Protein AF-0000000083147728 (afdb_homodimer)

Solvent-accessible surface area (backbone atoms only — not comparable to full-atom values): 50894 Å² total; per-residue (Å²): 138,85,82,80,78,88,76,78,76,77,68,64,60,66,55,53,57,50,48,49,50,47,49,48,46,47,54,54,59,62,59,51,77,74,75,67,72,64,71,73,71,74,74,47,63,62,51,44,24,55,37,42,63,60,45,52,56,52,52,60,73,38,40,57,87,58,79,55,62,42,73,75,49,66,42,69,88,44,65,52,48,67,79,48,79,67,63,60,69,71,38,64,46,69,58,70,69,47,48,51,41,30,21,50,19,46,50,50,44,54,48,45,45,67,74,62,50,79,68,77,54,54,42,83,92,32,63,28,34,36,32,59,42,42,48,75,35,40,66,28,26,52,34,21,51,54,47,31,43,73,43,68,45,77,63,39,32,44,35,33,18,67,36,44,73,38,46,37,39,42,50,49,68,48,53,33,47,76,66,46,24,41,67,43,51,46,41,72,32,60,56,65,48,74,83,87,64,73,87,79,55,77,58,40,45,57,53,49,47,59,58,65,33,49,40,26,32,33,36,37,38,38,28,48,31,30,40,72,48,41,66,65,58,51,64,75,25,60,55,33,69,80,27,34,26,37,42,34,36,32,72,29,39,54,38,46,26,68,63,43,26,60,28,66,72,42,82,79,71,67,53,35,73,55,54,22,46,33,61,52,43,34,39,39,24,46,84,81,36,45,55,28,49,53,45,21,35,47,41,34,74,44,11,90,58,42,40,23,50,29,52,22,28,58,19,83,76,61,49,51,31,52,34,55,62,54,23,20,57,74,68,70,46,61,62,46,62,42,59,61,72,48,42,71,32,10,18,70,46,97,89,44,76,48,66,29,28,38,38,36,57,28,50,47,53,38,44,57,34,46,76,74,68,42,51,43,63,78,35,63,81,70,51,83,79,53,53,68,28,35,42,33,36,74,39,70,53,77,32,68,84,58,34,81,36,87,66,31,63,35,20,39,90,88,67,45,77,50,65,46,69,62,28,51,57,70,63,55,60,62,70,43,88,58,56,70,60,50,49,52,51,40,41,38,50,48,25,51,71,36,60,77,31,37,60,72,44,64,94,55,77,61,39,30,57,52,44,48,51,50,44,50,71,72,74,94,137,85,83,81,81,85,79,78,78,80,72,65,62,66,56,57,60,50,49,52,51,48,49,49,47,50,54,54,62,62,58,54,67,70,71,69,73,65,72,73,72,74,74,47,64,62,50,43,24,54,37,41,61,60,45,53,55,54,51,61,73,37,41,56,85,58,78,54,61,41,72,76,48,65,42,70,88,44,64,53,47,67,78,48,79,66,64,60,71,71,40,64,46,71,59,69,70,47,47,52,40,30,21,49,19,46,50,51,43,54,48,45,45,70,74,60,51,80,67,76,54,54,42,84,93,32,64,28,34,37,30,59,41,43,50,76,35,40,65,29,26,52,34,20,51,53,47,30,43,73,43,67,43,75,63,38,32,44,33,32,18,67,35,42,73,37,45,37,40,43,50,50,68,47,54,32,48,77,66,46,25,42,68,43,51,47,41,72,31,59,56,65,48,74,88,84,64,71,88,78,55,76,60,39,45,57,50,50,46,58,58,63,31,50,43,28,33,34,36,37,38,36,30,49,30,31,42,71,48,40,65,64,59,52,65,75,24,58,54,34,70,79,26,33,27,37,41,34,36,31,73,28,38,55,36,44,27,67,64,42,26,62,27,65,72,42,82,78,70,66,53,35,76,54,54,22,44,33,62,52,43,35,40,38,25,46,83,80,36,45,57,28,50,52,45,21,34,45,40,33,73,46,11,91,58,43,39,22,50,29,51,22,28,60,19,85,76,60,48,51,30,53,33,55,62,55,21,21,58,73,68,71,46,61,63,44,64,40,60,60,73,48,43,71,32,10,21,70,47,97,88,44,76,48,64,29,30,39,39,36,58,28,50,46,53,37,45,57,34,47,76,71,67,41,49,41,62,78,36,62,82,68,50,84,79,52,53,68,28,35,42,33,36,74,40,72,53,77,32,64,86,59,33,79,36,88,66,31,63,34,20,38,89,87,66,46,76,48,64,47,70,62,29,52,57,71,61,54,60,61,71,44,87,57,54,70,59,51,51,50,51,40,43,38,51,50,26,52,70,36,60,77,31,37,60,72,44,64,94,54,76,61,38,32,59,52,44,48,49,50,43,48,70,73,76,94

pLDDT: mean 90.78, std 16.79, range [22.58, 98.94]

Secondary structure (DSSP, 8-state):
--------GGGGHHHHHHHHHHHHHHHHHSS-------------HHHHHHHHHHHHHHHHHT---SPPPEESSPPP--B--TT--SPPP--EE--HHHHHHHHHHHHHHHHHHHHSPPPP--EEEEEEEEEE--TTHHHHHHHHHHHHHTTT----EEEEESSGGG--HHIIIIIHHHTTEEEEETHHHHTTS-S------GGGHHHHHHHH-SEEEEEEE-TTEEESS-THHHHTSTTHHHHSEEEEE-SB-----HHHHHHTT-PPPPTTS-PPEEEEEEEEETTT-HHHHHHHHHHHHTIIIIIHHHHHTT-TT-SSTTHHHHHHHHHT---EE--SPPEEEEEEETTEEEEEEEEEE-HHHHHHHHHTT--TTT-GGGSPPPPEEEEE--SS---TTTTT-TT-TTB-TTS-B--S--BSHHHHHHH-TTHHHHHHHHHHHHHHHHTTT-GGGTT---HHHHHHHHHHHHT-/--------SGGGHHHHHHHHHHHHHHHHHHH-------------HHHHHHHHHHHHHHHHHT---SPPPEESSPPP--B--TT--SPPP--EE--HHHHHHHHHHHHHHHHHHHHSPPPP--EEEEEEEEEE--TTHHHHHHHHHHHHHTTT----EEEEESSGGG--HHIIIIIHHHTTEEEEETHHHHTTS-S------GGGHHHHHHHH-SEEEEEEE-TTEEESS-THHHHTSTTHHHHSEEEEE-SB-----HHHHHHTT-PPPPTTS-PPEEEEEEEEETTT-HHHHHHHHHHHHTIIIIIHHHHHTT-TT-SSTTHHHHHHHHTT---EE--SPPEEEEEEETTEEEEEEEEEE-HHHHHHHHHTT--TTT-GGGSPPPPEEEEE--SS---TTTTT-TT-TTB-TTS-B--S--BSHHHHHHH-TTHHHHHHHHHHHHHHHHTTT-GGGTT---HHHHHHHHHHHHT-

Organism: NCBI:txid138285

InterPro domains:
  IPR022751 Alpha-mannosyltransferase [PF11051] (127-265)
  IPR022751 Alpha-mannosyltransferase [PF11051] (274-361)
  IPR029044 Nucleotide-diphospho-sugar transferases [SSF53448] (125-350)

Nearest PDB structures (foldseek):
  1ll0-assembly5_I  TM=6.565E-01  e=4.593E-06  Oryctolagus cuniculus
  4ueg-assembly1_B-2  TM=6.658E-01  e=3.692E-05  Homo sapiens
  2z86-assembly2_C  TM=4.150E-01  e=1.109E-04  Escherichia coli
  2z87-assembly2_A  TM=4.191E-01  e=2.967E-04  Escherichia coli
  2vg8-assembly1_A  TM=5.635E-01  e=6.181E-01  Arabidopsis thaliana

Foldseek 3Di:
DDPPPPDDDPPPPVVVVVVVVVVVVCVVCVVPDPPPPVVPPPPDLVQLLVLCVVQVCLLVVLDLPDFFWDFQDFDEFAFADLPDQDAFDARTDDPPVSLVSLLVSLVVSLVCCVVDNRDFAADPPAEAEEEEAFFLLLLLLLLQLVLQVVQVDLGAYEYEYAAPVRDFCCSQPPRNVVSNYHYDYLCSNNCSDPDDQDDQDDLLVQLVRVRNYRGQKYKYAYSNKHWLHNCVVVCVAPPCVPQQKEFEADRGFWNAHVSVCSSLVHDDDGRSPAHFTDVNIMIHGCVQCVQLSSQLSSCQSCVVRYNQCRGHVNHPPRHSGRSNVVSCVSVVGGYDYQQQDKDFFWDAAPVGGDTFKIWTFDPRVSVVCVVVVRRCNNPVPSDDGGATTMIGRDPPGPRLQDQQDAVHQQAYNVGDGHQGGDPDPVNVVSSPPCSSVSSLVSNLVSQVVCVPRTPSCPPPDCSNVVSVVNCVVYPD/DDDDDPPDDPPPPVVVVVVVVVVVVCVVVVPPPPPPPVVPPPPDLVQLLVLCVVQVCLLVVLDLPDFFWDFQDFDEFAFADLPDQDAADARTDDDPVSLVSLLVSLVVSLVCCVVDNRDFAADPPAEAEEEEAFFLLLLLLLLQLVLQVVQVALGAYEYEYAAPVRDFCCCQPPRNVVSRYHYDYLCSRNCSDPDDQPDQDDLLVQLVRVRNYRGQKYKYAYSNKHWLHNCVVVCVAPPCVPQQKEFEADRGWWNAHPSVCSSLVHDDDGRSPAHFTDVNIMIHGCVQCVQLSSQLSSCQSCVVRYNQCRGRVNHPPRHSGRSNVVSCVSVVGGYDYQQQDKDFFWDAAPVGGDTFKIWTFDPRVSVVCVVVVRRCNNPVPSDDGGATTMIGRDPPGPRLQDQQDAVHQQAYNVGDGHQGGDPDPVNVVSSPPCSSVSSLVSNLVSQVVCVPRTPSCPPHDCSNVVSVVNCVVYPD

Radius of gyration: 36.25 Å; Cα contacts (8 Å, |Δi|>4): 1724; chains: 2; bounding box: 117×100×127 Å

Sequence (952 aa):
MVPSRPYGQRRTVPIALGLLAIVTWLLFHYQSQPEQDHTRIPISSTAHGEFWRQFEPLLTEWAPDCDPPERLAKAEAVGFDPQTTKPPPNLTQMPDKDVVKMKHAHSKFVEAITKTPPALAYQPGTRGIVSTAGGSYLPVLVISLRMLRQTGSTLPLEVFLADWSEYDGYICQVVLPSLNANCLVLSEILDTVPGRARKIEKYQYKPLAMLFSSFEEILFLDADAFPLQPPERAFNSEPFKSRGLITWPDFWAPTASPLYYVISSQPRPAPNIRQSTESGEVFLSKRSHLRTLLLCAYYNYWGPTHYYPLLSQGAPGEGDKETFLAAATVLNEPFYQVSEPIRALGRHTNDGFAGSTMVQYSPMEDYALTQKGEWRIKDASAAPAPSPFFVHINFPKFNPATVFSENGPVVKEDGSYTLAWTAPEEVIESFGPGVQRQLWSEIRWTACALEGKSLSWKGQTGICEKVAHYWNATFQMVPSRPYGQRRTVPIALGLLAIVTWLLFHYQSQPEQDHTRIPISSTAHGEFWRQFEPLLTEWAPDCDPPERLAKAEAVGFDPQTTKPPPNLTQMPDKDVVKMKHAHSKFVEAITKTPPALAYQPGTRGIVSTAGGSYLPVLVISLRMLRQTGSTLPLEVFLADWSEYDGYICQVVLPSLNANCLVLSEILDTVPGRARKIEKYQYKPLAMLFSSFEEILFLDADAFPLQPPERAFNSEPFKSRGLITWPDFWAPTASPLYYVISSQPRPAPNIRQSTESGEVFLSKRSHLRTLLLCAYYNYWGPTHYYPLLSQGAPGEGDKETFLAAATVLNEPFYQVSEPIRALGRHTNDGFAGSTMVQYSPMEDYALTQKGEWRIKDASAAPAPSPFFVHINFPKFNPATVFSENGPVVKEDGSYTLAWTAPEEVIESFGPGVQRQLWSEIRWTACALEGKSLSWKGQTGICEKVAHYWNATFQ

Structure (mmCIF, N/CA/C/O backbone):
data_AF-0000000083147728-model_v1
#
loop_
_entity.id
_entity.type
_entity.pdbx_description
1 polymer 'Mannosyltransferase putative-domain-containing protein'
#
loop_
_atom_site.group_PDB
_atom_site.id
_atom_site.type_symbol
_atom_site.label_atom_id
_atom_site.label_alt_id
_atom_site.label_comp_id
_atom_site.label_asym_id
_atom_site.label_entity_id
_atom_site.label_seq_id
_atom_site.pdbx_PDB_ins_code
_atom_site.Cartn_x
_atom_site.Cartn_y
_atom_site.Cartn_z
_atom_site.occupancy
_atom_site.B_iso_or_equiv
_atom_site.auth_seq_id
_atom_site.auth_comp_id
_atom_site.auth_asym_id
_atom_site.auth_atom_id
_atom_site.pdbx_PDB_model_num
ATOM 1 N N . MET A 1 1 ? 39.281 12.766 -89.562 1 23.11 1 MET A N 1
ATOM 2 C CA . MET A 1 1 ? 38.406 13.586 -88.688 1 23.11 1 MET A CA 1
ATOM 3 C C . MET A 1 1 ? 37.5 12.711 -87.875 1 23.11 1 MET A C 1
ATOM 5 O O . MET A 1 1 ? 36.719 11.922 -88.375 1 23.11 1 MET A O 1
ATOM 9 N N . VAL A 1 2 ? 38.062 12.398 -86.562 1 32.16 2 VAL A N 1
ATOM 10 C CA . VAL A 1 2 ? 37.844 11.383 -85.5 1 32.16 2 VAL A CA 1
ATOM 11 C C . VAL A 1 2 ? 36.5 11.602 -84.812 1 32.16 2 VAL A C 1
ATOM 13 O O . VAL A 1 2 ? 36.25 12.672 -84.312 1 32.16 2 VAL A O 1
ATOM 16 N N . PRO A 1 3 ? 35.375 10.906 -85.312 1 29.33 3 PRO A N 1
ATOM 17 C CA . PRO A 1 3 ? 33.969 11.078 -84.938 1 29.33 3 PRO A CA 1
ATOM 18 C C . PRO A 1 3 ? 33.75 10.852 -83.438 1 29.33 3 PRO A C 1
ATOM 20 O O . PRO A 1 3 ? 34.281 9.922 -82.875 1 29.33 3 PRO A O 1
ATOM 23 N N . SER A 1 4 ? 33.562 11.953 -82.625 1 28.62 4 SER A N 1
ATOM 24 C CA . SER A 1 4 ? 33.469 12.117 -81.125 1 28.62 4 SER A CA 1
ATOM 25 C C . SER A 1 4 ? 32.125 11.586 -80.625 1 28.62 4 SER A C 1
ATOM 27 O O . SER A 1 4 ? 31.062 12.102 -81 1 28.62 4 SER A O 1
ATOM 29 N N . ARG A 1 5 ? 31.984 10.234 -80.5 1 34.31 5 ARG A N 1
ATOM 30 C CA . ARG A 1 5 ? 30.75 9.562 -80.125 1 34.31 5 ARG A CA 1
ATOM 31 C C . ARG A 1 5 ? 30.266 10.047 -78.75 1 34.31 5 ARG A C 1
ATOM 33 O O . ARG A 1 5 ? 31.031 10.062 -77.812 1 34.31 5 ARG A O 1
ATOM 40 N N . PRO A 1 6 ? 29.109 10.82 -78.688 1 31 6 PRO A N 1
ATOM 41 C CA . PRO A 1 6 ? 28.516 11.492 -77.5 1 31 6 PRO A CA 1
ATOM 42 C C . PRO A 1 6 ? 28.016 10.508 -76.438 1 31 6 PRO A C 1
ATOM 44 O O . PRO A 1 6 ? 27.172 9.656 -76.75 1 31 6 PRO A O 1
ATOM 47 N N . TYR A 1 7 ? 28.812 9.961 -75.5 1 27.28 7 TYR A N 1
ATOM 48 C CA . TYR A 1 7 ? 28.609 8.867 -74.562 1 27.28 7 TYR A CA 1
ATOM 49 C C . TYR A 1 7 ? 27.484 9.203 -73.625 1 27.28 7 TYR A C 1
ATOM 51 O O . TYR A 1 7 ? 26.641 8.352 -73.312 1 27.28 7 TYR A O 1
ATOM 59 N N . GLY A 1 8 ? 27.375 10.297 -72.75 1 26.38 8 GLY A N 1
ATOM 60 C CA . GLY A 1 8 ? 27.391 10.062 -71.312 1 26.38 8 GLY A CA 1
ATOM 61 C C . GLY A 1 8 ? 26.016 10.055 -70.688 1 26.38 8 GLY A C 1
ATOM 62 O O . GLY A 1 8 ? 25.875 9.766 -69.5 1 26.38 8 GLY A O 1
ATOM 63 N N . GLN A 1 9 ? 24.859 10.57 -71.188 1 29.06 9 GLN A N 1
ATOM 64 C CA . GLN A 1 9 ? 23.953 11.195 -70.188 1 29.06 9 GLN A CA 1
ATOM 65 C C . GLN A 1 9 ? 22.969 10.18 -69.625 1 29.06 9 GLN A C 1
ATOM 67 O O . GLN A 1 9 ? 22.031 10.547 -68.938 1 29.06 9 GLN A O 1
ATOM 72 N N . ARG A 1 10 ? 22.922 8.938 -69.938 1 33.22 10 ARG A N 1
ATOM 73 C CA . ARG A 1 10 ? 21.672 8.227 -69.75 1 33.22 10 ARG A CA 1
ATOM 74 C C . ARG A 1 10 ? 21.531 7.84 -68.25 1 33.22 10 ARG A C 1
ATOM 76 O O . ARG A 1 10 ? 20.672 7.039 -67.875 1 33.22 10 ARG A O 1
ATOM 83 N N . ARG A 1 11 ? 22.469 8.211 -67.375 1 34.75 11 ARG A N 1
ATOM 84 C CA . ARG A 1 11 ? 22.438 7.449 -66.125 1 34.75 11 ARG A CA 1
ATOM 85 C C . ARG A 1 11 ? 21.344 7.957 -65.188 1 34.75 11 ARG A C 1
ATOM 87 O O . ARG A 1 11 ? 21.141 7.418 -64.125 1 34.75 11 ARG A O 1
ATOM 94 N N . THR A 1 12 ? 20.844 9.195 -65.438 1 35.12 12 THR A N 1
ATOM 95 C CA . THR A 1 12 ? 20.25 9.766 -64.25 1 35.12 12 THR A CA 1
ATOM 96 C C . THR A 1 12 ? 18.828 9.258 -64.062 1 35.12 12 THR A C 1
ATOM 98 O O . THR A 1 12 ? 18.203 9.539 -63.031 1 35.12 12 THR A O 1
ATOM 101 N N . VAL A 1 13 ? 18.25 8.602 -65.062 1 42.81 13 VAL A N 1
ATOM 102 C CA . VAL A 1 13 ? 16.812 8.469 -64.938 1 42.81 13 VAL A CA 1
ATOM 103 C C . VAL A 1 13 ? 16.469 7.32 -64 1 42.81 13 VAL A C 1
ATOM 105 O O . VAL A 1 13 ? 15.508 7.395 -63.25 1 42.81 13 VAL A O 1
ATOM 108 N N . PRO A 1 14 ? 17.422 6.273 -64 1 44.84 14 PRO A N 1
ATOM 109 C CA . PRO A 1 14 ? 16.906 5.16 -63.219 1 44.84 14 PRO A CA 1
ATOM 110 C C . PRO A 1 14 ? 16.938 5.453 -61.719 1 44.84 14 PRO A C 1
ATOM 112 O O . PRO A 1 14 ? 16.312 4.734 -60.938 1 44.84 14 PRO A O 1
ATOM 115 N N . ILE A 1 15 ? 17.688 6.504 -61.312 1 45.38 15 ILE A N 1
ATOM 116 C CA . ILE A 1 15 ? 17.797 6.758 -59.875 1 45.38 15 ILE A CA 1
ATOM 117 C C . ILE A 1 15 ? 16.5 7.383 -59.375 1 45.38 15 ILE A C 1
ATOM 119 O O . ILE A 1 15 ? 16.109 7.133 -58.219 1 45.38 15 ILE A O 1
ATOM 123 N N . ALA A 1 16 ? 15.789 8.172 -60.25 1 50 16 ALA A N 1
ATOM 124 C CA . ALA A 1 16 ? 14.602 8.836 -59.719 1 50 16 ALA A CA 1
ATOM 125 C C . ALA A 1 16 ? 13.469 7.836 -59.5 1 50 16 ALA A C 1
ATOM 127 O O . ALA A 1 16 ? 12.719 7.945 -58.531 1 50 16 ALA A O 1
ATOM 128 N N . LEU A 1 17 ? 13.453 6.867 -60.438 1 50.16 17 LEU A N 1
ATOM 129 C CA . LEU A 1 17 ? 12.359 5.922 -60.281 1 50.16 17 LEU A CA 1
ATOM 130 C C . LEU A 1 17 ? 12.617 5 -59.094 1 50.16 17 LEU A C 1
ATOM 132 O O . LEU A 1 17 ? 11.672 4.523 -58.438 1 50.16 17 LEU A O 1
ATOM 136 N N . GLY A 1 18 ? 13.938 4.801 -58.812 1 46.47 18 GLY A N 1
ATOM 137 C CA . GLY A 1 18 ? 14.227 4.016 -57.625 1 46.47 18 GLY A CA 1
ATOM 138 C C . GLY A 1 18 ? 13.914 4.75 -56.344 1 46.47 18 GLY A C 1
ATOM 139 O O . GLY A 1 18 ? 13.43 4.148 -55.375 1 46.47 18 GLY A O 1
ATOM 140 N N . LEU A 1 19 ? 14.172 6.102 -56.438 1 52.22 19 LEU A N 1
ATOM 141 C CA . LEU A 1 19 ? 13.883 6.863 -55.219 1 52.22 19 LEU A CA 1
ATOM 142 C C . LEU A 1 19 ? 12.375 6.961 -54.969 1 52.22 19 LEU A C 1
ATOM 144 O O . LEU A 1 19 ? 11.922 6.902 -53.844 1 52.22 19 LEU A O 1
ATOM 148 N N . LEU A 1 20 ? 11.594 7.031 -56.062 1 52.41 20 LEU A N 1
ATOM 149 C CA . LEU A 1 20 ? 10.148 7.086 -55.875 1 52.41 20 LEU A CA 1
ATOM 150 C C . LEU A 1 20 ? 9.625 5.754 -55.344 1 52.41 20 LEU A C 1
ATOM 152 O O . LEU A 1 20 ? 8.742 5.727 -54.5 1 52.41 20 LEU A O 1
ATOM 156 N N . ALA A 1 21 ? 10.172 4.621 -55.75 1 53.44 21 ALA A N 1
ATOM 157 C CA . ALA A 1 21 ? 9.742 3.334 -55.219 1 53.44 21 ALA A CA 1
ATOM 158 C C . ALA A 1 21 ? 10.195 3.184 -53.75 1 53.44 21 ALA A C 1
ATOM 160 O O . ALA A 1 21 ? 9.461 2.639 -52.938 1 53.44 21 ALA A O 1
ATOM 161 N N . ILE A 1 22 ? 11.422 3.703 -53.469 1 51.62 22 ILE A N 1
ATOM 162 C CA . ILE A 1 22 ? 11.852 3.656 -52.062 1 51.62 22 ILE A CA 1
ATOM 163 C C . ILE A 1 22 ? 10.984 4.602 -51.25 1 51.62 22 ILE A C 1
ATOM 165 O O . ILE A 1 22 ? 10.562 4.25 -50.125 1 51.62 22 ILE A O 1
ATOM 169 N N . VAL A 1 23 ? 10.633 5.797 -51.812 1 52.72 23 VAL A N 1
ATOM 170 C CA . VAL A 1 23 ? 9.773 6.688 -51.062 1 52.72 23 VAL A CA 1
ATOM 171 C C . VAL A 1 23 ? 8.375 6.078 -50.938 1 52.72 23 VAL A C 1
ATOM 173 O O . VAL A 1 23 ? 7.781 6.098 -49.844 1 52.72 23 VAL A O 1
ATOM 176 N N . THR A 1 24 ? 7.84 5.465 -52.031 1 50.94 24 THR A N 1
ATOM 177 C CA . THR A 1 24 ? 6.543 4.812 -51.875 1 50.94 24 THR A CA 1
ATOM 178 C C . THR A 1 24 ? 6.648 3.596 -50.969 1 50.94 24 THR A C 1
ATOM 180 O O . THR A 1 24 ? 5.754 3.342 -50.156 1 50.94 24 THR A O 1
ATOM 183 N N . TRP A 1 25 ? 7.727 2.752 -51.094 1 50.62 25 TRP A N 1
ATOM 184 C CA . TRP A 1 25 ? 7.938 1.652 -50.156 1 50.62 25 TRP A CA 1
ATOM 185 C C . TRP A 1 25 ? 8.164 2.178 -48.719 1 50.62 25 TRP A C 1
ATOM 187 O O . TRP A 1 25 ? 7.605 1.645 -47.781 1 50.62 25 TRP A O 1
ATOM 197 N N . LEU A 1 26 ? 8.969 3.254 -48.562 1 47 26 LEU A N 1
ATOM 198 C CA . LEU A 1 26 ? 9.094 3.848 -47.25 1 47 26 LEU A CA 1
ATOM 199 C C . LEU A 1 26 ? 7.762 4.426 -46.781 1 47 26 LEU A C 1
ATOM 201 O O . LEU A 1 26 ? 7.395 4.297 -45.594 1 47 26 LEU A O 1
ATOM 205 N N . LEU A 1 27 ? 7.051 5.113 -47.656 1 44.78 27 LEU A N 1
ATOM 206 C CA . LEU A 1 27 ? 5.742 5.617 -47.25 1 44.78 27 LEU A CA 1
ATOM 207 C C . LEU A 1 27 ? 4.777 4.465 -46.969 1 44.78 27 LEU A C 1
ATOM 209 O O . LEU A 1 27 ? 3.963 4.539 -46.062 1 44.78 27 LEU A O 1
ATOM 213 N N . PHE A 1 28 ? 4.738 3.438 -47.844 1 45.34 28 PHE A N 1
ATOM 214 C CA . PHE A 1 28 ? 3.84 2.326 -47.562 1 45.34 28 PHE A CA 1
ATOM 215 C C . PHE A 1 28 ? 4.348 1.513 -46.375 1 45.34 28 PHE A C 1
ATOM 217 O O . PHE A 1 28 ? 3.557 0.96 -45.594 1 45.34 28 PHE A O 1
ATOM 224 N N . HIS A 1 29 ? 5.668 1.184 -46.312 1 40.19 29 HIS A N 1
ATOM 225 C CA . HIS A 1 29 ? 6.094 0.407 -45.156 1 40.19 29 HIS A CA 1
ATOM 226 C C . HIS A 1 29 ? 6.07 1.252 -43.906 1 40.19 29 HIS A C 1
ATOM 228 O O . HIS A 1 29 ? 6.219 0.725 -42.781 1 40.19 29 HIS A O 1
ATOM 234 N N . TYR A 1 30 ? 6.395 2.529 -44.031 1 38.38 30 TYR A N 1
ATOM 235 C CA . TYR A 1 30 ? 6.203 3.324 -42.812 1 38.38 30 TYR A CA 1
ATOM 236 C C . TYR A 1 30 ? 4.734 3.354 -42.406 1 38.38 30 TYR A C 1
ATOM 238 O O . TYR A 1 30 ? 4.383 3.934 -41.375 1 38.38 30 TYR A O 1
ATOM 246 N N . GLN A 1 31 ? 3.844 3.172 -43.406 1 35.31 31 GLN A N 1
ATOM 247 C CA . GLN A 1 31 ? 2.5 3.021 -42.875 1 35.31 31 GLN A CA 1
ATOM 248 C C . GLN A 1 31 ? 2.418 1.824 -41.906 1 35.31 31 GLN A C 1
ATOM 250 O O . GLN A 1 31 ? 1.857 0.785 -42.281 1 35.31 31 GLN A O 1
ATOM 255 N N . SER A 1 32 ? 3.562 1.303 -41.469 1 31.69 32 SER A N 1
ATOM 256 C CA . SER A 1 32 ? 3.439 0.253 -40.469 1 31.69 32 SER A CA 1
ATOM 257 C C . SER A 1 32 ? 2.299 0.545 -39.5 1 31.69 32 SER A C 1
ATOM 259 O O . SER A 1 32 ? 1.84 1.685 -39.375 1 31.69 32 SER A O 1
ATOM 261 N N . GLN A 1 33 ? 2.068 -0.595 -38.562 1 32.53 33 GLN A N 1
ATOM 262 C CA . GLN A 1 33 ? 0.958 -0.905 -37.656 1 32.53 33 GLN A CA 1
ATOM 263 C C . GLN A 1 33 ? 0.695 0.245 -36.719 1 32.53 33 GLN A C 1
ATOM 265 O O . GLN A 1 33 ? 1.62 0.752 -36.062 1 32.53 33 GLN A O 1
ATOM 270 N N . PRO A 1 34 ? -0.34 1.01 -36.938 1 32.12 34 PRO A N 1
ATOM 271 C CA . PRO A 1 34 ? -0.735 1.796 -35.781 1 32.12 34 PRO A CA 1
ATOM 272 C C . PRO A 1 34 ? -0.474 1.065 -34.469 1 32.12 34 PRO A C 1
ATOM 274 O O . PRO A 1 34 ? -0.908 -0.076 -34.281 1 32.12 34 PRO A O 1
ATOM 277 N N . GLU A 1 35 ? 0.73 1.085 -33.969 1 31.78 35 GLU A N 1
ATOM 278 C CA . GLU A 1 35 ? 0.685 0.762 -32.531 1 31.78 35 GLU A CA 1
ATOM 279 C C . GLU A 1 35 ? -0.611 1.254 -31.906 1 31.78 35 GLU A C 1
ATOM 281 O O . GLU A 1 35 ? -0.776 2.451 -31.656 1 31.78 35 GLU A O 1
ATOM 286 N N . GLN A 1 36 ? -1.77 0.747 -32.344 1 31.89 36 GLN A N 1
ATOM 287 C CA . GLN A 1 36 ? -2.965 0.956 -31.531 1 31.89 36 GLN A CA 1
ATOM 288 C C . GLN A 1 36 ? -2.635 0.916 -30.031 1 31.89 36 GLN A C 1
ATOM 290 O O . GLN A 1 36 ? -2.244 -0.129 -29.516 1 31.89 36 GLN A O 1
ATOM 295 N N . ASP A 1 37 ? -1.952 1.866 -29.625 1 33.03 37 ASP A N 1
ATOM 296 C CA . ASP A 1 37 ? -2.115 2.117 -28.203 1 33.03 37 ASP A CA 1
ATOM 297 C C . ASP A 1 37 ? -3.52 1.74 -27.734 1 33.03 37 ASP A C 1
ATOM 299 O O . ASP A 1 37 ? -4.445 2.547 -27.812 1 33.03 37 ASP A O 1
ATOM 303 N N . HIS A 1 38 ? -4.039 0.586 -28.188 1 36.84 38 HIS A N 1
ATOM 304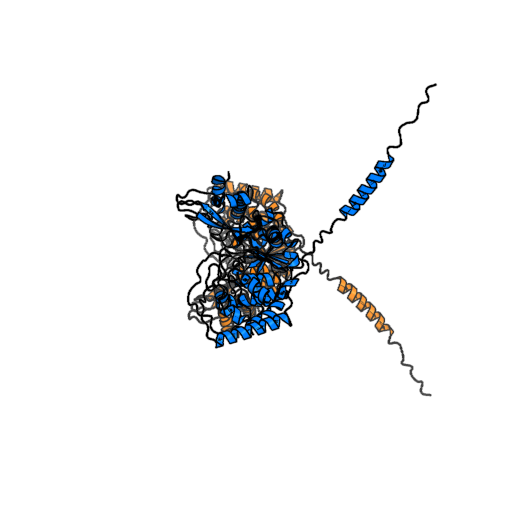 C CA . HIS A 1 38 ? -5.273 0.188 -27.516 1 36.84 38 HIS A CA 1
ATOM 305 C C . HIS A 1 38 ? -5.238 0.543 -26.031 1 36.84 38 HIS A C 1
ATOM 307 O O . HIS A 1 38 ? -4.426 0.001 -25.281 1 36.84 38 HIS A O 1
ATOM 313 N N . THR A 1 39 ? -5.34 1.716 -25.781 1 38.91 39 THR A N 1
ATOM 314 C CA . THR A 1 39 ? -5.715 2.102 -24.438 1 38.91 39 THR A CA 1
ATOM 315 C C . THR A 1 39 ? -6.543 1.006 -23.766 1 38.91 39 THR A C 1
ATOM 317 O O . THR A 1 39 ? -7.676 0.74 -24.188 1 38.91 39 THR A O 1
ATOM 320 N N . ARG A 1 40 ? -5.941 -0.047 -23.469 1 49.06 40 ARG A N 1
ATOM 321 C CA . ARG A 1 40 ? -6.578 -1.09 -22.656 1 49.06 40 ARG A CA 1
ATOM 322 C C . ARG A 1 40 ? -7.527 -0.489 -21.641 1 49.06 40 ARG A C 1
ATOM 324 O O . ARG A 1 40 ? -7.102 0.268 -20.75 1 49.06 40 ARG A O 1
ATOM 331 N N . ILE A 1 41 ? -8.742 -0.434 -21.969 1 45.59 41 ILE A N 1
ATOM 332 C CA . ILE A 1 41 ? -9.711 -0.094 -20.938 1 45.59 41 ILE A CA 1
ATOM 333 C C . ILE A 1 41 ? -9.68 -1.156 -19.844 1 45.59 41 ILE A C 1
ATOM 335 O O . ILE A 1 41 ? -9.992 -2.324 -20.094 1 45.59 41 ILE A O 1
ATOM 339 N N . PRO A 1 42 ? -9.016 -0.969 -18.797 1 59.78 42 PRO A N 1
ATOM 340 C CA . PRO A 1 42 ? -9.023 -1.967 -17.719 1 59.78 42 PRO A CA 1
ATOM 341 C C . PRO A 1 42 ? -10.43 -2.49 -17.422 1 59.78 42 PRO A C 1
ATOM 343 O O . PRO A 1 42 ? -11.383 -1.714 -17.375 1 59.78 42 PRO A O 1
ATOM 346 N N . ILE A 1 43 ? -10.711 -3.812 -17.688 1 67.81 43 ILE A N 1
ATOM 347 C CA . ILE A 1 43 ? -11.953 -4.391 -17.203 1 67.81 43 ILE A CA 1
ATOM 348 C C . ILE A 1 43 ? -12.148 -4.047 -15.727 1 67.81 43 ILE A C 1
ATOM 350 O O . ILE A 1 43 ? -11.266 -4.293 -14.906 1 67.81 43 ILE A O 1
ATOM 354 N N . SER A 1 44 ? -13.164 -3.512 -15.508 1 70.94 44 SER A N 1
ATOM 355 C CA . SER A 1 44 ? -13.422 -2.936 -14.188 1 70.94 44 SER A CA 1
ATOM 356 C C . SER A 1 44 ? -13.711 -4.02 -13.156 1 70.94 44 SER A C 1
ATOM 358 O O . SER A 1 44 ? -14.172 -5.109 -13.508 1 70.94 44 SER A O 1
ATOM 360 N N . SER A 1 45 ? -13.266 -3.846 -12.023 1 76.81 45 SER A N 1
ATOM 361 C CA . SER A 1 45 ? -13.656 -4.664 -10.883 1 76.81 45 SER A CA 1
ATOM 362 C C . SER A 1 45 ? -15.164 -4.863 -10.836 1 76.81 45 SER A C 1
ATOM 364 O O . SER A 1 45 ? -15.648 -5.879 -10.336 1 76.81 45 SER A O 1
ATOM 366 N N . THR A 1 46 ? -15.852 -4.004 -11.5 1 82.5 46 THR A N 1
ATOM 367 C CA . THR A 1 46 ? -17.297 -4.094 -11.531 1 82.5 46 THR A CA 1
ATOM 368 C C . THR A 1 46 ? -17.75 -5.254 -12.414 1 82.5 46 THR A C 1
ATOM 370 O O . THR A 1 46 ? -18.641 -6.023 -12.031 1 82.5 46 THR A O 1
ATOM 373 N N . ALA A 1 47 ? -17.109 -5.383 -13.516 1 88.31 47 ALA A N 1
ATOM 374 C CA . ALA A 1 47 ? -17.469 -6.469 -14.43 1 88.31 47 ALA A CA 1
ATOM 375 C C . ALA A 1 47 ? 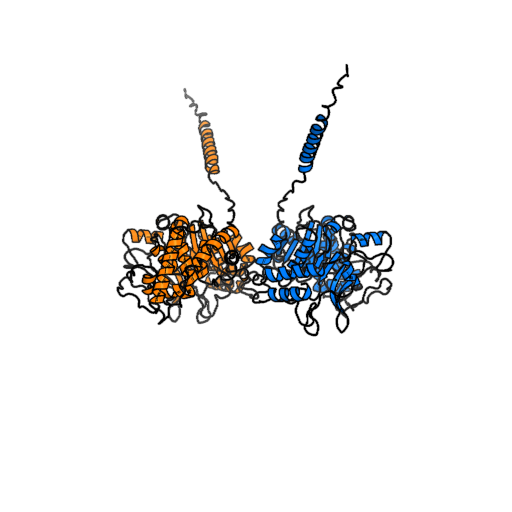-17.156 -7.828 -13.812 1 88.31 47 ALA A C 1
ATOM 377 O O . ALA A 1 47 ? -17.938 -8.766 -13.914 1 88.31 47 ALA A O 1
ATOM 378 N N . HIS A 1 48 ? -16.094 -7.926 -13.164 1 93.81 48 HIS A N 1
ATOM 379 C CA . HIS A 1 48 ? -15.727 -9.164 -12.492 1 93.81 48 HIS A CA 1
ATOM 380 C C . HIS A 1 48 ? -16.672 -9.461 -11.336 1 93.81 48 HIS A C 1
ATOM 382 O O . HIS A 1 48 ? -16.984 -10.625 -11.062 1 93.81 48 HIS A O 1
ATOM 388 N N . GLY A 1 49 ? -17.109 -8.414 -10.656 1 92.38 49 GLY A N 1
ATOM 389 C CA . GLY A 1 49 ? -18.078 -8.578 -9.586 1 92.38 49 GLY A CA 1
ATOM 390 C C . GLY A 1 49 ? -19.391 -9.148 -10.062 1 92.38 49 GLY A C 1
ATOM 391 O O . GLY A 1 49 ? -20 -9.984 -9.383 1 92.38 49 GLY A O 1
ATOM 392 N N . GLU A 1 50 ? -19.812 -8.719 -11.195 1 93.5 50 GLU A N 1
ATOM 393 C CA . GLU A 1 50 ? -21.047 -9.242 -11.781 1 93.5 50 GLU A CA 1
ATOM 394 C C . GLU A 1 50 ? -20.922 -10.727 -12.102 1 93.5 50 GLU A C 1
ATOM 396 O O . GLU A 1 50 ? -21.828 -11.508 -11.805 1 93.5 50 GLU A O 1
ATOM 401 N N . PHE A 1 51 ? -19.875 -11.062 -12.727 1 95.81 51 PHE A N 1
ATOM 402 C CA . PHE A 1 51 ? -19.609 -12.477 -12.984 1 95.81 51 PHE A CA 1
ATOM 403 C C . PHE A 1 51 ? -19.625 -13.273 -11.688 1 95.81 51 PHE A C 1
ATOM 405 O O . PHE A 1 51 ? -20.234 -14.336 -11.617 1 95.81 51 PHE A O 1
ATOM 412 N N . TRP A 1 52 ? -18.938 -12.766 -10.68 1 94.94 52 TRP A N 1
ATOM 413 C CA . TRP A 1 52 ? -18.812 -13.492 -9.422 1 94.94 52 TRP A CA 1
ATOM 414 C C . TRP A 1 52 ? -20.172 -13.68 -8.758 1 94.94 52 TRP A C 1
ATOM 416 O O . TRP A 1 52 ? -20.438 -14.742 -8.195 1 94.94 52 TRP A O 1
ATOM 426 N N . ARG A 1 53 ? -21.047 -12.766 -8.828 1 93.62 53 ARG A N 1
ATOM 427 C CA . ARG A 1 53 ? -22.375 -12.836 -8.25 1 93.62 53 ARG A CA 1
ATOM 428 C C . ARG A 1 53 ? -23.219 -13.93 -8.922 1 93.62 53 ARG A C 1
ATOM 430 O O . ARG A 1 53 ? -24.125 -14.484 -8.312 1 93.62 53 ARG A O 1
ATOM 437 N N . GLN A 1 54 ? -22.812 -14.234 -10.133 1 94.31 54 GLN A N 1
ATOM 438 C CA . GLN A 1 54 ? -23.5 -15.297 -10.859 1 94.31 54 GLN A CA 1
ATOM 439 C C . GLN A 1 54 ? -22.859 -16.656 -10.602 1 94.31 54 GLN A C 1
ATOM 441 O O . GLN A 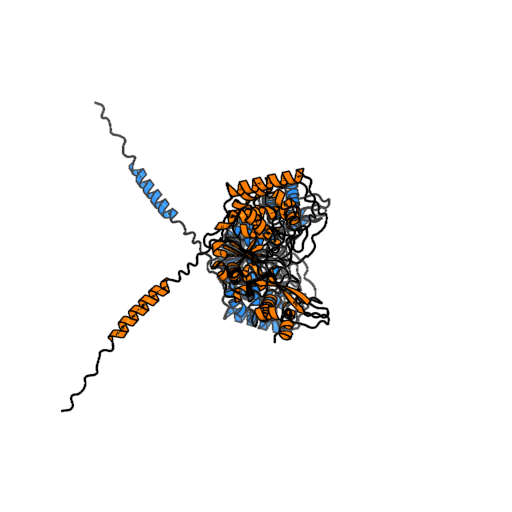1 54 ? -23.562 -17.672 -10.477 1 94.31 54 GLN A O 1
ATOM 446 N N . PHE A 1 55 ? -21.609 -16.672 -10.492 1 96.25 55 PHE A N 1
ATOM 447 C CA . PHE A 1 55 ? -20.859 -17.922 -10.453 1 96.25 55 PHE A CA 1
ATOM 448 C C . PHE A 1 55 ? -20.812 -18.484 -9.039 1 96.25 55 PHE A C 1
ATOM 450 O O . PHE A 1 55 ? -20.953 -19.688 -8.844 1 96.25 55 PHE A O 1
ATOM 457 N N . GLU A 1 56 ? -20.562 -17.594 -8.016 1 95.06 56 GLU A N 1
ATOM 458 C CA . GLU A 1 56 ? -20.391 -18.062 -6.645 1 95.06 56 GLU A CA 1
ATOM 459 C C . GLU A 1 56 ? -21.609 -18.844 -6.176 1 95.06 56 GLU A C 1
ATOM 461 O O . GLU A 1 56 ? -21.484 -19.891 -5.535 1 95.06 56 GLU A O 1
ATOM 466 N N . PRO A 1 57 ? -22.859 -18.453 -6.488 1 94.06 57 PRO A N 1
ATOM 467 C CA . PRO A 1 57 ? -24.016 -19.25 -6.082 1 94.06 57 PRO A CA 1
ATOM 468 C C . PRO A 1 57 ? -24.031 -20.641 -6.699 1 94.06 57 PRO A C 1
ATOM 470 O O . PRO A 1 57 ? -24.516 -21.594 -6.082 1 94.06 57 PRO A O 1
ATOM 473 N N . LEU A 1 58 ? -23.5 -20.812 -7.934 1 95.19 58 LEU A N 1
ATOM 474 C CA . LEU A 1 58 ? -23.391 -22.141 -8.555 1 95.19 58 LEU A CA 1
ATOM 475 C C . LEU A 1 58 ? -22.438 -23.031 -7.781 1 95.19 58 LEU A C 1
ATOM 477 O O . LEU A 1 58 ? -22.688 -24.234 -7.621 1 95.19 58 LEU A O 1
ATOM 481 N N . LEU A 1 59 ? -21.328 -22.438 -7.277 1 96.19 59 LEU A N 1
ATOM 482 C CA . LEU A 1 59 ? -20.344 -23.172 -6.504 1 96.19 59 LEU A CA 1
ATOM 483 C C . LEU A 1 59 ? -20.953 -23.688 -5.199 1 96.19 59 LEU A C 1
ATOM 485 O O . LEU A 1 59 ? -20.641 -24.797 -4.758 1 96.19 59 LEU A O 1
ATOM 489 N N . THR A 1 60 ? -21.844 -22.875 -4.625 1 94.94 60 THR A N 1
ATOM 490 C CA . THR A 1 60 ? -22.375 -23.188 -3.303 1 94.94 60 THR A CA 1
ATOM 491 C C . THR A 1 60 ? -23.625 -24.047 -3.414 1 94.94 60 THR A C 1
ATOM 493 O O . THR A 1 60 ? -23.891 -24.891 -2.553 1 94.94 60 THR A O 1
ATOM 496 N N . GLU A 1 61 ? -24.375 -23.844 -4.465 1 95.62 61 GLU A N 1
ATOM 497 C CA . GLU A 1 61 ? -25.562 -24.656 -4.699 1 95.62 61 GLU A CA 1
ATOM 498 C C . GLU A 1 61 ? -25.203 -26.141 -4.832 1 95.62 61 GLU A C 1
ATOM 500 O O . GLU A 1 61 ? -25.938 -27 -4.344 1 95.62 61 GLU A O 1
ATOM 505 N N . TRP A 1 62 ? -24.094 -26.375 -5.508 1 97.62 62 TRP A N 1
ATOM 506 C CA . TRP A 1 62 ? -23.688 -27.75 -5.762 1 97.62 62 TRP A CA 1
ATOM 507 C C . TRP A 1 62 ? -22.469 -28.125 -4.926 1 97.62 62 TRP A C 1
ATOM 509 O O . TRP A 1 62 ? -21.516 -28.703 -5.445 1 97.62 62 TRP A O 1
ATOM 519 N N . ALA A 1 63 ? -22.547 -27.734 -3.682 1 96.94 63 ALA A N 1
ATOM 520 C CA . ALA A 1 63 ? -21.531 -28.156 -2.711 1 96.94 63 ALA A CA 1
ATOM 521 C C . ALA A 1 63 ? -21.562 -29.656 -2.492 1 96.94 63 ALA A C 1
ATOM 523 O O . ALA A 1 63 ? -22.594 -30.312 -2.705 1 96.94 63 ALA A O 1
ATOM 524 N N . PRO A 1 64 ? -20.422 -30.219 -2.125 1 96.88 64 PRO A N 1
ATOM 525 C CA . PRO A 1 64 ? -20.422 -31.656 -1.809 1 96.88 64 PRO A CA 1
ATOM 526 C C . PRO A 1 64 ? -21.453 -32.031 -0.755 1 96.88 64 PRO A C 1
ATOM 528 O O . PRO A 1 64 ? -22.062 -33.094 -0.832 1 96.88 64 PRO A O 1
ATOM 531 N N . ASP A 1 65 ? -21.703 -31.203 0.203 1 95.69 65 ASP A N 1
ATOM 532 C CA . ASP A 1 65 ? -22.703 -31.328 1.254 1 95.69 65 ASP A CA 1
ATOM 533 C C . ASP A 1 65 ? -22.516 -32.625 2.025 1 95.69 65 ASP A C 1
ATOM 535 O O . ASP A 1 65 ? -23.484 -33.375 2.248 1 95.69 65 ASP A O 1
ATOM 539 N N . CYS A 1 66 ? -21.422 -33.062 2.219 1 97.81 66 CYS A N 1
ATOM 540 C CA . CYS A 1 66 ? -21.031 -34.188 3.043 1 97.81 66 CYS A CA 1
ATOM 541 C C . CYS A 1 66 ? -19.688 -33.938 3.713 1 97.81 66 CYS A C 1
ATOM 543 O O . CYS A 1 66 ? -19.031 -32.938 3.449 1 97.81 66 CYS A O 1
ATOM 545 N N . ASP A 1 67 ? -19.297 -34.812 4.641 1 97.19 67 ASP A N 1
ATOM 546 C CA . ASP A 1 67 ? -18 -34.688 5.309 1 97.19 67 ASP A CA 1
ATOM 547 C C . ASP A 1 67 ? -16.859 -34.938 4.336 1 97.19 67 ASP A C 1
ATOM 549 O O . ASP A 1 67 ? -17.016 -35.656 3.346 1 97.19 67 ASP A O 1
ATOM 553 N N . PRO A 1 68 ? -15.758 -34.281 4.602 1 97.69 68 PRO A N 1
ATOM 554 C CA . PRO A 1 68 ? -14.578 -34.562 3.771 1 97.69 68 PRO A CA 1
ATOM 555 C C . PRO A 1 68 ? -14.172 -36.062 3.811 1 97.69 68 PRO A C 1
ATOM 557 O O . PRO A 1 68 ? -14.438 -36.75 4.801 1 97.69 68 PRO A O 1
ATOM 560 N N . PRO A 1 69 ? -13.562 -36.531 2.668 1 98.25 69 PRO A N 1
ATOM 561 C CA . PRO A 1 69 ? -13.047 -37.875 2.707 1 98.25 69 PRO A CA 1
ATOM 562 C C . PRO A 1 69 ? -12.086 -38.125 3.869 1 98.25 69 PRO A C 1
ATOM 564 O O . PRO A 1 69 ? -11.258 -37.25 4.176 1 98.25 69 PRO A O 1
ATOM 567 N N . GLU A 1 70 ? -12.242 -39.219 4.473 1 97.88 70 GLU A N 1
ATOM 568 C CA . GLU A 1 70 ? -11.297 -39.594 5.516 1 97.88 70 GLU A CA 1
ATOM 569 C C . GLU A 1 70 ? -9.953 -40.031 4.922 1 97.88 70 GLU A C 1
ATOM 571 O O . GLU A 1 70 ? -9.906 -40.812 3.984 1 97.88 70 GLU A O 1
ATOM 576 N N . ARG A 1 71 ? -8.914 -39.469 5.402 1 96.94 71 ARG A N 1
ATOM 577 C CA . ARG A 1 71 ? -7.574 -39.844 4.965 1 96.94 71 ARG A CA 1
ATOM 578 C C . ARG A 1 71 ? -7.055 -41.062 5.754 1 96.94 71 ARG A C 1
ATOM 580 O O . ARG A 1 71 ? -6.883 -40.969 6.973 1 96.94 71 ARG A O 1
ATOM 587 N N . LEU A 1 72 ? -6.816 -42.094 5.105 1 97.56 72 LEU A N 1
ATOM 588 C CA . LEU A 1 72 ? -6.301 -43.312 5.738 1 97.56 72 LEU A CA 1
ATOM 589 C C . LEU A 1 72 ? -4.781 -43.25 5.852 1 97.56 72 LEU A C 1
ATOM 591 O O . LEU A 1 72 ? -4.207 -43.812 6.785 1 97.56 72 LEU A O 1
ATOM 595 N N . ALA A 1 73 ? -4.184 -42.688 4.859 1 97.19 73 ALA A N 1
ATOM 596 C CA . ALA A 1 73 ? -2.742 -42.469 4.781 1 97.19 73 ALA A CA 1
ATOM 597 C C . ALA A 1 73 ? -2.408 -41.406 3.752 1 97.19 73 ALA A C 1
ATOM 599 O O . ALA A 1 73 ? -3.277 -40.969 2.99 1 97.19 73 ALA A O 1
ATOM 600 N N . LYS A 1 74 ? -1.226 -40.906 3.801 1 97 74 LYS A N 1
ATOM 601 C CA . LYS A 1 74 ? -0.733 -40 2.779 1 97 74 LYS A CA 1
ATOM 602 C C . LYS A 1 74 ? 0.007 -40.75 1.676 1 97 74 LYS A C 1
ATOM 604 O O . LYS A 1 74 ? 0.774 -41.688 1.954 1 97 74 LYS A O 1
ATOM 609 N N . ALA A 1 75 ? -0.305 -40.312 0.489 1 96.81 75 ALA A N 1
ATOM 610 C CA . ALA A 1 75 ? 0.412 -40.906 -0.632 1 96.81 75 ALA A CA 1
ATOM 611 C C . ALA A 1 75 ? 1.902 -40.594 -0.566 1 96.81 75 ALA A C 1
ATOM 613 O O . ALA A 1 75 ? 2.287 -39.469 -0.23 1 96.81 75 ALA A O 1
ATOM 614 N N . GLU A 1 76 ? 2.715 -41.531 -0.923 1 93.5 76 GLU A N 1
ATOM 615 C CA . GLU A 1 76 ? 4.164 -41.375 -0.893 1 93.5 76 GLU A CA 1
ATOM 616 C C . GLU A 1 76 ? 4.664 -40.594 -2.113 1 93.5 76 GLU A C 1
ATOM 618 O O . GLU A 1 76 ? 3.984 -40.562 -3.141 1 93.5 76 GLU A O 1
ATOM 623 N N . ALA A 1 77 ? 5.797 -40.062 -1.946 1 93.81 77 ALA A N 1
ATOM 624 C CA . ALA A 1 77 ? 6.492 -39.406 -3.055 1 93.81 77 ALA A CA 1
ATOM 625 C C . ALA A 1 77 ? 7.125 -40.438 -3.984 1 93.81 77 ALA A C 1
ATOM 627 O O . ALA A 1 77 ? 8.305 -40.75 -3.842 1 93.81 77 ALA A O 1
ATOM 628 N N . VAL A 1 78 ? 6.316 -40.906 -4.898 1 94.44 78 VAL A N 1
ATOM 629 C CA . VAL A 1 78 ? 6.801 -41.906 -5.836 1 94.44 78 VAL A CA 1
ATOM 630 C C . VAL A 1 78 ? 6.945 -41.281 -7.227 1 94.44 78 VAL A C 1
ATOM 632 O O . VAL A 1 78 ? 6.004 -40.688 -7.75 1 94.44 78 VAL A O 1
ATOM 635 N N . GLY A 1 79 ? 8.156 -41.438 -7.738 1 95 79 GLY A N 1
ATOM 636 C CA . GLY A 1 79 ? 8.383 -40.938 -9.086 1 95 79 GLY A CA 1
ATOM 637 C C . GLY A 1 79 ? 7.535 -41.656 -10.133 1 95 79 GLY A C 1
ATOM 638 O O . GLY A 1 79 ? 7.156 -42.812 -9.961 1 95 79 GLY A O 1
ATOM 639 N N . PHE A 1 80 ? 7.27 -41 -11.188 1 95.25 80 PHE A N 1
ATOM 640 C CA . PHE A 1 80 ? 6.484 -41.562 -12.281 1 95.25 80 PHE A CA 1
ATOM 641 C C . PHE A 1 80 ? 7.254 -42.688 -12.977 1 95.25 80 PHE A C 1
ATOM 643 O O . PHE A 1 80 ? 8.438 -42.531 -13.273 1 95.25 80 PHE A O 1
ATOM 650 N N . ASP A 1 81 ? 6.609 -43.812 -13.188 1 94.31 81 ASP A N 1
ATOM 651 C CA . ASP A 1 81 ? 7.125 -44.938 -13.938 1 94.31 81 ASP A CA 1
ATOM 652 C C . ASP A 1 81 ? 6.25 -45.25 -15.156 1 94.31 81 ASP A C 1
ATOM 654 O O . ASP A 1 81 ? 5.133 -45.75 -15.016 1 94.31 81 ASP A O 1
ATOM 658 N N . PRO A 1 82 ? 6.82 -45 -16.328 1 93.31 82 PRO A N 1
ATOM 659 C CA . PRO A 1 82 ? 6.016 -45.188 -17.531 1 93.31 82 PRO A CA 1
ATOM 660 C C . PRO A 1 82 ? 5.66 -46.656 -17.781 1 93.31 82 PRO A C 1
ATOM 662 O O . PRO A 1 82 ? 4.82 -46.969 -18.625 1 93.31 82 PRO A O 1
ATOM 665 N N . GLN A 1 83 ? 6.191 -47.562 -17 1 93 83 GLN A N 1
ATOM 666 C CA . GLN A 1 83 ? 5.949 -49 -17.219 1 93 83 GLN A CA 1
ATOM 667 C C . GLN A 1 83 ? 5.008 -49.562 -16.172 1 93 83 GLN A C 1
ATOM 669 O O . GLN A 1 83 ? 4.566 -50.719 -16.281 1 93 83 GLN A O 1
ATOM 674 N N . THR A 1 84 ? 4.734 -48.719 -15.273 1 94.06 84 THR A N 1
ATOM 675 C CA . THR A 1 84 ? 3.939 -49.25 -14.172 1 94.06 84 THR A CA 1
ATOM 676 C C . THR A 1 84 ? 2.549 -49.656 -14.648 1 94.06 84 THR A C 1
ATOM 678 O O . THR A 1 84 ? 1.975 -49 -15.523 1 94.06 84 THR A O 1
ATOM 681 N N . THR A 1 85 ? 1.979 -50.75 -14.133 1 92.81 85 THR A N 1
ATOM 682 C CA . THR A 1 85 ? 0.623 -51.188 -14.438 1 92.81 85 THR A CA 1
ATOM 683 C C . THR A 1 85 ? -0.234 -51.219 -13.18 1 92.81 85 THR A C 1
ATOM 685 O O . THR A 1 85 ? -1.44 -51.469 -13.242 1 92.81 85 THR A O 1
ATOM 688 N N . LYS A 1 86 ? 0.349 -50.938 -12.148 1 93.19 86 LYS A N 1
ATOM 689 C CA . LYS A 1 86 ? -0.36 -50.969 -10.875 1 93.19 86 LYS A CA 1
ATOM 690 C C . LYS A 1 86 ? -0.979 -49.625 -10.547 1 93.19 86 LYS A C 1
ATOM 692 O O . LYS A 1 86 ? -0.27 -48.625 -10.43 1 93.19 86 LYS A O 1
ATOM 697 N N . PRO A 1 87 ? -2.207 -49.656 -10.312 1 93.5 87 PRO A N 1
ATOM 698 C CA . PRO A 1 87 ? -2.84 -48.406 -9.93 1 93.5 87 PRO A CA 1
ATOM 699 C C . PRO A 1 87 ? -2.416 -47.938 -8.547 1 93.5 87 PRO A C 1
ATOM 701 O O . PRO A 1 87 ? -2.094 -48.75 -7.676 1 93.5 87 PRO A O 1
ATOM 704 N N . PRO A 1 88 ? -2.459 -46.625 -8.359 1 93.5 88 PRO A N 1
ATOM 705 C CA . PRO A 1 88 ? -2.188 -46.156 -7.004 1 93.5 88 PRO A CA 1
ATOM 706 C C . PRO A 1 88 ? -3.213 -46.656 -5.984 1 93.5 88 PRO A C 1
ATOM 708 O O . PRO A 1 88 ? -4.395 -46.781 -6.309 1 93.5 88 PRO A O 1
ATOM 711 N N . PRO A 1 89 ? -2.77 -46.875 -4.809 1 95 89 PRO A N 1
ATOM 712 C CA . PRO A 1 89 ? -3.701 -47.375 -3.787 1 95 89 PRO A CA 1
ATOM 713 C C . PRO A 1 89 ? -4.746 -46.312 -3.396 1 95 89 PRO A C 1
ATOM 715 O O . PRO A 1 89 ? -4.504 -45.125 -3.521 1 95 89 PRO A O 1
ATOM 718 N N . ASN A 1 90 ? -5.836 -46.844 -2.98 1 97.38 90 ASN A N 1
ATOM 719 C CA . ASN A 1 90 ? -6.855 -45.969 -2.4 1 97.38 90 ASN A CA 1
ATOM 720 C C . ASN A 1 90 ? -6.574 -45.688 -0.929 1 97.38 90 ASN A C 1
ATOM 722 O O . ASN A 1 90 ? -6.656 -46.594 -0.089 1 97.38 90 ASN A O 1
ATOM 726 N N . LEU A 1 91 ? -6.324 -44.469 -0.66 1 98.25 91 LEU A N 1
ATOM 727 C CA . LEU A 1 91 ? -5.961 -44.062 0.7 1 98.25 91 LEU A CA 1
ATOM 728 C C . LEU A 1 91 ? -7.039 -43.188 1.319 1 98.25 91 LEU A C 1
ATOM 730 O O . LEU A 1 91 ? -6.773 -42.469 2.281 1 98.25 91 LEU A O 1
ATOM 734 N N . THR A 1 92 ? -8.211 -43.188 0.686 1 98 92 THR A N 1
ATOM 735 C CA . THR A 1 92 ? -9.344 -42.406 1.167 1 98 92 THR A CA 1
ATOM 736 C C . THR A 1 92 ? -10.555 -43.312 1.424 1 98 92 THR A C 1
ATOM 738 O O . THR A 1 92 ? -10.641 -44.406 0.865 1 98 92 THR A O 1
ATOM 741 N N . GLN A 1 93 ? -11.367 -42.812 2.355 1 98.12 93 GLN A N 1
ATOM 742 C CA . GLN A 1 93 ? -12.602 -43.531 2.654 1 98.12 93 GLN A CA 1
ATOM 743 C C . GLN A 1 93 ? -13.781 -42.562 2.768 1 98.12 93 GLN A C 1
ATOM 745 O O . GLN A 1 93 ? -13.672 -41.531 3.389 1 98.12 93 GLN A O 1
ATOM 750 N N . MET A 1 94 ? -14.805 -42.969 2.037 1 98 94 MET A N 1
ATOM 751 C CA . MET A 1 94 ? -16.062 -42.219 2.094 1 98 94 MET A CA 1
ATOM 752 C C . MET A 1 94 ? -17.25 -43.188 2.139 1 98 94 MET A C 1
ATOM 754 O O . MET A 1 94 ? -17.25 -44.219 1.461 1 98 94 MET A O 1
ATOM 758 N N . PRO A 1 95 ? -18.281 -42.875 3 1 98 95 PRO A N 1
ATOM 759 C CA . PRO A 1 95 ? -19.516 -43.656 2.896 1 98 95 PRO A CA 1
ATOM 760 C C . PRO A 1 95 ? -20.125 -43.625 1.494 1 98 95 PRO A C 1
ATOM 762 O O . PRO A 1 95 ? -20.062 -42.594 0.82 1 98 95 PRO A O 1
ATOM 765 N N . ASP A 1 96 ? -20.797 -44.719 1.104 1 97.88 96 ASP A N 1
ATOM 766 C CA . ASP A 1 96 ? -21.391 -44.812 -0.221 1 97.88 96 ASP A CA 1
ATOM 767 C C . ASP A 1 96 ? -22.391 -43.656 -0.458 1 97.88 96 ASP A C 1
ATOM 769 O O . ASP A 1 96 ? -22.453 -43.125 -1.556 1 97.88 96 ASP A O 1
ATOM 773 N N . LYS A 1 97 ? -23.078 -43.312 0.557 1 98.06 97 LYS A N 1
ATOM 774 C CA . LYS A 1 97 ? -24.094 -42.281 0.427 1 98.06 97 LYS A CA 1
ATOM 775 C C . LYS A 1 97 ? -23.438 -40.938 0.098 1 98.06 97 LYS A C 1
ATOM 777 O O . LYS A 1 97 ? -24 -40.125 -0.653 1 98.06 97 LYS A O 1
ATOM 782 N N . ASP A 1 98 ? -22.266 -40.719 0.656 1 98.44 98 ASP A N 1
ATOM 783 C CA . ASP A 1 98 ? -21.547 -39.469 0.421 1 98.44 98 ASP A CA 1
ATOM 784 C C . ASP A 1 98 ? -20.969 -39.438 -0.993 1 98.44 98 ASP A C 1
ATOM 786 O O . ASP A 1 98 ? -20.953 -38.375 -1.624 1 98.44 98 ASP A O 1
ATOM 790 N N . VAL A 1 99 ? -20.484 -40.562 -1.463 1 98.56 99 VAL A N 1
ATOM 791 C CA . VAL A 1 99 ? -19.984 -40.656 -2.832 1 98.56 99 VAL A CA 1
ATOM 792 C C . VAL A 1 99 ? -21.109 -40.312 -3.812 1 98.56 99 VAL A C 1
ATOM 794 O O . VAL A 1 99 ? -20.906 -39.594 -4.781 1 98.56 99 VAL A O 1
ATOM 797 N N . VAL A 1 100 ? -22.312 -40.812 -3.525 1 98.31 100 VAL A N 1
ATOM 798 C CA . VAL A 1 100 ? -23.469 -40.594 -4.383 1 98.31 100 VAL A CA 1
ATOM 799 C C . VAL A 1 100 ? -23.828 -39.094 -4.352 1 98.31 100 VAL A C 1
ATOM 801 O O . VAL A 1 100 ? -24.156 -38.5 -5.387 1 98.31 100 VAL A O 1
ATOM 804 N N . LYS A 1 101 ? -23.781 -38.531 -3.209 1 98.38 101 LYS A N 1
ATOM 805 C CA . LYS A 1 101 ? -24.078 -37.125 -3.059 1 98.38 101 LYS A CA 1
ATOM 806 C C . LYS A 1 101 ? -23.109 -36.25 -3.867 1 98.38 101 LYS A C 1
ATOM 808 O O . LYS A 1 101 ? -23.516 -35.344 -4.57 1 98.38 101 LYS A O 1
ATOM 813 N N . MET A 1 102 ? -21.812 -36.594 -3.758 1 98.75 102 MET A N 1
ATOM 814 C CA . MET A 1 102 ? -20.812 -35.812 -4.473 1 98.75 102 MET A CA 1
ATOM 815 C C . MET A 1 102 ? -20.922 -36.031 -5.98 1 98.75 102 MET A C 1
ATOM 817 O O . MET A 1 102 ? -20.688 -35.094 -6.766 1 98.75 102 MET A O 1
ATOM 821 N N . LYS A 1 103 ? -21.219 -37.25 -6.355 1 98.81 103 LYS A N 1
ATOM 822 C CA . LYS A 1 103 ? -21.438 -37.531 -7.773 1 98.81 103 LYS A CA 1
ATOM 823 C C . LYS A 1 103 ? -22.578 -36.688 -8.328 1 98.81 103 LYS A C 1
ATOM 825 O O . LYS A 1 103 ? -22.469 -36.125 -9.422 1 98.81 103 LYS A O 1
ATOM 830 N N . HIS A 1 104 ? -23.625 -36.594 -7.566 1 98.62 104 HIS A N 1
ATOM 831 C CA . HIS A 1 104 ? -24.781 -35.812 -7.969 1 98.62 104 HIS A CA 1
ATOM 832 C C . HIS A 1 104 ? -24.438 -34.344 -8.07 1 98.62 104 HIS A C 1
ATOM 834 O O . HIS A 1 104 ? -24.75 -33.688 -9.07 1 98.62 104 HIS A O 1
ATOM 840 N N . ALA A 1 105 ? -23.812 -33.812 -7.062 1 98.75 105 ALA A N 1
ATOM 841 C CA . ALA A 1 105 ? -23.422 -32.406 -7.039 1 98.75 105 ALA A CA 1
ATOM 842 C C . ALA A 1 105 ? -22.484 -32.094 -8.195 1 98.75 105 ALA A C 1
ATOM 844 O O . ALA A 1 105 ? -22.656 -31.062 -8.875 1 98.75 105 ALA A O 1
ATOM 845 N N . HIS A 1 106 ? -21.547 -32.938 -8.391 1 98.81 106 HIS A N 1
ATOM 846 C CA . HIS A 1 106 ? -20.578 -32.75 -9.477 1 98.81 106 HIS A CA 1
ATOM 847 C C . HIS A 1 106 ? -21.281 -32.75 -10.836 1 98.81 106 HIS A C 1
ATOM 849 O O . HIS A 1 106 ? -21.031 -31.844 -11.648 1 98.81 106 HIS A O 1
ATOM 855 N N . SER A 1 107 ? -22.125 -33.719 -11.062 1 98.75 107 SER A N 1
ATOM 856 C CA . SER A 1 107 ? -22.828 -33.812 -12.336 1 98.75 107 SER A CA 1
ATOM 857 C C . SER A 1 107 ? -23.719 -32.594 -12.586 1 98.75 107 SER A C 1
ATOM 859 O O . SER A 1 107 ? -23.797 -32.094 -13.711 1 98.75 107 SER A O 1
ATOM 861 N N . LYS A 1 108 ? -24.344 -32.125 -11.578 1 98.5 108 LYS A N 1
ATOM 862 C CA . LYS A 1 108 ? -25.25 -30.984 -11.719 1 98.5 108 LYS A CA 1
ATOM 863 C C . LYS A 1 108 ? -24.469 -29.703 -11.977 1 98.5 108 LYS A C 1
ATOM 865 O O . LYS A 1 108 ? -24.906 -28.844 -12.742 1 98.5 108 LYS A O 1
ATOM 870 N N . PHE A 1 109 ? -23.391 -29.578 -11.352 1 98.56 109 PHE A N 1
ATOM 871 C CA . PHE A 1 109 ? -22.531 -28.422 -11.625 1 98.56 109 PHE A CA 1
ATOM 872 C C . PHE A 1 109 ? -22.078 -28.422 -13.078 1 98.56 109 PHE A C 1
ATOM 874 O O . PHE A 1 109 ? -22.156 -27.406 -13.766 1 98.56 109 PHE A O 1
ATOM 881 N N . VAL A 1 110 ? -21.531 -29.562 -13.516 1 98.69 110 VAL A N 1
ATOM 882 C CA . VAL A 1 110 ? -21.062 -29.703 -14.891 1 98.69 110 VAL A CA 1
ATOM 883 C C . VAL A 1 110 ? -22.188 -29.375 -15.867 1 98.69 110 VAL A C 1
ATOM 885 O O . VAL A 1 110 ? -21.984 -28.688 -16.859 1 98.69 110 VAL A O 1
ATOM 888 N N . GLU A 1 111 ? -23.375 -29.875 -15.57 1 98.25 111 GLU A N 1
ATOM 889 C CA . GLU A 1 111 ? -24.547 -29.578 -16.406 1 98.25 111 GLU A CA 1
ATOM 890 C C . GLU A 1 111 ? -24.828 -28.078 -16.453 1 98.25 111 GLU A C 1
ATOM 892 O O . GLU A 1 111 ? -25.094 -27.531 -17.516 1 98.25 111 GLU A O 1
ATOM 897 N N . ALA A 1 112 ? -24.75 -27.469 -15.359 1 97.44 112 ALA A N 1
ATOM 898 C CA . ALA A 1 112 ? -25.062 -26.047 -15.258 1 97.44 112 ALA A CA 1
ATOM 899 C C . ALA A 1 112 ? -24.094 -25.203 -16.094 1 97.44 112 ALA A C 1
ATOM 901 O O . ALA A 1 112 ? -24.516 -24.297 -16.797 1 97.44 112 ALA A O 1
ATOM 902 N N . ILE A 1 113 ? -22.812 -25.516 -16.047 1 97.5 113 ILE A N 1
ATOM 903 C CA . ILE A 1 113 ? -21.828 -24.672 -16.719 1 97.5 113 ILE A CA 1
ATOM 904 C C . ILE A 1 113 ? -21.734 -25.047 -18.188 1 97.5 113 ILE A C 1
ATOM 906 O O . ILE A 1 113 ? -21.062 -24.359 -18.969 1 97.5 113 ILE A O 1
ATOM 910 N N . THR A 1 114 ? -22.297 -26.172 -18.562 1 96.88 114 THR A N 1
ATOM 911 C CA . THR A 1 114 ? -22.328 -26.562 -19.969 1 96.88 114 THR A CA 1
ATOM 912 C C . THR A 1 114 ? -23.562 -25.984 -20.656 1 96.88 114 THR A C 1
ATOM 914 O O . THR A 1 114 ? -23.484 -25.562 -21.812 1 96.88 114 THR A O 1
ATOM 917 N N . LYS A 1 115 ? -24.625 -25.906 -19.938 1 95.19 115 LYS A N 1
ATOM 918 C CA . LYS A 1 115 ? -25.875 -25.422 -20.516 1 95.19 115 LYS A CA 1
ATOM 919 C C . LYS A 1 115 ? -25.922 -23.906 -20.562 1 95.19 115 LYS A C 1
ATOM 921 O O . LYS A 1 115 ? -26.234 -23.312 -21.594 1 95.19 115 LYS A O 1
ATOM 926 N N . THR A 1 116 ? -25.625 -23.312 -19.422 1 93.44 116 THR A N 1
ATOM 927 C CA . THR A 1 116 ? -25.656 -21.859 -19.312 1 93.44 116 THR A CA 1
ATOM 928 C C . THR A 1 116 ? -24.453 -21.328 -18.547 1 93.44 116 THR A C 1
ATOM 930 O O . THR A 1 116 ? -24.594 -20.859 -17.406 1 93.44 116 THR A O 1
ATOM 933 N N . PRO A 1 117 ? -23.359 -21.359 -19.203 1 92.06 117 PRO A N 1
ATOM 934 C CA . PRO A 1 117 ? -22.188 -20.859 -18.469 1 92.06 117 PRO A CA 1
ATOM 935 C C . PRO A 1 117 ? -22.25 -19.359 -18.219 1 92.06 117 PRO A C 1
ATOM 937 O O . PRO A 1 117 ? -22.688 -18.609 -19.094 1 92.06 117 PRO A O 1
ATOM 940 N N . PRO A 1 118 ? -21.875 -19.016 -16.953 1 92.44 118 PRO A N 1
ATOM 941 C CA . PRO A 1 118 ? -21.75 -17.562 -16.766 1 92.44 118 PRO A CA 1
ATOM 942 C C . PRO A 1 118 ? -20.734 -16.922 -17.703 1 92.44 118 PRO A C 1
ATOM 944 O O . PRO A 1 118 ? -19.719 -17.531 -18.031 1 92.44 118 PRO A O 1
ATOM 947 N N . ALA A 1 119 ? -20.984 -15.734 -18.094 1 88.69 119 ALA A N 1
ATOM 948 C CA . ALA A 1 119 ? -20.094 -15.055 -19.031 1 88.69 119 ALA A CA 1
ATOM 949 C C . ALA A 1 119 ? -18.891 -14.453 -18.312 1 88.69 119 ALA A C 1
ATOM 951 O O . ALA A 1 119 ? -19.047 -13.711 -17.328 1 88.69 119 ALA A O 1
ATOM 952 N N . LEU A 1 120 ? -17.734 -14.797 -18.797 1 90.94 120 LEU A N 1
ATOM 953 C CA . LEU A 1 120 ? -16.516 -14.227 -18.234 1 90.94 120 LEU A CA 1
ATOM 954 C C . LEU A 1 120 ? -16.281 -12.812 -18.75 1 90.94 120 LEU A C 1
ATOM 956 O O . LEU A 1 120 ? -16.625 -12.508 -19.906 1 90.94 120 LEU A O 1
ATOM 960 N N . ALA A 1 121 ? -15.727 -11.984 -17.906 1 90.62 121 ALA A N 1
ATOM 961 C CA . ALA A 1 121 ? -15.352 -10.633 -18.281 1 90.62 121 ALA A CA 1
ATOM 962 C C . ALA A 1 121 ? -13.875 -10.562 -18.672 1 90.62 121 ALA A C 1
ATOM 964 O O . ALA A 1 121 ? -12.992 -10.578 -17.812 1 90.62 121 ALA A O 1
ATOM 965 N N . TYR A 1 122 ? -13.555 -10.539 -19.953 1 92.94 122 TYR A N 1
ATOM 966 C CA . TYR A 1 122 ? -12.195 -10.344 -20.438 1 92.94 122 TYR A CA 1
ATOM 967 C C . TYR A 1 122 ? -12.195 -9.633 -21.797 1 92.94 122 TYR A C 1
ATOM 969 O O . TYR A 1 122 ? -13.25 -9.477 -22.422 1 92.94 122 TYR A O 1
ATOM 977 N N . GLN A 1 123 ? -11.086 -9.188 -22.266 1 94.75 123 GLN A N 1
ATOM 978 C CA . GLN A 1 123 ? -10.938 -8.508 -23.547 1 94.75 123 GLN A CA 1
ATOM 979 C C . GLN A 1 123 ? -10.539 -9.492 -24.641 1 94.75 123 GLN A C 1
ATOM 981 O O . GLN A 1 123 ? -9.422 -10.023 -24.625 1 94.75 123 GLN A O 1
ATOM 986 N N . PRO A 1 124 ? -11.406 -9.68 -25.672 1 95.31 124 PRO A N 1
ATOM 987 C CA . PRO A 1 124 ? -11.086 -10.617 -26.75 1 95.31 124 PRO A CA 1
ATOM 988 C C . PRO A 1 124 ? -9.82 -10.227 -27.516 1 95.31 124 PRO A C 1
ATOM 990 O O . PRO A 1 124 ? -9.57 -9.039 -27.734 1 95.31 124 PRO A O 1
ATOM 993 N N . GLY A 1 125 ? -9.062 -11.188 -27.875 1 96.31 125 GLY A N 1
ATOM 994 C CA . GLY A 1 125 ? -7.879 -10.977 -28.688 1 96.31 125 GLY A CA 1
ATOM 995 C C . GLY A 1 125 ? -6.668 -10.539 -27.891 1 96.31 125 GLY A C 1
ATOM 996 O O . GLY A 1 125 ? -5.68 -10.07 -28.469 1 96.31 125 GLY A O 1
ATOM 997 N N . THR A 1 126 ? -6.746 -10.695 -26.562 1 97.62 126 THR A N 1
ATOM 998 C CA . THR A 1 126 ? -5.641 -10.234 -25.734 1 97.62 126 THR A CA 1
ATOM 999 C C . THR A 1 126 ? -4.887 -11.422 -25.125 1 97.62 126 THR A C 1
ATOM 1001 O O . THR A 1 126 ? -5.449 -12.508 -24.984 1 97.62 126 THR A O 1
ATOM 1004 N N . ARG A 1 127 ? -3.6 -11.156 -24.969 1 98.44 127 ARG A N 1
ATOM 1005 C CA . ARG A 1 127 ? -2.709 -12.086 -24.281 1 98.44 127 ARG A CA 1
ATOM 1006 C C . ARG A 1 127 ? -2.059 -11.43 -23.078 1 98.44 127 ARG A C 1
ATOM 1008 O O . ARG A 1 127 ? -1.769 -10.234 -23.094 1 98.44 127 ARG A O 1
ATOM 1015 N N . GLY A 1 128 ? -1.894 -12.234 -22.078 1 98.69 128 GLY A N 1
ATOM 1016 C CA . GLY A 1 128 ? -1.183 -11.695 -20.922 1 98.69 128 GLY A CA 1
ATOM 1017 C C . GLY A 1 128 ? -0.773 -12.766 -19.922 1 98.69 128 GLY A C 1
ATOM 1018 O O . GLY A 1 128 ? -1.056 -13.953 -20.125 1 98.69 128 GLY A O 1
ATOM 1019 N N . ILE A 1 129 ? -0.042 -12.359 -18.938 1 98.88 129 ILE A N 1
ATOM 1020 C CA . ILE A 1 129 ? 0.438 -13.211 -17.859 1 98.88 129 ILE A CA 1
ATOM 1021 C C . ILE A 1 129 ? -0.344 -12.922 -16.578 1 98.88 129 ILE A C 1
ATOM 1023 O O . ILE A 1 129 ? -0.686 -11.766 -16.297 1 98.88 129 ILE A O 1
ATOM 1027 N N . VAL A 1 130 ? -0.698 -13.93 -15.867 1 98.75 130 VAL A N 1
ATOM 1028 C CA . VAL A 1 130 ? -1.402 -13.828 -14.594 1 98.75 130 VAL A CA 1
ATOM 1029 C C . VAL A 1 130 ? -0.57 -14.477 -13.484 1 98.75 130 VAL A C 1
ATOM 1031 O O . VAL A 1 130 ? 0.026 -15.539 -13.695 1 98.75 130 VAL A O 1
ATOM 1034 N N . SER A 1 131 ? -0.437 -13.805 -12.375 1 98.69 131 SER A N 1
ATOM 1035 C CA . SER A 1 131 ? 0.256 -14.359 -11.219 1 98.69 131 SER A CA 1
ATOM 1036 C C . SER A 1 131 ? -0.469 -14.008 -9.922 1 98.69 131 SER A C 1
ATOM 1038 O O . SER A 1 131 ? -1.295 -13.094 -9.898 1 98.69 131 SER A O 1
ATOM 1040 N N . THR A 1 132 ? -0.276 -14.805 -8.93 1 98.12 132 THR A N 1
ATOM 1041 C CA . THR A 1 132 ? -0.682 -14.5 -7.566 1 98.12 132 THR A CA 1
ATOM 1042 C C . THR A 1 132 ? 0.538 -14.312 -6.668 1 98.12 132 THR A C 1
ATOM 1044 O O . THR A 1 132 ? 1.46 -15.125 -6.68 1 98.12 132 THR A O 1
ATOM 1047 N N . ALA A 1 133 ? 0.629 -13.203 -6.082 1 96.12 133 ALA A N 1
ATOM 1048 C CA . ALA A 1 133 ? 1.764 -12.938 -5.203 1 96.12 133 ALA A CA 1
ATOM 1049 C C . ALA A 1 133 ? 1.398 -11.898 -4.141 1 96.12 133 ALA A C 1
ATOM 1051 O O . ALA A 1 133 ? 0.933 -10.805 -4.465 1 96.12 133 ALA A O 1
ATOM 1052 N N . GLY A 1 134 ? 1.538 -12.203 -2.881 1 91.62 134 GLY A N 1
ATOM 1053 C CA . GLY A 1 134 ? 1.346 -11.266 -1.782 1 91.62 134 GLY A CA 1
ATOM 1054 C C . GLY A 1 134 ? 2.48 -11.289 -0.774 1 91.62 134 GLY A C 1
ATOM 1055 O O . GLY A 1 134 ? 3.248 -12.258 -0.718 1 91.62 134 GLY A O 1
ATOM 1056 N N . GLY A 1 135 ? 2.664 -10.219 -0.068 1 90.75 135 GLY A N 1
ATOM 1057 C CA . GLY A 1 135 ? 3.631 -10.172 1.016 1 90.75 135 GLY A CA 1
ATOM 1058 C C . GLY A 1 135 ? 5.047 -10.469 0.563 1 90.75 135 GLY A C 1
ATOM 1059 O O . GLY A 1 135 ? 5.555 -9.836 -0.367 1 90.75 135 GLY A O 1
ATOM 1060 N N . SER A 1 136 ? 5.578 -11.57 1.106 1 93.62 136 SER A N 1
ATOM 1061 C CA . SER A 1 136 ? 6.988 -11.891 0.888 1 93.62 136 SER A CA 1
ATOM 1062 C C . SER A 1 136 ? 7.215 -12.461 -0.507 1 93.62 136 SER A C 1
ATOM 1064 O O . SER A 1 136 ? 8.359 -12.586 -0.954 1 93.62 136 SER A O 1
ATOM 1066 N N . TYR A 1 137 ? 6.168 -12.711 -1.248 1 96.75 137 TYR A N 1
ATOM 1067 C CA . TYR A 1 137 ? 6.309 -13.25 -2.596 1 96.75 137 TYR A CA 1
ATOM 1068 C C . TYR A 1 137 ? 6.492 -12.133 -3.615 1 96.75 137 TYR A C 1
ATOM 1070 O O . TYR A 1 137 ? 6.926 -12.383 -4.742 1 96.75 137 TYR A O 1
ATOM 1078 N N . LEU A 1 138 ? 6.18 -10.914 -3.209 1 98.38 138 LEU A N 1
ATOM 1079 C CA . LEU A 1 138 ? 6.203 -9.812 -4.168 1 98.38 138 LEU A CA 1
ATOM 1080 C C . LEU A 1 138 ? 7.629 -9.531 -4.629 1 98.38 138 LEU A C 1
ATOM 1082 O O . LEU A 1 138 ? 7.883 -9.406 -5.832 1 98.38 138 LEU A O 1
ATOM 1086 N N . PRO A 1 139 ? 8.641 -9.484 -3.709 1 98.56 139 PRO A N 1
ATOM 1087 C CA . PRO A 1 139 ? 10.008 -9.297 -4.203 1 98.56 139 PRO A CA 1
ATOM 1088 C C . PRO A 1 139 ? 10.453 -10.422 -5.133 1 98.56 139 PRO A C 1
ATOM 1090 O O . PRO A 1 139 ? 11.172 -10.18 -6.109 1 98.56 139 PRO A O 1
ATOM 1093 N N . VAL A 1 140 ? 10.047 -11.625 -4.855 1 98.69 140 VAL A N 1
ATOM 1094 C CA . VAL A 1 140 ? 10.383 -12.781 -5.68 1 98.69 140 VAL A CA 1
ATOM 1095 C C . VAL A 1 140 ? 9.758 -12.617 -7.066 1 98.69 140 VAL A C 1
ATOM 1097 O O . VAL A 1 140 ? 10.414 -12.875 -8.078 1 98.69 140 VAL A O 1
ATOM 1100 N N . LEU A 1 141 ? 8.539 -12.156 -7.086 1 98.81 141 LEU A N 1
ATOM 1101 C CA . LEU A 1 141 ? 7.848 -11.914 -8.352 1 98.81 141 LEU A CA 1
ATOM 1102 C C . LEU A 1 141 ? 8.57 -10.852 -9.172 1 98.81 141 LEU A C 1
ATOM 1104 O O . LEU A 1 141 ? 8.664 -10.969 -10.398 1 98.81 141 LEU A O 1
ATOM 1108 N N . VAL A 1 142 ? 9.047 -9.789 -8.5 1 98.88 142 VAL A N 1
ATOM 1109 C CA . VAL A 1 142 ? 9.766 -8.734 -9.203 1 98.88 142 VAL A CA 1
ATOM 1110 C C . VAL A 1 142 ? 10.977 -9.32 -9.922 1 98.88 142 VAL A C 1
ATOM 1112 O O . VAL A 1 142 ? 11.227 -9 -11.086 1 98.88 142 VAL A O 1
ATOM 1115 N N . ILE A 1 143 ? 11.703 -10.227 -9.297 1 98.88 143 ILE A N 1
ATOM 1116 C CA . ILE A 1 143 ? 12.867 -10.875 -9.883 1 98.88 143 ILE A CA 1
ATOM 1117 C C . ILE A 1 143 ? 12.438 -11.688 -11.109 1 98.88 143 ILE A C 1
ATOM 1119 O O . ILE A 1 143 ? 13.039 -11.562 -12.18 1 98.88 143 ILE A O 1
ATOM 1123 N N . SER A 1 144 ? 11.406 -12.477 -10.938 1 98.81 144 SER A N 1
ATOM 1124 C CA . SER A 1 144 ? 10.922 -13.32 -12.023 1 98.81 144 SER A CA 1
ATOM 1125 C C . SER A 1 144 ? 10.461 -12.484 -13.211 1 98.81 144 SER A C 1
ATOM 1127 O O . SER A 1 144 ? 10.711 -12.844 -14.359 1 98.81 144 SER A O 1
ATOM 1129 N N . LEU A 1 145 ? 9.758 -11.398 -12.922 1 98.88 145 LEU A N 1
ATOM 1130 C CA . LEU A 1 145 ? 9.281 -10.516 -13.977 1 98.88 145 LEU A CA 1
ATOM 1131 C C . LEU A 1 145 ? 10.445 -9.867 -14.719 1 98.88 145 LEU A C 1
ATOM 1133 O O . LEU A 1 145 ? 10.406 -9.734 -15.945 1 98.88 145 LEU A O 1
ATOM 1137 N N . ARG A 1 146 ? 11.438 -9.43 -13.984 1 98.81 146 ARG A N 1
ATOM 1138 C CA . ARG A 1 146 ? 12.602 -8.844 -14.625 1 98.81 146 ARG A CA 1
ATOM 1139 C C . ARG A 1 146 ? 13.328 -9.867 -15.492 1 98.81 146 ARG A C 1
ATOM 1141 O O . ARG A 1 146 ? 13.805 -9.539 -16.578 1 98.81 146 ARG A O 1
ATOM 1148 N N . MET A 1 147 ? 13.453 -11.141 -15.023 1 98.75 147 MET A N 1
ATOM 1149 C CA . MET A 1 147 ? 14 -12.211 -15.852 1 98.75 147 MET A CA 1
ATOM 1150 C C . MET A 1 147 ? 13.156 -12.414 -17.109 1 98.75 147 MET A C 1
ATOM 1152 O O . MET A 1 147 ? 13.695 -12.617 -18.203 1 98.75 147 MET A O 1
ATOM 1156 N N . LEU A 1 148 ? 11.844 -12.367 -16.953 1 98.81 148 LEU A N 1
ATOM 1157 C CA . LEU A 1 148 ? 10.938 -12.484 -18.078 1 98.81 148 LEU A CA 1
ATOM 1158 C C . LEU A 1 148 ? 11.219 -11.398 -19.109 1 98.81 148 LEU A C 1
ATOM 1160 O O . LEU A 1 148 ? 11.258 -11.672 -20.312 1 98.81 148 LEU A O 1
ATOM 1164 N N . ARG A 1 149 ? 11.422 -10.18 -18.688 1 98.75 149 ARG A N 1
ATOM 1165 C CA . ARG A 1 149 ? 11.656 -9.062 -19.594 1 98.75 149 ARG A CA 1
ATOM 1166 C C . ARG A 1 149 ? 12.984 -9.219 -20.328 1 98.75 149 ARG A C 1
ATOM 1168 O O . ARG A 1 149 ? 13.148 -8.734 -21.453 1 98.75 149 ARG A O 1
ATOM 1175 N N . GLN A 1 150 ? 13.945 -9.953 -19.766 1 97.56 150 GLN A N 1
ATOM 1176 C CA . GLN A 1 150 ? 15.227 -10.211 -20.422 1 97.56 150 GLN A CA 1
ATOM 1177 C C . GLN A 1 150 ? 15.039 -11.07 -21.656 1 97.56 150 GLN A C 1
ATOM 1179 O O . GLN A 1 150 ? 15.914 -11.125 -22.531 1 97.56 150 GLN A O 1
ATOM 1184 N N . THR A 1 151 ? 13.898 -11.742 -21.75 1 97.56 151 THR A N 1
ATOM 1185 C CA . THR A 1 151 ? 13.625 -12.555 -22.922 1 97.56 151 THR A CA 1
ATOM 1186 C C . THR A 1 151 ? 13.18 -11.68 -24.094 1 97.56 151 THR A C 1
ATOM 1188 O O . THR A 1 151 ? 13.07 -12.164 -25.219 1 97.56 151 THR A O 1
ATOM 1191 N N . GLY A 1 152 ? 12.828 -10.43 -23.797 1 98 152 GLY A N 1
ATOM 1192 C CA . GLY A 1 152 ? 12.297 -9.531 -24.812 1 98 152 GLY A CA 1
ATOM 1193 C C . GLY A 1 152 ? 10.781 -9.43 -24.781 1 98 152 GLY A C 1
ATOM 1194 O O . GLY A 1 152 ? 10.188 -8.609 -25.484 1 98 152 GLY A O 1
ATOM 1195 N N . SER A 1 153 ? 10.164 -10.211 -23.891 1 98.56 153 SER A N 1
ATOM 1196 C CA . SER A 1 153 ? 8.703 -10.203 -23.812 1 98.56 153 SER A CA 1
ATOM 1197 C C . SER A 1 153 ? 8.188 -8.906 -23.203 1 98.56 153 SER A C 1
ATOM 1199 O O . SER A 1 153 ? 8.75 -8.398 -22.234 1 98.56 153 SER A O 1
ATOM 1201 N N . THR A 1 154 ? 7.062 -8.414 -23.781 1 97 154 THR A N 1
ATOM 1202 C CA . THR A 1 154 ? 6.418 -7.223 -23.25 1 97 154 THR A CA 1
ATOM 1203 C C . THR A 1 154 ? 4.977 -7.523 -22.844 1 97 154 THR A C 1
ATOM 1205 O O . THR A 1 154 ? 4.16 -6.609 -22.703 1 97 154 THR A O 1
ATOM 1208 N N . LEU A 1 155 ? 4.68 -8.828 -22.734 1 98.69 155 LEU A N 1
ATOM 1209 C CA . LEU A 1 155 ? 3.328 -9.211 -22.344 1 98.69 155 LEU A CA 1
ATOM 1210 C C . LEU A 1 155 ? 2.943 -8.562 -21.016 1 98.69 155 LEU A C 1
ATOM 1212 O O . LEU A 1 155 ? 3.754 -8.516 -20.094 1 98.69 155 LEU A O 1
ATOM 1216 N N . PRO A 1 156 ? 1.699 -8 -20.984 1 98.75 156 PRO A N 1
ATOM 1217 C CA . PRO A 1 156 ? 1.268 -7.445 -19.703 1 98.75 156 PRO A CA 1
ATOM 1218 C C . PRO A 1 156 ? 1.069 -8.516 -18.625 1 98.75 156 PRO A C 1
ATOM 1220 O O . PRO A 1 156 ? 0.729 -9.656 -18.953 1 98.75 156 PRO A O 1
ATOM 1223 N N . LEU A 1 157 ? 1.344 -8.125 -17.438 1 98.81 157 LEU A N 1
ATOM 1224 C CA . LEU A 1 157 ? 1.188 -9.023 -16.297 1 98.81 157 LEU A CA 1
ATOM 1225 C C . LEU A 1 157 ? 0.199 -8.453 -15.281 1 98.81 157 LEU A C 1
ATOM 1227 O O . LEU A 1 157 ? 0.297 -7.285 -14.898 1 98.81 157 LEU A O 1
ATOM 1231 N N . GLU A 1 158 ? -0.783 -9.258 -14.922 1 98.56 158 GLU A N 1
ATOM 1232 C CA . GLU A 1 158 ? -1.69 -8.938 -13.82 1 98.56 158 GLU A CA 1
ATOM 1233 C C . GLU A 1 158 ? -1.36 -9.766 -12.578 1 98.56 158 GLU A C 1
ATOM 1235 O O . GLU A 1 158 ? -1.422 -10.992 -12.609 1 98.56 158 GLU A O 1
ATOM 1240 N N . VAL A 1 159 ? -0.982 -9.078 -11.523 1 98.69 159 VAL A N 1
ATOM 1241 C CA . VAL A 1 159 ? -0.616 -9.719 -10.266 1 98.69 159 VAL A CA 1
ATOM 1242 C C . VAL A 1 159 ? -1.773 -9.609 -9.273 1 98.69 159 VAL A C 1
ATOM 1244 O O . VAL A 1 159 ? -2.113 -8.516 -8.82 1 98.69 159 VAL A O 1
ATOM 1247 N N . PHE A 1 160 ? -2.328 -10.75 -8.891 1 98.12 160 PHE A N 1
ATOM 1248 C CA . PHE A 1 160 ? -3.469 -10.766 -7.984 1 98.12 160 PHE A CA 1
ATOM 1249 C C . PHE A 1 160 ? -3.008 -10.922 -6.539 1 98.12 160 PHE A C 1
ATOM 1251 O O . PHE A 1 160 ? -2.336 -11.898 -6.203 1 98.12 160 PHE A O 1
ATOM 1258 N N . LEU A 1 161 ? -3.312 -9.953 -5.762 1 97.19 161 LEU A N 1
ATOM 1259 C CA . LEU A 1 161 ? -3.137 -9.992 -4.312 1 97.19 161 LEU A CA 1
ATOM 1260 C C . LEU A 1 161 ? -4.402 -10.5 -3.627 1 97.19 161 LEU A C 1
ATOM 1262 O O . LEU A 1 161 ? -5.512 -10.289 -4.129 1 97.19 161 LEU A O 1
ATOM 1266 N N . ALA A 1 162 ? -4.242 -11.195 -2.498 1 95.44 162 ALA A N 1
ATOM 1267 C CA . ALA A 1 162 ? -5.406 -11.727 -1.798 1 95.44 162 ALA A CA 1
ATOM 1268 C C . ALA A 1 162 ? -6.332 -10.609 -1.334 1 95.44 162 ALA A C 1
ATOM 1270 O O . ALA A 1 162 ? -7.547 -10.664 -1.551 1 95.44 162 ALA A O 1
ATOM 1271 N N . ASP A 1 163 ? -5.773 -9.641 -0.643 1 94.44 163 ASP A N 1
ATOM 1272 C CA . ASP A 1 163 ? -6.539 -8.523 -0.104 1 94.44 163 ASP A CA 1
ATOM 1273 C C . ASP A 1 163 ? -5.66 -7.293 0.077 1 94.44 163 ASP A C 1
ATOM 1275 O O . ASP A 1 163 ? -4.488 -7.297 -0.304 1 94.44 163 ASP A O 1
ATOM 1279 N N . TRP A 1 164 ? -6.184 -6.258 0.631 1 94.94 164 TRP A N 1
ATOM 1280 C CA . TRP A 1 164 ? -5.508 -4.965 0.691 1 94.94 164 TRP A CA 1
ATOM 1281 C C . TRP A 1 164 ? -4.34 -5.004 1.675 1 94.94 164 TRP A C 1
ATOM 1283 O O . TRP A 1 164 ? -3.432 -4.176 1.604 1 94.94 164 TRP A O 1
ATOM 1293 N N . SER A 1 165 ? -4.301 -5.91 2.605 1 92.5 165 SER A N 1
ATOM 1294 C CA . SER A 1 165 ? -3.199 -6.016 3.557 1 92.5 165 SER A CA 1
ATOM 1295 C C . SER A 1 165 ? -1.913 -6.453 2.865 1 92.5 165 SER A C 1
ATOM 1297 O O . SER A 1 165 ? -0.819 -6.27 3.404 1 92.5 165 SER A O 1
ATOM 1299 N N . GLU A 1 166 ? -2.051 -7.004 1.667 1 94.75 166 GLU A N 1
ATOM 1300 C CA . GLU A 1 166 ? -0.889 -7.484 0.926 1 94.75 166 GLU A CA 1
ATOM 1301 C C . GLU A 1 166 ? -0.389 -6.438 -0.063 1 94.75 166 GLU A C 1
ATOM 1303 O O . GLU A 1 166 ? 0.672 -6.602 -0.668 1 94.75 166 GLU A O 1
ATOM 1308 N N . TYR A 1 167 ? -1.093 -5.344 -0.212 1 96 167 TYR A N 1
ATOM 1309 C CA . TYR A 1 167 ? -0.762 -4.328 -1.205 1 96 167 TYR A CA 1
ATOM 1310 C C . TYR A 1 167 ? 0.49 -3.559 -0.802 1 96 167 TYR A C 1
ATOM 1312 O O . TYR A 1 167 ? 0.502 -2.873 0.223 1 96 167 TYR A O 1
ATOM 1320 N N . ASP A 1 168 ? 1.535 -3.695 -1.547 1 97.25 168 ASP A N 1
ATOM 1321 C CA . ASP A 1 168 ? 2.791 -2.969 -1.387 1 97.25 168 ASP A CA 1
ATOM 1322 C C . ASP A 1 168 ? 2.828 -1.732 -2.281 1 97.25 168 ASP A C 1
ATOM 1324 O O . ASP A 1 168 ? 2.975 -1.846 -3.5 1 97.25 168 ASP A O 1
ATOM 1328 N N . GLY A 1 169 ? 2.807 -0.57 -1.671 1 96.56 169 GLY A N 1
ATOM 1329 C CA . GLY A 1 169 ? 2.668 0.663 -2.43 1 96.56 169 GLY A CA 1
ATOM 1330 C C . GLY A 1 169 ? 3.766 0.858 -3.459 1 96.56 169 GLY A C 1
ATOM 1331 O O . GLY A 1 169 ? 3.488 1.181 -4.617 1 96.56 169 GLY A O 1
ATOM 1332 N N . TYR A 1 170 ? 5.051 0.694 -3.119 1 97.69 170 TYR A N 1
ATOM 1333 C CA . TYR A 1 170 ? 6.16 0.961 -4.027 1 97.69 170 TYR A CA 1
ATOM 1334 C C . TYR A 1 170 ? 6.18 -0.04 -5.176 1 97.69 170 TYR A C 1
ATOM 1336 O O . TYR A 1 170 ? 6.32 0.344 -6.34 1 97.69 170 TYR A O 1
ATOM 1344 N N . ILE A 1 171 ? 5.98 -1.285 -4.832 1 98.5 171 ILE A N 1
ATOM 1345 C CA . ILE A 1 171 ? 6.016 -2.322 -5.859 1 98.5 171 ILE A CA 1
ATOM 1346 C C . ILE A 1 171 ? 4.832 -2.152 -6.805 1 98.5 171 ILE A C 1
ATOM 1348 O O . ILE A 1 171 ? 4.992 -2.199 -8.031 1 98.5 171 ILE A O 1
ATOM 1352 N N . CYS A 1 172 ? 3.637 -1.863 -6.34 1 98 172 CYS A N 1
ATOM 1353 C CA . CYS A 1 172 ? 2.412 -1.862 -7.129 1 98 172 CYS A CA 1
ATOM 1354 C C . CYS A 1 172 ? 2.252 -0.549 -7.887 1 98 172 CYS A C 1
ATOM 1356 O O . CYS A 1 172 ? 1.609 -0.508 -8.938 1 98 172 CYS A O 1
ATOM 1358 N N . GLN A 1 173 ? 2.924 0.529 -7.371 1 96.75 173 GLN A N 1
ATOM 1359 C CA . GLN A 1 173 ? 2.682 1.83 -7.988 1 96.75 173 GLN A CA 1
ATOM 1360 C C . GLN A 1 173 ? 3.871 2.264 -8.836 1 96.75 173 GLN A C 1
ATOM 1362 O O . GLN A 1 173 ? 3.732 3.115 -9.719 1 96.75 173 GLN A O 1
ATOM 1367 N N . VAL A 1 174 ? 5.016 1.701 -8.562 1 96.69 174 VAL A N 1
ATOM 1368 C CA . VAL A 1 174 ? 6.211 2.209 -9.227 1 96.69 174 VAL A CA 1
ATOM 1369 C C . VAL A 1 174 ? 6.895 1.082 -10 1 96.69 174 VAL A C 1
ATOM 1371 O O . VAL A 1 174 ? 6.984 1.13 -11.227 1 96.69 174 VAL A O 1
ATOM 1374 N N . VAL A 1 175 ? 7.195 -0.017 -9.328 1 98.44 175 VAL A N 1
ATOM 1375 C CA . VAL A 1 175 ? 8.055 -1.043 -9.914 1 98.44 175 VAL A CA 1
ATOM 1376 C C . VAL A 1 175 ? 7.285 -1.801 -10.992 1 98.44 175 VAL A C 1
ATOM 1378 O O . VAL A 1 175 ? 7.727 -1.871 -12.141 1 98.44 175 VAL A O 1
ATOM 1381 N N . LEU A 1 176 ? 6.141 -2.363 -10.656 1 98.5 176 LEU A N 1
ATOM 1382 C CA . LEU A 1 176 ? 5.41 -3.23 -11.578 1 98.5 176 LEU A CA 1
ATOM 1383 C C . LEU A 1 176 ? 4.934 -2.449 -12.797 1 98.5 176 LEU A C 1
ATOM 1385 O O . LEU A 1 176 ? 5.109 -2.896 -13.938 1 98.5 176 LEU A O 1
ATOM 1389 N N . PRO A 1 177 ? 4.395 -1.208 -12.617 1 97.62 177 PRO A N 1
ATOM 1390 C CA . PRO A 1 177 ? 3.992 -0.459 -13.805 1 97.62 177 PRO A CA 1
ATOM 1391 C C . PRO A 1 177 ? 5.16 -0.181 -14.75 1 97.62 177 PRO A C 1
ATOM 1393 O O . PRO A 1 177 ? 4.992 -0.208 -15.977 1 97.62 177 PRO A O 1
ATOM 1396 N N . SER A 1 178 ? 6.344 0.035 -14.227 1 97.81 178 SER A N 1
ATOM 1397 C CA . SER A 1 178 ? 7.512 0.292 -15.062 1 97.81 178 SER A CA 1
ATOM 1398 C C . SER A 1 178 ? 7.891 -0.941 -15.875 1 97.81 178 SER A C 1
ATOM 1400 O O . SER A 1 178 ? 8.648 -0.844 -16.844 1 97.81 178 SER A O 1
ATOM 1402 N N . LEU A 1 179 ? 7.34 -2.096 -15.523 1 98.62 179 LEU A N 1
ATOM 1403 C CA . LEU A 1 179 ? 7.617 -3.359 -16.203 1 98.62 179 LEU A CA 1
ATOM 1404 C C . LEU A 1 179 ? 6.371 -3.887 -16.906 1 98.62 179 LEU A C 1
ATOM 1406 O O . LEU A 1 179 ? 6.262 -5.086 -17.156 1 98.62 179 LEU A O 1
ATOM 1410 N N . ASN A 1 180 ? 5.367 -3.039 -17.141 1 98.44 180 ASN A N 1
ATOM 1411 C CA . ASN A 1 180 ? 4.113 -3.361 -17.812 1 98.44 180 ASN A CA 1
ATOM 1412 C C . ASN A 1 180 ? 3.318 -4.41 -17.031 1 98.44 180 ASN A C 1
ATOM 1414 O O . ASN A 1 180 ? 2.854 -5.395 -17.609 1 98.44 180 ASN A O 1
ATOM 1418 N N . ALA A 1 181 ? 3.256 -4.223 -15.727 1 98.69 181 ALA A N 1
ATOM 1419 C CA . ALA A 1 181 ? 2.5 -5.09 -14.828 1 98.69 181 ALA A CA 1
ATOM 1420 C C . ALA A 1 181 ? 1.666 -4.273 -13.852 1 98.69 181 ALA A C 1
ATOM 1422 O O . ALA A 1 181 ? 1.985 -3.115 -13.57 1 98.69 181 ALA A O 1
ATOM 1423 N N . ASN A 1 182 ? 0.591 -4.871 -13.375 1 97.69 182 ASN A N 1
ATOM 1424 C CA . ASN A 1 182 ? -0.273 -4.168 -12.438 1 97.69 182 ASN A CA 1
ATOM 1425 C C . ASN A 1 182 ? -0.782 -5.102 -11.344 1 97.69 182 ASN A C 1
ATOM 1427 O O . ASN A 1 182 ? -0.974 -6.297 -11.578 1 97.69 182 ASN A O 1
ATOM 1431 N N . CYS A 1 183 ? -1.011 -4.508 -10.195 1 97.56 183 CYS A N 1
ATOM 1432 C CA . CYS A 1 183 ? -1.597 -5.242 -9.078 1 97.56 183 CYS A CA 1
ATOM 1433 C C . CYS A 1 183 ? -3.119 -5.191 -9.133 1 97.56 183 CYS A C 1
ATOM 1435 O O . CYS A 1 183 ? -3.699 -4.16 -9.477 1 97.56 183 CYS A O 1
ATOM 1437 N N . LEU A 1 184 ? -3.738 -6.281 -8.867 1 97.06 184 LEU A N 1
ATOM 1438 C CA . LEU A 1 184 ? -5.176 -6.395 -8.648 1 97.06 184 LEU A CA 1
ATOM 1439 C C . LEU A 1 184 ? -5.473 -7.055 -7.305 1 97.06 184 LEU A C 1
ATOM 1441 O O . LEU A 1 184 ? -4.688 -7.875 -6.824 1 97.06 184 LEU A O 1
ATOM 1445 N N . VAL A 1 185 ? -6.531 -6.703 -6.668 1 95.81 185 VAL A N 1
ATOM 1446 C CA . VAL A 1 185 ? -6.859 -7.199 -5.336 1 95.81 185 VAL A CA 1
ATOM 1447 C C . VAL A 1 185 ? -8.078 -8.117 -5.41 1 95.81 185 VAL A C 1
ATOM 1449 O O . VAL A 1 185 ? -9.188 -7.656 -5.676 1 95.81 185 VAL A O 1
ATOM 1452 N N . LEU A 1 186 ? -7.98 -9.391 -5.074 1 95.56 186 LEU A N 1
ATOM 1453 C CA . LEU A 1 186 ? -9.016 -10.406 -5.23 1 95.56 186 LEU A CA 1
ATOM 1454 C C . LEU A 1 186 ? -10.219 -10.094 -4.348 1 95.56 186 LEU A C 1
ATOM 1456 O O . LEU A 1 186 ? -11.359 -10.289 -4.766 1 95.56 186 LEU A O 1
ATOM 1460 N N . SER A 1 187 ? -9.984 -9.602 -3.152 1 93.19 187 SER A N 1
ATOM 1461 C CA . SER A 1 187 ? -11.07 -9.367 -2.207 1 93.19 187 SER A CA 1
ATOM 1462 C C . SER A 1 187 ? -12.047 -8.328 -2.736 1 93.19 187 SER A C 1
ATOM 1464 O O . SER A 1 187 ? -13.227 -8.32 -2.367 1 93.19 187 SER A O 1
ATOM 1466 N N . GLU A 1 188 ? -11.578 -7.422 -3.605 1 93.19 188 GLU A N 1
ATOM 1467 C CA . GLU A 1 188 ? -12.461 -6.426 -4.207 1 93.19 188 GLU A CA 1
ATOM 1468 C C . GLU A 1 188 ? -13.539 -7.086 -5.062 1 93.19 188 GLU A C 1
ATOM 1470 O O . GLU A 1 188 ? -14.625 -6.531 -5.234 1 93.19 188 GLU A O 1
ATOM 1475 N N . ILE A 1 189 ? -13.25 -8.25 -5.586 1 94.06 189 ILE A N 1
ATOM 1476 C CA . ILE A 1 189 ? -14.195 -8.992 -6.41 1 94.06 189 ILE A CA 1
ATOM 1477 C C . ILE A 1 189 ? -14.977 -9.977 -5.539 1 94.06 189 ILE A C 1
ATOM 1479 O O . ILE A 1 189 ? -16.203 -10 -5.566 1 94.06 189 ILE A O 1
ATOM 1483 N N . LEU A 1 190 ? -14.297 -10.688 -4.711 1 93.75 190 LEU A N 1
ATOM 1484 C CA . LEU A 1 190 ? -14.883 -11.766 -3.928 1 93.75 190 LEU A CA 1
ATOM 1485 C C . LEU A 1 190 ? -15.891 -11.219 -2.916 1 93.75 190 LEU A C 1
ATOM 1487 O O . LEU A 1 190 ? -16.906 -11.859 -2.629 1 93.75 190 LEU A O 1
ATOM 1491 N N . ASP A 1 191 ? -15.648 -10.031 -2.434 1 90.12 191 ASP A N 1
ATOM 1492 C CA . ASP A 1 191 ? -16.484 -9.469 -1.373 1 90.12 191 ASP A CA 1
ATOM 1493 C C . ASP A 1 191 ? -17.781 -8.914 -1.934 1 90.12 191 ASP A C 1
ATOM 1495 O O . ASP A 1 191 ? -18.656 -8.492 -1.177 1 90.12 191 ASP A O 1
ATOM 1499 N N . THR A 1 192 ? -17.906 -8.852 -3.205 1 90.88 192 THR A N 1
ATOM 1500 C CA . THR A 1 192 ? -19.172 -8.398 -3.795 1 90.88 192 THR A CA 1
ATOM 1501 C C . THR A 1 192 ? -20.297 -9.375 -3.469 1 90.88 192 THR A C 1
ATOM 1503 O O . THR A 1 192 ? -21.469 -9.031 -3.598 1 90.88 192 THR A O 1
ATOM 1506 N N . VAL A 1 193 ? -20 -10.516 -3.201 1 90.12 193 VAL A N 1
ATOM 1507 C CA . VAL A 1 193 ? -20.969 -11.461 -2.666 1 90.12 193 VAL A CA 1
ATOM 1508 C C . VAL A 1 193 ? -20.812 -11.57 -1.152 1 90.12 193 VAL A C 1
ATOM 1510 O O . VAL A 1 193 ? -19.844 -12.156 -0.665 1 90.12 193 VAL A O 1
ATOM 1513 N N . PRO A 1 194 ? -21.859 -10.719 -0.449 1 75.75 194 PRO A N 1
ATOM 1514 C CA . PRO A 1 194 ? -21.734 -10.656 1.008 1 75.75 194 PRO A CA 1
ATOM 1515 C C . PRO A 1 194 ? -21.875 -12.016 1.68 1 75.75 194 PRO A C 1
ATOM 1517 O O . PRO A 1 194 ? -22.578 -12.891 1.16 1 75.75 194 PRO A O 1
ATOM 1520 N N . GLY A 1 195 ? -21.406 -12.016 3.049 1 62.03 195 GLY A N 1
ATOM 1521 C CA . GLY A 1 195 ? -21.719 -13.117 3.951 1 62.03 195 GLY A CA 1
ATOM 1522 C C . GLY A 1 195 ? -20.703 -14.242 3.883 1 62.03 195 GLY A C 1
ATOM 1523 O O . GLY A 1 195 ? -19.516 -14.008 3.623 1 62.03 195 GLY A O 1
ATOM 1524 N N . ARG A 1 196 ? -21.344 -15.617 3.703 1 53.62 196 ARG A N 1
ATOM 1525 C CA . ARG A 1 196 ? -20.984 -17 4.008 1 53.62 196 ARG A CA 1
ATOM 1526 C C . ARG A 1 196 ? -19.812 -17.469 3.15 1 53.62 196 ARG A C 1
ATOM 1528 O O . ARG A 1 196 ? -19.562 -18.672 3.033 1 53.62 196 ARG A O 1
ATOM 1535 N N . ALA A 1 197 ? -19.25 -16.516 2.365 1 56.47 197 ALA A N 1
ATOM 1536 C CA . ALA A 1 197 ? -18.359 -17.172 1.404 1 56.47 197 ALA A CA 1
ATOM 1537 C C . ALA A 1 197 ? -17.125 -17.719 2.094 1 56.47 197 ALA A C 1
ATOM 1539 O O . ALA A 1 197 ? -16.672 -17.188 3.109 1 56.47 197 ALA A O 1
ATOM 1540 N N . ARG A 1 198 ? -16.812 -18.938 1.911 1 68.12 198 ARG A N 1
ATOM 1541 C CA . ARG A 1 198 ? -15.641 -19.672 2.342 1 68.12 198 ARG A CA 1
ATOM 1542 C C . ARG A 1 198 ? -14.375 -18.844 2.189 1 68.12 198 ARG A C 1
ATOM 1544 O O . ARG A 1 198 ? -14.266 -18.031 1.274 1 68.12 198 ARG A O 1
ATOM 1551 N N . LYS A 1 199 ? -13.656 -18.906 3.215 1 80.19 199 LYS A N 1
ATOM 1552 C CA . LYS A 1 199 ? -12.352 -18.266 3.176 1 80.19 199 LYS A CA 1
ATOM 1553 C C . LYS A 1 199 ? -11.5 -18.812 2.039 1 80.19 199 LYS A C 1
ATOM 1555 O O . LYS A 1 199 ? -11.266 -20.016 1.961 1 80.19 199 LYS A O 1
ATOM 1560 N N . ILE A 1 200 ? -11.305 -18.125 1.024 1 88.88 200 ILE A N 1
ATOM 1561 C CA . ILE A 1 200 ? -10.445 -18.453 -0.108 1 88.88 200 ILE A CA 1
ATOM 1562 C C . ILE A 1 200 ? -8.984 -18.188 0.252 1 88.88 200 ILE A C 1
ATOM 1564 O O . ILE A 1 200 ? -8.641 -17.078 0.704 1 88.88 200 ILE A O 1
ATOM 1568 N N . GLU A 1 201 ? -8.133 -19.203 0.151 1 89.25 201 GLU A N 1
ATOM 1569 C CA . GLU A 1 201 ? -6.742 -19.031 0.552 1 89.25 201 GLU A CA 1
ATOM 1570 C C . GLU A 1 201 ? -5.812 -19.875 -0.323 1 89.25 201 GLU A C 1
ATOM 1572 O O . GLU A 1 201 ? -6.242 -20.859 -0.922 1 89.25 201 GLU A O 1
ATOM 1577 N N . LYS A 1 202 ? -4.637 -19.406 -0.457 1 87.69 202 LYS A N 1
ATOM 1578 C CA . LYS A 1 202 ? -3.5 -20.156 -0.981 1 87.69 202 LYS A CA 1
ATOM 1579 C C . LYS A 1 202 ? -3.777 -20.656 -2.396 1 87.69 202 LYS A C 1
ATOM 1581 O O . LYS A 1 202 ? -4.066 -19.859 -3.295 1 87.69 202 LYS A O 1
ATOM 1586 N N . TYR A 1 203 ? -3.922 -21.969 -2.537 1 89.06 203 TYR A N 1
ATOM 1587 C CA . TYR A 1 203 ? -3.986 -22.594 -3.854 1 89.06 203 TYR A CA 1
ATOM 1588 C C . TYR A 1 203 ? -5.281 -22.219 -4.57 1 89.06 203 TYR A C 1
ATOM 1590 O O . TYR A 1 203 ? -5.367 -22.312 -5.797 1 89.06 203 TYR A O 1
ATOM 1598 N N . GLN A 1 204 ? -6.23 -21.781 -3.812 1 94.44 204 GLN A N 1
ATOM 1599 C CA . GLN A 1 204 ? -7.527 -21.438 -4.383 1 94.44 204 GLN A CA 1
ATOM 1600 C C . GLN A 1 204 ? -7.445 -20.172 -5.223 1 94.44 204 GLN A C 1
ATOM 1602 O O . GLN A 1 204 ? -8.305 -19.922 -6.074 1 94.44 204 GLN A O 1
ATOM 1607 N N . TYR A 1 205 ? -6.406 -19.438 -5.043 1 96.25 205 TYR A N 1
ATOM 1608 C CA . TYR A 1 205 ? -6.285 -18.141 -5.707 1 96.25 205 TYR A CA 1
ATOM 1609 C C . TYR A 1 205 ? -6.008 -18.328 -7.195 1 96.25 205 TYR A C 1
ATOM 1611 O O . TYR A 1 205 ? -6.484 -17.531 -8.023 1 96.25 205 TYR A O 1
ATOM 1619 N N . LYS A 1 206 ? -5.289 -19.297 -7.594 1 97.5 206 LYS A N 1
ATOM 1620 C CA . LYS A 1 206 ? -4.758 -19.438 -8.945 1 97.5 206 LYS A CA 1
ATOM 1621 C C . LYS A 1 206 ? -5.883 -19.484 -9.977 1 97.5 206 LYS A C 1
ATOM 1623 O O . LYS A 1 206 ? -5.953 -18.641 -10.867 1 97.5 206 LYS A O 1
ATOM 1628 N N . PRO A 1 207 ? -6.828 -20.422 -9.859 1 97.69 207 PRO A N 1
ATOM 1629 C CA . PRO A 1 207 ? -7.891 -20.438 -10.867 1 97.69 207 PRO A CA 1
ATOM 1630 C C . PRO A 1 207 ? -8.766 -19.188 -10.82 1 97.69 207 PRO A C 1
ATOM 1632 O O . PRO A 1 207 ? -9.266 -18.734 -11.852 1 97.69 207 PRO A O 1
ATOM 1635 N N . LEU A 1 208 ? -8.961 -18.672 -9.625 1 97.06 208 LEU A N 1
ATOM 1636 C CA . LEU A 1 208 ? -9.766 -17.469 -9.508 1 97.06 208 LEU A CA 1
ATOM 1637 C C . LEU A 1 208 ? -9.078 -16.281 -10.172 1 97.06 208 LEU A C 1
ATOM 1639 O O . LEU A 1 208 ? -9.727 -15.477 -10.844 1 97.06 208 LEU A O 1
ATOM 1643 N N . ALA A 1 209 ? -7.762 -16.219 -9.969 1 97.94 209 ALA A N 1
ATOM 1644 C CA . ALA A 1 209 ? -6.992 -15.172 -10.641 1 97.94 209 ALA A CA 1
ATOM 1645 C C . ALA A 1 209 ? -7.117 -15.289 -12.156 1 97.94 209 ALA A C 1
ATOM 1647 O O . ALA A 1 209 ? -7.27 -14.281 -12.852 1 97.94 209 ALA A O 1
ATOM 1648 N N . MET A 1 210 ? -7.062 -16.469 -12.641 1 98.25 210 MET A N 1
ATOM 1649 C CA . MET A 1 210 ? -7.207 -16.703 -14.078 1 98.25 210 MET A CA 1
ATOM 1650 C C . MET A 1 210 ? -8.594 -16.312 -14.562 1 98.25 210 MET A C 1
ATOM 1652 O O . MET A 1 210 ? -8.742 -15.672 -15.602 1 98.25 210 MET A O 1
ATOM 1656 N N . LEU A 1 211 ? -9.594 -16.609 -13.758 1 97.62 211 LEU A N 1
ATOM 1657 C CA . LEU A 1 211 ? -10.969 -16.25 -14.094 1 97.62 211 LEU A CA 1
ATOM 1658 C C . LEU A 1 211 ? -11.141 -14.742 -14.164 1 97.62 211 LEU A C 1
ATOM 1660 O O . LEU A 1 211 ? -11.797 -14.234 -15.078 1 97.62 211 LEU A O 1
ATOM 1664 N N . PHE A 1 212 ? -10.469 -14.023 -13.25 1 97.38 212 PHE A N 1
ATOM 1665 C CA . PHE A 1 212 ? -10.719 -12.594 -13.094 1 97.38 212 PHE A CA 1
ATOM 1666 C C . PHE A 1 212 ? -9.719 -11.781 -13.898 1 97.38 212 PHE A C 1
ATOM 1668 O O . PHE A 1 212 ? -9.711 -10.547 -13.82 1 97.38 212 PHE A O 1
ATOM 1675 N N . SER A 1 213 ? -8.812 -12.43 -14.594 1 97.62 213 SER A N 1
ATOM 1676 C CA . SER A 1 213 ? -7.879 -11.688 -15.438 1 97.62 213 SER A CA 1
ATOM 1677 C C . SER A 1 213 ? -8.586 -11.102 -16.656 1 97.62 213 SER A C 1
ATOM 1679 O O . SER A 1 213 ? -9.617 -11.617 -17.094 1 97.62 213 SER A O 1
ATOM 1681 N N . SER A 1 214 ? -8.055 -10.102 -17.266 1 97.44 214 SER A N 1
ATOM 1682 C CA . SER A 1 214 ? -8.672 -9.406 -18.391 1 97.44 214 SER A CA 1
ATOM 1683 C C . SER A 1 214 ? -8.25 -10.023 -19.719 1 97.44 214 SER A C 1
ATOM 1685 O O . SER A 1 214 ? -8.695 -9.578 -20.781 1 97.44 214 SER A O 1
ATOM 1687 N N . PHE A 1 215 ? -7.488 -11.031 -19.719 1 98 215 PHE A N 1
ATOM 1688 C CA . PHE A 1 215 ? -6.898 -11.57 -20.938 1 98 215 PHE A CA 1
ATOM 1689 C C . PHE A 1 215 ? -7.703 -12.758 -21.453 1 98 215 PHE A C 1
ATOM 1691 O O . PHE A 1 215 ? -8.266 -13.523 -20.672 1 98 215 PHE A O 1
ATOM 1698 N N . GLU A 1 216 ? -7.707 -12.891 -22.719 1 97.94 216 GLU A N 1
ATOM 1699 C CA . GLU A 1 216 ? -8.328 -14.062 -23.344 1 97.94 216 GLU A CA 1
ATOM 1700 C C . GLU A 1 216 ? -7.414 -15.281 -23.266 1 97.94 216 GLU A C 1
ATOM 1702 O O . GLU A 1 216 ? -7.855 -16.359 -22.859 1 97.94 216 GLU A O 1
ATOM 1707 N N . GLU A 1 217 ? -6.168 -15.086 -23.703 1 98.75 217 GLU A N 1
ATOM 1708 C CA . GLU A 1 217 ? -5.156 -16.141 -23.609 1 98.75 217 GLU A CA 1
ATOM 1709 C C . GLU A 1 217 ? -4.148 -15.836 -22.5 1 98.75 217 GLU A C 1
ATOM 1711 O O . GLU A 1 217 ? -3.555 -14.758 -22.469 1 98.75 217 GLU A O 1
ATOM 1716 N N . ILE A 1 218 ? -3.955 -16.891 -21.656 1 98.69 218 ILE A N 1
ATOM 1717 C CA . ILE A 1 218 ? -3.252 -16.625 -20.406 1 98.69 218 ILE A CA 1
ATOM 1718 C C . ILE A 1 218 ? -2.062 -17.562 -20.281 1 98.69 218 ILE A C 1
ATOM 1720 O O . ILE A 1 218 ? -2.16 -18.75 -20.609 1 98.69 218 ILE A O 1
ATOM 1724 N N . LEU A 1 219 ? -0.984 -17.016 -19.828 1 98.94 219 LEU A N 1
ATOM 1725 C CA . LEU A 1 219 ? 0.035 -17.766 -19.109 1 98.94 219 LEU A CA 1
ATOM 1726 C C . LEU A 1 219 ? -0.035 -17.484 -17.609 1 98.94 219 LEU A C 1
ATOM 1728 O O . LEU A 1 219 ? 0.269 -16.375 -17.172 1 98.94 219 LEU A O 1
ATOM 1732 N N . PHE A 1 220 ? -0.507 -18.453 -16.906 1 98.81 220 PHE A N 1
ATOM 1733 C CA . PHE A 1 220 ? -0.313 -18.328 -15.461 1 98.81 220 PHE A CA 1
ATOM 1734 C C . PHE A 1 220 ? 1.123 -18.656 -15.078 1 98.81 220 PHE A C 1
ATOM 1736 O O . PHE A 1 220 ? 1.667 -19.672 -15.523 1 98.81 220 PHE A O 1
ATOM 1743 N N . LEU A 1 221 ? 1.651 -17.859 -14.25 1 98.69 221 LEU A N 1
ATOM 1744 C CA . LEU A 1 221 ? 3.051 -18.016 -13.867 1 98.69 221 LEU A CA 1
ATOM 1745 C C . LEU A 1 221 ? 3.234 -17.766 -12.375 1 98.69 221 LEU A C 1
ATOM 1747 O O . LEU A 1 221 ? 2.943 -16.672 -11.891 1 98.69 221 LEU A O 1
ATOM 1751 N N . ASP A 1 222 ? 3.711 -18.766 -11.641 1 98 222 ASP A N 1
ATOM 1752 C CA . ASP A 1 222 ? 4 -18.594 -10.219 1 98 222 ASP A CA 1
ATOM 1753 C C . ASP A 1 222 ? 5.012 -17.469 -10 1 98 222 ASP A C 1
ATOM 1755 O O . ASP A 1 222 ? 5.836 -17.188 -10.875 1 98 222 ASP A O 1
ATOM 1759 N N . ALA A 1 223 ? 4.98 -16.906 -8.852 1 98.06 223 ALA A N 1
ATOM 1760 C CA . ALA A 1 223 ? 5.816 -15.758 -8.523 1 98.06 223 ALA A CA 1
ATOM 1761 C C . ALA A 1 223 ? 7.297 -16.109 -8.617 1 98.06 223 ALA A C 1
ATOM 1763 O O . ALA A 1 223 ? 8.133 -15.25 -8.906 1 98.06 223 ALA A O 1
ATOM 1764 N N . ASP A 1 224 ? 7.617 -17.344 -8.375 1 98.25 224 ASP A N 1
ATOM 1765 C CA . ASP A 1 224 ? 9.016 -17.766 -8.289 1 98.25 224 ASP A CA 1
ATOM 1766 C C . ASP A 1 224 ? 9.438 -18.516 -9.547 1 98.25 224 ASP A C 1
ATOM 1768 O O . ASP A 1 224 ? 10.336 -19.375 -9.492 1 98.25 224 ASP A O 1
ATOM 1772 N N . ALA A 1 225 ? 8.734 -18.312 -10.672 1 98.56 225 ALA A N 1
ATOM 1773 C CA . ALA A 1 225 ? 9.078 -18.938 -11.945 1 98.56 225 ALA A CA 1
ATOM 1774 C C . ALA A 1 225 ? 9.297 -17.891 -13.031 1 98.56 225 ALA A C 1
ATOM 1776 O O . ALA A 1 225 ? 8.695 -16.812 -12.984 1 98.56 225 ALA A O 1
ATOM 1777 N N . PHE A 1 226 ? 10.164 -18.156 -13.992 1 98.69 226 PHE A N 1
ATOM 1778 C CA . PHE A 1 226 ? 10.375 -17.266 -15.125 1 98.69 226 PHE A CA 1
ATOM 1779 C C . PHE A 1 226 ? 10.781 -18.062 -16.359 1 98.69 226 PHE A C 1
ATOM 1781 O O . PHE A 1 226 ? 11.367 -19.141 -16.25 1 98.69 226 PHE A O 1
ATOM 1788 N N . PRO A 1 227 ? 10.453 -17.562 -17.516 1 98.5 227 PRO A N 1
ATOM 1789 C CA . PRO A 1 227 ? 10.82 -18.234 -18.766 1 98.5 227 PRO A CA 1
ATOM 1790 C C . PRO A 1 227 ? 12.242 -17.891 -19.219 1 98.5 227 PRO A C 1
ATOM 1792 O O . PRO A 1 227 ? 12.766 -16.828 -18.891 1 98.5 227 PRO A O 1
ATOM 1795 N N . LEU A 1 228 ? 12.797 -18.828 -19.969 1 97.75 228 LEU A N 1
ATOM 1796 C CA . LEU A 1 228 ? 14.117 -18.625 -20.578 1 97.75 228 LEU A CA 1
ATOM 1797 C C . LEU A 1 228 ? 13.984 -18.156 -22.016 1 97.75 228 LEU A C 1
ATOM 1799 O O . LEU A 1 228 ? 14.969 -17.734 -22.625 1 97.75 228 LEU A O 1
ATOM 1803 N N . GLN A 1 229 ? 12.75 -18.266 -22.547 1 95.88 229 GLN A N 1
ATOM 1804 C CA . GLN A 1 229 ? 12.359 -17.797 -23.875 1 95.88 229 GLN A CA 1
ATOM 1805 C C . GLN A 1 229 ? 11.062 -17 -23.812 1 95.88 229 GLN A C 1
ATOM 1807 O O . GLN A 1 229 ? 10.289 -17.125 -22.875 1 95.88 229 GLN A O 1
ATOM 1812 N N . PRO A 1 230 ? 10.891 -16.094 -24.844 1 98.06 230 PRO A N 1
ATOM 1813 C CA . PRO A 1 230 ? 9.625 -15.352 -24.828 1 98.06 230 PRO A CA 1
ATOM 1814 C C . PRO A 1 230 ? 8.406 -16.281 -24.859 1 98.06 230 PRO A C 1
ATOM 1816 O O . PRO A 1 230 ? 8.273 -17.109 -25.75 1 98.06 230 PRO A O 1
ATOM 1819 N N . PRO A 1 231 ? 7.52 -16.094 -23.922 1 98.38 231 PRO A N 1
ATOM 1820 C CA . PRO A 1 231 ? 6.332 -16.953 -23.875 1 98.38 231 PRO A CA 1
ATOM 1821 C C . PRO A 1 231 ? 5.461 -16.812 -25.125 1 98.38 231 PRO A C 1
ATOM 1823 O O . PRO A 1 231 ? 4.648 -17.703 -25.406 1 98.38 231 PRO A O 1
ATOM 1826 N N . GLU A 1 232 ? 5.57 -15.734 -25.891 1 98.38 232 GLU A N 1
ATOM 1827 C CA . GLU A 1 232 ? 4.836 -15.516 -27.125 1 98.38 232 GLU A CA 1
ATOM 1828 C C . GLU A 1 232 ? 5.039 -16.672 -28.094 1 98.38 232 GLU A C 1
ATOM 1830 O O . GLU A 1 232 ? 4.129 -17.031 -28.844 1 98.38 232 GLU A O 1
ATOM 1835 N N . ARG A 1 233 ? 6.195 -17.281 -27.984 1 98.06 233 ARG A N 1
ATOM 1836 C CA . ARG A 1 233 ? 6.488 -18.406 -28.859 1 98.06 233 ARG A CA 1
ATOM 1837 C C . ARG A 1 233 ? 5.504 -19.547 -28.625 1 98.06 233 ARG A C 1
ATOM 1839 O O . ARG A 1 233 ? 5.047 -20.188 -29.578 1 98.06 233 ARG A O 1
ATOM 1846 N N . ALA A 1 234 ? 5.191 -19.75 -27.406 1 98.56 234 ALA A N 1
ATOM 1847 C CA . ALA A 1 234 ? 4.266 -20.828 -27.062 1 98.56 234 ALA A CA 1
ATOM 1848 C C . ALA A 1 234 ? 2.842 -20.484 -27.5 1 98.56 234 ALA A C 1
ATOM 1850 O O . ALA A 1 234 ? 2.113 -21.344 -28 1 98.56 234 ALA A O 1
ATOM 1851 N N . PHE A 1 235 ? 2.443 -19.203 -27.375 1 98.5 235 PHE A N 1
ATOM 1852 C CA . PHE A 1 235 ? 1.119 -18.75 -27.781 1 98.5 235 PHE A CA 1
ATOM 1853 C C . PHE A 1 235 ? 0.926 -18.922 -29.281 1 98.5 235 PHE A C 1
ATOM 1855 O O . PHE A 1 235 ? -0.175 -19.234 -29.75 1 98.5 235 PHE A O 1
ATOM 1862 N N . ASN A 1 236 ? 2.008 -18.75 -30.031 1 97.62 236 ASN A N 1
ATOM 1863 C CA . ASN A 1 236 ? 1.936 -18.672 -31.484 1 97.62 236 ASN A CA 1
ATOM 1864 C C . ASN A 1 236 ? 2.166 -20.016 -32.156 1 97.62 236 ASN A C 1
ATOM 1866 O O . ASN A 1 236 ? 2.189 -20.125 -33.375 1 97.62 236 ASN A O 1
ATOM 1870 N N . SER A 1 237 ? 2.291 -21.047 -31.312 1 98.19 237 SER A N 1
ATOM 1871 C CA . SER A 1 237 ? 2.691 -22.328 -31.875 1 98.19 237 SER A CA 1
ATOM 1872 C C . SER A 1 237 ? 1.843 -23.469 -31.328 1 98.19 237 SER A C 1
ATOM 1874 O O . SER A 1 237 ? 1.074 -23.266 -30.375 1 98.19 237 SER A O 1
ATOM 1876 N N . GLU A 1 238 ? 1.99 -24.547 -32.062 1 98.25 238 GLU A N 1
ATOM 1877 C CA . GLU A 1 238 ? 1.479 -25.781 -31.469 1 98.25 238 GLU A CA 1
ATOM 1878 C C . GLU A 1 238 ? 2.291 -26.172 -30.234 1 98.25 238 GLU A C 1
ATOM 1880 O O . GLU A 1 238 ? 3.504 -25.953 -30.188 1 98.25 238 GLU A O 1
ATOM 1885 N N . PRO A 1 239 ? 1.736 -26.672 -29.203 1 98.62 239 PRO A N 1
ATOM 1886 C CA . PRO A 1 239 ? 0.39 -27.25 -29.219 1 98.62 239 PRO A CA 1
ATOM 1887 C C . PRO A 1 239 ? -0.676 -26.281 -28.734 1 98.62 239 PRO A C 1
ATOM 1889 O O . PRO A 1 239 ? -1.867 -26.594 -28.75 1 98.62 239 PRO A O 1
ATOM 1892 N N . PHE A 1 240 ? -0.369 -25.031 -28.438 1 98.75 240 PHE A N 1
ATOM 1893 C CA . PHE A 1 240 ? -1.338 -24.125 -27.828 1 98.75 240 PHE A CA 1
ATOM 1894 C C . PHE A 1 240 ? -2.443 -23.766 -28.812 1 98.75 240 PHE A C 1
ATOM 1896 O O . PHE A 1 240 ? -3.615 -23.703 -28.438 1 98.75 240 PHE A O 1
ATOM 1903 N N . LYS A 1 241 ? -2.105 -23.578 -29.984 1 98.12 241 LYS A N 1
ATOM 1904 C CA . LYS A 1 241 ? -3.059 -23.141 -31 1 98.12 241 LYS A CA 1
ATOM 1905 C C . LYS A 1 241 ? -4.195 -24.141 -31.156 1 98.12 241 LYS A C 1
ATOM 1907 O O . LYS A 1 241 ? -5.355 -23.766 -31.312 1 98.12 241 LYS A O 1
ATOM 1912 N N . SER A 1 242 ? -3.824 -25.391 -31.031 1 97.88 242 SER A N 1
ATOM 1913 C CA . SER A 1 242 ? -4.844 -26.406 -31.281 1 97.88 242 SER A CA 1
ATOM 1914 C C . SER A 1 242 ? -5.465 -26.906 -30 1 97.88 242 SER A C 1
ATOM 1916 O O . SER A 1 242 ? -6.637 -27.297 -29.969 1 97.88 242 SER A O 1
ATOM 1918 N N . ARG A 1 243 ? -4.684 -26.891 -28.938 1 98.31 243 ARG A N 1
ATOM 1919 C CA . ARG A 1 243 ? -5.152 -27.547 -27.719 1 98.31 243 ARG A CA 1
ATOM 1920 C C . ARG A 1 243 ? -5.707 -26.531 -26.719 1 98.31 243 ARG A C 1
ATOM 1922 O O . ARG A 1 243 ? -6.527 -26.875 -25.875 1 98.31 243 ARG A O 1
ATOM 1929 N N . GLY A 1 244 ? -5.191 -25.359 -26.734 1 98.62 244 GLY A N 1
ATOM 1930 C CA . GLY A 1 244 ? -5.699 -24.25 -25.938 1 98.62 244 GLY A CA 1
ATOM 1931 C C . GLY A 1 244 ? -5.359 -24.391 -24.453 1 98.62 244 GLY A C 1
ATOM 1932 O O . GLY A 1 244 ? -5.66 -23.5 -23.656 1 98.62 244 GLY A O 1
ATOM 1933 N N . LEU A 1 245 ? -4.797 -25.516 -24.016 1 98.88 245 LEU A N 1
ATOM 1934 C CA . LEU A 1 245 ? -4.367 -25.766 -22.641 1 98.88 245 LEU A CA 1
ATOM 1935 C C . LEU A 1 245 ? -3.068 -26.562 -22.625 1 98.88 245 LEU A C 1
ATOM 1937 O O . LEU A 1 245 ? -3.018 -27.688 -23.141 1 98.88 245 LEU A O 1
ATOM 1941 N N . ILE A 1 246 ? -2.027 -25.922 -22.078 1 98.88 246 ILE A N 1
ATOM 1942 C CA . ILE A 1 246 ? -0.742 -26.578 -21.891 1 98.88 246 ILE A CA 1
ATOM 1943 C C . ILE A 1 246 ? -0.376 -26.609 -20.422 1 98.88 246 ILE A C 1
ATOM 1945 O O . ILE A 1 246 ? -0.493 -25.609 -19.719 1 98.88 246 ILE A O 1
ATOM 1949 N N . THR A 1 247 ? 0.047 -27.797 -19.938 1 98.75 247 THR A N 1
ATOM 1950 C CA . THR A 1 247 ? 0.545 -27.953 -18.578 1 98.75 247 THR A CA 1
ATOM 1951 C C . THR A 1 247 ? 1.899 -28.656 -18.562 1 98.75 247 THR A C 1
ATOM 1953 O O . THR A 1 247 ? 2.373 -29.109 -19.609 1 98.75 247 THR A O 1
ATOM 1956 N N . TRP A 1 248 ? 2.531 -28.703 -17.422 1 98.69 248 TRP A N 1
ATOM 1957 C CA . TRP A 1 248 ? 3.846 -29.328 -17.266 1 98.69 248 TRP A CA 1
ATOM 1958 C C . TRP A 1 248 ? 3.818 -30.391 -16.188 1 98.69 248 TRP A C 1
ATOM 1960 O O . TRP A 1 248 ? 2.959 -30.375 -15.305 1 98.69 248 TRP A O 1
ATOM 1970 N N . PRO A 1 249 ? 4.734 -31.312 -16.281 1 97.81 249 PRO A N 1
ATOM 1971 C CA . PRO A 1 249 ? 4.758 -32.406 -15.32 1 97.81 249 PRO A CA 1
ATOM 1972 C C . PRO A 1 249 ? 5.438 -32.031 -14.008 1 97.81 249 PRO A C 1
ATOM 1974 O O . PRO A 1 249 ? 6.238 -31.094 -13.977 1 97.81 249 PRO A O 1
ATOM 1977 N N . ASP A 1 250 ? 5.043 -32.719 -13 1 96.69 250 ASP A N 1
ATOM 1978 C CA . ASP A 1 250 ? 5.766 -32.812 -11.734 1 96.69 250 ASP A CA 1
ATOM 1979 C C . ASP A 1 250 ? 6.676 -34.031 -11.695 1 96.69 250 ASP A C 1
ATOM 1981 O O . ASP A 1 250 ? 6.742 -34.812 -12.664 1 96.69 250 ASP A O 1
ATOM 1985 N N . PHE A 1 251 ? 7.391 -34.219 -10.609 1 94.94 251 PHE A N 1
ATOM 1986 C CA . PHE A 1 251 ? 8.289 -35.344 -10.414 1 94.94 251 PHE A CA 1
ATOM 1987 C C . PHE A 1 251 ? 7.504 -36.625 -10.211 1 94.94 251 PHE A C 1
ATOM 1989 O O . PHE A 1 251 ? 8 -37.719 -10.508 1 94.94 251 PHE A O 1
ATOM 1996 N N . TRP A 1 252 ? 6.281 -36.562 -9.898 1 95.56 252 TRP A N 1
ATOM 1997 C CA . TRP A 1 252 ? 5.625 -37.656 -9.172 1 95.56 252 TRP A CA 1
ATOM 1998 C C . TRP A 1 252 ? 4.59 -38.344 -10.055 1 95.56 252 TRP A C 1
ATOM 2000 O O . TRP A 1 252 ? 4.082 -37.75 -11.008 1 95.56 252 TRP A O 1
ATOM 2010 N N . ALA A 1 253 ? 4.309 -39.531 -9.664 1 95.81 253 ALA A N 1
ATOM 2011 C CA . ALA A 1 253 ? 3.213 -40.281 -10.266 1 95.81 253 ALA A CA 1
ATOM 2012 C C . ALA A 1 253 ? 1.861 -39.75 -9.82 1 95.81 253 ALA A C 1
ATOM 2014 O O . ALA A 1 253 ? 1.751 -39.125 -8.75 1 95.81 253 ALA A O 1
ATOM 2015 N N . PRO A 1 254 ? 0.874 -39.906 -10.656 1 95.38 254 PRO A N 1
ATOM 2016 C CA . PRO A 1 254 ? -0.468 -39.5 -10.203 1 95.38 254 PRO A CA 1
ATOM 2017 C C . PRO A 1 254 ? -0.968 -40.375 -9.047 1 95.38 254 PRO A C 1
ATOM 2019 O O . PRO A 1 254 ? -0.667 -41.562 -8.984 1 95.38 254 PRO A O 1
ATOM 2022 N N . THR A 1 255 ? -1.784 -39.812 -8.133 1 96.75 255 THR A N 1
ATOM 2023 C CA . THR A 1 255 ? -2.189 -40.5 -6.922 1 96.75 255 THR A CA 1
ATOM 2024 C C . THR A 1 255 ? -3.688 -40.344 -6.676 1 96.75 255 THR A C 1
ATOM 2026 O O . THR A 1 255 ? -4.168 -40.562 -5.562 1 96.75 255 THR A O 1
ATOM 2029 N N . ALA A 1 256 ? -4.434 -39.906 -7.672 1 97.31 256 ALA A N 1
ATOM 2030 C CA . ALA A 1 256 ? -5.852 -39.625 -7.484 1 97.31 256 ALA A CA 1
ATOM 2031 C C . ALA A 1 256 ? -6.582 -40.844 -6.918 1 97.31 256 ALA A C 1
ATOM 2033 O O . ALA A 1 256 ? -6.305 -41.969 -7.305 1 97.31 256 ALA A O 1
ATOM 2034 N N . SER A 1 257 ? -7.492 -40.594 -6.07 1 98.19 257 SER A N 1
ATOM 2035 C CA . SER A 1 257 ? -8.336 -41.625 -5.484 1 98.19 257 SER A CA 1
ATOM 2036 C C . SER A 1 257 ? -9.289 -42.219 -6.52 1 98.19 257 SER A C 1
ATOM 2038 O O . SER A 1 257 ? -9.836 -41.5 -7.348 1 98.19 257 SER A O 1
ATOM 2040 N N . PRO A 1 258 ? -9.547 -43.562 -6.469 1 97.88 258 PRO A N 1
ATOM 2041 C CA . PRO A 1 258 ? -10.578 -44.125 -7.348 1 97.88 258 PRO A CA 1
ATOM 2042 C C . PRO A 1 258 ? -11.953 -43.5 -7.105 1 97.88 258 PRO A C 1
ATOM 2044 O O . PRO A 1 258 ? -12.789 -43.469 -8.016 1 97.88 258 PRO A O 1
ATOM 2047 N N . LEU A 1 259 ? -12.156 -42.969 -5.941 1 98.5 259 LEU A N 1
ATOM 2048 C CA . LEU A 1 259 ? -13.43 -42.344 -5.613 1 98.5 259 LEU A CA 1
ATOM 2049 C C . LEU A 1 259 ? -13.672 -41.125 -6.469 1 98.5 259 LEU A C 1
ATOM 2051 O O . LEU A 1 259 ? -14.812 -40.812 -6.82 1 98.5 259 LEU A O 1
ATOM 2055 N N . TYR A 1 260 ? -12.617 -40.406 -6.777 1 98.62 260 TYR A N 1
ATOM 2056 C CA . TYR A 1 260 ? -12.773 -39.25 -7.648 1 98.62 260 TYR A CA 1
ATOM 2057 C C . TYR A 1 260 ? -13.414 -39.656 -8.977 1 98.62 260 TYR A C 1
ATOM 2059 O O . TYR A 1 260 ? -14.297 -38.969 -9.477 1 98.62 260 TYR A O 1
ATOM 2067 N N . TYR A 1 261 ? -12.953 -40.719 -9.516 1 98.44 261 TYR A N 1
ATOM 2068 C CA . TYR A 1 261 ? -13.422 -41.156 -10.828 1 98.44 261 TYR A CA 1
ATOM 2069 C C . TYR A 1 261 ? -14.875 -41.625 -10.773 1 98.44 261 TYR A C 1
ATOM 2071 O O . TYR A 1 261 ? -15.625 -41.438 -11.734 1 98.44 261 TYR A O 1
ATOM 2079 N N . VAL A 1 262 ? -15.273 -42.156 -9.641 1 98.5 262 VAL A N 1
ATOM 2080 C CA . VAL A 1 262 ? -16.688 -42.5 -9.445 1 98.5 262 VAL A CA 1
ATOM 2081 C C . VAL A 1 262 ? -17.5 -41.188 -9.375 1 98.5 262 VAL A C 1
ATOM 2083 O O . VAL A 1 262 ? -18.531 -41.062 -10.055 1 98.5 262 VAL A O 1
ATOM 2086 N N . ILE A 1 263 ? -17.016 -40.281 -8.656 1 98.81 263 ILE A N 1
ATOM 2087 C CA . ILE A 1 263 ? -17.719 -39.031 -8.414 1 98.81 263 ILE A CA 1
ATOM 2088 C C . ILE A 1 263 ? -17.844 -38.25 -9.719 1 98.81 263 ILE A C 1
ATOM 2090 O O . ILE A 1 263 ? -18.891 -37.656 -10.008 1 98.81 263 ILE A O 1
ATOM 2094 N N . SER A 1 264 ? -16.781 -38.219 -10.531 1 98.75 264 SER A N 1
ATOM 2095 C CA . SER A 1 264 ? -16.766 -37.438 -11.758 1 98.75 264 SER A CA 1
ATOM 2096 C C . SER A 1 264 ? -17.312 -38.219 -12.938 1 98.75 264 SER A C 1
ATOM 2098 O O . SER A 1 264 ? -17.359 -37.75 -14.062 1 98.75 264 SER A O 1
ATOM 2100 N N . SER A 1 265 ? -17.688 -39.469 -12.742 1 98.25 265 SER A N 1
ATOM 2101 C CA . SER A 1 265 ? -18.219 -40.375 -13.766 1 98.25 265 SER A CA 1
ATOM 2102 C C . SER A 1 265 ? -17.219 -40.531 -14.914 1 98.25 265 SER A C 1
ATOM 2104 O O . SER A 1 265 ? -17.609 -40.438 -16.078 1 98.25 265 SER A O 1
ATOM 2106 N N . GLN A 1 266 ? -15.992 -40.656 -14.555 1 97.81 266 GLN A N 1
ATOM 2107 C CA . GLN A 1 266 ? -14.914 -40.875 -15.508 1 97.81 266 GLN A CA 1
ATOM 2108 C C . GLN A 1 266 ? -14.305 -42.281 -15.344 1 97.81 266 GLN A C 1
ATOM 2110 O O . GLN A 1 266 ? -14.25 -42.812 -14.234 1 97.81 266 GLN A O 1
ATOM 2115 N N . PRO A 1 267 ? -13.922 -42.844 -16.438 1 96.5 267 PRO A N 1
ATOM 2116 C CA . PRO A 1 267 ? -13.117 -44.031 -16.266 1 96.5 267 PRO A CA 1
ATOM 2117 C C . PRO A 1 267 ? -11.766 -43.75 -15.602 1 96.5 267 PRO A C 1
ATOM 2119 O O . PRO A 1 267 ? -11.148 -42.719 -15.859 1 96.5 267 PRO A O 1
ATOM 2122 N N . ARG A 1 268 ? -11.383 -44.656 -14.758 1 96 268 ARG A N 1
ATOM 2123 C CA . ARG A 1 268 ? -10.055 -44.531 -14.156 1 96 268 ARG A CA 1
ATOM 2124 C C . ARG A 1 268 ? -8.969 -44.75 -15.203 1 96 268 ARG A C 1
ATOM 2126 O O . ARG A 1 268 ? -8.93 -45.812 -15.852 1 96 268 ARG A O 1
ATOM 2133 N N . PRO A 1 269 ? -8.094 -43.812 -15.375 1 95.12 269 PRO A N 1
ATOM 2134 C CA . PRO A 1 269 ? -7.047 -44 -16.391 1 95.12 269 PRO A CA 1
ATOM 2135 C C . PRO A 1 269 ? -5.969 -44.969 -15.953 1 95.12 269 PRO A C 1
ATOM 2137 O O . PRO A 1 269 ? -5.871 -45.312 -14.766 1 95.12 269 PRO A O 1
ATOM 2140 N N . ALA A 1 270 ? -5.215 -45.375 -17.016 1 94.06 270 ALA A N 1
ATOM 2141 C CA . ALA A 1 270 ? -4.035 -46.156 -16.703 1 94.06 270 ALA A CA 1
ATOM 2142 C C . ALA A 1 270 ? -3.055 -45.375 -15.836 1 94.06 270 ALA A C 1
ATOM 2144 O O . ALA A 1 270 ? -2.912 -44.156 -15.992 1 94.06 270 ALA A O 1
ATOM 2145 N N . PRO A 1 271 ? -2.393 -46.062 -14.914 1 91.44 271 PRO A N 1
ATOM 2146 C CA . PRO A 1 271 ? -1.509 -45.375 -13.969 1 91.44 271 PRO A CA 1
ATOM 2147 C C . PRO A 1 271 ? -0.284 -44.781 -14.656 1 91.44 271 PRO A C 1
ATOM 2149 O O . PRO A 1 271 ? 0.389 -43.906 -14.07 1 91.44 271 PRO A O 1
ATOM 2152 N N . ASN A 1 272 ? 0.055 -45.188 -15.828 1 91.94 272 ASN A N 1
ATOM 2153 C CA . ASN A 1 272 ? 1.251 -44.719 -16.516 1 91.94 272 ASN A CA 1
ATOM 2154 C C . ASN A 1 272 ? 0.899 -43.781 -17.672 1 91.94 272 ASN A C 1
ATOM 2156 O O . ASN A 1 272 ? 1.682 -43.625 -18.609 1 91.94 272 ASN A O 1
ATOM 2160 N N . ILE A 1 273 ? -0.236 -43.188 -17.594 1 87.94 273 ILE A N 1
ATOM 2161 C CA . ILE A 1 273 ? -0.708 -42.375 -18.703 1 87.94 273 ILE A CA 1
ATOM 2162 C C . ILE A 1 273 ? 0.121 -41.094 -18.781 1 87.94 273 ILE A C 1
ATOM 2164 O O . ILE A 1 273 ? 0.419 -40.594 -19.891 1 87.94 273 ILE A O 1
ATOM 2168 N N . ARG A 1 274 ? 0.456 -40.562 -17.672 1 93.56 274 ARG A N 1
ATOM 2169 C CA . ARG A 1 274 ? 1.263 -39.344 -17.609 1 93.56 274 ARG A CA 1
ATOM 2170 C C . ARG A 1 274 ? 1.728 -39.062 -16.188 1 93.56 274 ARG A C 1
ATOM 2172 O O . ARG A 1 274 ? 1.175 -39.594 -15.234 1 93.56 274 ARG A O 1
ATOM 2179 N N . GLN A 1 275 ? 2.699 -38.156 -16.031 1 95.69 275 GLN A N 1
ATOM 2180 C CA . GLN A 1 275 ? 3.146 -37.625 -14.75 1 95.69 275 GLN A CA 1
ATOM 2181 C C . GLN A 1 275 ? 2.082 -36.75 -14.109 1 95.69 275 GLN A C 1
ATOM 2183 O O . GLN A 1 275 ? 1.214 -36.219 -14.797 1 95.69 275 GLN A O 1
ATOM 2188 N N . SER A 1 276 ? 2.141 -36.656 -12.75 1 96.69 276 SER A N 1
ATOM 2189 C CA . SER A 1 276 ? 1.311 -35.625 -12.117 1 96.69 276 SER A CA 1
ATOM 2190 C C . SER A 1 276 ? 1.675 -34.25 -12.609 1 96.69 276 SER A C 1
ATOM 2192 O O . SER A 1 276 ? 2.689 -34.062 -13.289 1 96.69 276 SER A O 1
ATOM 2194 N N . THR A 1 277 ? 0.854 -33.312 -12.273 1 97.38 277 THR A N 1
ATOM 2195 C CA . THR A 1 277 ? 0.972 -31.969 -12.875 1 97.38 277 THR A CA 1
ATOM 2196 C C . THR A 1 277 ? 1.701 -31.016 -11.938 1 97.38 277 THR A C 1
ATOM 2198 O O . THR A 1 277 ? 1.557 -31.109 -10.719 1 97.38 277 THR A O 1
ATOM 2201 N N . GLU A 1 278 ? 2.527 -30.203 -12.422 1 96.31 278 GLU A N 1
ATOM 2202 C CA . GLU A 1 278 ? 3.029 -28.984 -11.797 1 96.31 278 GLU A CA 1
ATOM 2203 C C . GLU A 1 278 ? 2.35 -27.75 -12.367 1 96.31 278 GLU A C 1
ATOM 2205 O O . GLU A 1 278 ? 2.555 -27.406 -13.531 1 96.31 278 GLU A O 1
ATOM 2210 N N . SER A 1 279 ? 1.567 -27.016 -11.547 1 96.62 279 SER A N 1
ATOM 2211 C CA . SER A 1 279 ? 0.692 -25.984 -12.078 1 96.62 279 SER A CA 1
ATOM 2212 C C . SER A 1 279 ? 1.306 -24.594 -11.898 1 96.62 279 SER A C 1
ATOM 2214 O O . SER A 1 279 ? 0.601 -23.594 -11.961 1 96.62 279 SER A O 1
ATOM 2216 N N . GLY A 1 280 ? 2.59 -24.531 -11.664 1 97.38 280 GLY A N 1
ATOM 2217 C CA . GLY A 1 280 ? 3.252 -23.234 -11.586 1 97.38 280 GLY A CA 1
ATOM 2218 C C . GLY A 1 280 ? 3.279 -22.484 -12.906 1 97.38 280 GLY A C 1
ATOM 2219 O O . GLY A 1 280 ? 3.463 -21.266 -12.938 1 97.38 280 GLY A O 1
ATOM 2220 N N . GLU A 1 281 ? 3.146 -23.188 -13.969 1 98.25 281 GLU A N 1
ATOM 2221 C CA . GLU A 1 281 ? 3.041 -22.672 -15.328 1 98.25 281 GLU A CA 1
ATOM 2222 C C . GLU A 1 281 ? 1.898 -23.328 -16.094 1 98.25 281 GLU A C 1
ATOM 2224 O O . GLU A 1 281 ? 1.887 -24.547 -16.266 1 98.25 281 GLU A O 1
ATOM 2229 N N . VAL A 1 282 ? 0.984 -22.531 -16.547 1 98.81 282 VAL A N 1
ATOM 2230 C CA . VAL A 1 282 ? -0.165 -23.031 -17.281 1 98.81 282 VAL A CA 1
ATOM 2231 C C . VAL A 1 282 ? -0.539 -22.062 -18.391 1 98.81 282 VAL A C 1
ATOM 2233 O O . VAL A 1 282 ? -0.73 -20.875 -18.141 1 98.81 282 VAL A O 1
ATOM 2236 N N . PHE A 1 283 ? -0.599 -22.562 -19.641 1 98.88 283 PHE A N 1
ATOM 2237 C CA . PHE A 1 283 ? -1.21 -21.812 -20.719 1 98.88 283 PHE A CA 1
ATOM 2238 C C . PHE A 1 283 ? -2.676 -22.188 -20.891 1 98.88 283 PHE A C 1
ATOM 2240 O O . PHE A 1 283 ? -3.02 -23.375 -20.891 1 98.88 283 PHE A O 1
ATOM 2247 N N . LEU A 1 284 ? -3.525 -21.203 -21.031 1 98.88 284 LEU A N 1
ATOM 2248 C CA . LEU A 1 284 ? -4.945 -21.5 -21.172 1 98.88 284 LEU A CA 1
ATOM 2249 C C . LEU A 1 284 ? -5.652 -20.422 -21.984 1 98.88 284 LEU A C 1
ATOM 2251 O O . LEU A 1 284 ? -5.422 -19.219 -21.766 1 98.88 284 LEU A O 1
ATOM 2255 N N . SER A 1 285 ? -6.477 -20.797 -22.891 1 98.75 285 SER A N 1
ATOM 2256 C CA . SER A 1 285 ? -7.363 -19.891 -23.609 1 98.75 285 SER A CA 1
ATOM 2257 C C . SER A 1 285 ? -8.773 -19.906 -23.031 1 98.75 285 SER A C 1
ATOM 2259 O O . SER A 1 285 ? -9.445 -20.938 -23.047 1 98.75 285 SER A O 1
ATOM 2261 N N . LYS A 1 286 ? -9.227 -18.781 -22.609 1 97.81 286 LYS A N 1
ATOM 2262 C CA . LYS A 1 286 ? -10.578 -18.703 -22.078 1 97.81 286 LYS A CA 1
ATOM 2263 C C . LYS A 1 286 ? -11.617 -18.922 -23.188 1 97.81 286 LYS A C 1
ATOM 2265 O O . LYS A 1 286 ? -12.742 -19.328 -22.906 1 97.81 286 LYS A O 1
ATOM 2270 N N . ARG A 1 287 ? -11.266 -18.625 -24.344 1 96.44 287 ARG A N 1
ATOM 2271 C CA . ARG A 1 287 ? -12.164 -18.797 -25.484 1 96.44 287 ARG A CA 1
ATOM 2272 C C . ARG A 1 287 ? -12.531 -20.266 -25.672 1 96.44 287 ARG A C 1
ATOM 2274 O O . ARG A 1 287 ? -13.703 -20.609 -25.844 1 96.44 287 ARG A O 1
ATOM 2281 N N . SER A 1 288 ? -11.586 -21.109 -25.609 1 97.12 288 SER A N 1
ATOM 2282 C CA . SER A 1 288 ? -11.805 -22.531 -25.859 1 97.12 288 SER A CA 1
ATOM 2283 C C . SER A 1 288 ? -12.039 -23.297 -24.562 1 97.12 288 SER A C 1
ATOM 2285 O O . SER A 1 288 ? -12.625 -24.391 -24.578 1 97.12 288 SER A O 1
ATOM 2287 N N . HIS A 1 289 ? -11.602 -22.797 -23.453 1 98 289 HIS A N 1
ATOM 2288 C CA . HIS A 1 289 ? -11.586 -23.562 -22.219 1 98 289 HIS A CA 1
ATOM 2289 C C . HIS A 1 289 ? -12.312 -22.844 -21.094 1 98 289 HIS A C 1
ATOM 2291 O O . HIS A 1 289 ? -11.883 -22.875 -19.938 1 98 289 HIS A O 1
ATOM 2297 N N . LEU A 1 290 ? -13.336 -22.141 -21.391 1 95.88 290 LEU A N 1
ATOM 2298 C CA . LEU A 1 290 ? -14.148 -21.469 -20.375 1 95.88 290 LEU A CA 1
ATOM 2299 C C . LEU A 1 290 ? -14.688 -22.469 -19.359 1 95.88 290 LEU A C 1
ATOM 2301 O O . LEU A 1 290 ? -14.539 -22.297 -18.156 1 95.88 290 LEU A O 1
ATOM 2305 N N . ARG A 1 291 ? -15.312 -23.516 -19.875 1 97.75 291 ARG A N 1
ATOM 2306 C CA . ARG A 1 291 ? -15.945 -24.5 -19 1 97.75 291 ARG A CA 1
ATOM 2307 C C . ARG A 1 291 ? -14.906 -25.234 -18.156 1 97.75 291 ARG A C 1
ATOM 2309 O O . ARG A 1 291 ? -15.148 -25.531 -16.984 1 97.75 291 ARG A O 1
ATOM 2316 N N . THR A 1 292 ? -13.766 -25.531 -18.766 1 98.44 292 THR A N 1
ATOM 2317 C CA . THR A 1 292 ? -12.664 -26.125 -18.016 1 98.44 292 THR A CA 1
ATOM 2318 C C . THR A 1 292 ? -12.258 -25.25 -16.844 1 98.44 292 THR A C 1
ATOM 2320 O O . THR A 1 292 ? -12.086 -25.734 -15.727 1 98.44 292 THR A O 1
ATOM 2323 N N . LEU A 1 293 ? -12.148 -23.984 -17.094 1 98.5 293 LEU A N 1
ATOM 2324 C CA . LEU A 1 293 ? -11.734 -23.047 -16.047 1 98.5 293 LEU A CA 1
ATOM 2325 C C . LEU A 1 293 ? -12.789 -22.953 -14.953 1 98.5 293 LEU A C 1
ATOM 2327 O O . LEU A 1 293 ? -12.453 -22.859 -13.773 1 98.5 293 LEU A O 1
ATOM 2331 N N . LEU A 1 294 ? -14.055 -22.984 -15.297 1 98.56 294 LEU A N 1
ATOM 2332 C CA . LEU A 1 294 ? -15.133 -22.938 -14.328 1 98.56 294 LEU A CA 1
ATOM 2333 C C . LEU A 1 294 ? -15.125 -24.188 -13.445 1 98.56 294 LEU A C 1
ATOM 2335 O O . LEU A 1 294 ? -15.242 -24.094 -12.227 1 98.56 294 LEU A O 1
ATOM 2339 N N . LEU A 1 295 ? -14.984 -25.328 -14.094 1 98.81 295 LEU A N 1
ATOM 2340 C CA . LEU A 1 295 ? -14.953 -26.562 -13.328 1 98.81 295 LEU A CA 1
ATOM 2341 C C . LEU A 1 295 ? -13.695 -26.641 -12.469 1 98.81 295 LEU A C 1
ATOM 2343 O O . LEU A 1 295 ? -13.742 -27.141 -11.344 1 98.81 295 LEU A O 1
ATOM 2347 N N . CYS A 1 296 ? -12.602 -26.188 -13.031 1 98.75 296 CYS A N 1
ATOM 2348 C CA . CYS A 1 296 ? -11.375 -26.078 -12.25 1 98.75 296 CYS A CA 1
ATOM 2349 C C . CYS A 1 296 ? -11.594 -25.234 -11 1 98.75 296 CYS A C 1
ATOM 2351 O O . CYS A 1 296 ? -11.141 -25.594 -9.914 1 98.75 296 CYS A O 1
ATOM 2353 N N . ALA A 1 297 ? -12.273 -24.125 -11.141 1 98.25 297 ALA A N 1
ATOM 2354 C CA . ALA A 1 297 ? -12.586 -23.25 -10.008 1 98.25 297 ALA A CA 1
ATOM 2355 C C . ALA A 1 297 ? -13.445 -23.984 -8.977 1 98.25 297 ALA A C 1
ATOM 2357 O O . ALA A 1 297 ? -13.266 -23.812 -7.77 1 98.25 297 ALA A O 1
ATOM 2358 N N . TYR A 1 298 ? -14.391 -24.797 -9.422 1 98.38 298 TYR A N 1
ATOM 2359 C CA . TYR A 1 298 ? -15.234 -25.609 -8.539 1 98.38 298 TYR A CA 1
ATOM 2360 C C . TYR A 1 298 ? -14.391 -26.562 -7.715 1 98.38 298 TYR A C 1
ATOM 2362 O O . TYR A 1 298 ? -14.555 -26.656 -6.496 1 98.38 298 TYR A O 1
ATOM 2370 N N . TYR A 1 299 ? -13.484 -27.281 -8.422 1 98.75 299 TYR A N 1
ATOM 2371 C CA . TYR A 1 299 ? -12.586 -28.203 -7.734 1 98.75 299 TYR A CA 1
ATOM 2372 C C . TYR A 1 299 ? -11.766 -27.484 -6.676 1 98.75 299 TYR A C 1
ATOM 2374 O O . TYR A 1 299 ? -11.484 -28.047 -5.609 1 98.75 299 TYR A O 1
ATOM 2382 N N . ASN A 1 300 ? -11.398 -26.297 -6.941 1 98.12 300 ASN A N 1
ATOM 2383 C CA . ASN A 1 300 ? -10.555 -25.547 -6.016 1 98.12 300 ASN A CA 1
ATOM 2384 C C . ASN A 1 300 ? -11.383 -24.875 -4.918 1 98.12 300 ASN A C 1
ATOM 2386 O O . ASN A 1 300 ? -10.93 -24.766 -3.775 1 98.12 300 ASN A O 1
ATOM 2390 N N . TYR A 1 301 ? -12.555 -24.406 -5.27 1 97.06 301 TYR A N 1
ATOM 2391 C CA . TYR A 1 301 ? -13.43 -23.812 -4.262 1 97.06 301 TYR A CA 1
ATOM 2392 C C . TYR A 1 301 ? -13.688 -24.812 -3.131 1 97.06 301 TYR A C 1
ATOM 2394 O O . TYR A 1 301 ? -13.648 -24.438 -1.955 1 97.06 301 TYR A O 1
ATOM 2402 N N . TRP A 1 302 ? -13.812 -26.031 -3.445 1 97.44 302 TRP A N 1
ATOM 2403 C CA . TRP A 1 302 ? -14.016 -27.094 -2.465 1 97.44 302 TRP A CA 1
ATOM 2404 C C . TRP A 1 302 ? -12.766 -27.953 -2.322 1 97.44 302 TRP A C 1
ATOM 2406 O O . TRP A 1 302 ? -12.836 -29.109 -1.886 1 97.44 302 TRP A O 1
ATOM 2416 N N . GLY A 1 303 ? -11.68 -27.422 -2.738 1 97.31 303 GLY A N 1
ATOM 2417 C CA . GLY A 1 303 ? -10.398 -28.125 -2.818 1 97.31 303 GLY A CA 1
ATOM 2418 C C . GLY A 1 303 ? -9.883 -28.578 -1.468 1 97.31 303 GLY A C 1
ATOM 2419 O O . GLY A 1 303 ? -9.703 -29.781 -1.243 1 97.31 303 GLY A O 1
ATOM 2420 N N . PRO A 1 304 ? -9.719 -27.625 -0.512 1 96.25 304 PRO A N 1
ATOM 2421 C CA . PRO A 1 304 ? -9.094 -27.969 0.766 1 96.25 304 PRO A CA 1
ATOM 2422 C C . PRO A 1 304 ? -9.812 -29.094 1.494 1 96.25 304 PRO A C 1
ATOM 2424 O O . PRO A 1 304 ? -9.172 -29.953 2.102 1 96.25 304 PRO A O 1
ATOM 2427 N N . THR A 1 305 ? -11.117 -29.203 1.312 1 96.12 305 THR A N 1
ATOM 2428 C CA . THR A 1 305 ? -11.867 -30.188 2.09 1 96.12 305 THR A CA 1
ATOM 2429 C C . THR A 1 305 ? -12.125 -31.438 1.264 1 96.12 305 THR A C 1
ATOM 2431 O O . THR A 1 305 ? -12.141 -32.562 1.801 1 96.12 305 THR A O 1
ATOM 2434 N N . HIS A 1 306 ? -12.344 -31.328 -0.06 1 98.12 306 HIS A N 1
ATOM 2435 C CA . HIS A 1 306 ? -12.875 -32.5 -0.759 1 98.12 306 HIS A CA 1
ATOM 2436 C C . HIS A 1 306 ? -12.008 -32.875 -1.956 1 98.12 306 HIS A C 1
ATOM 2438 O O . HIS A 1 306 ? -11.477 -33.969 -2.021 1 98.12 306 HIS A O 1
ATOM 2444 N N . TYR A 1 307 ? -11.727 -31.938 -2.775 1 98.62 307 TYR A N 1
ATOM 2445 C CA . TYR A 1 307 ? -11.211 -32.344 -4.074 1 98.62 307 TYR A CA 1
ATOM 2446 C C . TYR A 1 307 ? -9.695 -32.469 -4.055 1 98.62 307 TYR A C 1
ATOM 2448 O O . TYR A 1 307 ? -9.117 -33.312 -4.77 1 98.62 307 TYR A O 1
ATOM 2456 N N . TYR A 1 308 ? -8.984 -31.672 -3.264 1 98.12 308 TYR A N 1
ATOM 2457 C CA . TYR A 1 308 ? -7.543 -31.859 -3.168 1 98.12 308 TYR A CA 1
ATOM 2458 C C . TYR A 1 308 ? -7.207 -33.25 -2.607 1 98.12 308 TYR A C 1
ATOM 2460 O O . TYR A 1 308 ? -6.434 -34 -3.207 1 98.12 308 TYR A O 1
ATOM 2468 N N . PRO A 1 309 ? -7.844 -33.656 -1.498 1 97.94 309 PRO A N 1
ATOM 2469 C CA . PRO A 1 309 ? -7.566 -35 -0.984 1 97.94 309 PRO A CA 1
ATOM 2470 C C . PRO A 1 309 ? -7.926 -36.094 -1.981 1 97.94 309 PRO A C 1
ATOM 2472 O O . PRO A 1 309 ? -7.266 -37.156 -2.02 1 97.94 309 PRO A O 1
ATOM 2475 N N . LEU A 1 310 ? -8.891 -35.906 -2.791 1 98.62 310 LEU A N 1
ATOM 2476 C CA . LEU A 1 310 ? -9.32 -36.906 -3.742 1 98.62 310 LEU A CA 1
ATOM 2477 C C . LEU A 1 310 ? -8.375 -36.969 -4.938 1 98.62 310 LEU A C 1
ATOM 2479 O O . LEU A 1 310 ? -8.102 -38.062 -5.457 1 98.62 310 LEU A O 1
ATOM 2483 N N . LEU A 1 311 ? -7.836 -35.844 -5.273 1 98.25 311 LEU A N 1
ATOM 2484 C CA . LEU A 1 311 ? -7.066 -35.781 -6.512 1 98.25 311 LEU A CA 1
ATOM 2485 C C . LEU A 1 311 ? -5.59 -36.062 -6.246 1 98.25 311 LEU A C 1
ATOM 2487 O O . LEU A 1 311 ? -4.832 -36.344 -7.172 1 98.25 311 LEU A O 1
ATOM 2491 N N . SER A 1 312 ? -5.129 -35.938 -4.941 1 97.06 312 SER A N 1
ATOM 2492 C CA . SER A 1 312 ? -3.703 -36.094 -4.672 1 97.06 312 SER A CA 1
ATOM 2493 C C . SER A 1 312 ? -3.453 -37.062 -3.529 1 97.06 312 SER A C 1
ATOM 2495 O O . SER A 1 312 ? -2.346 -37.594 -3.381 1 97.06 312 SER A O 1
ATOM 2497 N N . GLN A 1 313 ? -4.457 -37.281 -2.658 1 98 313 GLN A N 1
ATOM 2498 C CA . GLN A 1 313 ? -4.391 -38.156 -1.497 1 98 313 GLN A CA 1
ATOM 2499 C C . GLN A 1 313 ? -3.186 -37.844 -0.623 1 98 313 GLN A C 1
ATOM 2501 O O . GLN A 1 313 ? -2.516 -38.75 -0.109 1 98 313 GLN A O 1
ATOM 2506 N N . GLY A 1 314 ? -2.797 -36.531 -0.597 1 96.88 314 GLY A N 1
ATOM 2507 C CA . GLY A 1 314 ? -1.753 -36.062 0.311 1 96.88 314 GLY A CA 1
ATOM 2508 C C . GLY A 1 314 ? -0.365 -36.125 -0.296 1 96.88 314 GLY A C 1
ATOM 2509 O O . GLY A 1 314 ? 0.629 -35.875 0.385 1 96.88 314 GLY A O 1
ATOM 2510 N N . ALA A 1 315 ? -0.267 -36.469 -1.558 1 96.06 315 ALA A N 1
ATOM 2511 C CA . ALA A 1 315 ? 1.028 -36.5 -2.23 1 96.06 315 ALA A CA 1
ATOM 2512 C C . ALA A 1 315 ? 1.695 -35.125 -2.207 1 96.06 315 ALA A C 1
ATOM 2514 O O . ALA A 1 315 ? 1.031 -34.125 -1.992 1 96.06 315 ALA A O 1
ATOM 2515 N N . PRO A 1 316 ? 3.008 -35.062 -2.42 1 93.31 316 PRO A N 1
ATOM 2516 C CA . PRO A 1 316 ? 3.699 -33.781 -2.439 1 93.31 316 PRO A CA 1
ATOM 2517 C C . PRO A 1 316 ? 3.088 -32.812 -3.436 1 93.31 316 PRO A C 1
ATOM 2519 O O . PRO A 1 316 ? 2.787 -33.188 -4.57 1 93.31 316 PRO A O 1
ATOM 2522 N N . GLY A 1 317 ? 2.934 -31.625 -2.893 1 92.81 317 GLY A N 1
ATOM 2523 C CA . GLY A 1 317 ? 2.398 -30.594 -3.752 1 92.81 317 GLY A CA 1
ATOM 2524 C C . GLY A 1 317 ? 0.882 -30.578 -3.811 1 92.81 317 GLY A C 1
ATOM 2525 O O . GLY A 1 317 ? 0.291 -29.922 -4.664 1 92.81 317 GLY A O 1
ATOM 2526 N N . GLU A 1 318 ? 0.243 -31.297 -2.932 1 95.69 318 GLU A N 1
ATOM 2527 C CA . GLU A 1 318 ? -1.217 -31.328 -2.912 1 95.69 318 GLU A CA 1
ATOM 2528 C C . GLU A 1 318 ? -1.789 -29.906 -2.91 1 95.69 318 GLU A C 1
ATOM 2530 O O . GLU A 1 318 ? -1.362 -29.062 -2.123 1 95.69 318 GLU A O 1
ATOM 2535 N N . GLY A 1 319 ? -2.693 -29.609 -3.816 1 96.31 319 GLY A N 1
ATOM 2536 C CA . GLY A 1 319 ? -3.355 -28.344 -4.055 1 96.31 319 GLY A CA 1
ATOM 2537 C C . GLY A 1 319 ? -4.094 -28.297 -5.375 1 96.31 319 GLY A C 1
ATOM 2538 O O . GLY A 1 319 ? -4.844 -29.219 -5.711 1 96.31 319 GLY A O 1
ATOM 2539 N N . ASP A 1 320 ? -3.799 -27.266 -6.082 1 96.56 320 ASP A N 1
ATOM 2540 C CA . ASP A 1 320 ? -4.535 -27.047 -7.324 1 96.56 320 ASP A CA 1
ATOM 2541 C C . ASP A 1 320 ? -3.898 -27.812 -8.484 1 96.56 320 ASP A C 1
ATOM 2543 O O . ASP A 1 320 ? -4.445 -27.844 -9.586 1 96.56 320 ASP A O 1
ATOM 2547 N N . LYS A 1 321 ? -2.855 -28.453 -8.312 1 95.5 321 LYS A N 1
ATOM 2548 C CA . LYS A 1 321 ? -1.982 -28.891 -9.398 1 95.5 321 LYS A CA 1
ATOM 2549 C C . LYS A 1 321 ? -2.707 -29.859 -10.328 1 95.5 321 LYS A C 1
ATOM 2551 O O . LYS A 1 321 ? -2.473 -29.859 -11.539 1 95.5 321 LYS A O 1
ATOM 2556 N N . GLU A 1 322 ? -3.654 -30.656 -9.875 1 97.56 322 GLU A N 1
ATOM 2557 C CA . GLU A 1 322 ? -4.289 -31.656 -10.719 1 97.56 322 GLU A CA 1
ATOM 2558 C C . GLU A 1 322 ? -5.633 -31.172 -11.25 1 97.56 322 GLU A C 1
ATOM 2560 O O . GLU A 1 322 ? -6.246 -31.812 -12.102 1 97.56 322 GLU A O 1
ATOM 2565 N N . THR A 1 323 ? -6.078 -30.031 -10.797 1 98.62 323 THR A N 1
ATOM 2566 C CA . THR A 1 323 ? -7.465 -29.625 -11.016 1 98.62 323 THR A CA 1
ATOM 2567 C C . THR A 1 323 ? -7.688 -29.203 -12.461 1 98.62 323 THR A C 1
ATOM 2569 O O . THR A 1 323 ? -8.781 -29.359 -13 1 98.62 323 THR A O 1
ATOM 2572 N N . PHE A 1 324 ? -6.703 -28.766 -13.172 1 98.5 324 PHE A N 1
ATOM 2573 C CA . PHE A 1 324 ? -6.84 -28.297 -14.547 1 98.5 324 PHE A CA 1
ATOM 2574 C C . PHE A 1 324 ? -7.113 -29.453 -15.484 1 98.5 324 PHE A C 1
ATOM 2576 O O . PHE A 1 324 ? -8.078 -29.438 -16.25 1 98.5 324 PHE A O 1
ATOM 2583 N N . LEU A 1 325 ? -6.297 -30.453 -15.398 1 98.25 325 LEU A N 1
ATOM 2584 C CA . LEU A 1 325 ? -6.449 -31.578 -16.312 1 98.25 325 LEU A CA 1
ATOM 2585 C C . LEU A 1 325 ? -7.672 -32.406 -15.938 1 98.25 325 LEU A C 1
ATOM 2587 O O . LEU A 1 325 ? -8.336 -32.969 -16.812 1 98.25 325 LEU A O 1
ATOM 2591 N N . ALA A 1 326 ? -7.93 -32.5 -14.633 1 98.56 326 ALA A N 1
ATOM 2592 C CA . ALA A 1 326 ? -9.156 -33.188 -14.219 1 98.56 326 ALA A CA 1
ATOM 2593 C C . ALA A 1 326 ? -10.383 -32.531 -14.852 1 98.56 326 ALA A C 1
ATOM 2595 O O . ALA A 1 326 ? -11.25 -33.219 -15.391 1 98.56 326 ALA A O 1
ATOM 2596 N N . ALA A 1 327 ? -10.43 -31.219 -14.852 1 98.88 327 ALA A N 1
ATOM 2597 C CA . ALA A 1 327 ? -11.555 -30.469 -15.406 1 98.88 327 ALA A CA 1
ATOM 2598 C C . ALA A 1 327 ? -11.641 -30.641 -16.922 1 98.88 327 ALA A C 1
ATOM 2600 O O . ALA A 1 327 ? -12.711 -30.891 -17.453 1 98.88 327 ALA A O 1
ATOM 2601 N N . ALA A 1 328 ? -10.531 -30.5 -17.594 1 98.75 328 ALA A N 1
ATOM 2602 C CA . ALA A 1 328 ? -10.508 -30.625 -19.047 1 98.75 328 ALA A CA 1
ATOM 2603 C C . ALA A 1 328 ? -10.984 -32 -19.484 1 98.75 328 ALA A C 1
ATOM 2605 O O . ALA A 1 328 ? -11.688 -32.156 -20.484 1 98.75 328 ALA A O 1
ATOM 2606 N N . THR A 1 329 ? -10.602 -33.031 -18.719 1 98.44 329 THR A N 1
ATOM 2607 C CA . THR A 1 329 ? -10.961 -34.406 -19.047 1 98.44 329 THR A CA 1
ATOM 2608 C C . THR A 1 329 ? -12.461 -34.594 -18.922 1 98.44 329 THR A C 1
ATOM 2610 O O . THR A 1 329 ? -13.086 -35.188 -19.812 1 98.44 329 THR A O 1
ATOM 2613 N N . VAL A 1 330 ? -13 -34.125 -17.859 1 98.69 330 VAL A N 1
ATOM 2614 C CA . VAL A 1 330 ? -14.43 -34.281 -17.625 1 98.69 330 VAL A CA 1
ATOM 2615 C C . VAL A 1 330 ? -15.203 -33.625 -18.781 1 98.69 330 VAL A C 1
ATOM 2617 O O . VAL A 1 330 ? -16.203 -34.156 -19.234 1 98.69 330 VAL A O 1
ATOM 2620 N N . LEU A 1 331 ? -14.719 -32.5 -19.266 1 98.5 331 LEU A N 1
ATOM 2621 C CA . LEU A 1 331 ? -15.438 -31.688 -20.266 1 98.5 331 LEU A CA 1
ATOM 2622 C C . LEU A 1 331 ? -15.008 -32.062 -21.672 1 98.5 331 LEU A C 1
ATOM 2624 O O . LEU A 1 331 ? -15.5 -31.5 -22.656 1 98.5 331 LEU A O 1
ATOM 2628 N N . ASN A 1 332 ? -14.133 -32.969 -21.781 1 97.62 332 ASN A N 1
ATOM 2629 C CA . ASN A 1 332 ? -13.602 -33.438 -23.047 1 97.62 332 ASN A CA 1
ATOM 2630 C C . ASN A 1 332 ? -13.039 -32.281 -23.875 1 97.62 332 ASN A C 1
ATOM 2632 O O . ASN A 1 332 ? -13.32 -32.188 -25.078 1 97.62 332 ASN A O 1
ATOM 2636 N N . GLU A 1 333 ? -12.398 -31.391 -23.234 1 98.12 333 GLU A N 1
ATOM 2637 C CA . GLU A 1 333 ? -11.68 -30.312 -23.906 1 98.12 333 GLU A CA 1
ATOM 2638 C C . GLU A 1 333 ? -10.195 -30.656 -24.047 1 98.12 333 GLU A C 1
ATOM 2640 O O . GLU A 1 333 ? -9.594 -31.234 -23.141 1 98.12 333 GLU A O 1
ATOM 2645 N N . PRO A 1 334 ? -9.641 -30.312 -25.172 1 98.38 334 PRO A N 1
ATOM 2646 C CA . PRO A 1 334 ? -8.281 -30.797 -25.453 1 98.38 334 PRO A CA 1
ATOM 2647 C C . PRO A 1 334 ? -7.219 -30.094 -24.609 1 98.38 334 PRO A C 1
ATOM 2649 O O . PRO A 1 334 ? -7.371 -28.922 -24.266 1 98.38 334 PRO A O 1
ATOM 2652 N N . PHE A 1 335 ? -6.184 -30.828 -24.344 1 98.62 335 PHE A N 1
ATOM 2653 C CA . PHE A 1 335 ? -5.02 -30.281 -23.656 1 98.62 335 PHE A CA 1
ATOM 2654 C C . PHE A 1 335 ? -3.752 -31.031 -24.047 1 98.62 335 PHE A C 1
ATOM 2656 O O . PHE A 1 335 ? -3.82 -32.062 -24.688 1 98.62 335 PHE A O 1
ATOM 2663 N N . TYR A 1 336 ? -2.637 -30.391 -23.75 1 98.62 336 TYR A N 1
ATOM 2664 C CA . TYR A 1 336 ? -1.333 -31.031 -23.922 1 98.62 336 TYR A CA 1
ATOM 2665 C C . TYR A 1 336 ? -0.485 -30.875 -22.656 1 98.62 336 TYR A C 1
ATOM 2667 O O . TYR A 1 336 ? -0.193 -29.75 -22.234 1 98.62 336 TYR A O 1
ATOM 2675 N N . GLN A 1 337 ? -0.152 -31.938 -22.047 1 98.31 337 GLN A N 1
ATOM 2676 C CA . GLN A 1 337 ? 0.87 -31.906 -21 1 98.31 337 GLN A CA 1
ATOM 2677 C C . GLN A 1 337 ? 2.242 -32.281 -21.562 1 98.31 337 GLN A C 1
ATOM 2679 O O . GLN A 1 337 ? 2.408 -33.344 -22.172 1 98.31 337 GLN A O 1
ATOM 2684 N N . VAL A 1 338 ? 3.146 -31.438 -21.312 1 98.62 338 VAL A N 1
ATOM 2685 C CA . VAL A 1 338 ? 4.512 -31.719 -21.75 1 98.62 338 VAL A CA 1
ATOM 2686 C C . VAL A 1 338 ? 4.973 -33.062 -21.172 1 98.62 338 VAL A C 1
ATOM 2688 O O . VAL A 1 338 ? 4.781 -33.344 -19.984 1 98.62 338 VAL A O 1
ATOM 2691 N N . SER A 1 339 ? 5.559 -33.844 -22.047 1 96.94 339 SER A N 1
ATOM 2692 C CA . SER A 1 339 ? 5.906 -35.219 -21.656 1 96.94 339 SER A CA 1
ATOM 2693 C C . SER A 1 339 ? 7.328 -35.281 -21.109 1 96.94 339 SER A C 1
ATOM 2695 O O . SER A 1 339 ? 7.645 -36.156 -20.312 1 96.94 339 SER A O 1
ATOM 2697 N N . GLU A 1 340 ? 8.219 -34.438 -21.641 1 97.44 340 GLU A N 1
ATOM 2698 C CA . GLU A 1 340 ? 9.594 -34.406 -21.141 1 97.44 340 GLU A CA 1
ATOM 2699 C C . GLU A 1 340 ? 9.625 -34.25 -19.609 1 97.44 340 GLU A C 1
ATOM 2701 O O . GLU A 1 340 ? 8.992 -33.375 -19.047 1 97.44 340 GLU A O 1
ATOM 2706 N N . PRO A 1 341 ? 10.344 -35.156 -18.953 1 96.44 341 PRO A N 1
ATOM 2707 C CA . PRO A 1 341 ? 10.359 -35.094 -17.484 1 96.44 341 PRO A CA 1
ATOM 2708 C C . PRO A 1 341 ? 10.969 -33.781 -16.953 1 96.44 341 PRO A C 1
ATOM 2710 O O . PRO A 1 341 ? 11.922 -33.281 -17.547 1 96.44 341 PRO A O 1
ATOM 2713 N N . ILE A 1 342 ? 10.43 -33.375 -15.875 1 96.25 342 ILE A N 1
ATOM 2714 C CA . ILE A 1 342 ? 10.969 -32.25 -15.109 1 96.25 342 ILE A CA 1
ATOM 2715 C C . ILE A 1 342 ? 12.344 -32.625 -14.555 1 96.25 342 ILE A C 1
ATOM 2717 O O . ILE A 1 342 ? 12.625 -33.781 -14.297 1 96.25 342 ILE A O 1
ATOM 2721 N N . ARG A 1 343 ? 13.234 -31.625 -14.438 1 96.56 343 ARG A N 1
ATOM 2722 C CA . ARG A 1 343 ? 14.547 -31.859 -13.852 1 96.56 343 ARG A CA 1
ATOM 2723 C C . ARG A 1 343 ? 14.781 -30.953 -12.648 1 96.56 343 ARG A C 1
ATOM 2725 O O . ARG A 1 343 ? 14.359 -29.797 -12.648 1 96.56 343 ARG A O 1
ATOM 2732 N N . ALA A 1 344 ? 15.469 -31.516 -11.648 1 96.5 344 ALA A N 1
ATOM 2733 C CA . ALA A 1 344 ? 15.875 -30.734 -10.477 1 96.5 344 ALA A CA 1
ATOM 2734 C C . ALA A 1 344 ? 17.188 -30.016 -10.727 1 96.5 344 ALA A C 1
ATOM 2736 O O . ALA A 1 344 ? 18.078 -30.547 -11.398 1 96.5 344 ALA A O 1
ATOM 2737 N N . LEU A 1 345 ? 17.312 -28.859 -10.219 1 97 345 LEU A N 1
ATOM 2738 C CA . LEU A 1 345 ? 18.516 -28.031 -10.297 1 97 345 LEU A CA 1
ATOM 2739 C C . LEU A 1 345 ? 18.891 -27.5 -8.922 1 97 345 LEU A C 1
ATOM 2741 O O . LEU A 1 345 ? 18.016 -27.109 -8.141 1 97 345 LEU A O 1
ATOM 2745 N N . GLY A 1 346 ? 20.156 -27.547 -8.578 1 96.75 346 GLY A N 1
ATOM 2746 C CA . GLY A 1 346 ? 20.672 -27.109 -7.297 1 96.75 346 GLY A CA 1
ATOM 2747 C C . GLY A 1 346 ? 22.188 -27.125 -7.223 1 96.75 346 GLY A C 1
ATOM 2748 O O . GLY A 1 346 ? 22.859 -26.797 -8.195 1 96.75 346 GLY A O 1
ATOM 2749 N N . ARG A 1 347 ? 22.609 -27.359 -6.012 1 95.44 347 ARG A N 1
ATOM 2750 C CA . ARG A 1 347 ? 24.062 -27.344 -5.848 1 95.44 347 ARG A CA 1
ATOM 2751 C C . ARG A 1 347 ? 24.562 -28.641 -5.25 1 95.44 347 ARG A C 1
ATOM 2753 O O . ARG A 1 347 ? 23.828 -29.344 -4.551 1 95.44 347 ARG A O 1
ATOM 2760 N N . HIS A 1 348 ? 25.828 -28.922 -5.531 1 93.5 348 HIS A N 1
ATOM 2761 C CA . HIS A 1 348 ? 26.516 -30.016 -4.848 1 93.5 348 HIS A CA 1
ATOM 2762 C C . HIS A 1 348 ? 26.688 -29.703 -3.365 1 93.5 348 HIS A C 1
ATOM 2764 O O . HIS A 1 348 ? 26.984 -28.562 -2.992 1 93.5 348 HIS A O 1
ATOM 2770 N N . THR A 1 349 ? 26.453 -30.719 -2.561 1 91 349 THR A N 1
ATOM 2771 C CA . THR A 1 349 ? 26.75 -30.625 -1.136 1 91 349 THR A CA 1
ATOM 2772 C C . THR A 1 349 ? 27.703 -31.734 -0.706 1 91 349 THR A C 1
ATOM 2774 O O . THR A 1 349 ? 28.031 -32.594 -1.501 1 91 349 THR A O 1
ATOM 2777 N N . ASN A 1 350 ? 28.125 -31.609 0.521 1 87.25 350 ASN A N 1
ATOM 2778 C CA . ASN A 1 350 ? 29 -32.656 1.036 1 87.25 350 ASN A CA 1
ATOM 2779 C C . ASN A 1 350 ? 28.312 -34 1.031 1 87.25 350 ASN A C 1
ATOM 2781 O O . ASN A 1 350 ? 28.969 -35.031 0.859 1 87.25 350 ASN A O 1
ATOM 2785 N N . ASP A 1 351 ? 27.062 -33.938 1.145 1 87.06 351 ASP A N 1
ATOM 2786 C CA . ASP A 1 351 ? 26.312 -35.156 1.279 1 87.06 351 ASP A CA 1
ATOM 2787 C C . ASP A 1 351 ? 25.562 -35.5 -0.007 1 87.06 351 ASP A C 1
ATOM 2789 O O . ASP A 1 351 ? 24.688 -36.375 -0.018 1 87.06 351 ASP A O 1
ATOM 2793 N N . GLY A 1 352 ? 25.953 -34.688 -1.082 1 91.19 352 GLY A N 1
ATOM 2794 C CA . GLY A 1 352 ? 25.234 -35.031 -2.299 1 91.19 352 GLY A CA 1
ATOM 2795 C C . GLY A 1 352 ? 24.734 -33.812 -3.055 1 91.19 352 GLY A C 1
ATOM 2796 O O . GLY A 1 352 ? 25.516 -33.031 -3.572 1 91.19 352 GLY A O 1
ATOM 2797 N N . PHE A 1 353 ? 23.406 -33.75 -3.123 1 93.12 353 PHE A N 1
ATOM 2798 C CA . PHE A 1 353 ? 22.734 -32.781 -3.961 1 93.12 353 PHE A CA 1
ATOM 2799 C C . PHE A 1 353 ? 21.641 -32.031 -3.178 1 93.12 353 PHE A C 1
ATOM 2801 O O . PHE A 1 353 ? 20.844 -32.688 -2.479 1 93.12 353 PHE A O 1
ATOM 2808 N N . ALA A 1 354 ? 21.719 -30.719 -3.131 1 93.62 354 ALA A N 1
ATOM 2809 C CA . ALA A 1 354 ? 20.641 -29.906 -2.561 1 93.62 354 ALA A CA 1
ATOM 2810 C C . ALA A 1 354 ? 19.875 -29.172 -3.654 1 93.62 354 ALA A C 1
ATOM 2812 O O . ALA A 1 354 ? 20.359 -28.172 -4.207 1 93.62 354 ALA A O 1
ATOM 2813 N N . GLY A 1 355 ? 18.672 -29.625 -3.924 1 94.56 355 GLY A N 1
ATOM 2814 C CA . GLY A 1 355 ? 17.812 -29.047 -4.953 1 94.56 355 GLY A CA 1
ATOM 2815 C C . GLY A 1 355 ? 17.094 -27.797 -4.5 1 94.56 355 GLY A C 1
ATOM 2816 O O . GLY A 1 355 ? 16.703 -27.688 -3.338 1 94.56 355 GLY A O 1
ATOM 2817 N N . SER A 1 356 ? 16.938 -26.828 -5.414 1 96.19 356 SER A N 1
ATOM 2818 C CA . SER A 1 356 ? 16.234 -25.594 -5.094 1 96.19 356 SER A CA 1
ATOM 2819 C C . SER A 1 356 ? 15.305 -25.172 -6.234 1 96.19 356 SER A C 1
ATOM 2821 O O . SER A 1 356 ? 14.461 -24.297 -6.062 1 96.19 356 SER A O 1
ATOM 2823 N N . THR A 1 357 ? 15.477 -25.828 -7.348 1 97.88 357 THR A N 1
ATOM 2824 C CA . THR A 1 357 ? 14.891 -25.281 -8.57 1 97.88 357 THR A CA 1
ATOM 2825 C C . THR A 1 357 ? 14.398 -26.406 -9.477 1 97.88 357 THR A C 1
ATOM 2827 O O . THR A 1 357 ? 15.016 -27.484 -9.539 1 97.88 357 THR A O 1
ATOM 2830 N N . MET A 1 358 ? 13.32 -26.156 -10.133 1 97.88 358 MET A N 1
ATOM 2831 C CA . MET A 1 358 ? 12.773 -27.078 -11.133 1 97.88 358 MET A CA 1
ATOM 2832 C C . MET A 1 358 ? 12.914 -26.484 -12.539 1 97.88 358 MET A C 1
ATOM 2834 O O . MET A 1 358 ? 12.742 -25.281 -12.734 1 97.88 358 MET A O 1
ATOM 2838 N N . VAL A 1 359 ? 13.211 -27.344 -13.461 1 98.25 359 VAL A N 1
ATOM 2839 C CA . VAL A 1 359 ? 13.336 -26.938 -14.852 1 98.25 359 VAL A CA 1
ATOM 2840 C C . VAL A 1 359 ? 12.258 -27.625 -15.688 1 98.25 359 VAL A C 1
ATOM 2842 O O . VAL A 1 359 ? 12.117 -28.859 -15.648 1 98.25 359 VAL A O 1
ATOM 2845 N N . GLN A 1 360 ? 11.523 -26.797 -16.422 1 97.94 360 GLN A N 1
ATOM 2846 C CA . GLN A 1 360 ? 10.484 -27.281 -17.328 1 97.94 360 GLN A CA 1
ATOM 2847 C C . GLN A 1 360 ? 10.875 -27.047 -18.797 1 97.94 360 GLN A C 1
ATOM 2849 O O . GLN A 1 360 ? 11.562 -26.078 -19.109 1 97.94 360 GLN A O 1
ATOM 2854 N N . TYR A 1 361 ? 10.367 -27.891 -19.672 1 98.38 361 TYR A N 1
ATOM 2855 C CA . TYR A 1 361 ? 10.953 -27.922 -21.016 1 98.38 361 TYR A CA 1
ATOM 2856 C C . TYR A 1 361 ? 9.961 -27.406 -22.047 1 98.38 361 TYR A C 1
ATOM 2858 O O . TYR A 1 361 ? 8.773 -27.25 -21.766 1 98.38 361 TYR A O 1
ATOM 2866 N N . SER A 1 362 ? 10.438 -27.156 -23.25 1 98.56 362 SER A N 1
ATOM 2867 C CA . SER A 1 362 ? 9.703 -26.516 -24.328 1 98.56 362 SER A CA 1
ATOM 2868 C C . SER A 1 362 ? 8.508 -27.344 -24.766 1 98.56 362 SER A C 1
ATOM 2870 O O . SER A 1 362 ? 8.672 -28.484 -25.203 1 98.56 362 SER A O 1
ATOM 2872 N N . PRO A 1 363 ? 7.348 -26.734 -24.719 1 98.69 363 PRO A N 1
ATOM 2873 C CA . PRO A 1 363 ? 6.176 -27.484 -25.188 1 98.69 363 PRO A CA 1
ATOM 2874 C C . PRO A 1 363 ? 6.16 -27.672 -26.703 1 98.69 363 PRO A C 1
ATOM 2876 O O . PRO A 1 363 ? 5.652 -28.688 -27.203 1 98.69 363 PRO A O 1
ATOM 2879 N N . MET A 1 364 ? 6.727 -26.734 -27.406 1 98.69 364 MET A N 1
ATOM 2880 C CA . MET A 1 364 ? 6.773 -26.828 -28.859 1 98.69 364 MET A CA 1
ATOM 2881 C C . MET A 1 364 ? 7.664 -27.984 -29.297 1 98.69 364 MET A C 1
ATOM 2883 O O . MET A 1 364 ? 7.266 -28.797 -30.141 1 98.69 364 MET A O 1
ATOM 2887 N N . GLU A 1 365 ? 8.844 -28.016 -28.719 1 98.56 365 GLU A N 1
ATOM 2888 C CA . GLU A 1 365 ? 9.789 -29.078 -29.078 1 98.56 365 GLU A CA 1
ATOM 2889 C C . GLU A 1 365 ? 9.297 -30.438 -28.609 1 98.56 365 GLU A C 1
ATOM 2891 O O . GLU A 1 365 ? 9.422 -31.422 -29.344 1 98.56 365 GLU A O 1
ATOM 2896 N N . ASP A 1 366 ? 8.805 -30.469 -27.453 1 98.56 366 ASP A N 1
ATOM 2897 C CA . ASP A 1 366 ? 8.258 -31.719 -26.938 1 98.56 366 ASP A CA 1
ATOM 2898 C C . ASP A 1 366 ? 7.113 -32.219 -27.812 1 98.56 366 ASP A C 1
ATOM 2900 O O . ASP A 1 366 ? 7.031 -33.406 -28.125 1 98.56 366 ASP A O 1
ATOM 2904 N N . TYR A 1 367 ? 6.258 -31.344 -28.203 1 98.5 367 TYR A N 1
ATOM 2905 C CA . TYR A 1 367 ? 5.125 -31.688 -29.047 1 98.5 367 TYR A CA 1
ATOM 2906 C C . TYR A 1 367 ? 5.59 -32.219 -30.391 1 98.5 367 TYR A C 1
ATOM 2908 O O . TYR A 1 367 ? 5.023 -33.188 -30.922 1 98.5 367 TYR A O 1
ATOM 2916 N N . ALA A 1 368 ? 6.539 -31.609 -30.953 1 98.19 368 ALA A N 1
ATOM 2917 C CA . ALA A 1 368 ? 7.094 -32.062 -32.219 1 98.19 368 ALA A CA 1
ATOM 2918 C C . ALA A 1 368 ? 7.602 -33.5 -32.125 1 98.19 368 ALA A C 1
ATOM 2920 O O . ALA A 1 368 ? 7.43 -34.281 -33.031 1 98.19 368 ALA A O 1
ATOM 2921 N N . LEU A 1 369 ? 8.211 -33.812 -31 1 98.12 369 LEU A N 1
ATOM 2922 C CA . LEU A 1 369 ? 8.727 -35.188 -30.781 1 98.12 369 LEU A CA 1
ATOM 2923 C C . LEU A 1 369 ? 7.578 -36.156 -30.625 1 98.12 369 LEU A C 1
ATOM 2925 O O . LEU A 1 369 ? 7.566 -37.219 -31.266 1 98.12 369 LEU A O 1
ATOM 2929 N N . THR A 1 370 ? 6.645 -35.844 -29.812 1 96.69 370 THR A N 1
ATOM 2930 C CA . THR A 1 370 ? 5.566 -36.781 -29.516 1 96.69 370 THR A CA 1
ATOM 2931 C C . THR A 1 370 ? 4.688 -37 -30.734 1 96.69 370 THR A C 1
ATOM 2933 O O . THR A 1 370 ? 4.137 -38.094 -30.922 1 96.69 370 THR A O 1
ATOM 2936 N N . GLN A 1 371 ? 4.562 -36.031 -31.625 1 96.88 371 GLN A N 1
ATOM 2937 C CA . GLN A 1 371 ? 3.807 -36.188 -32.875 1 96.88 371 GLN A CA 1
ATOM 2938 C C . GLN A 1 371 ? 4.461 -37.219 -33.781 1 96.88 371 GLN A C 1
ATOM 2940 O O . GLN A 1 371 ? 3.787 -37.844 -34.625 1 96.88 371 GLN A O 1
ATOM 2945 N N . LYS A 1 372 ? 5.734 -37.406 -33.594 1 96.94 372 LYS A N 1
ATOM 2946 C CA . LYS A 1 372 ? 6.48 -38.406 -34.375 1 96.94 372 LYS A CA 1
ATOM 2947 C C . LYS A 1 372 ? 6.574 -39.75 -33.656 1 96.94 372 LYS A C 1
ATOM 2949 O O . LYS A 1 372 ? 7.27 -40.656 -34.094 1 96.94 372 LYS A O 1
ATOM 2954 N N . GLY A 1 373 ? 6.008 -39.75 -32.5 1 95.19 373 GLY A N 1
ATOM 2955 C CA . GLY A 1 373 ? 6.012 -40.969 -31.719 1 95.19 373 GLY A CA 1
ATOM 2956 C C . GLY A 1 373 ? 7.23 -41.125 -30.828 1 95.19 373 GLY A C 1
ATOM 2957 O O . GLY A 1 373 ? 7.492 -42.188 -30.297 1 95.19 373 GLY A O 1
ATOM 2958 N N . GLU A 1 374 ? 7.953 -40.062 -30.703 1 95.75 374 GLU A N 1
ATOM 2959 C CA . GLU A 1 374 ? 9.141 -40.062 -29.859 1 95.75 374 GLU A CA 1
ATOM 2960 C C . GLU A 1 374 ? 8.82 -39.562 -28.453 1 95.75 374 GLU A C 1
ATOM 2962 O O . GLU A 1 374 ? 8.859 -38.375 -28.203 1 95.75 374 GLU A O 1
ATOM 2967 N N . TRP A 1 375 ? 8.641 -40.531 -27.594 1 94.75 375 TRP A N 1
ATOM 2968 C CA . TRP A 1 375 ? 8.32 -40.219 -26.203 1 94.75 375 TRP A CA 1
ATOM 2969 C C . TRP A 1 375 ? 9.531 -40.406 -25.312 1 94.75 375 TRP A C 1
ATOM 2971 O O . TRP A 1 375 ? 9.805 -41.531 -24.859 1 94.75 375 TRP A O 1
ATOM 2981 N N . ARG A 1 376 ? 10.102 -39.344 -24.906 1 94.06 376 ARG A N 1
ATOM 2982 C CA . ARG A 1 376 ? 11.352 -39.438 -24.172 1 94.06 376 ARG A CA 1
ATOM 2983 C C . ARG A 1 376 ? 11.109 -39.906 -22.734 1 94.06 376 ARG A C 1
ATOM 2985 O O . ARG A 1 376 ? 12.008 -40.469 -22.094 1 94.06 376 ARG A O 1
ATOM 2992 N N . ILE A 1 377 ? 9.898 -39.781 -22.234 1 92.5 377 ILE A N 1
ATOM 2993 C CA . ILE A 1 377 ? 9.547 -40.25 -20.906 1 92.5 377 ILE A CA 1
ATOM 2994 C C . ILE A 1 377 ? 9.602 -41.781 -20.875 1 92.5 377 ILE A C 1
ATOM 2996 O O . ILE A 1 377 ? 9.844 -42.375 -19.828 1 92.5 377 ILE A O 1
ATOM 3000 N N . LYS A 1 378 ? 9.484 -42.406 -21.953 1 91.88 378 LYS A N 1
ATOM 3001 C CA . LYS A 1 378 ? 9.555 -43.844 -22.078 1 91.88 378 LYS A CA 1
ATOM 3002 C C . LYS A 1 378 ? 10.969 -44.281 -22.438 1 91.88 378 LYS A C 1
ATOM 3004 O O . LYS A 1 378 ? 11.438 -45.344 -21.969 1 91.88 378 LYS A O 1
ATOM 3009 N N . ASP A 1 379 ? 11.562 -43.5 -23.344 1 93.44 379 ASP A N 1
ATOM 3010 C CA . ASP A 1 379 ? 12.93 -43.781 -23.797 1 93.44 379 ASP A CA 1
ATOM 3011 C C . ASP A 1 379 ? 13.695 -42.469 -24 1 93.44 379 ASP A C 1
ATOM 3013 O O . ASP A 1 379 ? 13.641 -41.844 -25.062 1 93.44 379 ASP A O 1
ATOM 3017 N N . ALA A 1 380 ? 14.492 -42.125 -23.031 1 91.56 380 ALA A N 1
ATOM 3018 C CA . ALA A 1 380 ? 15.227 -40.875 -23.031 1 91.56 380 ALA A CA 1
ATOM 3019 C C . ALA A 1 380 ? 16.172 -40.781 -24.219 1 91.56 380 ALA A C 1
ATOM 3021 O O . ALA A 1 380 ? 16.547 -39.688 -24.641 1 91.56 380 ALA A O 1
ATOM 3022 N N . SER A 1 381 ? 16.547 -41.875 -24.75 1 92.94 381 SER A N 1
ATOM 3023 C CA . SER A 1 381 ? 17.516 -41.906 -25.844 1 92.94 381 SER A CA 1
ATOM 3024 C C . SER A 1 381 ? 16.828 -41.719 -27.188 1 92.94 381 SER A C 1
ATOM 3026 O O . SER A 1 381 ? 17.5 -41.594 -28.219 1 92.94 381 SER A O 1
ATOM 3028 N N . ALA A 1 382 ? 15.539 -41.656 -27.156 1 92.5 382 ALA A N 1
ATOM 3029 C CA . ALA A 1 382 ? 14.773 -41.625 -28.391 1 92.5 382 ALA A CA 1
ATOM 3030 C C . ALA A 1 382 ? 15.102 -40.344 -29.188 1 92.5 382 ALA A C 1
ATOM 3032 O O . ALA A 1 382 ? 15.031 -40.344 -30.422 1 92.5 382 ALA A O 1
ATOM 3033 N N . ALA A 1 383 ? 15.367 -39.281 -28.562 1 95.5 383 ALA A N 1
ATOM 3034 C CA . ALA A 1 383 ? 15.672 -38 -29.172 1 95.5 383 ALA A CA 1
ATOM 3035 C C . ALA A 1 383 ? 16.422 -37.094 -28.203 1 95.5 383 ALA A C 1
ATOM 3037 O O . ALA A 1 383 ? 16.438 -37.375 -27 1 95.5 383 ALA A O 1
ATOM 3038 N N . PRO A 1 384 ? 17.047 -36.062 -28.797 1 94.94 384 PRO A N 1
ATOM 3039 C CA . PRO A 1 384 ? 17.594 -35.062 -27.875 1 94.94 384 PRO A CA 1
ATOM 3040 C C . PRO A 1 384 ? 16.516 -34.375 -27.047 1 94.94 384 PRO A C 1
ATOM 3042 O O . PRO A 1 384 ? 15.398 -34.188 -27.531 1 94.94 384 PRO A O 1
ATOM 3045 N N . ALA A 1 385 ? 16.891 -34.031 -25.891 1 95.69 385 ALA A N 1
ATOM 3046 C CA . ALA A 1 385 ? 15.945 -33.375 -24.984 1 95.69 385 ALA A CA 1
ATOM 3047 C C . ALA A 1 385 ? 15.508 -32.031 -25.531 1 95.69 385 ALA A C 1
ATOM 3049 O O . ALA A 1 385 ? 16.297 -31.328 -26.156 1 95.69 385 ALA A O 1
ATOM 3050 N N . PRO A 1 386 ? 14.25 -31.656 -25.328 1 97.62 386 PRO A N 1
ATOM 3051 C CA . PRO A 1 386 ? 13.836 -30.281 -25.609 1 97.62 386 PRO A CA 1
ATOM 3052 C C . PRO A 1 386 ? 14.633 -29.25 -24.812 1 97.62 386 PRO A C 1
ATOM 3054 O O . PRO A 1 386 ? 15.227 -29.578 -23.781 1 97.62 386 PRO A O 1
ATOM 3057 N N . SER A 1 387 ? 14.625 -28.047 -25.297 1 97.06 387 SER A N 1
ATOM 3058 C CA . SER A 1 387 ? 15.297 -26.969 -24.578 1 97.06 387 SER A CA 1
ATOM 3059 C C . SER A 1 387 ? 14.523 -26.578 -23.328 1 97.06 387 SER A C 1
ATOM 3061 O O . SER A 1 387 ? 13.289 -26.625 -23.312 1 97.06 387 SER A O 1
ATOM 3063 N N . PRO A 1 388 ? 15.289 -26.188 -22.281 1 97.81 388 PRO A N 1
ATOM 3064 C CA . PRO A 1 388 ? 14.602 -25.625 -21.109 1 97.81 388 PRO A CA 1
ATOM 3065 C C . PRO A 1 388 ? 13.734 -24.406 -21.469 1 97.81 388 PRO A C 1
ATOM 3067 O O . PRO A 1 388 ? 14.133 -23.594 -22.312 1 97.81 388 PRO A O 1
ATOM 3070 N N . PHE A 1 389 ? 12.562 -24.344 -20.828 1 98.38 389 PHE A N 1
ATOM 3071 C CA . PHE A 1 389 ? 11.641 -23.266 -21.156 1 98.38 389 PHE A CA 1
ATOM 3072 C C . PHE A 1 389 ? 11.336 -22.422 -19.922 1 98.38 389 PHE A C 1
ATOM 3074 O O . PHE A 1 389 ? 11.328 -21.188 -19.984 1 98.38 389 PHE A O 1
ATOM 3081 N N . PHE A 1 390 ? 11.078 -23.031 -18.781 1 98.5 390 PHE A N 1
ATOM 3082 C CA . PHE A 1 390 ? 10.828 -22.328 -17.531 1 98.5 390 PHE A CA 1
ATOM 3083 C C . PHE A 1 390 ? 11.82 -22.766 -16.453 1 98.5 390 PHE A C 1
ATOM 3085 O O . PHE A 1 390 ? 12.234 -23.922 -16.422 1 98.5 390 PHE A O 1
ATOM 3092 N N . VAL A 1 391 ? 12.172 -21.844 -15.625 1 98.5 391 VAL A N 1
ATOM 3093 C CA . VAL A 1 391 ? 12.883 -22.078 -14.375 1 98.5 391 VAL A CA 1
ATOM 3094 C C . VAL A 1 391 ? 11.977 -21.75 -13.195 1 98.5 391 VAL A C 1
ATOM 3096 O O . VAL A 1 391 ? 11.461 -20.625 -13.094 1 98.5 391 VAL A O 1
ATOM 3099 N N . HIS A 1 392 ? 11.703 -22.703 -12.367 1 98.5 392 HIS A N 1
ATOM 3100 C CA . HIS A 1 392 ? 10.836 -22.547 -11.203 1 98.5 392 HIS A CA 1
ATOM 3101 C C . HIS A 1 392 ? 11.609 -22.75 -9.906 1 98.5 392 HIS A C 1
ATOM 3103 O O . HIS A 1 392 ? 11.836 -23.891 -9.477 1 98.5 392 HIS A O 1
ATOM 3109 N N . ILE A 1 393 ? 11.977 -21.672 -9.234 1 97.81 393 ILE A N 1
ATOM 3110 C CA . ILE A 1 393 ? 12.742 -21.719 -8 1 97.81 393 ILE A CA 1
ATOM 3111 C C . ILE A 1 393 ? 11.805 -21.984 -6.82 1 97.81 393 ILE A C 1
ATOM 3113 O O . ILE A 1 393 ? 11.469 -21.047 -6.078 1 97.81 393 ILE A O 1
ATOM 3117 N N . ASN A 1 394 ? 11.539 -23.172 -6.562 1 91.25 394 ASN A N 1
ATOM 3118 C CA . ASN A 1 394 ? 10.391 -23.547 -5.742 1 91.25 394 ASN A CA 1
ATOM 3119 C C . ASN A 1 394 ? 10.734 -23.531 -4.254 1 91.25 394 ASN A C 1
ATOM 3121 O O . ASN A 1 394 ? 9.914 -23.125 -3.424 1 91.25 394 ASN A O 1
ATOM 3125 N N . PHE A 1 395 ? 12.102 -24.047 -3.846 1 90.12 395 PHE A N 1
ATOM 3126 C CA . PHE A 1 395 ? 12.414 -24 -2.422 1 90.12 395 PHE A CA 1
ATOM 3127 C C . PHE A 1 395 ? 13.898 -24.234 -2.189 1 90.12 395 PHE A C 1
ATOM 3129 O O . PHE A 1 395 ? 14.477 -25.203 -2.699 1 90.12 395 PHE A O 1
ATOM 3136 N N . PRO A 1 396 ? 14.398 -23.422 -1.383 1 93.94 396 PRO A N 1
ATOM 3137 C CA . PRO A 1 396 ? 13.875 -22.172 -0.84 1 93.94 396 PRO A CA 1
ATOM 3138 C C . PRO A 1 396 ? 13.75 -21.078 -1.899 1 93.94 396 PRO A C 1
ATOM 3140 O O . PRO A 1 396 ? 14.422 -21.125 -2.932 1 93.94 396 PRO A O 1
ATOM 3143 N N . LYS A 1 397 ? 12.867 -20.172 -1.66 1 95 397 LYS A N 1
ATOM 3144 C CA . LYS A 1 397 ? 12.703 -19.047 -2.572 1 95 397 LYS A CA 1
ATOM 3145 C C . LYS A 1 397 ? 13.922 -18.125 -2.523 1 95 397 LYS A C 1
ATOM 3147 O O . LYS A 1 397 ? 14.516 -17.938 -1.462 1 95 397 LYS A O 1
ATOM 3152 N N . PHE A 1 398 ? 14.242 -17.609 -3.654 1 97.5 398 PHE A N 1
ATOM 3153 C CA . PHE A 1 398 ? 15.391 -16.719 -3.719 1 97.5 398 PHE A CA 1
ATOM 3154 C C . PHE A 1 398 ? 14.977 -15.289 -3.389 1 97.5 398 PHE A C 1
ATOM 3156 O O . PHE A 1 398 ? 15.203 -14.375 -4.18 1 97.5 398 PHE A O 1
ATOM 3163 N N . ASN A 1 399 ? 14.453 -15.117 -2.26 1 98.06 399 ASN A N 1
ATOM 3164 C CA . ASN A 1 399 ? 14.188 -13.797 -1.697 1 98.06 399 ASN A CA 1
ATOM 3165 C C . ASN A 1 399 ? 15.461 -13.156 -1.147 1 98.06 399 ASN A C 1
ATOM 3167 O O . ASN A 1 399 ? 16.109 -13.719 -0.261 1 98.06 399 ASN A O 1
ATOM 3171 N N . PRO A 1 400 ? 15.789 -11.984 -1.631 1 98.06 400 PRO A N 1
ATOM 3172 C CA . PRO A 1 400 ? 17.031 -11.344 -1.195 1 98.06 400 PRO A CA 1
ATOM 3173 C C . PRO A 1 400 ? 17.125 -11.219 0.323 1 98.06 400 PRO A C 1
ATOM 3175 O O . PRO A 1 400 ? 18.234 -11.227 0.877 1 98.06 400 PRO A O 1
ATOM 3178 N N . ALA A 1 401 ? 16.078 -11.125 1.005 1 97.56 401 ALA A N 1
ATOM 3179 C CA . ALA A 1 401 ? 16.078 -10.914 2.449 1 97.56 401 ALA A CA 1
ATOM 3180 C C . ALA A 1 401 ? 16.359 -12.211 3.199 1 97.56 401 ALA A C 1
ATOM 3182 O O . ALA A 1 401 ? 16.734 -12.188 4.375 1 97.56 401 ALA A O 1
ATOM 3183 N N . THR A 1 402 ? 16.203 -13.422 2.521 1 96.69 402 THR A N 1
ATOM 3184 C CA . THR A 1 402 ? 16.266 -14.656 3.297 1 96.69 402 THR A CA 1
ATOM 3185 C C . THR A 1 402 ? 17.203 -15.664 2.627 1 96.69 402 THR A C 1
ATOM 3187 O O . THR A 1 402 ? 17.531 -16.688 3.217 1 96.69 402 THR A O 1
ATOM 3190 N N . VAL A 1 403 ? 17.672 -15.445 1.442 1 97 403 VAL A N 1
ATOM 3191 C CA . VAL A 1 403 ? 18.344 -16.438 0.615 1 97 403 VAL A CA 1
ATOM 3192 C C . VAL A 1 403 ? 19.703 -16.781 1.219 1 97 403 VAL A C 1
ATOM 3194 O O . VAL A 1 403 ? 20.25 -17.844 0.943 1 97 403 VAL A O 1
ATOM 3197 N N . PHE A 1 404 ? 20.266 -16.016 2.125 1 96.19 404 PHE A N 1
ATOM 3198 C CA . PHE A 1 404 ? 21.609 -16.219 2.658 1 96.19 404 PHE A CA 1
ATOM 3199 C C . PHE A 1 404 ? 21.547 -16.922 4.008 1 96.19 404 PHE A C 1
ATOM 3201 O O . PHE A 1 404 ? 22.438 -16.75 4.844 1 96.19 404 PHE A O 1
ATOM 3208 N N . SER A 1 405 ? 20.578 -17.719 4.199 1 91.19 405 SER A N 1
ATOM 3209 C CA . SER A 1 405 ? 20.469 -18.5 5.426 1 91.19 405 SER A CA 1
ATOM 3210 C C . SER A 1 405 ? 21.531 -19.594 5.477 1 91.19 405 SER A C 1
ATOM 3212 O O . SER A 1 405 ? 22.062 -19.984 4.438 1 91.19 405 SER A O 1
ATOM 3214 N N . GLU A 1 406 ? 21.734 -20.062 6.652 1 85.88 406 GLU A N 1
ATOM 3215 C CA . GLU A 1 406 ? 22.703 -21.141 6.832 1 85.88 406 GLU A CA 1
ATOM 3216 C C . GLU A 1 406 ? 22.266 -22.406 6.105 1 85.88 406 GLU A C 1
ATOM 3218 O O . GLU A 1 406 ? 21.094 -22.797 6.195 1 85.88 406 GLU A O 1
ATOM 3223 N N . ASN A 1 407 ? 23.188 -22.984 5.398 1 81.25 407 ASN A N 1
ATOM 3224 C CA . ASN A 1 407 ? 22.922 -24.172 4.598 1 81.25 407 ASN A CA 1
ATOM 3225 C C . ASN A 1 407 ? 21.859 -23.906 3.531 1 81.25 407 ASN A C 1
ATOM 3227 O O . ASN A 1 407 ? 21.078 -24.797 3.189 1 81.25 407 ASN A O 1
ATOM 3231 N N . GLY A 1 408 ? 21.875 -22.672 3.162 1 90.94 408 GLY A N 1
ATOM 3232 C CA . GLY A 1 408 ? 20.969 -22.281 2.102 1 90.94 408 GLY A CA 1
ATOM 3233 C C . GLY A 1 408 ? 21.5 -22.547 0.712 1 90.94 408 GLY A C 1
ATOM 3234 O O . GLY A 1 408 ? 22.531 -23.219 0.56 1 90.94 408 GLY A O 1
ATOM 3235 N N . PRO A 1 409 ? 20.828 -22 -0.277 1 95.31 409 PRO A N 1
ATOM 3236 C CA . PRO A 1 409 ? 21.188 -22.328 -1.659 1 95.31 409 PRO A CA 1
ATOM 3237 C C . PRO A 1 409 ? 22.5 -21.703 -2.098 1 95.31 409 PRO A C 1
ATOM 3239 O O . PRO A 1 409 ? 23.125 -22.156 -3.059 1 95.31 409 PRO A O 1
ATOM 3242 N N . VAL A 1 410 ? 22.984 -20.656 -1.325 1 96.88 410 VAL A N 1
ATOM 3243 C CA . VAL A 1 410 ? 24.172 -19.969 -1.834 1 96.88 410 VAL A CA 1
ATOM 3244 C C . VAL A 1 410 ? 25.25 -19.906 -0.746 1 96.88 410 VAL A C 1
ATOM 3246 O O . VAL A 1 410 ? 26.234 -19.172 -0.874 1 96.88 410 VAL A O 1
ATOM 3249 N N . VAL A 1 411 ? 25 -20.625 0.314 1 94.44 411 VAL A N 1
ATOM 3250 C CA . VAL A 1 411 ? 25.953 -20.672 1.417 1 94.44 411 VAL A CA 1
ATOM 3251 C C . VAL A 1 411 ? 26.297 -22.125 1.744 1 94.44 411 VAL A C 1
ATOM 3253 O O . VAL A 1 411 ? 25.406 -22.906 2.084 1 94.44 411 VAL A O 1
ATOM 3256 N N . LYS A 1 412 ? 27.516 -22.422 1.772 1 91.5 412 LYS A N 1
ATOM 3257 C CA . LYS A 1 412 ? 27.984 -23.781 2.061 1 91.5 412 LYS A CA 1
ATOM 3258 C C . LYS A 1 412 ? 27.906 -24.078 3.555 1 91.5 412 LYS A C 1
ATOM 3260 O O . LYS A 1 412 ? 27.547 -23.219 4.352 1 91.5 412 LYS A O 1
ATOM 3265 N N . GLU A 1 413 ? 28.188 -25.281 3.83 1 88.94 413 GLU A N 1
ATOM 3266 C CA . GLU A 1 413 ? 28.156 -25.75 5.211 1 88.94 413 GLU A CA 1
ATOM 3267 C C . GLU A 1 413 ? 29.188 -25.016 6.066 1 88.94 413 GLU A C 1
ATOM 3269 O O . GLU A 1 413 ? 28.969 -24.812 7.262 1 88.94 413 GLU A O 1
ATOM 3274 N N . ASP A 1 414 ? 30.281 -24.547 5.488 1 90 414 ASP A N 1
ATOM 3275 C CA . ASP A 1 414 ? 31.344 -23.875 6.23 1 90 414 ASP A CA 1
ATOM 3276 C C . ASP A 1 414 ? 31.109 -22.359 6.277 1 90 414 ASP A C 1
ATOM 3278 O O . ASP A 1 414 ? 31.953 -21.609 6.773 1 90 414 ASP A O 1
ATOM 3282 N N . GLY A 1 415 ? 30.047 -21.938 5.645 1 91.5 415 GLY A N 1
ATOM 3283 C CA . GLY A 1 415 ? 29.688 -20.531 5.707 1 91.5 415 GLY A CA 1
ATOM 3284 C C . GLY A 1 415 ? 30.141 -19.75 4.496 1 91.5 415 GLY A C 1
ATOM 3285 O O . GLY A 1 415 ? 29.719 -18.594 4.309 1 91.5 415 GLY A O 1
ATOM 3286 N N . SER A 1 416 ? 30.922 -20.375 3.676 1 93.75 416 SER A N 1
ATOM 3287 C CA . SER A 1 416 ? 31.375 -19.672 2.484 1 93.75 416 SER A CA 1
ATOM 3288 C C . SER A 1 416 ? 30.312 -19.656 1.396 1 93.75 416 SER A C 1
ATOM 3290 O O . SER A 1 416 ? 29.391 -20.484 1.409 1 93.75 416 SER A O 1
ATOM 3292 N N . TYR A 1 417 ? 30.469 -18.797 0.429 1 95.62 417 TYR A N 1
ATOM 3293 C CA . TYR A 1 417 ? 29.484 -18.656 -0.649 1 95.62 417 TYR A CA 1
ATOM 3294 C C . TYR A 1 417 ? 29.719 -19.688 -1.734 1 95.62 417 TYR A C 1
ATOM 3296 O O . TYR A 1 417 ? 30.844 -20.172 -1.909 1 95.62 417 TYR A O 1
ATOM 3304 N N . THR A 1 418 ? 28.703 -20.062 -2.379 1 95 418 THR A N 1
ATOM 3305 C CA . THR A 1 418 ? 28.719 -20.938 -3.547 1 95 418 THR A CA 1
ATOM 3306 C C . THR A 1 418 ? 27.672 -20.516 -4.562 1 95 418 THR A C 1
ATOM 3308 O O . THR A 1 418 ? 26.797 -19.688 -4.262 1 95 418 THR A O 1
ATOM 3311 N N . LEU A 1 419 ? 27.844 -20.969 -5.82 1 95.5 419 LEU A N 1
ATOM 3312 C CA . LEU A 1 419 ? 26.781 -20.781 -6.805 1 95.5 419 LEU A CA 1
ATOM 3313 C C . LEU A 1 419 ? 25.547 -21.594 -6.426 1 95.5 419 LEU A C 1
ATOM 3315 O O . LEU A 1 419 ? 25.656 -22.719 -5.914 1 95.5 419 LEU A O 1
ATOM 3319 N N . ALA A 1 420 ? 24.406 -21 -6.703 1 96.31 420 ALA A N 1
ATOM 3320 C CA . ALA A 1 420 ? 23.156 -21.688 -6.383 1 96.31 420 ALA A CA 1
ATOM 3321 C C . ALA A 1 420 ? 22.969 -22.922 -7.238 1 96.31 420 ALA A C 1
ATOM 3323 O O . ALA A 1 420 ? 22.359 -23.906 -6.797 1 96.31 420 ALA A O 1
ATOM 3324 N N . TRP A 1 421 ? 23.438 -22.859 -8.469 1 97.19 421 TRP A N 1
ATOM 3325 C CA . TRP A 1 421 ? 23.281 -23.969 -9.406 1 97.19 421 TRP A CA 1
ATOM 3326 C C . TRP A 1 421 ? 24.656 -24.5 -9.836 1 97.19 421 TRP A C 1
ATOM 3328 O O . TRP A 1 421 ? 25.328 -23.875 -10.664 1 97.19 421 TRP A O 1
ATOM 3338 N N . THR A 1 422 ? 25 -25.688 -9.344 1 95.88 422 THR A N 1
ATOM 3339 C CA . THR A 1 422 ? 26.234 -26.344 -9.734 1 95.88 422 THR A CA 1
ATOM 3340 C C . THR A 1 422 ? 25.984 -27.781 -10.188 1 95.88 422 THR A C 1
ATOM 3342 O O . THR A 1 422 ? 26.891 -28.438 -10.711 1 95.88 422 THR A O 1
ATOM 3345 N N . ALA A 1 423 ? 24.734 -28.234 -10.023 1 95.56 423 ALA A N 1
ATOM 3346 C CA . ALA A 1 423 ? 24.375 -29.609 -10.359 1 95.56 423 ALA A CA 1
ATOM 3347 C C . ALA A 1 423 ? 22.891 -29.719 -10.734 1 95.56 423 ALA A C 1
ATOM 3349 O O . ALA A 1 423 ? 22.062 -29 -10.18 1 95.56 423 ALA A O 1
ATOM 3350 N N . PRO A 1 424 ? 22.531 -30.594 -11.68 1 95.88 424 PRO A N 1
ATOM 3351 C CA . PRO A 1 424 ? 23.422 -31.375 -12.547 1 95.88 424 PRO A CA 1
ATOM 3352 C C . PRO A 1 424 ? 24.094 -30.516 -13.625 1 95.88 424 PRO A C 1
ATOM 3354 O O . PRO A 1 424 ? 23.453 -29.625 -14.188 1 95.88 424 PRO A O 1
ATOM 3357 N N . GLU A 1 425 ? 25.219 -30.812 -13.984 1 95.12 425 GLU A N 1
ATOM 3358 C CA . GLU A 1 425 ? 26.016 -30 -14.906 1 95.12 425 GLU A CA 1
ATOM 3359 C C . GLU A 1 425 ? 25.359 -29.938 -16.281 1 95.12 425 GLU A C 1
ATOM 3361 O O . GLU A 1 425 ? 25.359 -28.891 -16.938 1 95.12 425 GLU A O 1
ATOM 3366 N N . GLU A 1 426 ? 24.828 -31.016 -16.672 1 94.19 426 GLU A N 1
ATOM 3367 C CA . GLU A 1 426 ? 24.234 -31.094 -18 1 94.19 426 GLU A CA 1
ATOM 3368 C C . GLU A 1 426 ? 23.016 -30.172 -18.109 1 94.19 426 GLU A C 1
ATOM 3370 O O . GLU A 1 426 ? 22.75 -29.609 -19.172 1 94.19 426 GLU A O 1
ATOM 3375 N N . VAL A 1 427 ? 22.25 -30.016 -17.016 1 95.31 427 VAL A N 1
ATOM 3376 C CA . VAL A 1 427 ? 21.094 -29.125 -17 1 95.31 427 VAL A CA 1
ATOM 3377 C C . VAL A 1 427 ? 21.547 -27.672 -17.078 1 95.31 427 VAL A C 1
ATOM 3379 O O . VAL A 1 427 ? 21.016 -26.875 -17.844 1 95.31 427 VAL A O 1
ATOM 3382 N N . ILE A 1 428 ? 22.547 -27.359 -16.359 1 95.62 428 ILE A N 1
ATOM 3383 C CA . ILE A 1 428 ? 23.094 -26 -16.344 1 95.62 428 ILE A CA 1
ATOM 3384 C C . ILE A 1 428 ? 23.594 -25.641 -17.75 1 95.62 428 ILE A C 1
ATOM 3386 O O . ILE A 1 428 ? 23.344 -24.531 -18.234 1 95.62 428 ILE A O 1
ATOM 3390 N N . GLU A 1 429 ? 24.266 -26.578 -18.359 1 94.62 429 GLU A N 1
ATOM 3391 C CA . GLU A 1 429 ? 24.812 -26.344 -19.703 1 94.62 429 GLU A CA 1
ATOM 3392 C C . GLU A 1 429 ? 23.703 -26.109 -20.719 1 94.62 429 GLU A C 1
ATOM 3394 O O . GLU A 1 429 ? 23.875 -25.359 -21.672 1 94.62 429 GLU A O 1
ATOM 3399 N N . SER A 1 430 ? 22.609 -26.672 -20.453 1 94.19 430 SER A N 1
ATOM 3400 C CA . SER A 1 430 ? 21.5 -26.578 -21.406 1 94.19 430 SER A CA 1
ATOM 3401 C C . SER A 1 430 ? 20.891 -25.172 -21.391 1 94.19 430 SER A C 1
ATOM 3403 O O . SER A 1 430 ? 20.172 -24.797 -22.328 1 94.19 430 SER A O 1
ATOM 3405 N N . PHE A 1 431 ? 21.062 -24.344 -20.312 1 92.75 431 PHE A N 1
ATOM 3406 C CA . PHE A 1 431 ? 20.578 -22.969 -20.234 1 92.75 431 PHE A CA 1
ATOM 3407 C C . PHE A 1 431 ? 21.359 -22.062 -21.188 1 92.75 431 PHE A C 1
ATOM 3409 O O . PHE A 1 431 ? 20.859 -21.016 -21.609 1 92.75 431 PHE A O 1
ATOM 3416 N N . GLY A 1 432 ? 22.484 -22.453 -21.547 1 84.38 432 GLY A N 1
ATOM 3417 C CA . GLY A 1 432 ? 23.406 -21.531 -22.156 1 84.38 432 GLY A CA 1
ATOM 3418 C C . GLY A 1 432 ? 24.156 -20.672 -21.156 1 84.38 432 GLY A C 1
ATOM 3419 O O . GLY A 1 432 ? 23.891 -20.734 -19.953 1 84.38 432 GLY A O 1
ATOM 3420 N N . PRO A 1 433 ? 25.047 -19.922 -21.641 1 83.69 433 PRO A N 1
ATOM 3421 C CA . PRO A 1 433 ? 25.891 -19.141 -20.703 1 83.69 433 PRO A CA 1
ATOM 3422 C C . PRO A 1 433 ? 25.156 -17.938 -20.141 1 83.69 433 PRO A C 1
ATOM 3424 O O . PRO A 1 433 ? 24.359 -17.297 -20.828 1 83.69 433 PRO A O 1
ATOM 3427 N N . GLY A 1 434 ? 25.266 -17.734 -18.859 1 93.31 434 GLY A N 1
ATOM 3428 C CA . GLY A 1 434 ? 24.984 -16.406 -18.328 1 93.31 434 GLY A CA 1
ATOM 3429 C C . GLY A 1 434 ? 23.656 -16.344 -17.578 1 93.31 434 GLY A C 1
ATOM 3430 O O . GLY A 1 434 ? 23.312 -15.32 -17 1 93.31 434 GLY A O 1
ATOM 3431 N N . VAL A 1 435 ? 22.859 -17.469 -17.594 1 96 435 VAL A N 1
ATOM 3432 C CA . VAL A 1 435 ? 21.516 -17.406 -17 1 96 435 VAL A CA 1
ATOM 3433 C C . VAL A 1 435 ? 21.625 -17.141 -15.5 1 96 435 VAL A C 1
ATOM 3435 O O . VAL A 1 435 ? 20.922 -16.297 -14.953 1 96 435 VAL A O 1
ATOM 3438 N N . GLN A 1 436 ? 22.453 -17.906 -14.852 1 96.56 436 GLN A N 1
ATOM 3439 C CA . GLN A 1 436 ? 22.609 -17.766 -13.414 1 96.56 436 GLN A CA 1
ATOM 3440 C C . GLN A 1 436 ? 23.156 -16.391 -13.055 1 96.56 436 GLN A C 1
ATOM 3442 O O . GLN A 1 436 ? 22.719 -15.766 -12.086 1 96.56 436 GLN A O 1
ATOM 3447 N N . ARG A 1 437 ? 24.156 -15.914 -13.82 1 97.12 437 ARG A N 1
ATOM 3448 C CA . ARG A 1 437 ? 24.672 -14.57 -13.609 1 97.12 437 ARG A CA 1
ATOM 3449 C C . ARG A 1 437 ? 23.594 -13.516 -13.797 1 97.12 437 ARG A C 1
ATOM 3451 O O . ARG A 1 437 ? 23.484 -12.578 -13 1 97.12 437 ARG A O 1
ATOM 3458 N N . GLN A 1 438 ? 22.812 -13.672 -14.859 1 97.81 438 GLN A N 1
ATOM 3459 C CA . GLN A 1 438 ? 21.719 -12.742 -15.125 1 97.81 438 GLN A CA 1
ATOM 3460 C C . GLN A 1 438 ? 20.719 -12.75 -13.984 1 97.81 438 GLN A C 1
ATOM 3462 O O . GLN A 1 438 ? 20.219 -11.695 -13.586 1 97.81 438 GLN A O 1
ATOM 3467 N N . LEU A 1 439 ? 20.359 -13.906 -13.523 1 98.31 439 LEU A N 1
ATOM 3468 C CA . LEU A 1 439 ? 19.422 -14.031 -12.414 1 98.31 439 LEU A CA 1
ATOM 3469 C C . LEU A 1 439 ? 19.906 -13.242 -11.203 1 98.31 439 LEU A C 1
ATOM 3471 O O . LEU A 1 439 ? 19.156 -12.477 -10.609 1 98.31 439 LEU A O 1
ATOM 3475 N N . TRP A 1 440 ? 21.141 -13.375 -10.836 1 98.31 440 TRP A N 1
ATOM 3476 C CA . TRP A 1 440 ? 21.656 -12.727 -9.633 1 98.31 440 TRP A CA 1
ATOM 3477 C C . TRP A 1 440 ? 21.859 -11.234 -9.859 1 98.31 440 TRP A C 1
ATOM 3479 O O . TRP A 1 440 ? 21.812 -10.445 -8.906 1 98.31 440 TRP A O 1
ATOM 3489 N N . SER A 1 441 ? 22.078 -10.852 -11.133 1 98.38 441 SER A N 1
ATOM 3490 C CA . SER A 1 441 ? 22.016 -9.43 -11.438 1 98.38 441 SER A CA 1
ATOM 3491 C C . SER A 1 441 ? 20.641 -8.852 -11.117 1 98.38 441 SER A C 1
ATOM 3493 O O . SER A 1 441 ? 20.531 -7.777 -10.523 1 98.38 441 SER A O 1
ATOM 3495 N N . GLU A 1 442 ? 19.562 -9.562 -11.516 1 98.75 442 GLU A N 1
ATOM 3496 C CA . GLU A 1 442 ? 18.203 -9.117 -11.25 1 98.75 442 GLU A CA 1
ATOM 3497 C C . GLU A 1 442 ? 17.875 -9.172 -9.758 1 98.75 442 GLU A C 1
ATOM 3499 O O . GLU A 1 442 ? 17.141 -8.328 -9.242 1 98.75 442 GLU A O 1
ATOM 3504 N N . ILE A 1 443 ? 18.422 -10.203 -9.062 1 98.81 443 ILE A N 1
ATOM 3505 C CA . ILE A 1 443 ? 18.25 -10.289 -7.617 1 98.81 443 ILE A CA 1
ATOM 3506 C C . ILE A 1 443 ? 18.922 -9.102 -6.938 1 98.81 443 ILE A C 1
ATOM 3508 O O . ILE A 1 443 ? 18.359 -8.484 -6.035 1 98.81 443 ILE A O 1
ATOM 3512 N N . ARG A 1 444 ? 20.141 -8.75 -7.363 1 98.62 444 ARG A N 1
ATOM 3513 C CA . ARG A 1 444 ? 20.859 -7.605 -6.809 1 98.62 444 ARG A CA 1
ATOM 3514 C C . ARG A 1 444 ? 20.094 -6.309 -7.047 1 98.62 444 ARG A C 1
ATOM 3516 O O . ARG A 1 444 ? 19.938 -5.492 -6.137 1 98.62 444 ARG A O 1
ATOM 3523 N N . TRP A 1 445 ? 19.641 -6.117 -8.266 1 98.69 445 TRP A N 1
ATOM 3524 C CA . TRP A 1 445 ? 18.844 -4.934 -8.555 1 98.69 445 TRP A CA 1
ATOM 3525 C C . TRP A 1 445 ? 17.641 -4.844 -7.617 1 98.69 445 TRP A C 1
ATOM 3527 O O . TRP A 1 445 ? 17.375 -3.787 -7.035 1 98.69 445 TRP A O 1
ATOM 3537 N N . THR A 1 446 ? 16.906 -5.938 -7.484 1 98.81 446 THR A N 1
ATOM 3538 C CA . THR A 1 446 ? 15.688 -5.984 -6.68 1 98.81 446 THR A CA 1
ATOM 3539 C C . THR A 1 446 ? 15.992 -5.664 -5.219 1 98.81 446 THR A C 1
ATOM 3541 O O . THR A 1 446 ? 15.281 -4.879 -4.586 1 98.81 446 THR A O 1
ATOM 3544 N N . ALA A 1 447 ? 17.094 -6.316 -4.699 1 98.75 447 ALA A N 1
ATOM 3545 C CA . ALA A 1 447 ? 17.5 -6.086 -3.314 1 98.75 447 ALA A CA 1
ATOM 3546 C C . ALA A 1 447 ? 17.734 -4.602 -3.053 1 98.75 447 ALA A C 1
ATOM 3548 O O . ALA A 1 447 ? 17.219 -4.051 -2.07 1 98.75 447 ALA A O 1
ATOM 3549 N N . CYS A 1 448 ? 18.406 -3.965 -3.941 1 98.12 448 CYS A N 1
ATOM 3550 C CA . CYS A 1 448 ? 18.797 -2.578 -3.738 1 98.12 448 CYS A CA 1
ATOM 3551 C C . CYS A 1 448 ? 17.641 -1.628 -4.016 1 98.12 448 CYS A C 1
ATOM 3553 O O . CYS A 1 448 ? 17.469 -0.625 -3.32 1 98.12 448 CYS A O 1
ATOM 3555 N N . ALA A 1 449 ? 16.844 -1.931 -4.992 1 97.44 449 ALA A N 1
ATOM 3556 C CA . ALA A 1 449 ? 15.734 -1.068 -5.375 1 97.44 449 ALA A CA 1
ATOM 3557 C C . ALA A 1 449 ? 14.641 -1.08 -4.309 1 97.44 449 ALA A C 1
ATOM 3559 O O . ALA A 1 449 ? 13.992 -0.062 -4.066 1 97.44 449 ALA A O 1
ATOM 3560 N N . LEU A 1 450 ? 14.414 -2.248 -3.66 1 98.06 450 LEU A N 1
ATOM 3561 C CA . LEU A 1 450 ? 13.242 -2.408 -2.811 1 98.06 450 LEU A CA 1
ATOM 3562 C C . LEU A 1 450 ? 13.586 -2.154 -1.348 1 98.06 450 LEU A C 1
ATOM 3564 O O . LEU A 1 450 ? 12.695 -1.954 -0.519 1 98.06 450 LEU A O 1
ATOM 3568 N N . GLU A 1 451 ? 14.875 -2.273 -0.933 1 96.94 451 GLU A N 1
ATOM 3569 C CA . GLU A 1 451 ? 15.234 -2.084 0.469 1 96.94 451 GLU A CA 1
ATOM 3570 C C . GLU A 1 451 ? 14.766 -0.723 0.978 1 96.94 451 GLU A C 1
ATOM 3572 O O . GLU A 1 451 ? 14.977 0.298 0.32 1 96.94 451 GLU A O 1
ATOM 3577 N N . GLY A 1 452 ? 14.109 -0.727 2.105 1 94 452 GLY A N 1
ATOM 3578 C CA . GLY A 1 452 ? 13.609 0.491 2.721 1 94 452 GLY A CA 1
ATOM 3579 C C . GLY A 1 452 ? 12.266 0.928 2.17 1 94 452 GLY A C 1
ATOM 3580 O O . GLY A 1 452 ? 11.641 1.857 2.691 1 94 452 GLY A O 1
ATOM 3581 N N . LYS A 1 453 ? 11.727 0.25 1.096 1 96 453 LYS A N 1
ATOM 3582 C CA . LYS A 1 453 ? 10.508 0.689 0.434 1 96 453 LYS A CA 1
ATOM 3583 C C . LYS A 1 453 ? 9.453 -0.42 0.427 1 96 453 LYS A C 1
ATOM 3585 O O . LYS A 1 453 ? 8.258 -0.149 0.307 1 96 453 LYS A O 1
ATOM 3590 N N . SER A 1 454 ? 9.891 -1.651 0.483 1 95.88 454 SER A N 1
ATOM 3591 C CA . SER A 1 454 ? 8.969 -2.781 0.454 1 95.88 454 SER A CA 1
ATOM 3592 C C . SER A 1 454 ? 8.383 -3.053 1.835 1 95.88 454 SER A C 1
ATOM 3594 O O . SER A 1 454 ? 9.109 -3.084 2.83 1 95.88 454 SER A O 1
ATOM 3596 N N . LEU A 1 455 ? 7.129 -3.312 1.872 1 94.62 455 LEU A N 1
ATOM 3597 C CA . LEU A 1 455 ? 6.438 -3.555 3.135 1 94.62 455 LEU A CA 1
ATOM 3598 C C . LEU A 1 455 ? 6.926 -4.848 3.779 1 94.62 455 LEU A C 1
ATOM 3600 O O . LEU A 1 455 ? 7.043 -4.93 5.004 1 94.62 455 LEU A O 1
ATOM 3604 N N . SER A 1 456 ? 7.203 -5.852 2.984 1 96 456 SER A N 1
ATOM 3605 C CA . SER A 1 456 ? 7.598 -7.145 3.527 1 96 456 SER A CA 1
ATOM 3606 C C . SER A 1 456 ? 8.992 -7.082 4.145 1 96 456 SER A C 1
ATOM 3608 O O . SER A 1 456 ? 9.398 -7.996 4.867 1 96 456 SER A O 1
ATOM 3610 N N . TRP A 1 457 ? 9.766 -6.078 3.854 1 97 457 TRP A N 1
ATOM 3611 C CA . TRP A 1 457 ? 11.117 -5.922 4.395 1 97 457 TRP A CA 1
ATOM 3612 C C . TRP A 1 457 ? 11.164 -4.785 5.41 1 97 457 TRP A C 1
ATOM 3614 O O . TRP A 1 457 ? 12.234 -4.242 5.688 1 97 457 TRP A O 1
ATOM 3624 N N . LYS A 1 458 ? 10.008 -4.293 5.84 1 92.25 458 LYS A N 1
ATOM 3625 C CA . LYS A 1 458 ? 9.953 -3.178 6.777 1 92.25 458 LYS A CA 1
ATOM 3626 C C . LYS A 1 458 ? 10.836 -3.439 7.996 1 92.25 458 LYS A C 1
ATOM 3628 O O . LYS A 1 458 ? 10.734 -4.496 8.625 1 92.25 458 LYS A O 1
ATOM 3633 N N . GLY A 1 459 ? 11.703 -2.521 8.328 1 92.06 459 GLY A N 1
ATOM 3634 C CA . GLY A 1 459 ? 12.562 -2.605 9.5 1 92.06 459 GLY A CA 1
ATOM 3635 C C . GLY A 1 459 ? 13.844 -3.381 9.242 1 92.06 459 GLY A C 1
ATOM 3636 O O . GLY A 1 459 ? 14.727 -3.426 10.102 1 92.06 459 GLY A O 1
ATOM 3637 N N . GLN A 1 460 ? 13.93 -4.027 8.109 1 95.31 460 GLN A N 1
ATOM 3638 C CA . GLN A 1 460 ? 15.125 -4.793 7.773 1 95.31 460 GLN A CA 1
ATOM 3639 C C . GLN A 1 460 ? 16.125 -3.941 7.008 1 95.31 460 GLN A C 1
ATOM 3641 O O . GLN A 1 460 ? 15.75 -3.133 6.156 1 95.31 460 GLN A O 1
ATOM 3646 N N . THR A 1 461 ? 17.406 -4.109 7.301 1 95.38 461 THR A N 1
ATOM 3647 C CA . THR A 1 461 ? 18.484 -3.369 6.641 1 95.38 461 THR A CA 1
ATOM 3648 C C . THR A 1 461 ? 19.594 -4.312 6.184 1 95.38 461 THR A C 1
ATOM 3650 O O . THR A 1 461 ? 19.625 -5.48 6.578 1 95.38 461 THR A O 1
ATOM 3653 N N . GLY A 1 462 ? 20.359 -3.914 5.309 1 97.56 462 GLY A N 1
ATOM 3654 C CA . GLY A 1 462 ? 21.531 -4.66 4.891 1 97.56 462 GLY A CA 1
ATOM 3655 C C . GLY A 1 462 ? 21.25 -5.664 3.789 1 97.56 462 GLY A C 1
ATOM 3656 O O . GLY A 1 462 ? 22.125 -6.457 3.422 1 97.56 462 GLY A O 1
ATOM 3657 N N . ILE A 1 463 ? 20.078 -5.695 3.268 1 98.25 463 ILE A N 1
ATOM 3658 C CA . ILE A 1 463 ? 19.688 -6.66 2.244 1 98.25 463 ILE A CA 1
ATOM 3659 C C . ILE A 1 463 ? 20.484 -6.406 0.967 1 98.25 463 ILE A C 1
ATOM 3661 O O . ILE A 1 463 ? 21.094 -7.328 0.412 1 98.25 463 ILE A O 1
ATOM 3665 N N . CYS A 1 464 ? 20.5 -5.164 0.508 1 98.38 464 CYS A N 1
ATOM 3666 C CA . CYS A 1 464 ? 21.25 -4.785 -0.69 1 98.38 464 CYS A CA 1
ATOM 3667 C C . CYS A 1 464 ? 22.734 -5.07 -0.525 1 98.38 464 CYS A C 1
ATOM 3669 O O . CYS A 1 464 ? 23.359 -5.656 -1.411 1 98.38 464 CYS A O 1
ATOM 3671 N N . GLU A 1 465 ? 23.234 -4.711 0.588 1 98.25 465 GLU A N 1
ATOM 3672 C CA . GLU A 1 465 ? 24.656 -4.887 0.857 1 98.25 465 GLU A CA 1
ATOM 3673 C C . GLU A 1 465 ? 25.047 -6.359 0.824 1 98.25 465 GLU A C 1
ATOM 3675 O O . GLU A 1 465 ? 26.078 -6.723 0.259 1 98.25 465 GLU A O 1
ATOM 3680 N N . LYS A 1 466 ? 24.266 -7.172 1.437 1 97.69 466 LYS A N 1
ATOM 3681 C CA . LYS A 1 466 ? 24.547 -8.602 1.489 1 97.69 466 LYS A CA 1
ATOM 3682 C C . LYS A 1 466 ? 24.562 -9.211 0.091 1 97.69 466 LYS A C 1
ATOM 3684 O O . LYS A 1 466 ? 25.438 -10.016 -0.236 1 97.69 466 LYS A O 1
ATOM 3689 N N . VAL A 1 467 ? 23.562 -8.883 -0.723 1 98.44 467 VAL A N 1
ATOM 3690 C CA . VAL A 1 467 ? 23.5 -9.414 -2.08 1 98.44 467 VAL A CA 1
ATOM 3691 C C . VAL A 1 467 ? 24.672 -8.898 -2.896 1 98.44 467 VAL A C 1
ATOM 3693 O O . VAL A 1 467 ? 25.25 -9.633 -3.695 1 98.44 467 VAL A O 1
ATOM 3696 N N . ALA A 1 468 ? 25.016 -7.609 -2.686 1 98.06 468 ALA A N 1
ATOM 3697 C CA . ALA A 1 468 ? 26.156 -7.031 -3.395 1 98.06 468 ALA A CA 1
ATOM 3698 C C . ALA A 1 468 ? 27.453 -7.746 -3.025 1 98.06 468 ALA A C 1
ATOM 3700 O O . ALA A 1 468 ? 28.297 -7.992 -3.887 1 98.06 468 ALA A O 1
ATOM 3701 N N . HIS A 1 469 ? 27.594 -8.047 -1.769 1 97.81 469 HIS A N 1
ATOM 3702 C CA . HIS A 1 469 ? 28.766 -8.781 -1.318 1 97.81 469 HIS A CA 1
ATOM 3703 C C . HIS A 1 469 ? 28.844 -10.156 -1.977 1 97.81 469 HIS A C 1
ATOM 3705 O O . HIS A 1 469 ? 29.906 -10.57 -2.434 1 97.81 469 HIS A O 1
ATOM 3711 N N . TYR A 1 470 ? 27.781 -10.844 -2.002 1 98.06 470 TYR A N 1
ATOM 3712 C CA . TYR A 1 470 ? 27.719 -12.141 -2.656 1 98.06 470 TYR A CA 1
ATOM 3713 C C . TYR A 1 470 ? 28.047 -12.023 -4.137 1 98.06 470 TYR A C 1
ATOM 3715 O O . TYR A 1 470 ? 28.812 -12.828 -4.676 1 98.06 470 TYR A O 1
ATOM 3723 N N . TRP A 1 471 ? 27.469 -11.023 -4.816 1 97.81 471 TRP A N 1
ATOM 3724 C CA . TRP A 1 471 ? 27.719 -10.781 -6.234 1 97.81 471 TRP A CA 1
ATOM 3725 C C . TRP A 1 471 ? 29.203 -10.578 -6.504 1 97.81 471 TRP A C 1
ATOM 3727 O O . TRP A 1 471 ? 29.766 -11.164 -7.434 1 97.81 471 TRP A O 1
ATOM 3737 N N . ASN A 1 472 ? 29.812 -9.766 -5.668 1 97.31 472 ASN A N 1
ATOM 3738 C CA . ASN A 1 472 ? 31.234 -9.453 -5.84 1 97.31 472 ASN A CA 1
ATOM 3739 C C . ASN A 1 472 ? 32.094 -10.672 -5.582 1 97.31 472 ASN A C 1
ATOM 3741 O O . ASN A 1 472 ? 33.125 -10.867 -6.25 1 97.31 472 ASN A O 1
ATOM 3745 N N . ALA A 1 473 ? 31.703 -11.484 -4.691 1 96.69 473 ALA A N 1
ATOM 3746 C CA . ALA A 1 473 ? 32.5 -12.656 -4.309 1 96.69 473 ALA A CA 1
ATOM 3747 C C . ALA A 1 473 ? 32.344 -13.766 -5.348 1 96.69 473 ALA A C 1
ATOM 3749 O O . ALA A 1 473 ? 33.25 -14.578 -5.52 1 96.69 473 ALA A O 1
ATOM 3750 N N . THR A 1 474 ? 31.203 -13.812 -6.062 1 96.06 474 THR A N 1
ATOM 3751 C CA . THR A 1 474 ? 30.891 -15.008 -6.848 1 96.06 474 THR A CA 1
ATOM 3752 C C . THR A 1 474 ? 30.938 -14.695 -8.344 1 96.06 474 THR A C 1
ATOM 3754 O O . THR A 1 474 ? 31.266 -15.57 -9.148 1 96.06 474 THR A O 1
ATOM 3757 N N . PHE A 1 475 ? 30.641 -13.461 -8.734 1 94.69 475 PHE A N 1
ATOM 3758 C CA . PHE A 1 475 ? 30.5 -13.18 -10.156 1 94.69 475 PHE A CA 1
ATOM 3759 C C . PHE A 1 475 ? 31.484 -12.117 -10.609 1 94.69 475 PHE A C 1
ATOM 3761 O O . PHE A 1 475 ? 31.594 -11.828 -11.805 1 94.69 475 PHE A O 1
ATOM 3768 N N . GLN A 1 476 ? 32.125 -11.43 -9.703 1 85.19 476 GLN A N 1
ATOM 3769 C CA . GLN A 1 476 ? 33.156 -10.469 -10.086 1 85.19 476 GLN A CA 1
ATOM 3770 C C . GLN A 1 476 ? 34.531 -11.023 -9.812 1 85.19 476 GLN A C 1
ATOM 3772 O O . GLN A 1 476 ? 34.719 -11.867 -8.938 1 85.19 476 GLN A O 1
ATOM 3777 N N . MET B 1 1 ? -79.938 44.688 -34.125 1 22.58 1 MET B N 1
ATOM 3778 C CA . MET B 1 1 ? -78.938 44.375 -35.156 1 22.58 1 MET B CA 1
ATOM 3779 C C . MET B 1 1 ? -77.562 44.094 -34.531 1 22.58 1 MET B C 1
ATOM 3781 O O . MET B 1 1 ? -76.875 45.031 -34.125 1 22.58 1 MET B O 1
ATOM 3785 N N . VAL B 1 2 ? -77.438 42.906 -33.781 1 30.53 2 VAL B N 1
ATOM 3786 C CA . VAL B 1 2 ? -76.625 42.5 -32.625 1 30.53 2 VAL B CA 1
ATOM 3787 C C . VAL B 1 2 ? -75.188 42.156 -33.125 1 30.53 2 VAL B C 1
ATOM 3789 O O . VAL B 1 2 ? -75 41.219 -33.906 1 30.53 2 VAL B O 1
ATOM 3792 N N . PRO B 1 3 ? -74.25 43.25 -33.344 1 29.17 3 PRO B N 1
ATOM 3793 C CA . PRO B 1 3 ? -72.938 43.125 -34.031 1 29.17 3 PRO B CA 1
ATOM 3794 C C . PRO B 1 3 ? -72 42.188 -33.312 1 29.17 3 PRO B C 1
ATOM 3796 O O . PRO B 1 3 ? -71.938 42.188 -32.094 1 29.17 3 PRO B O 1
ATOM 3799 N N . SER B 1 4 ? -71.75 40.969 -33.875 1 27.66 4 SER B N 1
ATOM 3800 C CA . SER B 1 4 ? -71 39.812 -33.375 1 27.66 4 SER B CA 1
ATOM 3801 C C . SER B 1 4 ? -69.5 40.062 -33.406 1 27.66 4 SER B C 1
ATOM 3803 O O . SER B 1 4 ? -68.938 40.594 -34.406 1 27.66 4 SER B O 1
ATOM 3805 N N . ARG B 1 5 ? -68.812 40.281 -32.156 1 33.44 5 ARG B N 1
ATOM 3806 C CA . ARG B 1 5 ? -67.5 40.656 -31.703 1 33.44 5 ARG B CA 1
ATOM 3807 C C . ARG B 1 5 ? -66.438 39.625 -32.125 1 33.44 5 ARG B C 1
ATOM 3809 O O . ARG B 1 5 ? -66.562 38.438 -31.766 1 33.44 5 ARG B O 1
ATOM 3816 N N . PRO B 1 6 ? -65.688 39.812 -33.312 1 29.03 6 PRO B N 1
ATOM 3817 C CA . PRO B 1 6 ? -64.75 38.781 -33.844 1 29.03 6 PRO B CA 1
ATOM 3818 C C . PRO B 1 6 ? -63.531 38.594 -32.969 1 29.03 6 PRO B C 1
ATOM 3820 O O . PRO B 1 6 ? -62.75 39.531 -32.75 1 29.03 6 PRO B O 1
ATOM 3823 N N . TYR B 1 7 ? -63.406 37.844 -31.812 1 30 7 TYR B N 1
ATOM 3824 C CA . TYR B 1 7 ? -62.406 37.719 -30.766 1 30 7 TYR B CA 1
ATOM 3825 C C . TYR B 1 7 ? -61.188 36.938 -31.266 1 30 7 TYR B C 1
ATOM 3827 O O . TYR B 1 7 ? -60.312 36.531 -30.484 1 30 7 TYR B O 1
ATOM 3835 N N . GLY B 1 8 ? -60.938 36.656 -32.656 1 24.94 8 GLY B N 1
ATOM 3836 C CA . GLY B 1 8 ? -60.188 35.438 -32.844 1 24.94 8 GLY B CA 1
ATOM 3837 C C . GLY B 1 8 ? -58.75 35.531 -32.438 1 24.94 8 GLY B C 1
ATOM 3838 O O . GLY B 1 8 ? -58.25 34.75 -31.625 1 24.94 8 GLY B O 1
ATOM 3839 N N . GLN B 1 9 ? -57.562 35.656 -33.312 1 27.81 9 GLN B N 1
ATOM 3840 C CA . GLN B 1 9 ? -56.438 34.781 -33.625 1 27.81 9 GLN B CA 1
ATOM 3841 C C . GLN B 1 9 ? -55.156 35.312 -33.031 1 27.81 9 GLN B C 1
ATOM 3843 O O . GLN B 1 9 ? -54.062 34.906 -33.438 1 27.81 9 GLN B O 1
ATOM 3848 N N . ARG B 1 10 ? -55.031 36.312 -32.188 1 31.56 10 ARG B N 1
ATOM 3849 C CA . ARG B 1 10 ? -53.75 36.969 -32.062 1 31.56 10 ARG B CA 1
ATOM 3850 C C . ARG B 1 10 ? -52.812 36.125 -31.172 1 31.56 10 ARG B C 1
ATOM 3852 O O . ARG B 1 10 ? -51.75 36.625 -30.734 1 31.56 10 ARG B O 1
ATOM 3859 N N . ARG B 1 11 ? -53.156 34.906 -30.734 1 34.28 11 ARG B N 1
ATOM 3860 C CA . ARG B 1 11 ? -52.375 34.438 -29.594 1 34.28 11 ARG B CA 1
ATOM 3861 C C . ARG B 1 11 ? -51.062 33.812 -30.062 1 34.28 11 ARG B C 1
ATOM 3863 O O . ARG B 1 11 ? -50.281 33.312 -29.25 1 34.28 11 ARG B O 1
ATOM 3870 N N . THR B 1 12 ? -50.875 33.625 -31.406 1 33.91 12 THR B N 1
ATOM 3871 C CA . THR B 1 12 ? -49.812 32.625 -31.656 1 33.91 12 THR B CA 1
ATOM 3872 C C . THR B 1 12 ? -48.438 33.312 -31.625 1 33.91 12 THR B C 1
ATOM 3874 O O . THR B 1 12 ? -47.438 32.625 -31.703 1 33.91 12 THR B O 1
ATOM 3877 N N . VAL B 1 13 ? -48.375 34.656 -31.688 1 42.12 13 VAL B N 1
ATOM 3878 C CA . VAL B 1 13 ? -47.062 35.219 -32.031 1 42.12 13 VAL B CA 1
ATOM 3879 C C . VAL B 1 13 ? -46.156 35.219 -30.781 1 42.12 13 VAL B C 1
ATOM 3881 O O . VAL B 1 13 ? -44.938 35 -30.875 1 42.12 13 VAL B O 1
ATOM 3884 N N . PRO B 1 14 ? -46.812 35.344 -29.562 1 43.31 14 PRO B N 1
ATOM 3885 C CA . PRO B 1 14 ? -45.875 35.531 -28.469 1 43.31 14 PRO B CA 1
ATOM 3886 C C . PRO B 1 14 ? -45.125 34.25 -28.094 1 43.31 14 PRO B C 1
ATOM 3888 O O . PRO B 1 14 ? -44.125 34.281 -27.375 1 43.31 14 PRO B O 1
ATOM 3891 N N . ILE B 1 15 ? -45.625 33.062 -28.609 1 45.41 15 ILE B N 1
ATOM 3892 C CA . ILE B 1 15 ? -45 31.812 -28.172 1 45.41 15 ILE B CA 1
ATOM 3893 C C . ILE B 1 15 ? -43.688 31.609 -28.922 1 45.41 15 ILE B C 1
ATOM 3895 O O . ILE B 1 15 ? -42.719 31.062 -28.359 1 45.41 15 ILE B O 1
ATOM 3899 N N . ALA B 1 16 ? -43.562 32.156 -30.188 1 48.81 16 ALA B N 1
ATOM 3900 C CA . ALA B 1 16 ? -42.344 31.844 -30.938 1 48.81 16 ALA B CA 1
ATOM 3901 C C . ALA B 1 16 ? -41.156 32.656 -30.406 1 48.81 16 ALA B C 1
ATOM 3903 O O . ALA B 1 16 ? -40.031 32.156 -30.344 1 48.81 16 ALA B O 1
ATOM 3904 N N . LEU B 1 17 ? -41.469 33.875 -29.969 1 49.41 17 LEU B N 1
ATOM 3905 C CA . LEU B 1 17 ? -40.375 34.688 -29.5 1 49.41 17 LEU B CA 1
ATOM 3906 C C . LEU B 1 17 ? -39.875 34.188 -28.141 1 49.41 17 LEU B C 1
ATOM 3908 O O . LEU B 1 17 ? -38.719 34.375 -27.797 1 49.41 17 LEU B O 1
ATOM 3912 N N . GLY B 1 18 ? -40.812 33.531 -27.406 1 45.47 18 GLY B N 1
ATOM 3913 C CA . GLY B 1 18 ? -40.375 32.969 -26.141 1 45.47 18 GLY B CA 1
ATOM 3914 C C . GLY B 1 18 ? -39.5 31.75 -26.328 1 45.47 18 GLY B C 1
ATOM 3915 O O . GLY B 1 18 ? -38.531 31.547 -25.562 1 45.47 18 GLY B O 1
ATOM 3916 N N . LEU B 1 19 ? -39.812 30.984 -27.406 1 51.53 19 LEU B N 1
ATOM 3917 C CA . LEU B 1 19 ? -39 29.797 -27.625 1 51.53 19 LEU B CA 1
ATOM 3918 C C . LEU B 1 19 ? -37.594 30.172 -28.109 1 51.53 19 LEU B C 1
ATOM 3920 O O . LEU B 1 19 ? -36.625 29.531 -27.719 1 51.53 19 LEU B O 1
ATOM 3924 N N . LEU B 1 20 ? -37.469 31.281 -28.859 1 52.19 20 LEU B N 1
ATOM 3925 C CA . LEU B 1 20 ? -36.156 31.688 -29.312 1 52.19 20 LEU B CA 1
ATOM 3926 C C . LEU B 1 20 ? -35.344 32.219 -28.141 1 52.19 20 LEU B C 1
ATOM 3928 O O . LEU B 1 20 ? -34.125 31.953 -28.047 1 52.19 20 LEU B O 1
ATOM 3932 N N . ALA B 1 21 ? -35.906 32.938 -27.141 1 52.03 21 ALA B N 1
ATOM 3933 C CA . ALA B 1 21 ? -35.156 33.375 -25.984 1 52.03 21 ALA B CA 1
ATOM 3934 C C . ALA B 1 21 ? -34.781 32.219 -25.078 1 52.03 21 ALA B C 1
ATOM 3936 O O . ALA B 1 21 ? -33.688 32.188 -24.531 1 52.03 21 ALA B O 1
ATOM 3937 N N . ILE B 1 22 ? -35.688 31.203 -25 1 50.53 22 ILE B N 1
ATOM 3938 C CA . ILE B 1 22 ? -35.312 30.047 -24.203 1 50.53 22 ILE B CA 1
ATOM 3939 C C . ILE B 1 22 ? -34.219 29.25 -24.906 1 50.53 22 ILE B C 1
ATOM 3941 O O . ILE B 1 22 ? -33.25 28.797 -24.281 1 50.53 22 ILE B O 1
ATOM 3945 N N . VAL B 1 23 ? -34.25 29.203 -26.281 1 52.03 23 VAL B N 1
ATOM 3946 C CA . VAL B 1 23 ? -33.188 28.484 -26.969 1 52.03 23 VAL B CA 1
ATOM 3947 C C . VAL B 1 23 ? -31.875 29.281 -26.875 1 52.03 23 VAL B C 1
ATOM 3949 O O . VAL B 1 23 ? -30.812 28.703 -26.609 1 52.03 23 VAL B O 1
ATOM 3952 N N . THR B 1 24 ? -31.922 30.641 -26.969 1 49.78 24 THR B N 1
ATOM 3953 C CA . THR B 1 24 ? -30.703 31.406 -26.797 1 49.78 24 THR B CA 1
ATOM 3954 C C . THR B 1 24 ? -30.219 31.344 -25.359 1 49.78 24 THR B C 1
ATOM 3956 O O . THR B 1 24 ? -29.031 31.234 -25.094 1 49.78 24 THR B O 1
ATOM 3959 N N . TRP B 1 25 ? -31.109 31.438 -24.328 1 50.09 25 TRP B N 1
ATOM 3960 C CA . TRP B 1 25 ? -30.719 31.266 -22.922 1 50.09 25 TRP B CA 1
ATOM 3961 C C . TRP B 1 25 ? -30.203 29.859 -22.672 1 50.09 25 TRP B C 1
ATOM 3963 O O . TRP B 1 25 ? -29.188 29.672 -22.016 1 50.09 25 TRP B O 1
ATOM 3973 N N . LEU B 1 26 ? -30.859 28.812 -23.25 1 46.28 26 LEU B N 1
ATOM 3974 C CA . LEU B 1 26 ? -30.312 27.469 -23.109 1 46.28 26 LEU B CA 1
ATOM 3975 C C . LEU B 1 26 ? -28.969 27.359 -23.828 1 46.28 26 LEU B C 1
ATOM 3977 O O . LEU B 1 26 ? -28.047 26.719 -23.328 1 46.28 26 LEU B O 1
ATOM 3981 N N . LEU B 1 27 ? -28.859 27.938 -25 1 44.56 27 LEU B N 1
ATOM 3982 C CA . LEU B 1 27 ? -27.562 27.859 -25.688 1 44.56 27 LEU B CA 1
ATOM 3983 C C . LEU B 1 27 ? -26.516 28.672 -24.938 1 44.56 27 LEU B C 1
ATOM 3985 O O . LEU B 1 27 ? -25.344 28.266 -24.859 1 44.56 27 LEU B O 1
ATOM 3989 N N . PHE B 1 28 ? -26.859 29.859 -24.422 1 45 28 PHE B N 1
ATOM 3990 C CA . PHE B 1 28 ? -25.844 30.609 -23.703 1 45 28 PHE B CA 1
ATOM 3991 C C . PHE B 1 28 ? -25.578 30 -22.328 1 45 28 PHE B C 1
ATOM 3993 O O . PHE B 1 28 ? -24.453 30.047 -21.844 1 45 28 PHE B O 1
ATOM 4000 N N . HIS B 1 29 ? -26.641 29.594 -21.562 1 41.28 29 HIS B N 1
ATOM 4001 C CA . HIS B 1 29 ? -26.328 29 -20.281 1 41.28 29 HIS B CA 1
ATOM 4002 C C . HIS B 1 29 ? -25.656 27.656 -20.438 1 41.28 29 HIS B C 1
ATOM 4004 O O . HIS B 1 29 ? -25.078 27.109 -19.484 1 41.28 29 HIS B O 1
ATOM 4010 N N . TYR B 1 30 ? -26.031 26.906 -21.484 1 41.16 30 TYR B N 1
ATOM 4011 C CA . TYR B 1 30 ? -25.266 25.672 -21.672 1 41.16 30 TYR B CA 1
ATOM 4012 C C . TYR B 1 30 ? -23.812 25.969 -21.984 1 41.16 30 TYR B C 1
ATOM 4014 O O . TYR B 1 30 ? -22.953 25.094 -21.891 1 41.16 30 TYR B O 1
ATOM 4022 N N . GLN B 1 31 ? -23.531 27.125 -22.641 1 34.41 31 GLN B N 1
ATOM 4023 C CA . GLN B 1 31 ? -22.125 27.297 -22.969 1 34.41 31 GLN B CA 1
ATOM 4024 C C . GLN B 1 31 ? -21.281 27.531 -21.719 1 34.41 31 GLN B C 1
ATOM 4026 O O . GLN B 1 31 ? -20.062 27.562 -21.781 1 34.41 31 GLN B O 1
ATOM 4031 N N . SER B 1 32 ? -21.891 28.047 -20.688 1 33.56 32 SER B N 1
ATOM 4032 C CA . SER B 1 32 ? -20.891 28.547 -19.734 1 33.56 32 SER B CA 1
ATOM 4033 C C . SER B 1 32 ? -20.188 27.391 -19.031 1 33.56 32 SER B C 1
ATOM 4035 O O . SER B 1 32 ? -19.234 27.609 -18.297 1 33.56 32 SER B O 1
ATOM 4037 N N . GLN B 1 33 ? -20.953 26.422 -18.625 1 32.84 33 GLN B N 1
ATOM 4038 C CA . GLN B 1 33 ? -20.047 25.859 -17.625 1 32.84 33 GLN B CA 1
ATOM 4039 C C . GLN B 1 33 ? -18.812 25.25 -18.281 1 32.84 33 GLN B C 1
ATOM 4041 O O . GLN B 1 33 ? -18.922 24.281 -19.047 1 32.84 33 GLN B O 1
ATOM 4046 N N . PRO B 1 34 ? -17.859 26.047 -18.734 1 33.44 34 PRO B N 1
ATOM 4047 C CA . PRO B 1 34 ? -16.641 25.312 -19.078 1 33.44 34 PRO B CA 1
ATOM 4048 C C . PRO B 1 34 ? -16.281 24.25 -18.047 1 33.44 34 PRO B C 1
ATOM 4050 O O . PRO B 1 34 ? -15.969 24.578 -16.891 1 33.44 34 PRO B O 1
ATOM 4053 N N . GLU B 1 35 ? -17.125 23.359 -17.781 1 33.84 35 GLU B N 1
ATOM 4054 C CA . GLU B 1 35 ? -16.469 22.297 -17.016 1 33.84 35 GLU B CA 1
ATOM 4055 C C . GLU B 1 35 ? -15.148 21.875 -17.672 1 33.84 35 GLU B C 1
ATOM 4057 O O . GLU B 1 35 ? -15.148 21.078 -18.609 1 33.84 35 GLU B O 1
ATOM 4062 N N . GLN B 1 36 ? -14.227 22.781 -18.062 1 31.44 36 GLN B N 1
ATOM 4063 C CA . GLN B 1 36 ? -12.891 22.281 -18.375 1 31.44 36 GLN B CA 1
ATOM 4064 C C . GLN B 1 36 ? -12.438 21.25 -17.359 1 31.44 36 GLN B C 1
ATOM 4066 O O . GLN B 1 36 ? -12.25 21.562 -16.172 1 31.44 36 GLN B O 1
ATOM 4071 N N . ASP B 1 37 ? -13 20.156 -17.406 1 32.91 37 ASP B N 1
ATOM 4072 C CA . ASP B 1 37 ? -12.211 19.047 -16.891 1 32.91 37 ASP B CA 1
ATOM 4073 C C . ASP B 1 37 ? -10.719 19.266 -17.125 1 32.91 37 ASP B C 1
ATOM 4075 O O . ASP B 1 37 ? -10.195 18.938 -18.188 1 32.91 37 ASP B O 1
ATOM 4079 N N . HIS B 1 38 ? -10.18 20.453 -16.875 1 36.41 38 HIS B N 1
ATOM 4080 C CA . HIS B 1 38 ? -8.727 20.531 -16.922 1 36.41 38 HIS B CA 1
ATOM 4081 C C . HIS B 1 38 ? -8.086 19.281 -16.328 1 36.41 38 HIS B C 1
ATOM 4083 O O . HIS B 1 38 ? -8.25 19 -15.141 1 36.41 38 HIS B O 1
ATOM 4089 N N . THR B 1 39 ? -8.109 18.266 -17.047 1 38.84 39 THR B N 1
ATOM 4090 C CA . THR B 1 39 ? -7.207 17.156 -16.781 1 38.84 39 THR B CA 1
ATOM 4091 C C . THR B 1 39 ? -5.934 17.641 -16.094 1 38.84 39 THR B C 1
ATOM 4093 O O . THR B 1 39 ? -5.129 18.344 -16.703 1 38.84 39 THR B O 1
ATOM 4096 N N . ARG B 1 40 ? -6.035 18.047 -14.891 1 48.69 40 ARG B N 1
ATOM 4097 C CA . ARG B 1 40 ? -4.863 18.344 -14.07 1 48.69 40 ARG B CA 1
ATOM 4098 C C . ARG B 1 40 ? -3.697 17.422 -14.43 1 48.69 40 ARG B C 1
ATOM 4100 O O . ARG B 1 40 ? -3.799 16.203 -14.305 1 48.69 40 ARG B O 1
ATOM 4107 N N . ILE B 1 41 ? -2.889 17.906 -15.266 1 44.97 41 ILE B N 1
ATOM 4108 C CA . ILE B 1 41 ? -1.64 17.172 -15.453 1 44.97 41 ILE B CA 1
ATOM 4109 C C . ILE B 1 41 ? -0.876 17.109 -14.133 1 44.97 41 ILE B C 1
ATOM 4111 O O . ILE B 1 41 ? -0.479 18.141 -13.586 1 44.97 41 ILE B O 1
ATOM 4115 N N . PRO B 1 42 ? -0.98 16.094 -13.398 1 60.06 42 PRO B N 1
ATOM 4116 C CA . PRO B 1 42 ? -0.213 16 -12.156 1 60.06 42 PRO B CA 1
ATOM 4117 C C . PRO B 1 42 ? 1.235 16.453 -12.32 1 60.06 42 PRO B C 1
ATOM 4119 O O . PRO B 1 42 ? 1.879 16.125 -13.32 1 60.06 42 PRO B O 1
ATOM 4122 N N . ILE B 1 43 ? 1.646 17.594 -11.648 1 68.94 43 ILE B N 1
ATOM 4123 C CA . ILE B 1 43 ? 3.066 17.922 -11.609 1 68.94 43 ILE B CA 1
ATOM 4124 C C . ILE B 1 43 ? 3.871 16.688 -11.195 1 68.94 43 ILE B C 1
ATOM 4126 O O . ILE B 1 43 ? 3.592 16.062 -10.172 1 68.94 43 ILE B O 1
ATOM 4130 N N . SER B 1 44 ? 4.715 16.406 -11.969 1 71.31 44 SER B N 1
ATOM 4131 C CA . SER B 1 44 ? 5.449 15.156 -11.836 1 71.31 44 SER B CA 1
ATOM 4132 C C . SER B 1 44 ? 6.449 15.219 -10.688 1 71.31 44 SER B C 1
ATOM 4134 O O . SER B 1 44 ? 6.91 16.297 -10.32 1 71.31 44 SER B O 1
ATOM 4136 N N . SER B 1 45 ? 6.594 14.195 -10.023 1 76.75 45 SER B N 1
ATOM 4137 C CA . SER B 1 45 ? 7.672 14.031 -9.047 1 76.75 45 SER B CA 1
ATOM 4138 C C . SER B 1 45 ? 9.008 14.469 -9.625 1 76.75 45 SER B C 1
ATOM 4140 O O . SER B 1 45 ? 9.898 14.906 -8.891 1 76.75 45 SER B O 1
ATOM 4142 N N . THR B 1 46 ? 9.055 14.531 -10.914 1 82.25 46 THR B N 1
ATOM 4143 C CA . THR B 1 46 ? 10.289 14.945 -11.578 1 82.25 46 THR B CA 1
ATOM 4144 C C . THR B 1 46 ? 10.5 16.453 -11.43 1 82.25 46 THR B C 1
ATOM 4146 O O . THR B 1 46 ? 11.609 16.906 -11.133 1 82.25 46 THR B O 1
ATOM 4149 N N . ALA B 1 47 ? 9.453 17.156 -11.586 1 88.12 47 ALA B N 1
ATOM 4150 C CA . ALA B 1 47 ? 9.547 18.609 -11.461 1 88.12 47 ALA B CA 1
ATOM 4151 C C . ALA B 1 47 ? 9.898 19 -10.031 1 88.12 47 ALA B C 1
ATOM 4153 O O . ALA B 1 47 ? 10.727 19.891 -9.812 1 88.12 47 ALA B O 1
ATOM 4154 N N . HIS B 1 48 ? 9.344 18.391 -9.102 1 93.81 48 HIS B N 1
ATOM 4155 C CA . HIS B 1 48 ? 9.656 18.656 -7.699 1 93.81 48 HIS B CA 1
ATOM 4156 C C . HIS B 1 48 ? 11.086 18.25 -7.367 1 93.81 48 HIS B C 1
ATOM 4158 O O . HIS B 1 48 ? 11.75 18.922 -6.562 1 93.81 48 HIS B O 1
ATOM 4164 N N . GLY B 1 49 ? 11.547 17.172 -7.98 1 92.38 49 GLY B N 1
ATOM 4165 C CA . GLY B 1 49 ? 12.93 16.75 -7.797 1 92.38 49 GLY B CA 1
ATOM 4166 C C . GLY B 1 49 ? 13.938 17.781 -8.289 1 92.38 49 GLY B C 1
ATOM 4167 O O . GLY B 1 49 ? 14.969 17.984 -7.648 1 92.38 49 GLY B O 1
ATOM 4168 N N . GLU B 1 50 ? 13.625 18.391 -9.375 1 93.44 50 GLU B N 1
ATOM 4169 C CA . GLU B 1 50 ? 14.5 19.438 -9.914 1 93.44 50 GLU B CA 1
ATOM 4170 C C . GLU B 1 50 ? 14.578 20.625 -8.969 1 93.44 50 GLU B C 1
ATOM 4172 O O . GLU B 1 50 ? 15.656 21.156 -8.711 1 93.44 50 GLU B O 1
ATOM 4177 N N . PHE B 1 51 ? 13.469 21.047 -8.523 1 95.81 51 PHE B N 1
ATOM 4178 C CA . PHE B 1 51 ? 13.438 22.109 -7.527 1 95.81 51 PHE B CA 1
ATOM 4179 C C . PHE B 1 51 ? 14.266 21.734 -6.305 1 95.81 51 PHE B C 1
ATOM 4181 O O . PHE B 1 51 ? 15.07 22.531 -5.82 1 95.81 51 PHE B O 1
ATOM 4188 N N . TRP B 1 52 ? 14.07 20.516 -5.824 1 94.94 52 TRP B N 1
ATOM 4189 C CA . TRP B 1 52 ? 14.75 20.078 -4.605 1 94.94 52 TRP B CA 1
ATOM 4190 C C . TRP B 1 52 ? 16.266 20.062 -4.801 1 94.94 52 TRP B C 1
ATOM 4192 O O . TRP B 1 52 ? 17.016 20.422 -3.902 1 94.94 52 TRP B O 1
ATOM 4202 N N . ARG B 1 53 ? 16.75 19.703 -5.91 1 93.69 53 ARG B N 1
ATOM 4203 C CA . ARG B 1 53 ? 18.188 19.656 -6.223 1 93.69 53 ARG B CA 1
ATOM 4204 C C . ARG B 1 53 ? 18.797 21.047 -6.203 1 93.69 53 ARG B C 1
ATOM 4206 O O . ARG B 1 53 ? 20 21.188 -5.949 1 93.69 53 ARG B O 1
ATOM 4213 N N . GLN B 1 54 ? 17.938 22 -6.402 1 94.44 54 GLN B N 1
ATOM 4214 C CA . GLN B 1 54 ? 18.406 23.391 -6.359 1 94.44 54 GLN B CA 1
ATOM 4215 C C . GLN B 1 54 ? 18.297 23.969 -4.953 1 94.44 54 GLN B C 1
ATOM 4217 O O . GLN B 1 54 ? 19.172 24.719 -4.512 1 94.44 54 GLN B O 1
ATOM 4222 N N . PHE B 1 55 ? 17.312 23.609 -4.27 1 96.19 55 PHE B N 1
ATOM 4223 C CA . PHE B 1 55 ? 16.984 24.25 -2.996 1 96.19 55 PHE B CA 1
ATOM 4224 C C . PHE B 1 55 ? 17.766 23.625 -1.857 1 96.19 55 PHE B C 1
ATOM 4226 O O . PHE B 1 55 ? 18.25 24.328 -0.967 1 96.19 55 PHE B O 1
ATOM 4233 N N . GLU B 1 56 ? 17.859 22.234 -1.841 1 95.06 56 GLU B N 1
ATOM 4234 C CA . GLU B 1 56 ? 18.5 21.531 -0.733 1 95.06 56 GLU B CA 1
ATOM 4235 C C . GLU B 1 56 ? 19.938 22.016 -0.536 1 95.06 56 GLU B C 1
ATOM 4237 O O . GLU B 1 56 ? 20.375 22.234 0.597 1 95.06 56 GLU B O 1
ATOM 4242 N N . PRO B 1 57 ? 20.734 22.266 -1.582 1 94 57 PRO B N 1
ATOM 4243 C CA . PRO B 1 57 ? 22.094 22.766 -1.385 1 94 57 PRO B CA 1
ATOM 4244 C C . PRO B 1 57 ? 22.109 24.141 -0.711 1 94 57 PRO B C 1
ATOM 4246 O O . PRO B 1 57 ? 23.031 24.453 0.039 1 94 57 PRO B O 1
ATOM 4249 N N . LEU B 1 58 ? 21.094 25 -0.954 1 95.19 58 LEU B N 1
ATOM 4250 C CA . LEU B 1 58 ? 21 26.297 -0.288 1 95.19 58 LEU B CA 1
ATOM 4251 C C . LEU B 1 58 ? 20.781 26.125 1.211 1 95.19 58 LEU B C 1
ATOM 4253 O O . LEU B 1 58 ? 21.344 26.875 2.016 1 95.19 58 LEU B O 1
ATOM 4257 N N . LEU B 1 59 ? 19.969 25.125 1.584 1 96.19 59 LEU B N 1
ATOM 4258 C CA . LEU B 1 59 ? 19.688 24.844 2.988 1 96.19 59 LEU B CA 1
ATOM 4259 C C . LEU B 1 59 ? 20.953 24.391 3.713 1 96.19 59 LEU B C 1
ATOM 4261 O O . LEU B 1 59 ? 21.172 24.75 4.871 1 96.19 59 LEU B O 1
ATOM 4265 N N . THR B 1 60 ? 21.797 23.656 3.002 1 94.88 60 THR B N 1
ATOM 4266 C CA . THR B 1 60 ? 22.969 23.047 3.631 1 94.88 60 THR B CA 1
ATOM 4267 C C . THR B 1 60 ? 24.172 24 3.572 1 94.88 60 THR B C 1
ATOM 4269 O O . THR B 1 60 ? 25 24.016 4.48 1 94.88 60 THR B O 1
ATOM 4272 N N . GLU B 1 61 ? 24.234 24.781 2.527 1 95.62 61 GLU B N 1
ATOM 4273 C CA . GLU B 1 61 ? 25.312 25.766 2.4 1 95.62 61 GLU B CA 1
ATOM 4274 C C . GLU B 1 61 ? 25.281 26.766 3.553 1 95.62 61 GLU B C 1
ATOM 4276 O O . GLU B 1 61 ? 26.328 27.172 4.062 1 95.62 61 GLU B O 1
ATOM 4281 N N . TRP B 1 62 ? 24.062 27.156 3.92 1 97.62 62 TRP B N 1
ATOM 4282 C CA . TRP B 1 62 ? 23.922 28.156 4.965 1 97.62 62 TRP B CA 1
ATOM 4283 C C . TRP B 1 62 ? 23.391 27.531 6.254 1 97.62 62 TRP B C 1
ATOM 4285 O O . TRP B 1 62 ? 22.469 28.062 6.867 1 97.62 62 TRP B O 1
ATOM 4295 N N . ALA B 1 63 ? 23.969 26.422 6.566 1 96.88 63 ALA B N 1
ATOM 4296 C CA . ALA B 1 63 ? 23.688 25.766 7.844 1 96.88 63 ALA B CA 1
ATOM 4297 C C . ALA B 1 63 ? 24.172 26.625 9.008 1 96.88 63 ALA B C 1
ATOM 4299 O O . ALA B 1 63 ? 25.078 27.438 8.852 1 96.88 63 ALA B O 1
ATOM 4300 N N . PRO B 1 64 ? 23.516 26.484 10.164 1 96.81 64 PRO B N 1
ATOM 4301 C CA . PRO B 1 64 ? 24 27.219 11.344 1 96.81 64 PRO B CA 1
ATOM 4302 C C . PRO B 1 64 ? 25.469 26.953 11.633 1 96.81 64 PRO B C 1
ATOM 4304 O O . PRO B 1 64 ? 26.188 27.859 12.062 1 96.81 64 PRO B O 1
ATOM 4307 N N . ASP B 1 65 ? 25.969 25.781 11.414 1 95.56 65 ASP B N 1
ATOM 4308 C CA . ASP B 1 65 ? 27.359 25.359 11.547 1 95.56 65 ASP B CA 1
ATOM 4309 C C . ASP B 1 65 ? 27.891 25.641 12.953 1 95.56 65 ASP B C 1
ATOM 4311 O O . ASP B 1 65 ? 28.969 26.203 13.117 1 95.56 65 ASP B O 1
ATOM 4315 N N . CYS B 1 66 ? 27.156 25.531 13.875 1 97.75 66 CYS B N 1
ATOM 4316 C CA . CYS B 1 66 ? 27.484 25.609 15.289 1 97.75 66 CYS B CA 1
ATOM 4317 C C . CYS B 1 66 ? 26.625 24.656 16.109 1 97.75 66 CYS B C 1
ATOM 4319 O O . CYS B 1 66 ? 25.719 24.016 15.578 1 97.75 66 CYS B O 1
ATOM 4321 N N . ASP B 1 67 ? 26.969 24.5 17.406 1 97.06 67 ASP B N 1
ATOM 4322 C CA . ASP B 1 67 ? 26.188 23.641 18.281 1 97.06 67 ASP B CA 1
ATOM 4323 C C . ASP B 1 67 ? 24.797 24.234 18.531 1 97.06 67 ASP B C 1
ATOM 4325 O O . ASP B 1 67 ? 24.609 25.453 18.453 1 97.06 67 ASP B O 1
ATOM 4329 N N . PRO B 1 68 ? 23.859 23.359 18.75 1 97.69 68 PRO B N 1
ATOM 4330 C CA . PRO B 1 68 ? 22.531 23.859 19.109 1 97.69 68 PRO B CA 1
ATOM 4331 C C . PRO B 1 68 ? 22.547 24.719 20.359 1 97.69 68 PRO B C 1
ATOM 4333 O O . PRO B 1 68 ? 23.406 24.547 21.234 1 97.69 68 PRO B O 1
ATOM 4336 N N . PRO B 1 69 ? 21.578 25.703 20.406 1 98.19 69 PRO B N 1
ATOM 4337 C CA . PRO B 1 69 ? 21.469 26.469 21.656 1 98.19 69 PRO B CA 1
ATOM 4338 C C . PRO B 1 69 ? 21.297 25.578 22.875 1 98.19 69 PRO B C 1
ATOM 4340 O O . PRO B 1 69 ? 20.547 24.594 22.828 1 98.19 69 PRO B O 1
ATOM 4343 N N . GLU B 1 70 ? 21.969 25.938 23.891 1 97.88 70 GLU B N 1
ATOM 4344 C CA . GLU B 1 70 ? 21.781 25.234 25.156 1 97.88 70 GLU B CA 1
ATOM 4345 C C . GLU B 1 70 ? 20.453 25.625 25.797 1 97.88 70 GLU B C 1
ATOM 4347 O O . GLU B 1 70 ? 20.141 26.812 25.922 1 97.88 70 GLU B O 1
ATOM 4352 N N . ARG B 1 71 ? 19.688 24.672 26.172 1 96.94 71 ARG B N 1
ATOM 4353 C CA . ARG B 1 71 ? 18.438 24.922 26.875 1 96.94 71 ARG B CA 1
ATOM 4354 C C . ARG B 1 71 ? 18.672 25.047 28.391 1 96.94 71 ARG B C 1
ATOM 4356 O O . ARG B 1 71 ? 19.094 24.094 29.031 1 96.94 71 ARG B O 1
ATOM 4363 N N . LEU B 1 72 ? 18.391 26.141 28.906 1 97.56 72 LEU B N 1
ATOM 4364 C CA . LEU B 1 72 ? 18.547 26.391 30.328 1 97.56 72 LEU B CA 1
ATOM 4365 C C . LEU B 1 72 ? 17.328 25.922 31.109 1 97.56 72 LEU B C 1
ATOM 4367 O O . LEU B 1 72 ? 17.438 25.5 32.25 1 97.56 72 LEU B O 1
ATOM 4371 N N . ALA B 1 73 ? 16.203 26.125 30.5 1 97.19 73 ALA B N 1
ATOM 4372 C CA . ALA B 1 73 ? 14.906 25.688 31.016 1 97.19 73 ALA B CA 1
ATOM 4373 C C . ALA B 1 73 ? 13.867 25.625 29.906 1 97.19 73 ALA B C 1
ATOM 4375 O O . ALA B 1 73 ? 14.125 26.078 28.781 1 97.19 73 ALA B O 1
ATOM 4376 N N . LYS B 1 74 ? 12.789 24.984 30.172 1 96.94 74 LYS B N 1
ATOM 4377 C CA . LYS B 1 74 ? 11.656 24.984 29.25 1 96.94 74 LYS B CA 1
ATOM 4378 C C . LYS B 1 74 ? 10.664 26.094 29.578 1 96.94 74 LYS B C 1
ATOM 4380 O O . LYS B 1 74 ? 10.367 26.344 30.75 1 96.94 74 LYS B O 1
ATOM 4385 N N . ALA B 1 75 ? 10.25 26.719 28.516 1 96.88 75 ALA B N 1
ATOM 4386 C CA . ALA B 1 75 ? 9.234 27.75 28.719 1 96.88 75 ALA B CA 1
ATOM 4387 C C . ALA B 1 75 ? 7.941 27.141 29.266 1 96.88 75 ALA B C 1
ATOM 4389 O O . ALA B 1 75 ? 7.523 26.062 28.828 1 96.88 75 ALA B O 1
ATOM 4390 N N . GLU B 1 76 ? 7.309 27.844 30.141 1 93.56 76 GLU B N 1
ATOM 4391 C CA . GLU B 1 76 ? 6.07 27.391 30.766 1 93.56 76 GLU B CA 1
ATOM 4392 C C . GLU B 1 76 ? 4.875 27.609 29.844 1 93.56 76 GLU B C 1
ATOM 4394 O O . GLU B 1 76 ? 4.93 28.453 28.938 1 93.56 76 GLU B O 1
ATOM 4399 N N . ALA B 1 77 ? 3.873 26.859 30.094 1 93.81 77 ALA B N 1
ATOM 4400 C CA . ALA B 1 77 ? 2.596 27.047 29.422 1 93.81 77 ALA B CA 1
ATOM 4401 C C . ALA B 1 77 ? 1.84 28.25 29.984 1 93.81 77 ALA B C 1
ATOM 4403 O O . ALA B 1 77 ? 0.989 28.094 30.859 1 93.81 77 ALA B O 1
ATOM 4404 N N . VAL B 1 78 ? 2.176 29.391 29.469 1 94.56 78 VAL B N 1
ATOM 4405 C CA . VAL B 1 78 ? 1.536 30.609 29.938 1 94.56 78 VAL B CA 1
ATOM 4406 C C . VAL B 1 78 ? 0.59 31.141 28.859 1 94.56 78 VAL B C 1
ATOM 4408 O O . VAL B 1 78 ? 0.987 31.328 27.719 1 94.56 78 VAL B O 1
ATOM 4411 N N . GLY B 1 79 ? -0.64 31.328 29.297 1 95.06 79 GLY B N 1
ATOM 4412 C CA . GLY B 1 79 ? -1.608 31.891 28.375 1 95.06 79 GLY B CA 1
ATOM 4413 C C . GLY B 1 79 ? -1.257 33.281 27.922 1 95.06 79 GLY B C 1
ATOM 4414 O O . GLY B 1 79 ? -0.589 34.031 28.641 1 95.06 79 GLY B O 1
ATOM 4415 N N . PHE B 1 80 ? -1.703 33.656 26.781 1 95.38 80 PHE B N 1
ATOM 4416 C CA . PHE B 1 80 ? -1.451 35 26.25 1 95.38 80 PHE B CA 1
ATOM 4417 C C . PHE B 1 80 ? -2.184 36.062 27.062 1 95.38 80 PHE B C 1
ATOM 4419 O O . PHE B 1 80 ? -3.359 35.875 27.391 1 95.38 80 PHE B O 1
ATOM 4426 N N . ASP B 1 81 ? -1.486 37.125 27.438 1 94.44 81 ASP B N 1
ATOM 4427 C CA . ASP B 1 81 ? -2.023 38.281 28.125 1 94.44 81 ASP B CA 1
ATOM 4428 C C . ASP B 1 81 ? -1.823 39.562 27.281 1 94.44 81 ASP B C 1
ATOM 4430 O O . ASP B 1 81 ? -0.7 40.031 27.156 1 94.44 81 ASP B O 1
ATOM 4434 N N . PRO B 1 82 ? -2.938 40.094 26.797 1 93.44 82 PRO B N 1
ATOM 4435 C CA . PRO B 1 82 ? -2.814 41.25 25.922 1 93.44 82 PRO B CA 1
ATOM 4436 C C . PRO B 1 82 ? -2.301 42.5 26.656 1 93.44 82 PRO B C 1
ATOM 4438 O O . PRO B 1 82 ? -1.942 43.5 26.031 1 93.44 82 PRO B O 1
ATOM 4441 N N . GLN B 1 83 ? -2.139 42.438 27.953 1 93.12 83 GLN B N 1
ATOM 4442 C CA . GLN B 1 83 ? -1.718 43.594 28.734 1 93.12 83 GLN B CA 1
ATOM 4443 C C . GLN B 1 83 ? -0.275 43.438 29.203 1 93.12 83 GLN B C 1
ATOM 4445 O O . GLN B 1 83 ? 0.307 44.406 29.734 1 93.12 83 GLN B O 1
ATOM 4450 N N . THR B 1 84 ? 0.197 42.312 28.938 1 94.12 84 THR B N 1
ATOM 4451 C CA . THR B 1 84 ? 1.532 42.062 29.469 1 94.12 84 THR B CA 1
ATOM 4452 C C . THR B 1 84 ? 2.555 43 28.828 1 94.12 84 THR B C 1
ATOM 4454 O O . THR B 1 84 ? 2.447 43.312 27.641 1 94.12 84 THR B O 1
ATOM 4457 N N . THR B 1 85 ? 3.535 43.5 29.578 1 92.94 85 THR B N 1
ATOM 4458 C CA . THR B 1 85 ? 4.625 44.312 29.062 1 92.94 85 THR B CA 1
ATOM 4459 C C . THR B 1 85 ? 5.973 43.656 29.312 1 92.94 85 THR B C 1
ATOM 4461 O O . THR B 1 85 ? 7.008 44.125 28.844 1 92.94 85 THR B O 1
ATOM 4464 N N . LYS B 1 86 ? 5.922 42.594 29.938 1 93.38 86 LYS B N 1
ATOM 4465 C CA . LYS B 1 86 ? 7.156 41.906 30.266 1 93.38 86 LYS B CA 1
ATOM 4466 C C . LYS B 1 86 ? 7.527 40.906 29.172 1 93.38 86 LYS B C 1
ATOM 4468 O O . LYS B 1 86 ? 6.762 40 28.859 1 93.38 86 LYS B O 1
ATOM 4473 N N . PRO B 1 87 ? 8.688 41.062 28.719 1 93.62 87 PRO B N 1
ATOM 4474 C CA . PRO B 1 87 ? 9.117 40.094 27.703 1 93.62 87 PRO B CA 1
ATOM 4475 C C . PRO B 1 87 ? 9.328 38.688 28.281 1 93.62 87 PRO B C 1
ATOM 4477 O O . PRO B 1 87 ? 9.672 38.531 29.453 1 93.62 87 PRO B O 1
ATOM 4480 N N . PRO B 1 88 ? 9.148 37.719 27.438 1 93.56 88 PRO B N 1
ATOM 4481 C CA . PRO B 1 88 ? 9.477 36.375 27.922 1 93.56 88 PRO B CA 1
ATOM 4482 C C . PRO B 1 88 ? 10.953 36.219 28.281 1 93.56 88 PRO B C 1
ATOM 4484 O O . PRO B 1 88 ? 11.82 36.812 27.641 1 93.56 88 PRO B O 1
ATOM 4487 N N . PRO B 1 89 ? 11.211 35.406 29.25 1 95 89 PRO B N 1
ATOM 4488 C CA . PRO B 1 89 ? 12.609 35.219 29.656 1 95 89 PRO B CA 1
ATOM 4489 C C . PRO B 1 89 ? 13.445 34.5 28.609 1 95 89 PRO B C 1
ATOM 4491 O O . PRO B 1 89 ? 12.906 33.75 27.812 1 95 89 PRO B O 1
ATOM 4494 N N . ASN B 1 90 ? 14.68 34.812 28.672 1 97.31 90 ASN B N 1
ATOM 4495 C CA . ASN B 1 90 ? 15.625 34.062 27.844 1 97.31 90 ASN B CA 1
ATOM 4496 C C . ASN B 1 90 ? 16.047 32.75 28.516 1 97.31 90 ASN B C 1
ATOM 4498 O O . ASN B 1 90 ? 16.734 32.781 29.547 1 97.31 90 ASN B O 1
ATOM 4502 N N . LEU B 1 91 ? 15.688 31.703 27.906 1 98.25 91 LEU B N 1
ATOM 4503 C CA . LEU B 1 91 ? 15.961 30.391 28.5 1 98.25 91 LEU B CA 1
ATOM 4504 C C . LEU B 1 91 ? 16.969 29.609 27.656 1 98.25 91 LEU B C 1
ATOM 4506 O O . LEU B 1 91 ? 17.047 28.391 27.766 1 98.25 91 LEU B O 1
ATOM 4510 N N . THR B 1 92 ? 17.625 30.328 26.766 1 98 92 THR B N 1
ATOM 4511 C CA . THR B 1 92 ? 18.641 29.734 25.891 1 98 92 THR B CA 1
ATOM 4512 C C . THR B 1 92 ? 19.984 30.422 26.078 1 98 92 THR B C 1
ATOM 4514 O O . THR B 1 92 ? 20.047 31.578 26.516 1 98 92 THR B O 1
ATOM 4517 N N . GLN B 1 93 ? 21.031 29.625 25.797 1 98.12 93 GLN B N 1
ATOM 4518 C CA . GLN B 1 93 ? 22.375 30.188 25.844 1 98.12 93 GLN B CA 1
ATOM 4519 C C . GLN B 1 93 ? 23.203 29.734 24.641 1 98.12 93 GLN B C 1
ATOM 4521 O O . GLN B 1 93 ? 23.156 28.562 24.266 1 98.12 93 GLN B O 1
ATOM 4526 N N . MET B 1 94 ? 23.781 30.734 24.047 1 97.94 94 MET B N 1
ATOM 4527 C CA . MET B 1 94 ? 24.703 30.5 22.938 1 97.94 94 MET B CA 1
ATOM 4528 C C . MET B 1 94 ? 25.938 31.391 23.062 1 97.94 94 MET B C 1
ATOM 4530 O O . MET B 1 94 ? 25.828 32.562 23.438 1 97.94 94 MET B O 1
ATOM 4534 N N . PRO B 1 95 ? 27.156 30.797 22.75 1 97.94 95 PRO B N 1
ATOM 4535 C CA . PRO B 1 95 ? 28.312 31.688 22.656 1 97.94 95 PRO B CA 1
ATOM 4536 C C . PRO B 1 95 ? 28.125 32.812 21.609 1 97.94 95 PRO B C 1
ATOM 4538 O O . PRO B 1 95 ? 27.516 32.562 20.562 1 97.94 95 PRO B O 1
ATOM 4541 N N . ASP B 1 96 ? 28.75 33.969 21.859 1 97.88 96 ASP B N 1
ATOM 4542 C CA . ASP B 1 96 ? 28.625 35.094 20.969 1 97.88 96 ASP B CA 1
ATOM 4543 C C . ASP B 1 96 ? 29.078 34.75 19.547 1 97.88 96 ASP B C 1
ATOM 4545 O O . ASP B 1 96 ? 28.469 35.156 18.562 1 97.88 96 ASP B O 1
ATOM 4549 N N . LYS B 1 97 ? 30.078 33.969 19.469 1 98.06 97 LYS B N 1
ATOM 4550 C CA . LYS B 1 97 ? 30.625 33.594 18.172 1 98.06 97 LYS B CA 1
ATOM 4551 C C . LYS B 1 97 ? 29.609 32.781 17.375 1 98.06 97 LYS B C 1
ATOM 4553 O O . LYS B 1 97 ? 29.531 32.906 16.141 1 98.06 97 LYS B O 1
ATOM 4558 N N . ASP B 1 98 ? 28.859 31.969 18.094 1 98.44 98 ASP B N 1
ATOM 4559 C CA . ASP B 1 98 ? 27.859 31.125 17.438 1 98.44 98 ASP B CA 1
ATOM 4560 C C . ASP B 1 98 ? 26.672 31.969 16.984 1 98.44 98 ASP B C 1
ATOM 4562 O O . ASP B 1 98 ? 26.094 31.688 15.922 1 98.44 98 ASP B O 1
ATOM 4566 N N . VAL B 1 99 ? 26.281 32.938 17.781 1 98.56 99 VAL B N 1
ATOM 4567 C CA . VAL B 1 99 ? 25.219 33.844 17.406 1 98.56 99 VAL B CA 1
ATOM 4568 C C . VAL B 1 99 ? 25.594 34.594 16.125 1 98.56 99 VAL B C 1
ATOM 4570 O O . VAL B 1 99 ? 24.766 34.719 15.211 1 98.56 99 VAL B O 1
ATOM 4573 N N . VAL B 1 100 ? 26.859 35 16.031 1 98.31 100 VAL B N 1
ATOM 4574 C CA . VAL B 1 100 ? 27.359 35.719 14.852 1 98.31 100 VAL B CA 1
ATOM 4575 C C . VAL B 1 100 ? 27.328 34.781 13.641 1 98.31 100 VAL B C 1
ATOM 4577 O O . VAL B 1 100 ? 26.969 35.188 12.539 1 98.31 100 VAL B O 1
ATOM 4580 N N . LYS B 1 101 ? 27.719 33.594 13.852 1 98.38 101 LYS B N 1
ATOM 4581 C CA . LYS B 1 101 ? 27.719 32.594 12.773 1 98.38 101 LYS B CA 1
ATOM 4582 C C . LYS B 1 101 ? 26.312 32.375 12.234 1 98.38 101 LYS B C 1
ATOM 4584 O O . LYS B 1 101 ? 26.109 32.344 11.023 1 98.38 101 LYS B O 1
ATOM 4589 N N . MET B 1 102 ? 25.359 32.219 13.141 1 98.75 102 MET B N 1
ATOM 4590 C CA . MET B 1 102 ? 23.984 31.969 12.727 1 98.75 102 MET B CA 1
ATOM 4591 C C . MET B 1 102 ? 23.391 33.188 12.062 1 98.75 102 MET B C 1
ATOM 4593 O O . MET B 1 102 ? 22.594 33.094 11.133 1 98.75 102 MET B O 1
ATOM 4597 N N . LYS B 1 103 ? 23.734 34.344 12.602 1 98.75 103 LYS B N 1
ATOM 4598 C CA . LYS B 1 103 ? 23.281 35.594 11.969 1 98.75 103 LYS B CA 1
ATOM 4599 C C . LYS B 1 103 ? 23.766 35.688 10.523 1 98.75 103 LYS B C 1
ATOM 4601 O O . LYS B 1 103 ? 23 36.062 9.633 1 98.75 103 LYS B O 1
ATOM 4606 N N . HIS B 1 104 ? 25.016 35.344 10.336 1 98.62 104 HIS B N 1
ATOM 4607 C CA . HIS B 1 104 ? 25.609 35.375 9 1 98.62 104 HIS B CA 1
ATOM 4608 C C . HIS B 1 104 ? 24.922 34.375 8.078 1 98.62 104 HIS B C 1
ATOM 4610 O O . HIS B 1 104 ? 24.531 34.719 6.953 1 98.62 104 HIS B O 1
ATOM 4616 N N . ALA B 1 105 ? 24.781 33.156 8.539 1 98.75 105 ALA B N 1
ATOM 4617 C CA . ALA B 1 105 ? 24.141 32.125 7.742 1 98.75 105 ALA B CA 1
ATOM 4618 C C . ALA B 1 105 ? 22.703 32.5 7.379 1 98.75 105 ALA B C 1
ATOM 4620 O O . ALA B 1 105 ? 22.281 32.344 6.234 1 98.75 105 ALA B O 1
ATOM 4621 N N . HIS B 1 106 ? 22.016 33 8.352 1 98.81 106 HIS B N 1
ATOM 4622 C CA . HIS B 1 106 ? 20.625 33.406 8.148 1 98.81 106 HIS B CA 1
ATOM 4623 C C . HIS B 1 106 ? 20.547 34.531 7.102 1 98.81 106 HIS B C 1
ATOM 4625 O O . HIS B 1 106 ? 19.734 34.438 6.176 1 98.81 106 HIS B O 1
ATOM 4631 N N . SER B 1 107 ? 21.359 35.531 7.246 1 98.69 107 SER B N 1
ATOM 4632 C CA . SER B 1 107 ? 21.359 36.656 6.332 1 98.69 107 SER B CA 1
ATOM 4633 C C . SER B 1 107 ? 21.703 36.219 4.91 1 98.69 107 SER B C 1
ATOM 4635 O O . SER B 1 107 ? 21.094 36.719 3.949 1 98.69 107 SER B O 1
ATOM 4637 N N . LYS B 1 108 ? 22.625 35.344 4.781 1 98.5 108 LYS B N 1
ATOM 4638 C CA . LYS B 1 108 ? 23.047 34.875 3.461 1 98.5 108 LYS B CA 1
ATOM 4639 C C . LYS B 1 108 ? 21.969 34.031 2.805 1 98.5 108 LYS B C 1
ATOM 4641 O O . LYS B 1 108 ? 21.766 34.094 1.59 1 98.5 108 LYS B O 1
ATOM 4646 N N . PHE B 1 109 ? 21.328 33.25 3.551 1 98.56 109 PHE B N 1
ATOM 4647 C CA . PHE B 1 109 ? 20.219 32.469 3.012 1 98.56 109 PHE B CA 1
ATOM 4648 C C . PHE B 1 109 ? 19.109 33.406 2.506 1 98.56 109 PHE B C 1
ATOM 4650 O O . PHE B 1 109 ? 18.609 33.219 1.396 1 98.56 109 PHE B O 1
ATOM 4657 N N . VAL B 1 110 ? 18.703 34.344 3.359 1 98.69 110 VAL B N 1
ATOM 4658 C CA . VAL B 1 110 ? 17.672 35.312 2.994 1 98.69 110 VAL B CA 1
ATOM 4659 C C . VAL B 1 110 ? 18.062 36.031 1.716 1 98.69 110 VAL B C 1
ATOM 4661 O O . VAL B 1 110 ? 17.234 36.25 0.823 1 98.69 110 VAL B O 1
ATOM 4664 N N . GLU B 1 111 ? 19.312 36.438 1.629 1 98.25 111 GLU B N 1
ATOM 4665 C CA . GLU B 1 111 ? 19.828 37.094 0.43 1 98.25 111 GLU B CA 1
ATOM 4666 C C . GLU B 1 111 ? 19.703 36.188 -0.794 1 98.25 111 GLU B C 1
ATOM 4668 O O . GLU B 1 111 ? 19.266 36.625 -1.858 1 98.25 111 GLU B O 1
ATOM 4673 N N . ALA B 1 112 ? 20.016 35 -0.635 1 97.38 112 ALA B N 1
ATOM 4674 C CA . ALA B 1 112 ? 20.016 34.031 -1.745 1 97.38 112 ALA B CA 1
ATOM 4675 C C . ALA B 1 112 ? 18.594 33.844 -2.285 1 97.38 112 ALA B C 1
ATOM 4677 O O . ALA B 1 112 ? 18.391 33.812 -3.5 1 97.38 112 ALA B O 1
ATOM 4678 N N . ILE B 1 113 ? 17.609 33.719 -1.422 1 97.44 113 ILE B N 1
ATOM 4679 C CA . ILE B 1 113 ? 16.25 33.406 -1.873 1 97.44 113 ILE B CA 1
ATOM 4680 C C . ILE B 1 113 ? 15.539 34.688 -2.309 1 97.44 113 ILE B C 1
ATOM 4682 O O . ILE B 1 113 ? 14.445 34.625 -2.871 1 97.44 113 ILE B O 1
ATOM 4686 N N . THR B 1 114 ? 16.078 35.812 -1.984 1 96.75 114 THR B N 1
ATOM 4687 C CA . THR B 1 114 ? 15.516 37.094 -2.432 1 96.75 114 THR B CA 1
ATOM 4688 C C . THR B 1 114 ? 16.078 37.469 -3.799 1 96.75 114 THR B C 1
ATOM 4690 O O . THR B 1 114 ? 15.344 38 -4.645 1 96.75 114 THR B O 1
ATOM 4693 N N . LYS B 1 115 ? 17.312 37.156 -4.031 1 95 115 LYS B N 1
ATOM 4694 C CA . LYS B 1 115 ? 17.969 37.531 -5.273 1 95 115 LYS B CA 1
ATOM 4695 C C . LYS B 1 115 ? 17.641 36.562 -6.398 1 95 115 LYS B C 1
ATOM 4697 O O . LYS B 1 115 ? 17.25 36.969 -7.492 1 95 115 LYS B O 1
ATOM 4702 N N . THR B 1 116 ? 17.797 35.281 -6.09 1 93.25 116 THR B N 1
ATOM 4703 C CA . THR B 1 116 ? 17.547 34.25 -7.09 1 93.25 116 THR B CA 1
ATOM 4704 C C . THR B 1 116 ? 16.797 33.094 -6.473 1 93.25 116 THR B C 1
ATOM 4706 O O . THR B 1 116 ? 17.359 32 -6.293 1 93.25 116 THR B O 1
ATOM 4709 N N . PRO B 1 117 ? 15.57 33.312 -6.246 1 91.81 117 PRO B N 1
ATOM 4710 C CA . PRO B 1 117 ? 14.828 32.188 -5.648 1 91.81 117 PRO B CA 1
ATOM 4711 C C . PRO B 1 117 ? 14.641 31.031 -6.617 1 91.81 117 PRO B C 1
ATOM 4713 O O . PRO B 1 117 ? 14.414 31.234 -7.812 1 91.81 117 PRO B O 1
ATOM 4716 N N . PRO B 1 118 ? 14.875 29.812 -6.043 1 92.25 118 PRO B N 1
ATOM 4717 C CA . PRO B 1 118 ? 14.531 28.688 -6.902 1 92.25 118 PRO B CA 1
ATOM 4718 C C . PRO B 1 118 ? 13.062 28.688 -7.332 1 92.25 118 PRO B C 1
ATOM 4720 O O . PRO B 1 118 ? 12.188 29.078 -6.555 1 92.25 118 PRO B O 1
ATOM 4723 N N . ALA B 1 119 ? 12.812 28.234 -8.492 1 88.56 119 ALA B N 1
ATOM 4724 C CA . ALA B 1 119 ? 11.453 28.234 -9.016 1 88.56 119 ALA B CA 1
ATOM 4725 C C . ALA B 1 119 ? 10.656 27.047 -8.477 1 88.56 119 ALA B C 1
ATOM 4727 O O . ALA B 1 119 ? 11.109 25.891 -8.57 1 88.56 119 ALA B O 1
ATOM 4728 N N . LEU B 1 120 ? 9.516 27.344 -7.914 1 90.75 120 LEU B N 1
ATOM 4729 C CA . LEU B 1 120 ? 8.641 26.281 -7.434 1 90.75 120 LEU B CA 1
ATOM 4730 C C . LEU B 1 120 ? 7.867 25.641 -8.586 1 90.75 120 LEU B C 1
ATOM 4732 O O . LEU B 1 120 ? 7.523 26.328 -9.555 1 90.75 120 LEU B O 1
ATOM 4736 N N . ALA B 1 121 ? 7.645 24.359 -8.461 1 90.56 121 ALA B N 1
ATOM 4737 C CA . ALA B 1 121 ? 6.824 23.641 -9.43 1 90.56 121 ALA B CA 1
ATOM 4738 C C . ALA B 1 121 ? 5.379 23.531 -8.953 1 90.56 121 ALA B C 1
ATOM 4740 O O . ALA B 1 121 ? 5.062 22.734 -8.07 1 90.56 121 ALA B O 1
ATOM 4741 N N . TYR B 1 122 ? 4.477 24.344 -9.461 1 92.88 122 TYR B N 1
ATOM 4742 C CA . TYR B 1 122 ? 3.049 24.25 -9.18 1 92.88 122 TYR B CA 1
ATOM 4743 C C . TYR B 1 122 ? 2.225 24.734 -10.367 1 92.88 122 TYR B C 1
ATOM 4745 O O . TYR B 1 122 ? 2.766 25.312 -11.312 1 92.88 122 TYR B O 1
ATOM 4753 N N . GLN B 1 123 ? 0.952 24.516 -10.375 1 94.75 123 GLN B N 1
ATOM 4754 C CA . GLN B 1 123 ? 0.043 24.938 -11.438 1 94.75 123 GLN B CA 1
ATOM 4755 C C . GLN B 1 123 ? -0.612 26.281 -11.102 1 94.75 123 GLN B C 1
ATOM 4757 O O . GLN B 1 123 ? -1.421 26.359 -10.172 1 94.75 123 GLN B O 1
ATOM 4762 N N . PRO B 1 124 ? -0.356 27.328 -11.906 1 95.25 124 PRO B N 1
ATOM 4763 C CA . PRO B 1 124 ? -0.945 28.641 -11.633 1 95.25 124 PRO B CA 1
ATOM 4764 C C . PRO B 1 124 ? -2.471 28.625 -11.68 1 95.25 124 PRO B C 1
ATOM 4766 O O . PRO B 1 124 ? -3.061 27.922 -12.516 1 95.25 124 PRO B O 1
ATOM 4769 N N . GLY B 1 125 ? -3.062 29.344 -10.812 1 96.31 125 GLY B N 1
ATOM 4770 C CA . GLY B 1 125 ? -4.508 29.5 -10.805 1 96.31 125 GLY B CA 1
ATOM 4771 C C . GLY B 1 125 ? -5.227 28.359 -10.109 1 96.31 125 GLY B C 1
ATOM 4772 O O . GLY B 1 125 ? -6.445 28.219 -10.234 1 96.31 125 GLY B O 1
ATOM 4773 N N . THR B 1 126 ? -4.469 27.547 -9.359 1 97.62 126 THR B N 1
ATOM 4774 C CA . THR B 1 126 ? -5.09 26.391 -8.719 1 97.62 126 THR B CA 1
ATOM 4775 C C . THR B 1 126 ? -5.152 26.594 -7.203 1 97.62 126 THR B C 1
ATOM 4777 O O . THR B 1 126 ? -4.355 27.344 -6.637 1 97.62 126 THR B O 1
ATOM 4780 N N . ARG B 1 127 ? -6.211 26 -6.68 1 98.38 127 ARG B N 1
ATOM 4781 C CA . ARG B 1 127 ? -6.41 25.938 -5.234 1 98.38 127 ARG B CA 1
ATOM 4782 C C . ARG B 1 127 ? -6.512 24.5 -4.762 1 98.38 127 ARG B C 1
ATOM 4784 O O . ARG B 1 127 ? -7.035 23.641 -5.473 1 98.38 127 ARG B O 1
ATOM 4791 N N . GLY B 1 128 ? -5.969 24.281 -3.604 1 98.69 128 GLY B N 1
ATOM 4792 C CA . GLY B 1 128 ? -6.121 22.953 -3.047 1 98.69 128 GLY B CA 1
ATOM 4793 C C . GLY B 1 128 ? -5.73 22.859 -1.584 1 98.69 128 GLY B C 1
ATOM 4794 O O . GLY B 1 128 ? -5.324 23.859 -0.985 1 98.69 128 GLY B O 1
ATOM 4795 N N . ILE B 1 129 ? -5.957 21.719 -1.012 1 98.88 129 ILE B N 1
ATOM 4796 C CA . ILE B 1 129 ? -5.633 21.422 0.378 1 98.88 129 ILE B CA 1
ATOM 4797 C C . ILE B 1 129 ? -4.418 20.5 0.435 1 98.88 129 ILE B C 1
ATOM 4799 O O . ILE B 1 129 ? -4.262 19.609 -0.409 1 98.88 129 ILE B O 1
ATOM 4803 N N . VAL B 1 130 ? -3.527 20.75 1.34 1 98.75 130 VAL B N 1
ATOM 4804 C CA . VAL B 1 130 ? -2.336 19.953 1.567 1 98.75 130 VAL B CA 1
ATOM 4805 C C . VAL B 1 130 ? -2.342 19.406 2.996 1 98.75 130 VAL B C 1
ATOM 4807 O O . VAL B 1 130 ? -2.697 20.125 3.936 1 98.75 130 VAL B O 1
ATOM 4810 N N . SER B 1 131 ? -2.059 18.141 3.156 1 98.69 131 SER B N 1
ATOM 4811 C CA . SER B 1 131 ? -1.942 17.531 4.477 1 98.69 131 SER B CA 1
ATOM 4812 C C . SER B 1 131 ? -0.778 16.547 4.531 1 98.69 131 SER B C 1
ATOM 4814 O O . SER B 1 131 ? -0.28 16.109 3.492 1 98.69 131 SER B O 1
ATOM 4816 N N . THR B 1 132 ? -0.275 16.344 5.691 1 98.12 132 THR B N 1
ATOM 4817 C CA . THR B 1 132 ? 0.669 15.266 5.969 1 98.12 132 THR B CA 1
ATOM 4818 C C . THR B 1 132 ? 0.04 14.211 6.883 1 98.12 132 THR B C 1
ATOM 4820 O O . THR B 1 132 ? -0.556 14.555 7.906 1 98.12 132 THR B O 1
ATOM 4823 N N . ALA B 1 133 ? 0.008 13.039 6.445 1 96.19 133 ALA B N 1
ATOM 4824 C CA . ALA B 1 133 ? -0.577 11.969 7.254 1 96.19 133 ALA B CA 1
ATOM 4825 C C . ALA B 1 133 ? 0.018 10.617 6.883 1 96.19 133 ALA B C 1
ATOM 4827 O O . ALA B 1 133 ? -0.009 10.219 5.719 1 96.19 133 ALA B O 1
ATOM 4828 N N . GLY B 1 134 ? 0.597 9.898 7.801 1 91.88 134 GLY B N 1
ATOM 4829 C CA . GLY B 1 134 ? 1.084 8.539 7.609 1 91.88 134 GLY B CA 1
ATOM 4830 C C . GLY B 1 134 ? 0.63 7.582 8.695 1 91.88 134 GLY B C 1
ATOM 4831 O O . GLY B 1 134 ? 0.242 8.016 9.789 1 91.88 134 GLY B O 1
ATOM 4832 N N . GLY B 1 135 ? 0.574 6.324 8.383 1 91 135 GLY B N 1
ATOM 4833 C CA . GLY B 1 135 ? 0.283 5.309 9.383 1 91 135 GLY B CA 1
ATOM 4834 C C . GLY B 1 135 ? -1.063 5.5 10.055 1 91 135 GLY B C 1
ATOM 4835 O O . GLY B 1 135 ? -2.088 5.617 9.383 1 91 135 GLY B O 1
ATOM 4836 N N . SER B 1 136 ? -1 5.727 11.367 1 93.75 136 SER B N 1
ATOM 4837 C CA . SER B 1 136 ? -2.217 5.77 12.172 1 93.75 136 SER B CA 1
ATOM 4838 C C . SER B 1 136 ? -2.959 7.086 11.977 1 93.75 136 SER B C 1
ATOM 4840 O O . SER B 1 136 ? -4.109 7.223 12.398 1 93.75 136 SER B O 1
ATOM 4842 N N . TYR B 1 137 ? -2.387 8.016 11.266 1 96.81 137 TYR B N 1
ATOM 4843 C CA . TYR B 1 137 ? -3.041 9.297 11.039 1 96.81 137 TYR B CA 1
ATOM 4844 C C . TYR B 1 137 ? -3.953 9.234 9.82 1 96.81 137 TYR B C 1
ATOM 4846 O O . TYR B 1 137 ? -4.816 10.094 9.633 1 96.81 137 TYR B O 1
ATOM 4854 N N . LEU B 1 138 ? -3.771 8.195 9.008 1 98.38 138 LEU B N 1
ATOM 4855 C CA . LEU B 1 138 ? -4.516 8.141 7.754 1 98.38 138 LEU B CA 1
ATOM 4856 C C . LEU B 1 138 ? -6.008 7.941 8.016 1 98.38 138 LEU B C 1
ATOM 4858 O O . LEU B 1 138 ? -6.84 8.656 7.449 1 98.38 138 LEU B O 1
ATOM 4862 N N . PRO B 1 139 ? -6.41 7.031 8.945 1 98.62 139 PRO B N 1
ATOM 4863 C CA . PRO B 1 139 ? -7.844 6.938 9.234 1 98.62 139 PRO B CA 1
ATOM 4864 C C . PRO B 1 139 ? -8.422 8.242 9.781 1 98.62 139 PRO B C 1
ATOM 4866 O O . PRO B 1 139 ? -9.555 8.602 9.461 1 98.62 139 PRO B O 1
ATOM 4869 N N . VAL B 1 140 ? -7.672 8.938 10.57 1 98.69 140 VAL B N 1
ATOM 4870 C CA . VAL B 1 140 ? -8.086 10.219 11.133 1 98.69 140 VAL B CA 1
ATOM 4871 C C . VAL B 1 140 ? -8.289 11.234 10.008 1 98.69 140 VAL B C 1
ATOM 4873 O O . VAL B 1 140 ? -9.273 11.977 10 1 98.69 140 VAL B O 1
ATOM 4876 N N . LEU B 1 141 ? -7.371 11.219 9.07 1 98.81 141 LEU B N 1
ATOM 4877 C CA . LEU B 1 141 ? -7.469 12.117 7.926 1 98.81 141 LEU B CA 1
ATOM 4878 C C . LEU B 1 141 ? -8.727 11.82 7.109 1 98.81 141 LEU B C 1
ATOM 4880 O O . LEU B 1 141 ? -9.375 12.742 6.613 1 98.81 141 LEU B O 1
ATOM 4884 N N . VAL B 1 142 ? -9.047 10.531 6.93 1 98.88 142 VAL B N 1
ATOM 4885 C CA . VAL B 1 142 ? -10.234 10.156 6.18 1 98.88 142 VAL B CA 1
ATOM 4886 C C . VAL B 1 142 ? -11.469 10.781 6.828 1 98.88 142 VAL B C 1
ATOM 4888 O O . VAL B 1 142 ? -12.336 11.32 6.133 1 98.88 142 VAL B O 1
ATOM 4891 N N . ILE B 1 143 ? -11.57 10.766 8.148 1 98.88 143 ILE B N 1
ATOM 4892 C CA . ILE B 1 143 ? -12.688 11.352 8.883 1 98.88 143 ILE B CA 1
ATOM 4893 C C . ILE B 1 143 ? -12.742 12.852 8.625 1 98.88 143 ILE B C 1
ATOM 4895 O O . ILE B 1 143 ? -13.805 13.391 8.281 1 98.88 143 ILE B O 1
ATOM 4899 N N . SER B 1 144 ? -11.609 13.5 8.758 1 98.81 144 SER B N 1
ATOM 4900 C CA . SER B 1 144 ? -11.539 14.945 8.57 1 98.81 144 SER B CA 1
ATOM 4901 C C . SER B 1 144 ? -11.93 15.336 7.145 1 98.81 144 SER B C 1
ATOM 4903 O O . SER B 1 144 ? -12.625 16.328 6.938 1 98.81 144 SER B O 1
ATOM 4905 N N . LEU B 1 145 ? -11.461 14.562 6.18 1 98.88 145 LEU B N 1
ATOM 4906 C CA . LEU B 1 145 ? -11.773 14.828 4.781 1 98.88 145 LEU B CA 1
ATOM 4907 C C . LEU B 1 145 ? -13.266 14.656 4.52 1 98.88 145 LEU B C 1
ATOM 4909 O O . LEU B 1 145 ? -13.867 15.438 3.781 1 98.88 145 LEU B O 1
ATOM 4913 N N . ARG B 1 146 ? -13.836 13.617 5.078 1 98.81 146 ARG B N 1
ATOM 4914 C CA . ARG B 1 146 ? -15.273 13.406 4.906 1 98.81 146 ARG B CA 1
ATOM 4915 C C . ARG B 1 146 ? -16.078 14.531 5.551 1 98.81 146 ARG B C 1
ATOM 4917 O O . ARG B 1 146 ? -17.078 14.977 5.004 1 98.81 146 ARG B O 1
ATOM 4924 N N . MET B 1 147 ? -15.641 15.031 6.746 1 98.75 147 MET B N 1
ATOM 4925 C CA . MET B 1 147 ? -16.266 16.203 7.352 1 98.75 147 MET B CA 1
ATOM 4926 C C . MET B 1 147 ? -16.125 17.422 6.445 1 98.75 147 MET B C 1
ATOM 4928 O O . MET B 1 147 ? -17.062 18.203 6.297 1 98.75 147 MET B O 1
ATOM 4932 N N . LEU B 1 148 ? -14.953 17.578 5.844 1 98.81 148 LEU B N 1
ATOM 4933 C CA . LEU B 1 148 ? -14.727 18.672 4.898 1 98.81 148 LEU B CA 1
ATOM 4934 C C . LEU B 1 148 ? -15.719 18.609 3.744 1 98.81 148 LEU B C 1
ATOM 4936 O O . LEU B 1 148 ? -16.281 19.625 3.348 1 98.81 148 LEU B O 1
ATOM 4940 N N . ARG B 1 149 ? -15.969 17.438 3.211 1 98.75 149 ARG B N 1
ATOM 4941 C CA . ARG B 1 149 ? -16.875 17.281 2.076 1 98.75 149 ARG B CA 1
ATOM 4942 C C . ARG B 1 149 ? -18.312 17.578 2.471 1 98.75 149 ARG B C 1
ATOM 4944 O O . ARG B 1 149 ? -19.109 18.031 1.639 1 98.75 149 ARG B O 1
ATOM 4951 N N . GLN B 1 150 ? -18.672 17.453 3.742 1 97.56 150 GLN B N 1
ATOM 4952 C CA . GLN B 1 150 ? -20 17.797 4.223 1 97.56 150 GLN B CA 1
ATOM 4953 C C . GLN B 1 150 ? -20.25 19.297 4.102 1 97.56 150 GLN B C 1
ATOM 4955 O O . GLN B 1 150 ? -21.406 19.734 4.137 1 97.56 150 GLN B O 1
ATOM 4960 N N . THR B 1 151 ? -19.188 20.062 3.982 1 97.62 151 THR B N 1
ATOM 4961 C CA . THR B 1 151 ? -19.344 21.516 3.822 1 97.62 151 THR B CA 1
ATOM 4962 C C . THR B 1 151 ? -19.75 21.859 2.391 1 97.62 151 THR B C 1
ATOM 4964 O O . THR B 1 151 ? -20.109 23 2.098 1 97.62 151 THR B O 1
ATOM 4967 N N . GLY B 1 152 ? -19.609 20.891 1.484 1 98 152 GLY B N 1
ATOM 4968 C CA . GLY B 1 152 ? -19.859 21.109 0.071 1 98 152 GLY B CA 1
ATOM 4969 C C . GLY B 1 152 ? -18.594 21.375 -0.725 1 98 152 GLY B C 1
ATOM 4970 O O . GLY B 1 152 ? -18.625 21.469 -1.954 1 98 152 GLY B O 1
ATOM 4971 N N . SER B 1 153 ? -17.469 21.422 -0.032 1 98.62 153 SER B N 1
ATOM 4972 C CA . SER B 1 153 ? -16.203 21.703 -0.71 1 98.62 153 SER B CA 1
ATOM 4973 C C . SER B 1 153 ? -15.766 20.531 -1.573 1 98.62 153 SER B C 1
ATOM 4975 O O . SER B 1 153 ? -15.875 19.375 -1.158 1 98.62 153 SER B O 1
ATOM 4977 N N . THR B 1 154 ? -15.219 20.859 -2.766 1 97 154 THR B N 1
ATOM 4978 C CA . THR B 1 154 ? -14.68 19.828 -3.654 1 97 154 THR B CA 1
ATOM 4979 C C . THR B 1 154 ? -13.203 20.078 -3.943 1 97 154 THR B C 1
ATOM 4981 O O . THR B 1 154 ? -12.664 19.562 -4.918 1 97 154 THR B O 1
ATOM 4984 N N . LEU B 1 155 ? -12.609 20.953 -3.113 1 98.69 155 LEU B N 1
ATOM 4985 C CA . LEU B 1 155 ? -11.188 21.234 -3.307 1 98.69 155 LEU B CA 1
ATOM 4986 C C . LEU B 1 155 ? -10.367 19.953 -3.281 1 98.69 155 LEU B C 1
ATOM 4988 O O . LEU B 1 155 ? -10.602 19.078 -2.449 1 98.69 155 LEU B O 1
ATOM 4992 N N . PRO B 1 156 ? -9.43 19.859 -4.273 1 98.75 156 PRO B N 1
ATOM 4993 C CA . PRO B 1 156 ? -8.57 18.672 -4.23 1 98.75 156 PRO B CA 1
ATOM 4994 C C . PRO B 1 156 ? -7.625 18.688 -3.027 1 98.75 156 PRO B C 1
ATOM 4996 O O . PRO B 1 156 ? -7.23 19.75 -2.551 1 98.75 156 PRO B O 1
ATOM 4999 N N . LEU B 1 157 ? -7.355 17.516 -2.562 1 98.81 157 LEU B N 1
ATOM 5000 C CA . LEU B 1 157 ? -6.457 17.344 -1.425 1 98.81 157 LEU B CA 1
ATOM 5001 C C . LEU B 1 157 ? -5.262 16.469 -1.801 1 98.81 157 LEU B C 1
ATOM 5003 O O . LEU B 1 157 ? -5.426 15.406 -2.393 1 98.81 157 LEU B O 1
ATOM 5007 N N . GLU B 1 158 ? -4.07 16.984 -1.537 1 98.56 158 GLU B N 1
ATOM 5008 C CA . GLU B 1 158 ? -2.838 16.203 -1.649 1 98.56 158 GLU B CA 1
ATOM 5009 C C . GLU B 1 158 ? -2.316 15.797 -0.274 1 98.56 158 GLU B C 1
ATOM 5011 O O . GLU B 1 158 ? -1.994 16.656 0.551 1 98.56 158 GLU B O 1
ATOM 5016 N N . VAL B 1 159 ? -2.271 14.5 -0.034 1 98.69 159 VAL B N 1
ATOM 5017 C CA . VAL B 1 159 ? -1.812 13.961 1.238 1 98.69 159 VAL B CA 1
ATOM 5018 C C . VAL B 1 159 ? -0.377 13.453 1.097 1 98.69 159 VAL B C 1
ATOM 5020 O O . VAL B 1 159 ? -0.123 12.477 0.384 1 98.69 159 VAL B O 1
ATOM 5023 N N . PHE B 1 160 ? 0.536 14.078 1.82 1 98.12 160 PHE B N 1
ATOM 5024 C CA . PHE B 1 160 ? 1.942 13.703 1.728 1 98.12 160 PHE B CA 1
ATOM 5025 C C . PHE B 1 160 ? 2.305 12.68 2.799 1 98.12 160 PHE B C 1
ATOM 5027 O O . PHE B 1 160 ? 2.127 12.938 3.992 1 98.12 160 PHE B O 1
ATOM 5034 N N . LEU B 1 161 ? 2.727 11.547 2.357 1 97.25 161 LEU B N 1
ATOM 5035 C CA . LEU B 1 161 ? 3.303 10.508 3.205 1 97.25 161 LEU B CA 1
ATOM 5036 C C . LEU B 1 161 ? 4.82 10.648 3.283 1 97.25 161 LEU B C 1
ATOM 5038 O O . LEU B 1 161 ? 5.453 11.117 2.336 1 97.25 161 LEU B O 1
ATOM 5042 N N . ALA B 1 162 ? 5.402 10.289 4.43 1 95.5 162 ALA B N 1
ATOM 5043 C CA . ALA B 1 162 ? 6.848 10.422 4.594 1 95.5 162 ALA B CA 1
ATOM 5044 C C . ALA B 1 162 ? 7.598 9.555 3.582 1 95.5 162 ALA B C 1
ATOM 5046 O O . ALA B 1 162 ? 8.523 10.023 2.916 1 95.5 162 ALA B O 1
ATOM 5047 N N . ASP B 1 163 ? 7.242 8.289 3.529 1 94.5 163 ASP B N 1
ATOM 5048 C CA . ASP B 1 163 ? 7.895 7.336 2.639 1 94.5 163 ASP B CA 1
ATOM 5049 C C . ASP B 1 163 ? 6.957 6.184 2.289 1 94.5 163 ASP B C 1
ATOM 5051 O O . ASP B 1 163 ? 5.789 6.188 2.678 1 94.5 163 ASP B O 1
ATOM 5055 N N . TRP B 1 164 ? 7.426 5.215 1.571 1 95 164 TRP B N 1
ATOM 5056 C CA . TRP B 1 164 ? 6.586 4.152 1.021 1 95 164 TRP B CA 1
ATOM 5057 C C . TRP B 1 164 ? 6.098 3.219 2.121 1 95 164 TRP B C 1
ATOM 5059 O O . TRP B 1 164 ? 5.105 2.508 1.945 1 95 164 TRP B O 1
ATOM 5069 N N . SER B 1 165 ? 6.727 3.154 3.258 1 92.56 165 SER B N 1
ATOM 5070 C CA . SER B 1 165 ? 6.289 2.299 4.355 1 92.56 165 SER B CA 1
ATOM 5071 C C . SER B 1 165 ? 4.973 2.789 4.945 1 92.56 165 SER B C 1
ATOM 5073 O O . SER B 1 165 ? 4.273 2.035 5.629 1 92.56 165 SER B O 1
ATOM 5075 N N . GLU B 1 166 ? 4.629 4.035 4.656 1 94.88 166 GLU B N 1
ATOM 5076 C CA . GLU B 1 166 ? 3.404 4.617 5.191 1 94.88 166 GLU B CA 1
ATOM 5077 C C . GLU B 1 166 ? 2.256 4.496 4.195 1 94.88 166 GLU B C 1
ATOM 5079 O O . GLU B 1 166 ? 1.103 4.781 4.531 1 94.88 166 GLU B O 1
ATOM 5084 N N . TYR B 1 167 ? 2.512 4.023 2.998 1 96.06 167 TYR B N 1
ATOM 5085 C CA . TYR B 1 167 ? 1.51 3.975 1.938 1 96.06 167 TYR B CA 1
ATOM 5086 C C . TYR B 1 167 ? 0.48 2.887 2.211 1 96.06 167 TYR B C 1
ATOM 5088 O O . TYR B 1 167 ? 0.812 1.698 2.225 1 96.06 167 TYR B O 1
ATOM 5096 N N . ASP B 1 168 ? -0.727 3.268 2.471 1 97.31 168 ASP B N 1
ATOM 5097 C CA . ASP B 1 168 ? -1.87 2.379 2.654 1 97.31 168 ASP B CA 1
ATOM 5098 C C . ASP B 1 168 ? -2.627 2.178 1.345 1 97.31 168 ASP B C 1
ATOM 5100 O O . ASP B 1 168 ? -3.332 3.078 0.884 1 97.31 168 ASP B O 1
ATOM 5104 N N . GLY B 1 169 ? -2.57 0.974 0.828 1 96.56 169 GLY B N 1
ATOM 5105 C CA . GLY B 1 169 ? -3.107 0.72 -0.499 1 96.56 169 GLY B CA 1
ATOM 5106 C C . GLY B 1 169 ? -4.582 1.062 -0.622 1 96.56 169 GLY B C 1
ATOM 5107 O O . GLY B 1 169 ? -4.992 1.724 -1.577 1 96.56 169 GLY B O 1
ATOM 5108 N N . TYR B 1 170 ? -5.461 0.64 0.291 1 9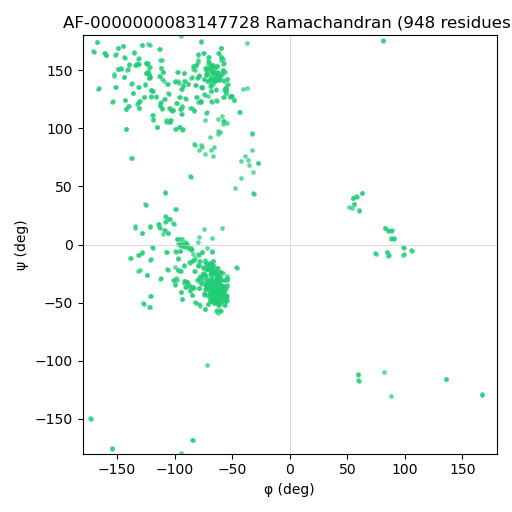7.75 170 TYR B N 1
ATOM 5109 C CA . TYR B 1 170 ? -6.898 0.847 0.185 1 97.75 170 TYR B CA 1
ATOM 5110 C C . TYR B 1 170 ? -7.25 2.324 0.316 1 97.75 170 TYR B C 1
ATOM 5112 O O . TYR B 1 170 ? -8.031 2.857 -0.478 1 97.75 170 TYR B O 1
ATOM 5120 N N . ILE B 1 171 ? -6.621 2.963 1.271 1 98.56 171 ILE B N 1
ATOM 5121 C CA . ILE B 1 171 ? -6.918 4.371 1.5 1 98.56 171 ILE B CA 1
ATOM 5122 C C . ILE B 1 171 ? -6.426 5.203 0.315 1 98.56 171 ILE B C 1
ATOM 5124 O O . ILE B 1 171 ? -7.152 6.059 -0.192 1 98.56 171 ILE B O 1
ATOM 5128 N N . CYS B 1 172 ? -5.258 4.949 -0.231 1 98 172 CYS B N 1
ATOM 5129 C CA . CYS B 1 172 ? -4.617 5.789 -1.237 1 98 172 CYS B CA 1
ATOM 5130 C C . CYS B 1 172 ? -5.156 5.484 -2.629 1 98 172 CYS B C 1
ATOM 5132 O O . CYS B 1 172 ? -5.145 6.348 -3.508 1 98 172 CYS B O 1
ATOM 5134 N N . GLN B 1 173 ? -5.715 4.25 -2.797 1 96.75 173 GLN B N 1
ATOM 5135 C CA . GLN B 1 173 ? -6.117 3.871 -4.148 1 96.75 173 GLN B CA 1
ATOM 5136 C C . GLN B 1 173 ? -7.633 3.914 -4.301 1 96.75 173 GLN B C 1
ATOM 5138 O O . GLN B 1 173 ? -8.148 4.008 -5.418 1 96.75 173 GLN B O 1
ATOM 5143 N N . VAL B 1 174 ? -8.336 3.818 -3.203 1 96.75 174 VAL B N 1
ATOM 5144 C CA . VAL B 1 174 ? -9.781 3.674 -3.314 1 96.75 174 VAL B CA 1
ATOM 5145 C C . VAL B 1 174 ? -10.469 4.816 -2.574 1 96.75 174 VAL B C 1
ATOM 5147 O O . VAL B 1 174 ? -11.164 5.629 -3.186 1 96.75 174 VAL B O 1
ATOM 5150 N N . VAL B 1 175 ? -10.141 5.012 -1.303 1 98.44 175 VAL B N 1
ATOM 5151 C CA . VAL B 1 175 ? -10.914 5.914 -0.452 1 98.44 175 VAL B CA 1
ATOM 5152 C C . VAL B 1 175 ? -10.625 7.363 -0.843 1 98.44 175 VAL B C 1
ATOM 5154 O O . VAL B 1 175 ? -11.547 8.117 -1.153 1 98.44 175 VAL B O 1
ATOM 5157 N N . LEU B 1 176 ? -9.375 7.758 -0.844 1 98.5 176 LEU B N 1
ATOM 5158 C CA . LEU B 1 176 ? -9.008 9.156 -1.057 1 98.5 176 LEU B CA 1
ATOM 5159 C C . LEU B 1 176 ? -9.391 9.609 -2.463 1 98.5 176 LEU B C 1
ATOM 5161 O O . LEU B 1 176 ? -10 10.664 -2.637 1 98.5 176 LEU B O 1
ATOM 5165 N N . PRO B 1 177 ? -9.125 8.773 -3.508 1 97.69 177 PRO B N 1
ATOM 5166 C CA . PRO B 1 177 ? -9.547 9.203 -4.84 1 97.69 177 PRO B CA 1
ATOM 5167 C C . PRO B 1 177 ? -11.062 9.422 -4.941 1 97.69 177 PRO B C 1
ATOM 5169 O O . PRO B 1 177 ? -11.516 10.344 -5.625 1 97.69 177 PRO B O 1
ATOM 5172 N N . SER B 1 178 ? -11.844 8.633 -4.254 1 97.88 178 SER B N 1
ATOM 5173 C CA . SER B 1 178 ? -13.297 8.781 -4.285 1 97.88 178 SER B CA 1
ATOM 5174 C C . SER B 1 178 ? -13.734 10.086 -3.635 1 97.88 178 SER B C 1
ATOM 5176 O O . SER B 1 178 ? -14.867 10.531 -3.824 1 97.88 178 SER B O 1
ATOM 5178 N N . LEU B 1 179 ? -12.836 10.734 -2.902 1 98.62 179 LEU B N 1
ATOM 5179 C CA . LEU B 1 179 ? -13.109 11.992 -2.213 1 98.62 179 LEU B CA 1
ATOM 5180 C C . LEU B 1 179 ? -12.297 13.133 -2.809 1 98.62 179 LEU B C 1
ATOM 5182 O O . LEU B 1 179 ? -12.055 14.141 -2.145 1 98.62 179 LEU B O 1
ATOM 5186 N N . ASN B 1 180 ? -11.758 12.969 -4.023 1 98.44 180 ASN B N 1
ATOM 5187 C CA . ASN B 1 180 ? -10.961 13.953 -4.754 1 98.44 180 ASN B CA 1
ATOM 5188 C C . ASN B 1 180 ? -9.672 14.289 -4.016 1 98.44 180 ASN B C 1
ATOM 5190 O O . ASN B 1 180 ? -9.336 15.461 -3.848 1 98.44 180 ASN B O 1
ATOM 5194 N N . ALA B 1 181 ? -9.016 13.25 -3.516 1 98.69 181 ALA B N 1
ATOM 5195 C CA . ALA B 1 181 ? -7.742 13.375 -2.82 1 98.69 181 ALA B CA 1
ATOM 5196 C C . ALA B 1 181 ? -6.746 12.32 -3.311 1 98.69 181 ALA B C 1
ATOM 5198 O O . ALA B 1 181 ? -7.141 11.273 -3.826 1 98.69 181 ALA B O 1
ATOM 5199 N N . ASN B 1 182 ? -5.473 12.641 -3.18 1 97.69 182 ASN B N 1
ATOM 5200 C CA . ASN B 1 182 ? -4.445 11.703 -3.621 1 97.69 182 ASN B CA 1
ATOM 5201 C C . ASN B 1 182 ? -3.264 11.672 -2.654 1 97.69 182 ASN B C 1
ATOM 5203 O O . ASN B 1 182 ? -2.945 12.68 -2.023 1 97.69 182 ASN B O 1
ATOM 5207 N N . CYS B 1 183 ? -2.641 10.523 -2.611 1 97.62 183 CYS B N 1
ATOM 5208 C CA . CYS B 1 183 ? -1.432 10.359 -1.812 1 97.62 183 CYS B CA 1
ATOM 5209 C C . CYS B 1 183 ? -0.191 10.719 -2.623 1 97.62 183 CYS B C 1
ATOM 5211 O O . CYS B 1 183 ? -0.114 10.414 -3.814 1 97.62 183 CYS B O 1
ATOM 5213 N N . LEU B 1 184 ? 0.712 11.406 -2.021 1 97.12 184 LEU B N 1
ATOM 5214 C CA . LEU B 1 184 ? 2.053 11.656 -2.537 1 97.12 184 LEU B CA 1
ATOM 5215 C C . LEU B 1 184 ? 3.113 11.211 -1.537 1 97.12 184 LEU B C 1
ATOM 5217 O O . LEU B 1 184 ? 2.883 11.25 -0.326 1 97.12 184 LEU B O 1
ATOM 5221 N N . VAL B 1 185 ? 4.23 10.766 -1.981 1 95.81 185 VAL B N 1
ATOM 5222 C CA . VAL B 1 185 ? 5.277 10.227 -1.117 1 95.81 185 VAL B CA 1
ATOM 5223 C C . VAL B 1 185 ? 6.477 11.172 -1.106 1 95.81 185 VAL B C 1
ATOM 5225 O O . VAL B 1 185 ? 7.176 11.312 -2.113 1 95.81 185 VAL B O 1
ATOM 5228 N N . LEU B 1 186 ? 6.852 11.773 0.016 1 95.5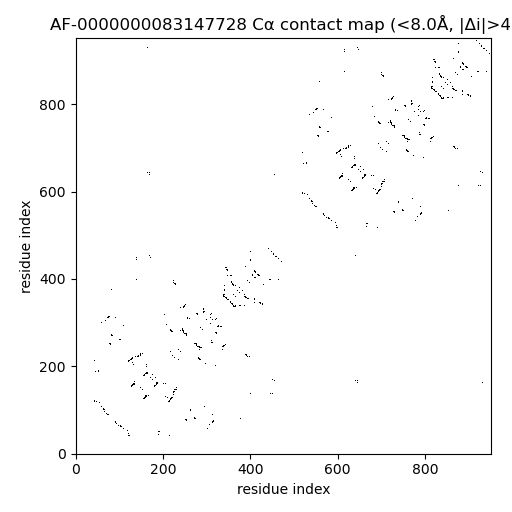6 186 LEU B N 1
ATOM 5229 C CA . LEU B 1 186 ? 7.879 12.805 0.147 1 95.56 186 LEU B CA 1
ATOM 5230 C C . LEU B 1 186 ? 9.25 12.25 -0.217 1 95.56 186 LEU B C 1
ATOM 5232 O O . LEU B 1 186 ? 10.055 12.938 -0.858 1 95.56 186 LEU B O 1
ATOM 5236 N N . SER B 1 187 ? 9.531 11.016 0.159 1 93.19 187 SER B N 1
ATOM 5237 C CA . SER B 1 187 ? 10.852 10.445 -0.061 1 93.19 187 SER B CA 1
ATOM 5238 C C . SER B 1 187 ? 11.172 10.344 -1.549 1 93.19 187 SER B C 1
ATOM 5240 O O . SER B 1 187 ? 12.344 10.359 -1.939 1 93.19 187 SER B O 1
ATOM 5242 N N . GLU B 1 188 ? 10.148 10.242 -2.404 1 93.19 188 GLU B N 1
ATOM 5243 C CA . GLU B 1 188 ? 10.367 10.203 -3.848 1 93.19 188 GLU B CA 1
ATOM 5244 C C . GLU B 1 188 ? 11 11.5 -4.344 1 93.19 188 GLU B C 1
ATOM 5246 O O . GLU B 1 188 ? 11.695 11.508 -5.359 1 93.19 188 GLU B O 1
ATOM 5251 N N . ILE B 1 189 ? 10.766 12.586 -3.641 1 94.06 189 ILE B N 1
ATOM 5252 C CA . ILE B 1 189 ? 11.328 13.883 -3.992 1 94.06 189 ILE B CA 1
ATOM 5253 C C . ILE B 1 189 ? 12.633 14.109 -3.236 1 94.06 189 ILE B C 1
ATOM 5255 O O . ILE B 1 189 ? 13.656 14.422 -3.842 1 94.06 189 ILE B O 1
ATOM 5259 N N . LEU B 1 190 ? 12.633 13.844 -1.984 1 93.75 190 LEU B N 1
ATOM 5260 C CA . LEU B 1 190 ? 13.758 14.148 -1.107 1 93.75 190 LEU B CA 1
ATOM 5261 C C . LEU B 1 190 ? 14.969 13.297 -1.473 1 93.75 190 LEU B C 1
ATOM 5263 O O . LEU B 1 190 ? 16.109 13.758 -1.364 1 93.75 190 LEU B O 1
ATOM 5267 N N . ASP B 1 191 ? 14.742 12.109 -1.948 1 90.12 191 ASP B N 1
ATOM 5268 C CA . ASP B 1 191 ? 15.828 11.172 -2.215 1 90.12 191 ASP B CA 1
ATOM 5269 C C . ASP B 1 191 ? 16.531 11.5 -3.535 1 90.12 191 ASP B C 1
ATOM 5271 O O . ASP B 1 191 ? 17.531 10.883 -3.879 1 90.12 191 ASP B O 1
ATOM 5275 N N . THR B 1 192 ? 15.992 12.383 -4.281 1 90.88 192 THR B N 1
ATOM 5276 C CA . THR B 1 192 ? 16.656 12.789 -5.52 1 90.88 192 THR B CA 1
ATOM 5277 C C . THR B 1 192 ? 17.984 13.461 -5.223 1 90.88 192 THR B C 1
ATOM 5279 O O . THR B 1 192 ? 18.828 13.602 -6.109 1 90.88 192 THR B O 1
ATOM 5282 N N . VAL B 1 193 ? 18.125 13.969 -4.125 1 90.19 193 VAL B N 1
ATOM 5283 C CA . VAL B 1 193 ? 19.422 14.453 -3.66 1 90.19 193 VAL B CA 1
ATOM 5284 C C . VAL B 1 193 ? 20.062 13.414 -2.742 1 90.19 193 VAL B C 1
ATOM 5286 O O . VAL B 1 193 ? 19.625 13.227 -1.605 1 90.19 193 VAL B O 1
ATOM 5289 N N . PRO B 1 194 ? 21.109 12.562 -3.439 1 75.81 194 PRO B N 1
ATOM 5290 C CA . PRO B 1 194 ? 21.703 11.445 -2.695 1 75.81 194 PRO B CA 1
ATOM 5291 C C . PRO B 1 194 ? 22.469 11.906 -1.455 1 75.81 194 PRO B C 1
ATOM 5293 O O . PRO B 1 194 ? 23 13.016 -1.433 1 75.81 194 PRO B O 1
ATOM 5296 N N . GLY B 1 195 ? 22.766 10.773 -0.502 1 61.75 195 GLY B N 1
ATOM 5297 C CA . GLY B 1 195 ? 23.719 10.906 0.594 1 61.75 195 GLY B CA 1
ATOM 5298 C C . GLY B 1 195 ? 23.125 11.578 1.815 1 61.75 195 GLY B C 1
ATOM 5299 O O . GLY B 1 195 ? 22.172 11.086 2.402 1 61.75 195 GLY B O 1
ATOM 5300 N N . ARG B 1 196 ? 23.656 12.945 2.055 1 53.12 196 ARG B N 1
ATOM 5301 C CA . ARG B 1 196 ? 23.906 13.781 3.221 1 53.12 196 ARG B CA 1
ATOM 5302 C C . ARG B 1 196 ? 22.609 14.281 3.83 1 53.12 196 ARG B C 1
ATOM 5304 O O . ARG B 1 196 ? 22.609 15.141 4.707 1 53.12 196 ARG B O 1
ATOM 5311 N N . ALA B 1 197 ? 21.453 13.93 3.174 1 56.34 197 ALA B N 1
ATOM 5312 C CA . ALA B 1 197 ? 20.359 14.797 3.602 1 56.34 197 ALA B CA 1
ATOM 5313 C C . ALA B 1 197 ? 19.844 14.391 4.98 1 56.34 197 ALA B C 1
ATOM 5315 O O . ALA B 1 197 ? 19.859 13.211 5.336 1 56.34 197 ALA B O 1
ATOM 5316 N N . ARG B 1 198 ? 19.844 15.25 5.926 1 68.12 198 ARG B N 1
ATOM 5317 C CA . ARG B 1 198 ? 19.266 15.164 7.262 1 68.12 198 ARG B CA 1
ATOM 5318 C C . ARG B 1 198 ? 17.938 14.422 7.234 1 68.12 198 ARG B C 1
ATOM 5320 O O . ARG B 1 198 ? 17.203 14.5 6.25 1 68.12 198 ARG B O 1
ATOM 5327 N N . LYS B 1 199 ? 17.875 13.586 8.156 1 80 199 LYS B N 1
ATOM 5328 C CA . LYS B 1 199 ? 16.609 12.883 8.336 1 80 199 LYS B CA 1
ATOM 5329 C C . LYS B 1 199 ? 15.461 13.859 8.578 1 80 199 LYS B C 1
ATOM 5331 O O . LYS B 1 199 ? 15.508 14.664 9.508 1 80 199 LYS B O 1
ATOM 5336 N N . ILE B 1 200 ? 14.641 14.055 7.672 1 88.88 200 ILE B N 1
ATOM 5337 C CA . ILE B 1 200 ? 13.438 14.883 7.758 1 88.88 200 ILE B CA 1
ATOM 5338 C C . ILE B 1 200 ? 12.328 14.117 8.469 1 88.88 200 ILE B C 1
ATOM 5340 O O . ILE B 1 200 ? 12.008 12.984 8.094 1 88.88 200 ILE B O 1
ATOM 5344 N N . GLU B 1 201 ? 11.805 14.672 9.547 1 89.31 201 GLU B N 1
ATOM 5345 C CA . GLU B 1 201 ? 10.797 13.953 10.32 1 89.31 201 GLU B CA 1
ATOM 5346 C C . GLU B 1 201 ? 9.781 14.922 10.922 1 89.31 201 GLU B C 1
ATOM 5348 O O . GLU B 1 201 ? 10.07 16.109 11.102 1 89.31 201 GLU B O 1
ATOM 5353 N N . LYS B 1 202 ? 8.609 14.422 11.102 1 87.75 202 LYS B N 1
ATOM 5354 C CA . LYS B 1 202 ? 7.574 15.031 11.93 1 87.75 202 LYS B CA 1
ATOM 5355 C C . LYS B 1 202 ? 7.223 16.438 11.422 1 87.75 202 LYS B C 1
ATOM 5357 O O . LYS B 1 202 ? 6.855 16.609 10.258 1 87.75 202 LYS B O 1
ATOM 5362 N N . TYR B 1 203 ? 7.566 17.453 12.219 1 89.25 203 TYR B N 1
ATOM 5363 C CA . TYR B 1 203 ? 7.113 18.812 11.953 1 89.25 203 TYR B CA 1
ATOM 5364 C C . TYR B 1 203 ? 7.77 19.375 10.695 1 89.25 203 TYR B C 1
ATOM 5366 O O . TYR B 1 203 ? 7.258 20.312 10.086 1 89.25 203 TYR B O 1
ATOM 5374 N N . GLN B 1 204 ? 8.852 18.766 10.305 1 94.38 204 GLN B N 1
ATOM 5375 C CA . GLN B 1 204 ? 9.586 19.234 9.133 1 94.38 204 GLN B CA 1
ATOM 5376 C C . GLN B 1 204 ? 8.812 18.953 7.848 1 94.38 204 GLN B C 1
ATOM 5378 O O . GLN B 1 204 ? 9.055 19.594 6.82 1 94.38 204 GLN B O 1
ATOM 5383 N N . TYR B 1 205 ? 7.859 18.094 7.926 1 96.31 205 TYR B N 1
ATOM 5384 C CA . TYR B 1 205 ? 7.133 17.672 6.734 1 96.31 205 TYR B CA 1
ATOM 5385 C C . TYR B 1 205 ? 6.207 18.781 6.238 1 96.31 205 TYR B C 1
ATOM 5387 O O . TYR B 1 205 ? 6.02 18.938 5.031 1 96.31 205 TYR B O 1
ATOM 5395 N N . LYS B 1 206 ? 5.633 19.547 7.09 1 97.5 206 LYS B N 1
ATOM 5396 C CA . LYS B 1 206 ? 4.551 20.469 6.758 1 97.5 206 LYS B CA 1
ATOM 5397 C C . LYS B 1 206 ? 5 21.5 5.715 1 97.5 206 LYS B C 1
ATOM 5399 O O . LYS B 1 206 ? 4.426 21.578 4.629 1 97.5 206 LYS B O 1
ATOM 5404 N N . PRO B 1 207 ? 6.066 22.266 5.965 1 97.69 207 PRO B N 1
ATOM 5405 C CA . PRO B 1 207 ? 6.465 23.234 4.941 1 97.69 207 PRO B CA 1
ATOM 5406 C C . PRO B 1 207 ? 6.938 22.562 3.652 1 97.69 207 PRO B C 1
ATOM 5408 O O . PRO B 1 207 ? 6.742 23.109 2.562 1 97.69 207 PRO B O 1
ATOM 5411 N N . LEU B 1 208 ? 7.566 21.422 3.799 1 97.06 208 LEU B N 1
ATOM 5412 C CA . LEU B 1 208 ? 8.031 20.719 2.607 1 97.06 208 LEU B CA 1
ATOM 5413 C C . LEU B 1 208 ? 6.848 20.234 1.772 1 97.06 208 LEU B C 1
ATOM 5415 O O . LEU B 1 208 ? 6.875 20.312 0.542 1 97.06 208 LEU B O 1
ATOM 5419 N N . ALA B 1 209 ? 5.832 19.734 2.479 1 97.94 209 ALA B N 1
ATOM 5420 C CA . ALA B 1 209 ? 4.617 19.344 1.775 1 97.94 209 ALA B CA 1
ATOM 5421 C C . ALA B 1 209 ? 4 20.516 1.028 1 97.94 209 ALA B C 1
ATOM 5423 O O . ALA B 1 209 ? 3.549 20.375 -0.11 1 97.94 209 ALA B O 1
ATOM 5424 N N . MET B 1 210 ? 3.98 21.641 1.642 1 98.25 210 MET B N 1
ATOM 5425 C CA . MET B 1 210 ? 3.443 22.844 1.005 1 98.25 210 MET B CA 1
ATOM 5426 C C . MET B 1 210 ? 4.285 23.234 -0.203 1 98.25 210 MET B C 1
ATOM 5428 O O . MET B 1 210 ? 3.744 23.594 -1.253 1 98.25 210 MET B O 1
ATOM 5432 N N . LEU B 1 211 ? 5.59 23.094 -0.077 1 97.62 211 LEU B N 1
ATOM 5433 C CA . LEU B 1 211 ? 6.5 23.422 -1.171 1 97.62 211 LEU B CA 1
ATOM 5434 C C . LEU B 1 211 ? 6.262 22.5 -2.363 1 97.62 211 LEU B C 1
ATOM 5436 O O . LEU B 1 211 ? 6.258 22.953 -3.512 1 97.62 211 LEU B O 1
ATOM 5440 N N . PHE B 1 212 ? 5.988 21.234 -2.074 1 97.44 212 PHE B N 1
ATOM 5441 C CA . PHE B 1 212 ? 5.945 20.219 -3.123 1 97.44 212 PHE B CA 1
ATOM 5442 C C . PHE B 1 212 ? 4.52 20.016 -3.617 1 97.44 212 PHE B C 1
ATOM 5444 O O . PHE B 1 212 ? 4.266 19.125 -4.449 1 97.44 212 PHE B O 1
ATOM 5451 N N . SER B 1 213 ? 3.57 20.734 -3.064 1 97.69 213 SER B N 1
ATOM 5452 C CA . SER B 1 213 ? 2.201 20.625 -3.559 1 97.69 213 SER B CA 1
ATOM 5453 C C . SER B 1 213 ? 2.062 21.25 -4.941 1 97.69 213 SER B C 1
ATOM 5455 O O . SER B 1 213 ? 2.838 22.141 -5.305 1 97.69 213 SER B O 1
ATOM 5457 N N . SER B 1 214 ? 1.102 20.875 -5.699 1 97.44 214 SER B N 1
ATOM 5458 C CA . SER B 1 214 ? 0.905 21.344 -7.066 1 97.44 214 SER B CA 1
ATOM 5459 C C . SER B 1 214 ? 0.04 22.594 -7.098 1 97.44 214 SER B C 1
ATOM 5461 O O . SER B 1 214 ? -0.207 23.172 -8.164 1 97.44 214 SER B O 1
ATOM 5463 N N . PHE B 1 215 ? -0.39 23.094 -6.008 1 98 215 PHE B N 1
ATOM 5464 C CA . PHE B 1 215 ? -1.364 24.188 -5.957 1 98 215 PHE B CA 1
ATOM 5465 C C . PHE B 1 215 ? -0.671 25.531 -5.773 1 98 215 PHE B C 1
ATOM 5467 O O . PHE B 1 215 ? 0.359 25.609 -5.102 1 98 215 PHE B O 1
ATOM 5474 N N . GLU B 1 216 ? -1.262 26.516 -6.32 1 97.94 216 GLU B N 1
ATOM 5475 C CA . GLU B 1 216 ? -0.782 27.891 -6.117 1 97.94 216 GLU B CA 1
ATOM 5476 C C . GLU B 1 216 ? -1.222 28.422 -4.758 1 97.94 216 GLU B C 1
ATOM 5478 O O . GLU B 1 216 ? -0.41 28.984 -4.012 1 97.94 216 GLU B O 1
ATOM 5483 N N . GLU B 1 217 ? -2.533 28.328 -4.516 1 98.75 217 GLU B N 1
ATOM 5484 C CA . GLU B 1 217 ? -3.1 28.734 -3.23 1 98.75 217 GLU B CA 1
ATOM 5485 C C . GLU B 1 217 ? -3.465 27.516 -2.383 1 98.75 217 GLU B C 1
ATOM 5487 O O . GLU B 1 217 ? -4.195 26.641 -2.836 1 98.75 217 GLU B O 1
ATOM 5492 N N . ILE B 1 218 ? -2.965 27.578 -1.116 1 98.69 218 ILE B N 1
ATOM 5493 C CA . ILE B 1 218 ? -2.998 26.344 -0.323 1 98.69 218 ILE B CA 1
ATOM 5494 C C . ILE B 1 218 ? -3.713 26.609 1 1 98.69 218 ILE B C 1
ATOM 5496 O O . ILE B 1 218 ? -3.521 27.656 1.619 1 98.69 218 ILE B O 1
ATOM 5500 N N . LEU B 1 219 ? -4.527 25.688 1.362 1 98.94 219 LEU B N 1
ATOM 5501 C CA . LEU B 1 219 ? -4.855 25.438 2.764 1 98.94 219 LEU B CA 1
ATOM 5502 C C . LEU B 1 219 ? -4.125 24.219 3.293 1 98.94 219 LEU B C 1
ATOM 5504 O O . LEU B 1 219 ? -4.418 23.094 2.887 1 98.94 219 LEU B O 1
ATOM 5508 N N . PHE B 1 220 ? -3.158 24.453 4.094 1 98.81 220 PHE B N 1
ATOM 5509 C CA . PHE B 1 220 ? -2.643 23.312 4.836 1 98.81 220 PHE B CA 1
ATOM 5510 C C . PHE B 1 220 ? -3.584 22.938 5.973 1 98.81 220 PHE B C 1
ATOM 5512 O O . PHE B 1 220 ? -4.027 23.797 6.73 1 98.81 220 PHE B O 1
ATOM 5519 N N . LEU B 1 221 ? -3.803 21.703 6.098 1 98.69 221 LEU B N 1
ATOM 5520 C CA . LEU B 1 221 ? -4.75 21.219 7.094 1 98.69 221 LEU B CA 1
ATOM 5521 C C . LEU B 1 221 ? -4.23 19.953 7.762 1 98.69 221 LEU B C 1
ATOM 5523 O O . LEU B 1 221 ? -4.004 18.938 7.09 1 98.69 221 LEU B O 1
ATOM 5527 N N . ASP B 1 222 ? -4.031 19.984 9.078 1 98 222 ASP B N 1
ATOM 5528 C CA . ASP B 1 222 ? -3.617 18.797 9.812 1 98 222 ASP B CA 1
ATOM 5529 C C . ASP B 1 222 ? -4.617 17.656 9.617 1 98 222 ASP B C 1
ATOM 5531 O O . ASP B 1 222 ? -5.801 17.891 9.383 1 98 222 ASP B O 1
ATOM 5535 N N . ALA B 1 223 ? -4.152 16.469 9.797 1 98.12 223 ALA B N 1
ATOM 5536 C CA . ALA B 1 223 ? -4.965 15.281 9.555 1 98.12 223 ALA B CA 1
ATOM 5537 C C . ALA B 1 223 ? -6.168 15.234 10.492 1 98.12 223 ALA B C 1
ATOM 5539 O O . ALA B 1 223 ? -7.211 14.68 10.141 1 98.12 223 ALA B O 1
ATOM 5540 N N . ASP B 1 224 ? -6.043 15.805 11.641 1 98.25 224 ASP B N 1
ATOM 5541 C CA . ASP B 1 224 ? -7.07 15.703 12.672 1 98.25 224 ASP B CA 1
ATOM 5542 C C . ASP B 1 224 ? -7.867 17 12.781 1 98.25 224 ASP B C 1
ATOM 5544 O O . ASP B 1 224 ? -8.398 17.312 13.852 1 98.25 224 ASP B O 1
ATOM 5548 N N . ALA B 1 225 ? -7.883 17.828 11.719 1 98.56 225 ALA B N 1
ATOM 5549 C CA . ALA B 1 225 ? -8.656 19.062 11.68 1 98.56 225 ALA B CA 1
ATOM 5550 C C . ALA B 1 225 ? -9.609 19.078 10.492 1 98.56 225 ALA B C 1
ATOM 5552 O O . ALA B 1 225 ? -9.336 18.453 9.461 1 98.56 225 ALA B O 1
ATOM 5553 N N . PHE B 1 226 ? -10.758 19.734 10.625 1 98.69 226 PHE B N 1
ATOM 5554 C CA . PHE B 1 226 ? -11.703 19.906 9.523 1 98.69 226 PHE B CA 1
ATOM 5555 C C . PHE B 1 226 ? -12.469 21.203 9.656 1 98.69 226 PHE B C 1
ATOM 5557 O O . PHE B 1 226 ? -12.664 21.719 10.758 1 98.69 226 PHE B O 1
ATOM 5564 N N . PRO B 1 227 ? -12.875 21.766 8.547 1 98.5 227 PRO B N 1
ATOM 5565 C CA . PRO B 1 227 ? -13.641 23.016 8.562 1 98.5 227 PRO B CA 1
ATOM 5566 C C . PRO B 1 227 ? -15.133 22.781 8.797 1 98.5 227 PRO B C 1
ATOM 5568 O O . PRO B 1 227 ? -15.656 21.719 8.477 1 98.5 227 PRO B O 1
ATOM 5571 N N . LEU B 1 228 ? -15.758 23.797 9.352 1 97.75 228 LEU B N 1
ATOM 5572 C CA . LEU B 1 228 ? -17.203 23.781 9.547 1 97.75 228 LEU B CA 1
ATOM 5573 C C . LEU B 1 228 ? -17.906 24.531 8.414 1 97.75 228 LEU B C 1
ATOM 5575 O O . LEU B 1 228 ? -19.141 24.453 8.289 1 97.75 228 LEU B O 1
ATOM 5579 N N . GLN B 1 229 ? -17.109 25.25 7.621 1 95.88 229 GLN B N 1
ATOM 5580 C CA . GLN B 1 229 ? -17.547 25.969 6.422 1 95.88 229 GLN B CA 1
ATOM 5581 C C . GLN B 1 229 ? -16.609 25.688 5.25 1 95.88 229 GLN B C 1
ATOM 5583 O O . GLN B 1 229 ? -15.461 25.297 5.441 1 95.88 229 GLN B O 1
ATOM 5588 N N . PRO B 1 230 ? -17.188 25.844 3.996 1 98.06 230 PRO B N 1
ATOM 5589 C CA . PRO B 1 230 ? -16.281 25.641 2.865 1 98.06 230 PRO B CA 1
ATOM 5590 C C . PRO B 1 230 ? -15.062 26.562 2.912 1 98.06 230 PRO B C 1
ATOM 5592 O O . PRO B 1 230 ? -15.203 27.781 2.98 1 98.06 230 PRO B O 1
ATOM 5595 N N . PRO B 1 231 ? -13.898 25.984 2.814 1 98.38 231 PRO B N 1
ATOM 5596 C CA . PRO B 1 231 ? -12.688 26.812 2.863 1 98.38 231 PRO B CA 1
ATOM 5597 C C . PRO B 1 231 ? -12.594 27.797 1.703 1 98.38 231 PRO B C 1
ATOM 5599 O O . PRO B 1 231 ? -11.852 28.781 1.782 1 98.38 231 PRO B O 1
ATOM 5602 N N . GLU B 1 232 ? -13.312 27.578 0.603 1 98.38 232 GLU B N 1
ATOM 5603 C CA . GLU B 1 232 ? -13.352 28.484 -0.541 1 98.38 232 GLU B CA 1
ATOM 5604 C C . GLU B 1 232 ? -13.734 29.906 -0.111 1 98.38 232 GLU B C 1
ATOM 5606 O O . GLU B 1 232 ? -13.258 30.891 -0.692 1 98.38 232 GLU B O 1
ATOM 5611 N N . ARG B 1 233 ? -14.516 29.953 0.935 1 98.06 233 ARG B N 1
ATOM 5612 C CA . ARG B 1 233 ? -14.93 31.266 1.432 1 98.06 233 ARG B CA 1
ATOM 5613 C C . ARG B 1 233 ? -13.734 32.094 1.881 1 98.06 233 ARG B C 1
ATOM 5615 O O . ARG B 1 233 ? -13.664 33.281 1.626 1 98.06 233 ARG B O 1
ATOM 5622 N N . ALA B 1 234 ? -12.82 31.438 2.5 1 98.56 234 ALA B N 1
ATOM 5623 C CA . ALA B 1 234 ? -11.625 32.125 2.977 1 98.56 234 ALA B CA 1
ATOM 5624 C C . ALA B 1 234 ? -10.727 32.531 1.814 1 98.56 234 ALA B C 1
ATOM 5626 O O . ALA B 1 234 ? -10.164 33.625 1.803 1 98.56 234 ALA B O 1
ATOM 5627 N N . PHE B 1 235 ? -10.617 31.688 0.776 1 98.5 235 PHE B N 1
ATOM 5628 C CA . PHE B 1 235 ? -9.812 31.969 -0.403 1 98.5 235 PHE B CA 1
ATOM 5629 C C . PHE B 1 235 ? -10.352 33.188 -1.146 1 98.5 235 PHE B C 1
ATOM 5631 O O . PHE B 1 235 ? -9.578 33.969 -1.698 1 98.5 235 PHE B O 1
ATOM 5638 N N . ASN B 1 236 ? -11.656 33.375 -1.111 1 97.69 236 ASN B N 1
ATOM 5639 C CA . ASN B 1 236 ? -12.328 34.344 -1.951 1 97.69 236 ASN B CA 1
ATOM 5640 C C . ASN B 1 236 ? -12.531 35.656 -1.213 1 97.69 236 ASN B C 1
ATOM 5642 O O . ASN B 1 236 ? -13.141 36.594 -1.749 1 97.69 236 ASN B O 1
ATOM 5646 N N . SER B 1 237 ? -11.992 35.719 -0.003 1 98.19 237 SER B N 1
ATOM 5647 C CA . SER B 1 237 ? -12.312 36.906 0.81 1 98.19 237 SER B CA 1
ATOM 5648 C C . SER B 1 237 ? -11.07 37.469 1.483 1 98.19 237 SER B C 1
ATOM 5650 O O . SER B 1 237 ? -10 36.844 1.451 1 98.19 237 SER B O 1
ATOM 5652 N N . GLU B 1 238 ? -11.32 38.688 1.943 1 98.25 238 GLU B N 1
ATOM 5653 C CA . GLU B 1 238 ? -10.312 39.188 2.869 1 98.25 238 GLU B CA 1
ATOM 5654 C C . GLU B 1 238 ? -10.297 38.406 4.168 1 98.25 238 GLU B C 1
ATOM 5656 O O . GLU B 1 238 ? -11.344 37.938 4.637 1 98.25 238 GLU B O 1
ATOM 5661 N N . PRO B 1 239 ? -9.203 38.125 4.785 1 98.62 239 PRO B N 1
ATOM 5662 C CA . PRO B 1 239 ? -7.949 38.844 4.523 1 98.62 239 PRO B CA 1
ATOM 5663 C C . PRO B 1 239 ? -7.039 38.094 3.555 1 98.62 239 PRO B C 1
ATOM 5665 O O . PRO B 1 239 ? -5.973 38.594 3.188 1 98.62 239 PRO B O 1
ATOM 5668 N N . PHE B 1 240 ? -7.449 36.969 2.969 1 98.75 240 PHE B N 1
ATOM 5669 C CA . PHE B 1 240 ? -6.539 36.156 2.168 1 98.75 240 PHE B CA 1
ATOM 5670 C C . PHE B 1 240 ? -6.18 36.875 0.869 1 98.75 240 PHE B C 1
ATOM 5672 O O . PHE B 1 240 ? -5.031 36.844 0.427 1 98.75 240 PHE B O 1
ATOM 5679 N N . LYS B 1 241 ? -7.086 37.5 0.303 1 98.12 241 LYS B N 1
ATOM 5680 C CA . LYS B 1 241 ? -6.887 38.156 -0.987 1 98.12 241 LYS B CA 1
ATOM 5681 C C . LYS B 1 241 ? -5.773 39.219 -0.91 1 98.12 241 LYS B C 1
ATOM 5683 O O . LYS B 1 241 ? -4.973 39.344 -1.838 1 98.12 241 LYS B O 1
ATOM 5688 N N . SER B 1 242 ? -5.73 39.875 0.22 1 97.88 242 SER B N 1
ATOM 5689 C CA . SER B 1 242 ? -4.77 40.969 0.304 1 97.88 242 SER B CA 1
ATOM 5690 C C . SER B 1 242 ? -3.492 40.531 1.013 1 97.88 242 SER B C 1
ATOM 5692 O O . SER B 1 242 ? -2.41 41.031 0.727 1 97.88 242 SER B O 1
ATOM 5694 N N . ARG B 1 243 ? -3.639 39.562 1.916 1 98.31 243 ARG B N 1
ATOM 5695 C CA . ARG B 1 243 ? -2.494 39.25 2.768 1 98.31 243 ARG B CA 1
ATOM 5696 C C . ARG B 1 243 ? -1.771 38 2.281 1 98.31 243 ARG B C 1
ATOM 5698 O O . ARG B 1 243 ? -0.583 37.844 2.555 1 98.31 243 ARG B 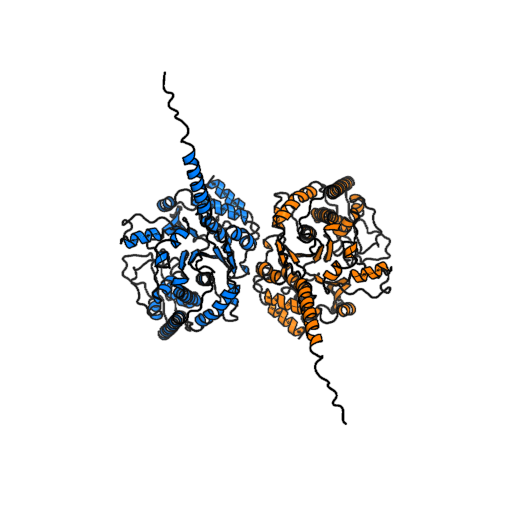O 1
ATOM 5705 N N . GLY B 1 244 ? -2.486 37.094 1.692 1 98.62 244 GLY B N 1
ATOM 5706 C CA . GLY B 1 244 ? -1.915 35.938 1.074 1 98.62 244 GLY B CA 1
ATOM 5707 C C . GLY B 1 244 ? -1.444 34.906 2.082 1 98.62 244 GLY B C 1
ATOM 5708 O O . GLY B 1 244 ? -1.012 33.812 1.707 1 98.62 244 GLY B O 1
ATOM 5709 N N . LEU B 1 245 ? -1.438 35.219 3.377 1 98.88 245 LEU B N 1
ATOM 5710 C CA . LEU B 1 245 ? -1.066 34.312 4.469 1 98.88 245 LEU B CA 1
ATOM 5711 C C . LEU B 1 245 ? -1.96 34.531 5.684 1 98.88 245 LEU B C 1
ATOM 5713 O O . LEU B 1 245 ? -2.004 35.625 6.234 1 98.88 245 LEU B O 1
ATOM 5717 N N . ILE B 1 246 ? -2.707 33.469 6.016 1 98.88 246 ILE B N 1
ATOM 5718 C CA . ILE B 1 246 ? -3.545 33.469 7.211 1 98.88 246 ILE B CA 1
ATOM 5719 C C . ILE B 1 246 ? -3.115 32.375 8.164 1 98.88 246 ILE B C 1
ATOM 5721 O O . ILE B 1 246 ? -2.906 31.234 7.746 1 98.88 246 ILE B O 1
ATOM 5725 N N . THR B 1 247 ? -2.965 32.719 9.445 1 98.75 247 THR B N 1
ATOM 5726 C CA . THR B 1 247 ? -2.678 31.75 10.5 1 98.75 247 THR B CA 1
ATOM 5727 C C . THR B 1 247 ? -3.654 31.906 11.656 1 98.75 247 THR B C 1
ATOM 5729 O O . THR B 1 247 ? -4.465 32.844 11.68 1 98.75 247 THR B O 1
ATOM 5732 N N . TRP B 1 248 ? -3.604 30.984 12.594 1 98.69 248 TRP B N 1
ATOM 5733 C CA . TRP B 1 248 ? -4.488 30.984 13.758 1 98.69 248 TRP B CA 1
ATOM 5734 C C . TRP B 1 248 ? -3.686 30.938 15.055 1 98.69 248 TRP B C 1
ATOM 5736 O O . TRP B 1 248 ? -2.533 30.5 15.062 1 98.69 248 TRP B O 1
ATOM 5746 N N . PRO B 1 249 ? -4.301 31.406 16.094 1 97.88 249 PRO B N 1
ATOM 5747 C CA . PRO B 1 249 ? -3.588 31.438 17.375 1 97.88 249 PRO B CA 1
ATOM 5748 C C . PRO B 1 249 ? -3.602 30.109 18.109 1 97.88 249 PRO B C 1
ATOM 5750 O O . PRO B 1 249 ? -4.48 29.266 17.859 1 97.88 249 PRO B O 1
ATOM 5753 N N . ASP B 1 250 ? -2.619 29.953 18.906 1 96.69 250 ASP B N 1
ATOM 5754 C CA . ASP B 1 250 ? -2.586 28.938 19.969 1 96.69 250 ASP B CA 1
ATOM 5755 C C . ASP B 1 250 ? -3.051 29.531 21.297 1 96.69 250 ASP B C 1
ATOM 5757 O O . ASP B 1 250 ? -3.402 30.703 21.375 1 96.69 250 ASP B O 1
ATOM 5761 N N . PHE B 1 251 ? -3.059 28.703 22.344 1 95.06 251 PHE B N 1
ATOM 5762 C CA . PHE B 1 251 ? -3.463 29.125 23.688 1 95.06 251 PHE B CA 1
ATOM 5763 C C . PHE B 1 251 ? -2.41 30.031 24.312 1 95.06 251 PHE B C 1
ATOM 5765 O O . PHE B 1 251 ? -2.725 30.859 25.172 1 95.06 251 PHE B O 1
ATOM 5772 N N . TRP B 1 252 ? -1.244 30.031 23.828 1 95.62 252 TRP B N 1
ATOM 5773 C CA . TRP B 1 252 ? -0.091 30.406 24.641 1 95.62 252 TRP B CA 1
ATOM 5774 C C . TRP B 1 252 ? 0.503 31.734 24.188 1 95.62 252 TRP B C 1
ATOM 5776 O O . TRP B 1 252 ? 0.324 32.125 23.031 1 95.62 252 TRP B O 1
ATOM 5786 N N . ALA B 1 253 ? 1.204 32.312 25.094 1 95.88 253 ALA B N 1
ATOM 5787 C CA . ALA B 1 253 ? 2.004 33.5 24.781 1 95.88 253 ALA B CA 1
ATOM 5788 C C . ALA B 1 253 ? 3.229 33.125 23.953 1 95.88 253 ALA B C 1
ATOM 5790 O O . ALA B 1 253 ? 3.709 32 24 1 95.88 253 ALA B O 1
ATOM 5791 N N . PRO B 1 254 ? 3.686 34.062 23.156 1 95.44 254 PRO B N 1
ATOM 5792 C CA . PRO B 1 254 ? 4.941 33.812 22.453 1 95.44 254 PRO B CA 1
ATOM 5793 C C . PRO B 1 254 ? 6.133 33.656 23.406 1 95.44 254 PRO B C 1
ATOM 5795 O O . PRO B 1 254 ? 6.191 34.344 24.422 1 95.44 254 PRO B O 1
ATOM 5798 N N . THR B 1 255 ? 7.129 32.812 23.047 1 96.81 255 THR B N 1
ATOM 5799 C CA . THR B 1 255 ? 8.227 32.531 23.969 1 96.81 255 THR B CA 1
ATOM 5800 C C . THR B 1 255 ? 9.57 32.594 23.234 1 96.81 255 THR B C 1
ATOM 5802 O O . THR B 1 255 ? 10.57 32.062 23.719 1 96.81 255 THR B O 1
ATOM 5805 N N . ALA B 1 256 ? 9.602 33.188 22.047 1 97.31 256 ALA B N 1
ATOM 5806 C CA . ALA B 1 256 ? 10.82 33.188 21.25 1 97.31 256 ALA B CA 1
ATOM 5807 C C . ALA B 1 256 ? 11.992 33.75 22.031 1 97.31 256 ALA B C 1
ATOM 5809 O O . ALA B 1 256 ? 11.828 34.75 22.781 1 97.31 256 ALA B O 1
ATOM 5810 N N . SER B 1 257 ? 13.117 33.219 21.859 1 98.19 257 SER B N 1
ATOM 5811 C CA . SER B 1 257 ? 14.352 33.688 22.469 1 98.19 257 SER B CA 1
ATOM 5812 C C . SER B 1 257 ? 14.781 35.031 21.891 1 98.19 257 SER B C 1
ATOM 5814 O O . SER B 1 257 ? 14.664 35.281 20.688 1 98.19 257 SER B O 1
ATOM 5816 N N . PRO B 1 258 ? 15.328 35.969 22.75 1 97.88 258 PRO B N 1
ATOM 5817 C CA . PRO B 1 258 ? 15.898 37.188 22.188 1 97.88 258 PRO B CA 1
ATOM 5818 C C . PRO B 1 258 ? 17.016 36.906 21.188 1 97.88 258 PRO B C 1
ATOM 5820 O O . PRO B 1 258 ? 17.266 37.719 20.297 1 97.88 258 PRO B O 1
ATOM 5823 N N . LEU B 1 259 ? 17.641 35.781 21.312 1 98.44 259 LEU B N 1
ATOM 5824 C CA . LEU B 1 259 ? 18.734 35.438 20.406 1 98.44 259 LEU B CA 1
ATOM 5825 C C . LEU B 1 259 ? 18.219 35.281 18.984 1 98.44 259 LEU B C 1
ATOM 5827 O O . LEU B 1 259 ? 18.938 35.562 18.016 1 98.44 259 LEU B O 1
ATOM 5831 N N . TYR B 1 260 ? 17.031 34.781 18.844 1 98.62 260 TYR B N 1
ATOM 5832 C CA . TYR B 1 260 ? 16.453 34.656 17.5 1 98.62 260 TYR B CA 1
ATOM 5833 C C . TYR B 1 260 ? 16.438 36 16.797 1 98.62 260 TYR B C 1
ATOM 5835 O O . TYR B 1 260 ? 16.766 36.094 15.617 1 98.62 260 TYR B O 1
ATOM 5843 N N . TYR B 1 261 ? 16.031 37 17.516 1 98.44 261 TYR B N 1
ATOM 5844 C CA . TYR B 1 261 ? 15.875 38.312 16.906 1 98.44 261 TYR B CA 1
ATOM 5845 C C . TYR B 1 261 ? 17.234 38.906 16.562 1 98.44 261 TYR B C 1
ATOM 5847 O O . TYR B 1 261 ? 17.344 39.656 15.57 1 98.44 261 TYR B O 1
ATOM 5855 N N . VAL B 1 262 ? 18.25 38.594 17.328 1 98.5 262 VAL B N 1
ATOM 5856 C CA . VAL B 1 262 ? 19.609 38.969 16.953 1 98.5 262 VAL B CA 1
ATOM 5857 C C . VAL B 1 262 ? 20.031 38.281 15.68 1 98.5 262 VAL B C 1
ATOM 5859 O O . VAL B 1 262 ? 20.531 38.906 14.742 1 98.5 262 VAL B O 1
ATOM 5862 N N . ILE B 1 263 ? 19.766 37.031 15.633 1 98.81 263 ILE B N 1
ATOM 5863 C CA . ILE B 1 263 ? 20.172 36.156 14.523 1 98.81 263 ILE B CA 1
ATOM 5864 C C . ILE B 1 263 ? 19.453 36.594 13.242 1 98.81 263 ILE B C 1
ATOM 5866 O O . ILE B 1 263 ? 20.078 36.656 12.172 1 98.81 263 ILE B O 1
ATOM 5870 N N . SER B 1 264 ? 18.188 36.906 13.336 1 98.75 264 SER B N 1
ATOM 5871 C CA . SER B 1 264 ? 17.375 37.25 12.164 1 98.75 264 SER B CA 1
ATOM 5872 C C . SER B 1 264 ? 17.453 38.75 11.859 1 98.75 264 SER B C 1
ATOM 5874 O O . SER B 1 264 ? 16.812 39.219 10.922 1 98.75 264 SER B O 1
ATOM 5876 N N . SER B 1 265 ? 18.141 39.531 12.664 1 98.19 265 SER B N 1
ATOM 5877 C CA . SER B 1 265 ? 18.281 40.969 12.523 1 98.19 265 SER B CA 1
ATOM 5878 C C . SER B 1 265 ? 16.922 41.688 12.539 1 98.19 265 SER B C 1
ATOM 5880 O O . SER B 1 265 ? 16.641 42.531 11.695 1 98.19 265 SER B O 1
ATOM 5882 N N . GLN B 1 266 ? 16.094 41.219 13.422 1 97.81 266 GLN B N 1
ATOM 5883 C CA . GLN B 1 266 ? 14.766 41.812 13.617 1 97.81 266 GLN B CA 1
ATOM 5884 C C . GLN B 1 266 ? 14.656 42.469 14.984 1 97.81 266 GLN B C 1
ATOM 5886 O O . GLN B 1 266 ? 15.289 42.031 15.953 1 97.81 266 GLN B O 1
ATOM 5891 N N . PRO B 1 267 ? 13.93 43.531 15.016 1 96.5 267 PRO B N 1
ATOM 5892 C CA . PRO B 1 267 ? 13.617 44.031 16.344 1 96.5 267 PRO B CA 1
ATOM 5893 C C . PRO B 1 267 ? 12.742 43.062 17.156 1 96.5 267 PRO B C 1
ATOM 5895 O O . PRO B 1 267 ? 11.859 42.406 16.594 1 96.5 267 PRO B O 1
ATOM 5898 N N . ARG B 1 268 ? 13.039 42.969 18.391 1 96 268 ARG B N 1
ATOM 5899 C CA . ARG B 1 268 ? 12.195 42.156 19.281 1 96 268 ARG B CA 1
ATOM 5900 C C . ARG B 1 268 ? 10.812 42.812 19.438 1 96 268 ARG B C 1
ATOM 5902 O O . ARG B 1 268 ? 10.703 43.938 19.875 1 96 268 ARG B O 1
ATOM 5909 N N . PRO B 1 269 ? 9.789 42.094 19.109 1 95.19 269 PRO B N 1
ATOM 5910 C CA . PRO B 1 269 ? 8.453 42.688 19.234 1 95.19 269 PRO B CA 1
ATOM 5911 C C . PRO B 1 269 ? 7.984 42.781 20.688 1 95.19 269 PRO B C 1
ATOM 5913 O O . PRO B 1 269 ? 8.562 42.156 21.562 1 95.19 269 PRO B O 1
ATOM 5916 N N . ALA B 1 270 ? 6.926 43.625 20.781 1 94.12 270 ALA B N 1
ATOM 5917 C CA . ALA B 1 270 ? 6.273 43.656 22.094 1 94.12 270 ALA B CA 1
ATOM 5918 C C . ALA B 1 270 ? 5.695 42.281 22.453 1 94.12 270 ALA B C 1
ATOM 5920 O O . ALA B 1 270 ? 5.219 41.562 21.594 1 94.12 270 ALA B O 1
ATOM 5921 N N . PRO B 1 271 ? 5.754 41.938 23.75 1 91.62 271 PRO B N 1
ATOM 5922 C CA . PRO B 1 271 ? 5.316 40.625 24.156 1 91.62 271 PRO B CA 1
ATOM 5923 C C . PRO B 1 271 ? 3.814 40.406 23.984 1 91.62 271 PRO B C 1
ATOM 5925 O O . PRO B 1 271 ? 3.34 39.25 24 1 91.62 271 PRO B O 1
ATOM 5928 N N . ASN B 1 272 ? 3.037 41.438 23.844 1 92.12 272 ASN B N 1
ATOM 5929 C CA . ASN B 1 272 ? 1.587 41.312 23.75 1 92.12 272 ASN B CA 1
ATOM 5930 C C . ASN B 1 272 ? 1.104 41.594 22.328 1 92.12 272 ASN B C 1
ATOM 5932 O O . ASN B 1 272 ? -0.049 41.969 22.125 1 92.12 272 ASN B O 1
ATOM 5936 N N . ILE B 1 273 ? 1.965 41.406 21.391 1 88.06 273 ILE B N 1
ATOM 5937 C CA . ILE B 1 273 ? 1.632 41.75 20.016 1 88.06 273 ILE B CA 1
ATOM 5938 C C . ILE B 1 273 ? 0.6 40.781 19.469 1 88.06 273 ILE B C 1
ATOM 5940 O O . ILE B 1 273 ? -0.295 41.156 18.719 1 88.06 273 ILE B O 1
ATOM 5944 N N . ARG B 1 274 ? 0.736 39.562 19.844 1 93.62 274 ARG B N 1
ATOM 5945 C CA . ARG B 1 274 ? -0.197 38.5 19.406 1 93.62 274 ARG B CA 1
ATOM 5946 C C . ARG B 1 274 ? 0.051 37.219 20.156 1 93.62 274 ARG B C 1
ATOM 5948 O O . ARG B 1 274 ? 1.11 37.031 20.766 1 93.62 274 ARG B O 1
ATOM 5955 N N . GLN B 1 275 ? -0.896 36.25 20.062 1 95.75 275 GLN B N 1
ATOM 5956 C CA . GLN B 1 275 ? -0.755 34.906 20.578 1 95.75 275 GLN B CA 1
ATOM 5957 C C . GLN B 1 275 ? 0.252 34.094 19.766 1 95.75 275 GLN B C 1
ATOM 5959 O O . GLN B 1 275 ? 0.519 34.438 18.609 1 95.75 275 GLN B O 1
ATOM 5964 N N . SER B 1 276 ? 0.851 33.062 20.406 1 96.69 276 SER B N 1
ATOM 5965 C CA . SER B 1 276 ? 1.623 32.125 19.594 1 96.69 276 SER B CA 1
ATOM 5966 C C . SER B 1 276 ? 0.75 31.469 18.531 1 96.69 276 SER B C 1
ATOM 5968 O O . SER B 1 276 ? -0.476 31.594 18.562 1 96.69 276 SER B O 1
ATOM 5970 N N . THR B 1 277 ? 1.393 30.797 17.641 1 97.38 277 THR B N 1
ATOM 5971 C CA . THR B 1 277 ? 0.691 30.312 16.453 1 97.38 277 THR B CA 1
ATOM 5972 C C . THR B 1 277 ? 0.321 28.828 16.609 1 97.38 277 THR B C 1
ATOM 5974 O O . THR B 1 277 ? 1.066 28.062 17.219 1 97.38 277 THR B O 1
ATOM 5977 N N . GLU B 1 278 ? -0.801 28.438 16.188 1 96.31 278 GLU B N 1
ATOM 5978 C CA . GLU B 1 278 ? -1.191 27.062 15.891 1 96.31 278 GLU B CA 1
ATOM 5979 C C . GLU B 1 278 ? -1.185 26.812 14.391 1 96.31 278 GLU B C 1
ATOM 5981 O O . GLU B 1 278 ? -2.006 27.359 13.656 1 96.31 278 GLU B O 1
ATOM 5986 N N . SER B 1 279 ? -0.292 25.906 13.906 1 96.69 279 SER B N 1
ATOM 5987 C CA . SER B 1 279 ? -0.061 25.797 12.469 1 96.69 279 SER B CA 1
ATOM 5988 C C . SER B 1 279 ? -0.804 24.594 11.883 1 96.69 279 SER B C 1
ATOM 5990 O O . SER B 1 279 ? -0.469 24.125 10.797 1 96.69 279 SER B O 1
ATOM 5992 N N . GLY B 1 280 ? -1.781 24.094 12.586 1 97.38 280 GLY B N 1
ATOM 5993 C CA . GLY B 1 280 ? -2.594 23.031 12.039 1 97.38 280 GLY B CA 1
ATOM 5994 C C . GLY B 1 280 ? -3.439 23.453 10.852 1 97.38 280 GLY B C 1
ATOM 5995 O O . GLY B 1 280 ? -3.885 22.625 10.062 1 97.38 280 GLY B O 1
ATOM 5996 N N . GLU B 1 281 ? -3.701 24.703 10.75 1 98.25 281 GLU B N 1
ATOM 5997 C CA . GLU B 1 281 ? -4.398 25.344 9.633 1 98.25 281 GLU B CA 1
ATOM 5998 C C . GLU B 1 281 ? -3.662 26.578 9.148 1 98.25 281 GLU B C 1
ATOM 6000 O O . GLU B 1 281 ? -3.453 27.531 9.922 1 98.25 281 GLU B O 1
ATOM 6005 N N . VAL B 1 282 ? -3.299 26.578 7.906 1 98.81 282 VAL B N 1
ATOM 6006 C CA . VAL B 1 282 ? -2.578 27.703 7.328 1 98.81 282 VAL B CA 1
ATOM 6007 C C . VAL B 1 282 ? -3.039 27.938 5.887 1 98.81 282 VAL B C 1
ATOM 6009 O O . VAL B 1 282 ? -3.027 27 5.074 1 98.81 282 VAL B O 1
ATOM 6012 N N . PHE B 1 283 ? -3.488 29.172 5.582 1 98.88 283 PHE B N 1
ATOM 6013 C CA . PHE B 1 283 ? -3.686 29.562 4.195 1 98.88 283 PHE B CA 1
ATOM 6014 C C . PHE B 1 283 ? -2.449 30.281 3.656 1 98.88 283 PHE B C 1
ATOM 6016 O O . PHE B 1 283 ? -1.893 31.156 4.32 1 98.88 283 PHE B O 1
ATOM 6023 N N . LEU B 1 284 ? -2.02 29.906 2.477 1 98.88 284 LEU B N 1
ATOM 6024 C CA . LEU B 1 284 ? -0.829 30.547 1.917 1 98.88 284 LEU B CA 1
ATOM 6025 C C . LEU B 1 284 ? -0.883 30.547 0.393 1 98.88 284 LEU B C 1
ATOM 6027 O O . LEU B 1 284 ? -1.243 29.547 -0.226 1 98.88 284 LEU B O 1
ATOM 6031 N N . SER B 1 285 ? -0.562 31.641 -0.216 1 98.75 285 SER B N 1
ATOM 6032 C CA . SER B 1 285 ? -0.384 31.75 -1.66 1 98.75 285 SER B CA 1
ATOM 6033 C C . SER B 1 285 ? 1.091 31.672 -2.043 1 98.75 285 SER B C 1
ATOM 6035 O O . SER B 1 285 ? 1.885 32.531 -1.645 1 98.75 285 SER B O 1
ATOM 6037 N N . LYS B 1 286 ? 1.421 30.734 -2.852 1 97.81 286 LYS B N 1
ATOM 6038 C CA . LYS B 1 286 ? 2.805 30.625 -3.307 1 97.81 286 LYS B CA 1
ATOM 6039 C C . LYS B 1 286 ? 3.178 31.781 -4.223 1 97.81 286 LYS B C 1
ATOM 6041 O O . LYS B 1 286 ? 4.355 32.125 -4.34 1 97.81 286 LYS B O 1
ATOM 6046 N N . ARG B 1 287 ? 2.24 32.344 -4.844 1 96.38 287 ARG B N 1
ATOM 6047 C CA . ARG B 1 287 ? 2.477 33.469 -5.742 1 96.38 287 ARG B CA 1
ATOM 6048 C C . ARG B 1 287 ? 3.021 34.656 -4.98 1 96.38 287 ARG B C 1
ATOM 6050 O O . ARG B 1 287 ? 3.992 35.281 -5.41 1 96.38 287 ARG B O 1
ATOM 6057 N N . SER B 1 288 ? 2.459 34.969 -3.881 1 97.06 288 SER B N 1
ATOM 6058 C CA . SER B 1 288 ? 2.844 36.125 -3.115 1 97.06 288 SER B CA 1
ATOM 6059 C C . SER B 1 288 ? 3.855 35.781 -2.029 1 97.06 288 SER B C 1
ATOM 6061 O O . SER B 1 288 ? 4.598 36.656 -1.562 1 97.06 288 SER B O 1
ATOM 6063 N N . HIS B 1 289 ? 3.922 34.562 -1.602 1 98 289 HIS B N 1
ATOM 6064 C CA . HIS B 1 289 ? 4.691 34.188 -0.416 1 98 289 HIS B CA 1
ATOM 6065 C C . HIS B 1 289 ? 5.688 33.094 -0.722 1 98 289 HIS B C 1
ATOM 6067 O O . HIS B 1 289 ? 5.902 32.188 0.106 1 98 289 HIS B O 1
ATOM 6073 N N . LEU B 1 290 ? 6.238 33.062 -1.869 1 95.75 290 LEU B N 1
ATOM 6074 C CA . LEU B 1 290 ? 7.27 32.094 -2.225 1 95.75 290 LEU B CA 1
ATOM 6075 C C . LEU B 1 290 ? 8.453 32.156 -1.265 1 95.75 290 LEU B C 1
ATOM 6077 O O . LEU B 1 290 ? 8.875 31.156 -0.711 1 95.75 290 LEU B O 1
ATOM 6081 N N . ARG B 1 291 ? 8.969 33.375 -1.089 1 97.69 291 ARG B N 1
ATOM 6082 C CA . ARG B 1 291 ? 10.156 33.562 -0.259 1 97.69 291 ARG B CA 1
ATOM 6083 C C . ARG B 1 291 ? 9.867 33.188 1.196 1 97.69 291 ARG B C 1
ATOM 6085 O O . ARG B 1 291 ? 10.719 32.625 1.885 1 97.69 291 ARG B O 1
ATOM 6092 N N . THR B 1 292 ? 8.672 33.562 1.655 1 98.44 292 THR B N 1
ATOM 6093 C CA . THR B 1 292 ? 8.25 33.188 2.998 1 98.44 292 THR B CA 1
ATOM 6094 C C . THR B 1 292 ? 8.289 31.672 3.17 1 98.44 292 THR B C 1
ATOM 6096 O O . THR B 1 292 ? 8.797 31.172 4.176 1 98.44 292 THR B O 1
ATOM 6099 N N . LEU B 1 293 ? 7.789 30.984 2.211 1 98.5 293 LEU B N 1
ATOM 6100 C CA . LEU B 1 293 ? 7.734 29.516 2.287 1 98.5 293 LEU B CA 1
ATOM 6101 C C . LEU B 1 293 ? 9.133 28.922 2.252 1 98.5 293 LEU B C 1
ATOM 6103 O O . LEU B 1 293 ? 9.414 27.938 2.951 1 98.5 293 LEU B O 1
ATOM 6107 N N . LEU B 1 294 ? 10.039 29.484 1.476 1 98.56 294 LEU B N 1
ATOM 6108 C CA . LEU B 1 294 ? 11.422 29.016 1.412 1 98.56 294 LEU B CA 1
ATOM 6109 C C . LEU B 1 294 ? 12.125 29.234 2.746 1 98.56 294 LEU B C 1
ATOM 6111 O O . LEU B 1 294 ? 12.805 28.328 3.242 1 98.56 294 LEU B O 1
ATOM 6115 N N . LEU B 1 295 ? 11.953 30.406 3.281 1 98.81 295 LEU B N 1
ATOM 6116 C CA . LEU B 1 295 ? 12.586 30.688 4.566 1 98.81 295 LEU B CA 1
ATOM 6117 C C . LEU B 1 295 ? 11.977 29.844 5.672 1 98.81 295 LEU B C 1
ATOM 6119 O O . LEU B 1 295 ? 12.68 29.391 6.582 1 98.81 295 LEU B O 1
ATOM 6123 N N . CYS B 1 296 ? 10.672 29.688 5.605 1 98.75 296 CYS B N 1
ATOM 6124 C CA . CYS B 1 296 ? 10 28.781 6.527 1 98.75 296 CYS B CA 1
ATOM 6125 C C . CYS B 1 296 ? 10.602 27.375 6.461 1 98.75 296 CYS B C 1
ATOM 6127 O O . CYS B 1 296 ? 10.844 26.75 7.492 1 98.75 296 CYS B O 1
ATOM 6129 N N . ALA B 1 297 ? 10.852 26.891 5.27 1 98.19 297 ALA B N 1
ATOM 6130 C CA . ALA B 1 297 ? 11.469 25.578 5.078 1 98.19 297 ALA B CA 1
ATOM 6131 C C . ALA B 1 297 ? 12.867 25.547 5.688 1 98.19 297 ALA B C 1
ATOM 6133 O O . ALA B 1 297 ? 13.266 24.531 6.277 1 98.19 297 ALA B O 1
ATOM 6134 N N . TYR B 1 298 ? 13.633 26.625 5.574 1 98.38 298 TYR B N 1
ATOM 6135 C CA . TYR B 1 298 ? 14.961 26.734 6.176 1 98.38 298 TYR B CA 1
ATOM 6136 C C . TYR B 1 298 ? 14.883 26.594 7.691 1 98.38 298 TYR B C 1
ATOM 6138 O O . TYR B 1 298 ? 15.648 25.828 8.289 1 98.38 298 TYR B O 1
ATOM 6146 N N . TYR B 1 299 ? 13.938 27.359 8.289 1 98.75 299 TYR B N 1
ATOM 6147 C CA . TYR B 1 299 ? 13.734 27.281 9.734 1 98.75 299 TYR B CA 1
ATOM 6148 C C . TYR B 1 299 ? 13.398 25.859 10.164 1 98.75 299 TYR B C 1
ATOM 6150 O O . TYR B 1 299 ? 13.812 25.422 11.234 1 98.75 299 TYR B O 1
ATOM 6158 N N . ASN B 1 300 ? 12.68 25.172 9.367 1 98.12 300 ASN B N 1
ATOM 6159 C CA . ASN B 1 300 ? 12.25 23.812 9.719 1 98.12 300 ASN B CA 1
ATOM 6160 C C . ASN B 1 300 ? 13.336 22.781 9.406 1 98.12 300 ASN B C 1
ATOM 6162 O O . ASN B 1 300 ? 13.492 21.797 10.125 1 98.12 300 ASN B O 1
ATOM 6166 N N . TYR B 1 301 ? 14.039 22.984 8.312 1 97 301 TYR B N 1
ATOM 6167 C CA . TYR B 1 301 ? 15.141 22.094 7.98 1 97 301 TYR B CA 1
ATOM 6168 C C . TYR B 1 301 ? 16.141 22.016 9.125 1 97 301 TYR B C 1
ATOM 6170 O O . TYR B 1 301 ? 16.594 20.922 9.484 1 97 301 TYR B O 1
ATOM 6178 N N . TRP B 1 302 ? 16.391 23.094 9.766 1 97.44 302 TRP B N 1
ATOM 6179 C CA . TRP B 1 302 ? 17.281 23.156 10.922 1 97.44 302 TRP B CA 1
ATOM 6180 C C . TRP B 1 302 ? 16.5 23.344 12.211 1 97.44 302 TRP B C 1
ATOM 6182 O O . TRP B 1 302 ? 17.031 23.812 13.211 1 97.44 302 TRP B O 1
ATOM 6192 N N . GLY B 1 303 ? 15.25 23.016 12.164 1 97.25 303 GLY B N 1
ATOM 6193 C CA . GLY B 1 303 ? 14.297 23.25 13.242 1 97.25 303 GLY B CA 1
ATOM 6194 C C . GLY B 1 303 ? 14.633 22.484 14.508 1 97.25 303 GLY B C 1
ATOM 6195 O O . GLY B 1 303 ? 14.859 23.078 15.562 1 97.25 303 GLY B O 1
ATOM 6196 N N . PRO B 1 304 ? 14.742 21.125 14.406 1 96.19 304 PRO B N 1
ATOM 6197 C CA . PRO B 1 304 ? 14.922 20.312 15.609 1 96.19 304 PRO B CA 1
ATOM 6198 C C . PRO B 1 304 ? 16.141 20.719 16.422 1 96.19 304 PRO B C 1
ATOM 6200 O O . PRO B 1 304 ? 16.109 20.703 17.656 1 96.19 304 PRO B O 1
ATOM 6203 N N . THR B 1 305 ? 17.172 21.219 15.758 1 96.06 305 THR B N 1
ATOM 6204 C CA . THR B 1 305 ? 18.406 21.5 16.469 1 96.06 305 THR B CA 1
ATOM 6205 C C . THR B 1 305 ? 18.516 22.984 16.812 1 96.06 305 THR B C 1
ATOM 6207 O O . THR B 1 305 ? 19.062 23.344 17.859 1 96.06 305 THR B O 1
ATOM 6210 N N . HIS B 1 306 ? 18.016 23.891 15.969 1 98.06 306 HIS B N 1
ATOM 6211 C CA . HIS B 1 306 ? 18.391 25.281 16.172 1 98.06 306 HIS B CA 1
ATOM 6212 C C . HIS B 1 306 ? 17.156 26.172 16.25 1 98.06 306 HIS B C 1
ATOM 6214 O O . HIS B 1 306 ? 16.938 26.844 17.266 1 98.06 306 HIS B O 1
ATOM 6220 N N . TYR B 1 307 ? 16.297 26.062 15.328 1 98.62 307 TYR B N 1
ATOM 6221 C CA . TYR B 1 307 ? 15.328 27.141 15.211 1 98.62 307 TYR B CA 1
ATOM 6222 C C . TYR B 1 307 ? 14.086 26.859 16.047 1 98.62 307 TYR B C 1
ATOM 6224 O O . TYR B 1 307 ? 13.445 27.781 16.562 1 98.62 307 TYR B O 1
ATOM 6232 N N . TYR B 1 308 ? 13.695 25.609 16.234 1 98.12 308 TYR B N 1
ATOM 6233 C CA . TYR B 1 308 ? 12.578 25.344 17.125 1 98.12 308 TYR B CA 1
ATOM 6234 C C . TYR B 1 308 ? 12.891 25.781 18.547 1 98.12 308 TYR B C 1
ATOM 6236 O O . TYR B 1 308 ? 12.117 26.516 19.156 1 98.12 308 TYR B O 1
ATOM 6244 N N . PRO B 1 309 ? 14.062 25.422 19.094 1 97.94 309 PRO B N 1
ATOM 6245 C CA . PRO B 1 309 ? 14.398 25.891 20.438 1 97.94 309 PRO B CA 1
ATOM 6246 C C . PRO B 1 309 ? 14.461 27.406 20.547 1 97.94 309 PRO B C 1
ATOM 6248 O O . PRO B 1 309 ? 14.133 27.984 21.578 1 97.94 309 PRO B O 1
ATOM 6251 N N . LEU B 1 310 ? 14.828 28.078 19.5 1 98.69 310 LEU B N 1
ATOM 6252 C CA . LEU B 1 310 ? 14.961 29.531 19.531 1 98.69 310 LEU B CA 1
ATOM 6253 C C . LEU B 1 310 ? 13.594 30.203 19.438 1 98.69 310 LEU B C 1
ATOM 6255 O O . LEU B 1 310 ? 13.359 31.219 20.078 1 98.69 310 LEU B O 1
ATOM 6259 N N . LEU B 1 311 ? 12.711 29.547 18.719 1 98.25 311 LEU B N 1
ATOM 6260 C CA . LEU B 1 311 ? 11.438 30.203 18.422 1 98.25 311 LEU B CA 1
ATOM 6261 C C . LEU B 1 311 ? 10.391 29.859 19.484 1 98.25 311 LEU B C 1
ATOM 6263 O O . LEU B 1 311 ? 9.367 30.547 19.594 1 98.25 311 LEU B O 1
ATOM 6267 N N . SER B 1 312 ? 10.625 28.766 20.297 1 97.12 312 SER B N 1
ATOM 6268 C CA . SER B 1 312 ? 9.594 28.344 21.234 1 97.12 312 SER B CA 1
ATOM 6269 C C . SER B 1 312 ? 10.172 28.125 22.625 1 97.12 312 SER B C 1
ATOM 6271 O O . SER B 1 312 ? 9.43 28.109 23.609 1 97.12 312 SER B O 1
ATOM 6273 N N . GLN B 1 313 ? 11.492 27.875 22.734 1 98 313 GLN B N 1
ATOM 6274 C CA . GLN B 1 313 ? 12.211 27.641 23.984 1 98 313 GLN B CA 1
ATOM 6275 C C . GLN B 1 313 ? 11.555 26.516 24.781 1 98 313 GLN B C 1
ATOM 6277 O O . GLN B 1 313 ? 11.445 26.594 26 1 98 313 GLN B O 1
ATOM 6282 N N . GLY B 1 314 ? 10.938 25.516 24.047 1 96.81 314 GLY B N 1
ATOM 6283 C CA . GLY B 1 314 ? 10.406 24.344 24.703 1 96.81 314 GLY B CA 1
ATOM 6284 C C . GLY B 1 314 ? 8.953 24.5 25.125 1 96.81 314 GLY B C 1
ATOM 6285 O O . GLY B 1 314 ? 8.391 23.609 25.781 1 96.81 314 GLY B O 1
ATOM 6286 N N . ALA B 1 315 ? 8.328 25.578 24.781 1 96.12 315 ALA B N 1
ATOM 6287 C CA . ALA B 1 315 ? 6.918 25.781 25.094 1 96.12 315 ALA B CA 1
ATOM 6288 C C . ALA B 1 315 ? 6.055 24.688 24.469 1 96.12 315 ALA B C 1
ATOM 6290 O O . ALA B 1 315 ? 6.484 24.016 23.531 1 96.12 315 ALA B O 1
ATOM 6291 N N . PRO B 1 316 ? 4.828 24.5 24.953 1 93.38 316 PRO B N 1
ATOM 6292 C CA . PRO B 1 316 ? 3.939 23.5 24.375 1 93.38 316 PRO B CA 1
ATOM 6293 C C . PRO B 1 316 ? 3.738 23.688 22.875 1 93.38 316 PRO B C 1
ATOM 6295 O O . PRO B 1 316 ? 3.52 24.812 22.406 1 93.38 316 PRO B O 1
ATOM 6298 N N . GLY B 1 317 ? 3.875 22.562 22.25 1 92.75 317 GLY B N 1
ATOM 6299 C CA . GLY B 1 317 ? 3.662 22.594 20.812 1 92.75 317 GLY B CA 1
ATOM 6300 C C . GLY B 1 317 ? 4.902 22.984 20.031 1 92.75 317 GLY B C 1
ATOM 6301 O O . GLY B 1 317 ? 4.828 23.281 18.828 1 92.75 317 GLY B O 1
ATOM 6302 N N . GLU B 1 318 ? 6.035 23 20.672 1 95.56 318 GLU B N 1
ATOM 6303 C CA . GLU B 1 318 ? 7.277 23.344 19.969 1 95.56 318 GLU B CA 1
ATOM 6304 C C . GLU B 1 318 ? 7.434 22.531 18.688 1 95.56 318 GLU B C 1
ATOM 6306 O O . GLU B 1 318 ? 7.27 21.312 18.703 1 95.56 318 GLU B O 1
ATOM 6311 N N . GLY B 1 319 ? 7.676 23.188 17.578 1 96.31 319 GLY B N 1
ATOM 6312 C CA . GLY B 1 319 ? 7.824 22.656 16.234 1 96.31 319 GLY B CA 1
ATOM 6313 C C . GLY B 1 319 ? 7.781 23.719 15.164 1 96.31 319 GLY B C 1
ATOM 6314 O O . GLY B 1 319 ? 8.469 24.75 15.273 1 96.31 319 GLY B O 1
ATOM 6315 N N . ASP B 1 320 ? 6.949 23.469 14.219 1 96.56 320 ASP B N 1
ATOM 6316 C CA . ASP B 1 320 ? 6.906 24.359 13.078 1 96.56 320 ASP B CA 1
ATOM 6317 C C . ASP B 1 320 ? 5.973 25.547 13.344 1 96.56 320 ASP B C 1
ATOM 6319 O O . ASP B 1 320 ? 5.883 26.469 12.531 1 96.56 320 ASP B O 1
ATOM 6323 N N . LYS B 1 321 ? 5.324 25.609 14.398 1 95.56 321 LYS B N 1
ATOM 6324 C CA . LYS B 1 321 ? 4.16 26.469 14.594 1 95.56 321 LYS B CA 1
ATOM 6325 C C . LYS B 1 321 ? 4.531 27.938 14.445 1 95.56 321 LYS B C 1
ATOM 6327 O O . LYS B 1 321 ? 3.736 28.734 13.953 1 95.56 321 LYS B O 1
ATOM 6332 N N . GLU B 1 322 ? 5.742 28.375 14.773 1 97.56 322 GLU B N 1
ATOM 6333 C CA . GLU B 1 322 ? 6.09 29.781 14.734 1 97.56 322 GLU B CA 1
ATOM 6334 C C . GLU B 1 322 ? 6.848 30.141 13.461 1 97.56 322 GLU B C 1
ATOM 6336 O O . GLU B 1 322 ? 7.086 31.312 13.18 1 97.56 322 GLU B O 1
ATOM 6341 N N . THR B 1 323 ? 7.172 29.156 12.656 1 98.62 323 THR B N 1
ATOM 6342 C CA . THR B 1 323 ? 8.141 29.375 11.586 1 98.62 323 THR B CA 1
ATOM 6343 C C . THR B 1 323 ? 7.516 30.156 10.438 1 98.62 323 THR B C 1
ATOM 6345 O O . THR B 1 323 ? 8.211 30.891 9.734 1 98.62 323 THR B O 1
ATOM 6348 N N . PHE B 1 324 ? 6.238 30.141 10.25 1 98.5 324 PHE B N 1
ATOM 6349 C CA . PHE B 1 324 ? 5.574 30.828 9.156 1 98.5 324 PHE B CA 1
ATOM 6350 C C . PHE B 1 324 ? 5.609 32.344 9.367 1 98.5 324 PHE B C 1
ATOM 6352 O O . PHE B 1 324 ? 6.031 33.094 8.484 1 98.5 324 PHE B O 1
ATOM 6359 N N . LEU B 1 325 ? 5.199 32.75 10.516 1 98.25 325 LEU B N 1
ATOM 6360 C CA . LEU B 1 325 ? 5.137 34.188 10.781 1 98.25 325 LEU B CA 1
ATOM 6361 C C . LEU B 1 325 ? 6.535 34.75 10.953 1 98.25 325 LEU B C 1
ATOM 6363 O O . LEU B 1 325 ? 6.785 35.906 10.57 1 98.25 325 LEU B O 1
ATOM 6367 N N . ALA B 1 326 ? 7.414 33.969 11.555 1 98.56 326 ALA B N 1
ATOM 6368 C CA . ALA B 1 326 ? 8.805 34.406 11.641 1 98.56 326 ALA B CA 1
ATOM 6369 C C . ALA B 1 326 ? 9.367 34.688 10.25 1 98.56 326 ALA B C 1
ATOM 6371 O O . ALA B 1 326 ? 9.992 35.719 10.031 1 98.56 326 ALA B O 1
ATOM 6372 N N . ALA B 1 327 ? 9.102 33.844 9.305 1 98.88 327 ALA B N 1
ATOM 6373 C CA . ALA B 1 327 ? 9.602 33.969 7.945 1 98.88 327 ALA B CA 1
ATOM 6374 C C . ALA B 1 327 ? 8.969 35.188 7.25 1 98.88 327 ALA B C 1
ATOM 6376 O O . ALA B 1 327 ? 9.664 35.969 6.625 1 98.88 327 ALA B O 1
ATOM 6377 N N . ALA B 1 328 ? 7.688 35.312 7.355 1 98.75 328 ALA B N 1
ATOM 6378 C CA . ALA B 1 328 ? 6.98 36.406 6.715 1 98.75 328 ALA B CA 1
ATOM 6379 C C . ALA B 1 328 ? 7.477 37.75 7.246 1 98.75 328 ALA B C 1
ATOM 6381 O O . ALA B 1 328 ? 7.602 38.719 6.484 1 98.75 328 ALA B O 1
ATOM 6382 N N . THR B 1 329 ? 7.758 37.812 8.539 1 98.44 329 THR B N 1
ATOM 6383 C CA . THR B 1 329 ? 8.211 39.031 9.164 1 98.44 329 THR B CA 1
ATOM 6384 C C . THR B 1 329 ? 9.586 39.438 8.633 1 98.44 329 THR B C 1
ATOM 6386 O O . THR B 1 329 ? 9.812 40.594 8.297 1 98.44 329 THR B O 1
ATOM 6389 N N . VAL B 1 330 ? 10.445 38.5 8.57 1 98.69 330 VAL B N 1
ATOM 6390 C CA . VAL B 1 330 ? 11.797 38.75 8.078 1 98.69 330 VAL B CA 1
ATOM 6391 C C . VAL B 1 330 ? 11.727 39.281 6.652 1 98.69 330 VAL B C 1
ATOM 6393 O O . VAL B 1 330 ? 12.469 40.219 6.293 1 98.69 330 VAL B O 1
ATOM 6396 N N . LEU B 1 331 ? 10.828 38.781 5.848 1 98.5 331 LEU B N 1
ATOM 6397 C CA . LEU B 1 331 ? 10.758 39.125 4.43 1 98.5 331 LEU B CA 1
ATOM 6398 C C . LEU B 1 331 ? 9.789 40.281 4.184 1 98.5 331 LEU B C 1
ATOM 6400 O O . LEU B 1 331 ? 9.586 40.688 3.041 1 98.5 331 LEU B O 1
ATOM 6404 N N . ASN B 1 332 ? 9.219 40.75 5.199 1 97.56 332 ASN B N 1
ATOM 6405 C CA . ASN B 1 332 ? 8.258 41.844 5.145 1 97.56 332 ASN B CA 1
ATOM 6406 C C . ASN B 1 332 ? 7.109 41.531 4.188 1 97.56 332 ASN B C 1
ATOM 6408 O O . ASN B 1 332 ? 6.738 42.375 3.363 1 97.56 332 ASN B O 1
ATOM 6412 N N . GLU B 1 333 ? 6.684 40.344 4.207 1 98.12 333 GLU B N 1
ATOM 6413 C CA . GLU B 1 333 ? 5.5 39.906 3.463 1 98.12 333 GLU B CA 1
ATOM 6414 C C . GLU B 1 333 ? 4.262 39.906 4.355 1 98.12 333 GLU B C 1
ATOM 6416 O O . GLU B 1 333 ? 4.336 39.531 5.523 1 98.12 333 GLU B O 1
ATO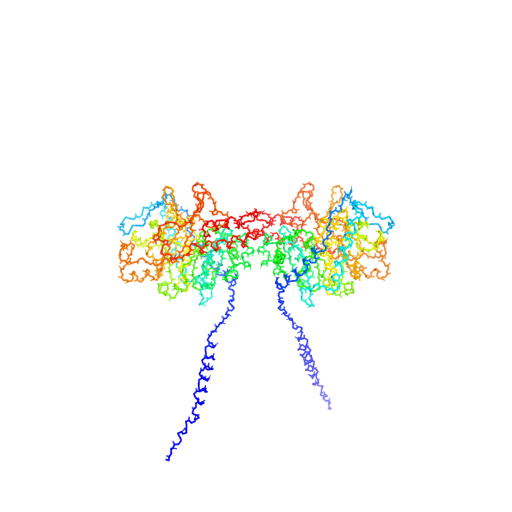M 6421 N N . PRO B 1 334 ? 3.162 40.344 3.818 1 98.38 334 PRO B N 1
ATOM 6422 C CA . PRO B 1 334 ? 1.991 40.562 4.672 1 98.38 334 PRO B CA 1
ATOM 6423 C C . PRO B 1 334 ? 1.356 39.25 5.137 1 98.38 334 PRO B C 1
ATOM 6425 O O . PRO B 1 334 ? 1.39 38.25 4.41 1 98.38 334 PRO B O 1
ATOM 6428 N N . PHE B 1 335 ? 0.781 39.281 6.293 1 98.69 335 PHE B N 1
ATOM 6429 C CA . PHE B 1 335 ? 0.02 38.188 6.832 1 98.69 335 PHE B CA 1
ATOM 6430 C C . PHE B 1 335 ? -1.068 38.656 7.777 1 98.69 335 PHE B C 1
ATOM 6432 O O . PHE B 1 335 ? -1.084 39.844 8.164 1 98.69 335 PHE B O 1
ATOM 6439 N N . TYR B 1 336 ? -2.002 37.781 8.047 1 98.69 336 TYR B N 1
ATOM 6440 C CA . TYR B 1 336 ? -3.031 38 9.055 1 98.69 336 TYR B CA 1
ATOM 6441 C C . TYR B 1 336 ? -3.16 36.812 9.992 1 98.69 336 TYR B C 1
ATOM 6443 O O . TYR B 1 336 ? -3.459 35.719 9.562 1 98.69 336 TYR B O 1
ATOM 6451 N N . GLN B 1 337 ? -2.898 37.031 11.219 1 98.31 337 GLN B N 1
ATOM 6452 C CA . GLN B 1 337 ? -3.252 36.031 12.227 1 98.31 337 GLN B CA 1
ATOM 6453 C C . GLN B 1 337 ? -4.598 36.344 12.867 1 98.31 337 GLN B C 1
ATOM 6455 O O . GLN B 1 337 ? -4.793 37.438 13.398 1 98.31 337 GLN B O 1
ATOM 6460 N N . VAL B 1 338 ? -5.418 35.406 12.852 1 98.62 338 VAL B N 1
ATOM 6461 C CA . VAL B 1 338 ? -6.715 35.594 13.5 1 98.62 338 VAL B CA 1
ATOM 6462 C C . VAL B 1 338 ? -6.516 35.969 14.969 1 98.62 338 VAL B C 1
ATOM 6464 O O . VAL B 1 338 ? -5.711 35.344 15.672 1 98.62 338 VAL B O 1
ATOM 6467 N N . SER B 1 339 ? -7.258 37 15.367 1 96.94 339 SER B N 1
ATOM 6468 C CA . SER B 1 339 ? -7.043 37.531 16.703 1 96.94 339 SER B CA 1
ATOM 6469 C C . SER B 1 339 ? -7.949 36.875 17.734 1 96.94 339 SER B C 1
ATOM 6471 O O . SER B 1 339 ? -7.617 36.812 18.922 1 96.94 339 SER B O 1
ATOM 6473 N N . GLU B 1 340 ? -9.156 36.469 17.297 1 97.44 340 GLU B N 1
ATOM 6474 C CA . GLU B 1 340 ? -10.07 35.781 18.203 1 97.44 340 GLU B CA 1
ATOM 6475 C C . GLU B 1 340 ? -9.375 34.594 18.906 1 97.44 340 GLU B C 1
ATOM 6477 O O . GLU B 1 340 ? -8.773 33.75 18.25 1 97.44 340 GLU B O 1
ATOM 6482 N N . PRO B 1 341 ? -9.453 34.562 20.219 1 96.44 341 PRO B N 1
ATOM 6483 C CA . PRO B 1 341 ? -8.758 33.5 20.938 1 96.44 341 PRO B CA 1
ATOM 6484 C C . PRO B 1 341 ? -9.305 32.094 20.594 1 96.44 341 PRO B C 1
ATOM 6486 O O . PRO B 1 341 ? -10.508 31.938 20.391 1 96.44 341 PRO B O 1
ATOM 6489 N N . ILE B 1 342 ? -8.406 31.172 20.578 1 96.25 342 ILE B N 1
ATOM 6490 C CA . ILE B 1 342 ? -8.742 29.766 20.438 1 96.25 342 ILE B CA 1
ATOM 6491 C C . ILE B 1 342 ? -9.531 29.281 21.641 1 96.25 342 ILE B C 1
ATOM 6493 O O . ILE B 1 342 ? -9.375 29.812 22.75 1 96.25 342 ILE B O 1
ATOM 6497 N N . ARG B 1 343 ? -10.445 28.328 21.438 1 96.56 343 ARG B N 1
ATOM 6498 C CA . ARG B 1 343 ? -11.203 27.766 22.547 1 96.56 343 ARG B CA 1
ATOM 6499 C C . ARG B 1 343 ? -11.016 26.25 22.625 1 96.56 343 ARG B C 1
ATOM 6501 O O . ARG B 1 343 ? -10.93 25.578 21.594 1 96.56 343 ARG B O 1
ATOM 6508 N N . ALA B 1 344 ? -10.961 25.766 23.875 1 96.5 344 ALA B N 1
ATOM 6509 C CA . ALA B 1 344 ? -10.906 24.328 24.109 1 96.5 344 ALA B CA 1
ATOM 6510 C C . ALA B 1 344 ? -12.312 23.719 24.125 1 96.5 344 ALA B C 1
ATOM 6512 O O . ALA B 1 344 ? -13.258 24.344 24.625 1 96.5 344 ALA B O 1
ATOM 6513 N N . LEU B 1 345 ? -12.422 22.562 23.625 1 96.94 345 LEU B N 1
ATOM 6514 C CA . LEU B 1 345 ? -13.664 21.797 23.594 1 96.94 345 LEU B CA 1
ATOM 6515 C C . LEU B 1 345 ? -13.43 20.375 24.094 1 96.94 345 LEU B C 1
ATOM 6517 O O . LEU B 1 345 ? -12.398 19.766 23.797 1 96.94 345 LEU B O 1
ATOM 6521 N N . GLY B 1 346 ? -14.305 19.875 24.938 1 96.81 346 GLY B N 1
ATOM 6522 C CA . GLY B 1 346 ? -14.211 18.547 25.531 1 96.81 346 GLY B CA 1
ATOM 6523 C C . GLY B 1 346 ? -15.438 18.156 26.328 1 96.81 346 GLY B C 1
ATOM 6524 O O . GLY B 1 346 ? -16.562 18.469 25.938 1 96.81 346 GLY B O 1
ATOM 6525 N N . ARG B 1 347 ? -15.148 17.344 27.312 1 95.44 347 ARG B N 1
ATOM 6526 C CA . ARG B 1 347 ? -16.297 16.875 28.094 1 95.44 347 ARG B CA 1
ATOM 6527 C C . ARG B 1 347 ? -16.109 17.219 29.578 1 95.44 347 ARG B C 1
ATOM 6529 O O . ARG B 1 347 ? -14.992 17.359 30.062 1 95.44 347 ARG B O 1
ATOM 6536 N N . HIS B 1 348 ? -17.266 17.297 30.25 1 93.5 348 HIS B N 1
ATOM 6537 C CA . HIS B 1 348 ? -17.234 17.391 31.703 1 93.5 348 HIS B CA 1
ATOM 6538 C C . HIS B 1 348 ? -16.734 16.094 32.312 1 93.5 348 HIS B C 1
ATOM 6540 O O . HIS B 1 348 ? -17.062 15.008 31.859 1 93.5 348 HIS B O 1
ATOM 6546 N N . THR B 1 349 ? -15.891 16.266 33.312 1 91.12 349 THR B N 1
ATOM 6547 C CA . THR B 1 349 ? -15.453 15.117 34.125 1 91.12 349 THR B CA 1
ATOM 6548 C C . THR B 1 349 ? -15.797 15.328 35.594 1 91.12 349 THR B C 1
ATOM 6550 O O . THR B 1 349 ? -16.266 16.406 36 1 91.12 349 THR B O 1
ATOM 6553 N N . ASN B 1 350 ? -15.586 14.281 36.312 1 87.25 350 ASN B N 1
ATOM 6554 C CA . ASN B 1 350 ? -15.828 14.414 37.75 1 87.25 350 ASN B CA 1
ATOM 6555 C C . ASN B 1 350 ? -14.938 15.484 38.375 1 87.25 350 ASN B C 1
ATOM 6557 O O . ASN B 1 350 ? -15.336 16.141 39.344 1 87.25 350 ASN B O 1
ATOM 6561 N N . ASP B 1 351 ? -13.859 15.641 37.781 1 87.12 351 ASP B N 1
ATOM 6562 C CA . ASP B 1 351 ? -12.867 16.547 38.344 1 87.12 351 ASP B CA 1
ATOM 6563 C C . ASP B 1 351 ? -12.789 17.844 37.562 1 87.12 351 ASP B C 1
ATOM 6565 O O . ASP B 1 351 ? -11.867 18.641 37.75 1 87.12 351 ASP B O 1
ATOM 6569 N N . GLY B 1 352 ? -13.828 17.984 36.625 1 91.25 352 GLY B N 1
ATOM 6570 C CA . GLY B 1 352 ? -13.742 19.234 35.906 1 91.25 352 GLY B CA 1
ATOM 6571 C C . GLY B 1 352 ? -13.977 19.078 34.406 1 91.25 352 GLY B C 1
ATOM 6572 O O . GLY B 1 352 ? -15.086 18.734 34 1 91.25 352 GLY B O 1
ATOM 6573 N N . PHE B 1 353 ? -12.914 19.391 33.688 1 93.12 353 PHE B N 1
ATOM 6574 C CA . PHE B 1 353 ? -12.992 19.484 32.25 1 93.12 353 PHE B CA 1
ATOM 6575 C C . PHE B 1 353 ? -11.867 18.703 31.578 1 93.12 353 PHE B C 1
ATOM 6577 O O . PHE B 1 353 ? -10.703 18.812 31.984 1 93.12 353 PHE B O 1
ATOM 6584 N N . ALA B 1 354 ? -12.203 17.766 30.703 1 93.56 354 ALA B N 1
ATOM 6585 C CA . ALA B 1 354 ? -11.219 17.062 29.891 1 93.56 354 ALA B CA 1
ATOM 6586 C C . ALA B 1 354 ? -11.273 17.516 28.438 1 93.56 354 ALA B C 1
ATOM 6588 O O . ALA B 1 354 ? -12.172 17.125 27.688 1 93.56 354 ALA B O 1
ATOM 6589 N N . GLY B 1 355 ? -10.297 18.312 28.031 1 94.56 355 GLY B N 1
ATOM 6590 C CA . GLY B 1 355 ? -10.227 18.844 26.688 1 94.56 355 GLY B CA 1
ATOM 6591 C C . GLY B 1 355 ? -9.688 17.844 25.672 1 94.56 355 GLY B C 1
ATOM 6592 O O . GLY B 1 355 ? -8.805 17.047 25.984 1 94.56 355 GLY B O 1
ATOM 6593 N N . SER B 1 356 ? -10.219 17.891 24.438 1 96.19 356 SER B N 1
ATOM 6594 C CA . SER B 1 356 ? -9.742 17.016 23.391 1 96.19 356 SER B CA 1
ATOM 6595 C C . SER B 1 356 ? -9.625 17.75 22.062 1 96.19 356 SER B C 1
ATOM 6597 O O . SER B 1 356 ? -9.016 17.25 21.109 1 96.19 356 SER B O 1
ATOM 6599 N N . THR B 1 357 ? -10.172 18.922 22.031 1 97.88 357 THR B N 1
ATOM 6600 C CA . THR B 1 357 ? -10.398 19.562 20.734 1 97.88 357 THR B CA 1
ATOM 6601 C C . THR B 1 357 ? -10.172 21.078 20.828 1 97.88 357 THR B C 1
ATOM 6603 O O . THR B 1 357 ? -10.484 21.688 21.859 1 97.88 357 THR B O 1
ATOM 6606 N N . MET 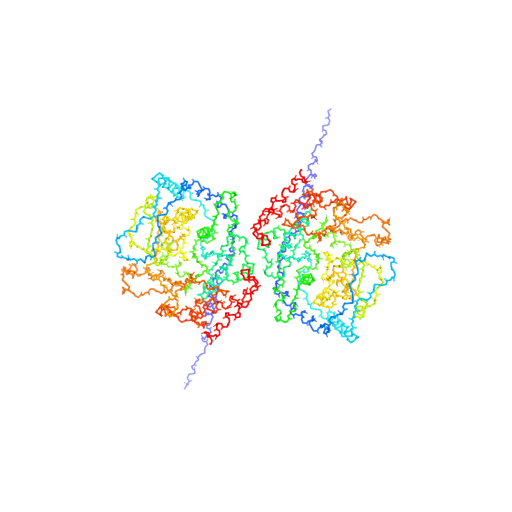B 1 358 ? -9.648 21.625 19.797 1 97.88 358 MET B N 1
ATOM 6607 C CA . MET B 1 358 ? -9.469 23.062 19.656 1 97.88 358 MET B CA 1
ATOM 6608 C C . MET B 1 358 ? -10.422 23.641 18.609 1 97.88 358 MET B C 1
ATOM 6610 O O . MET B 1 358 ? -10.664 23.016 17.578 1 97.88 358 MET B O 1
ATOM 6614 N N . VAL B 1 359 ? -10.93 24.797 18.906 1 98.25 359 VAL B N 1
ATOM 6615 C CA . VAL B 1 359 ? -11.812 25.469 17.969 1 98.25 359 VAL B CA 1
ATOM 6616 C C . VAL B 1 359 ? -11.172 26.781 17.5 1 98.25 359 VAL B C 1
ATOM 6618 O O . VAL B 1 359 ? -10.75 27.594 18.328 1 98.25 359 VAL B O 1
ATOM 6621 N N . GLN B 1 360 ? -11.109 26.922 16.188 1 97.94 360 GLN B N 1
ATOM 6622 C CA . GLN B 1 360 ? -10.57 28.125 15.547 1 97.94 360 GLN B CA 1
ATOM 6623 C C . GLN B 1 360 ? -11.664 28.906 14.836 1 97.94 360 GLN B C 1
ATOM 6625 O O . GLN B 1 360 ? -12.617 28.312 14.312 1 97.94 360 GLN B O 1
ATOM 6630 N N . TYR B 1 361 ? -11.484 30.203 14.727 1 98.38 361 TYR B N 1
ATOM 6631 C CA . TYR B 1 361 ? -12.625 31.031 14.359 1 98.38 361 TYR B CA 1
ATOM 6632 C C . TYR B 1 361 ? -12.422 31.656 12.977 1 98.38 361 TYR B C 1
ATOM 6634 O O . TYR B 1 361 ? -11.312 31.625 12.43 1 98.38 361 TYR B O 1
ATOM 6642 N N . SER B 1 362 ? -13.469 32.219 12.43 1 98.56 362 SER B N 1
ATOM 6643 C CA . SER B 1 362 ? -13.523 32.719 11.062 1 98.56 362 SER B CA 1
ATOM 6644 C C . SER B 1 362 ? -12.547 33.875 10.844 1 98.56 362 SER B C 1
ATOM 6646 O O . SER B 1 362 ? -12.641 34.906 11.5 1 98.56 362 SER B O 1
ATOM 6648 N N . PRO B 1 363 ? -11.695 33.688 9.852 1 98.69 363 PRO B N 1
ATOM 6649 C CA . PRO B 1 363 ? -10.766 34.812 9.57 1 98.69 363 PRO B CA 1
ATOM 6650 C C . PRO B 1 363 ? -11.453 36 8.93 1 98.69 363 PRO B C 1
ATOM 6652 O O . PRO B 1 363 ? -11.039 37.156 9.141 1 98.69 363 PRO B O 1
ATOM 6655 N N . MET B 1 364 ? -12.5 35.75 8.188 1 98.69 364 MET B N 1
ATOM 6656 C CA . MET B 1 364 ? -13.234 36.812 7.535 1 98.69 364 MET B CA 1
ATOM 6657 C C . MET B 1 364 ? -13.938 37.688 8.562 1 98.69 364 MET B C 1
ATOM 6659 O O . MET B 1 364 ? -13.82 38.938 8.523 1 98.69 364 MET B O 1
ATOM 6663 N N . GLU B 1 365 ? -14.625 37.031 9.477 1 98.56 365 GLU B N 1
ATOM 6664 C CA . GLU B 1 365 ? -15.359 37.781 10.5 1 98.56 365 GLU B CA 1
ATOM 6665 C C . GLU B 1 365 ? -14.406 38.469 11.461 1 98.56 365 GLU B C 1
ATOM 6667 O O . GLU B 1 365 ? -14.641 39.625 11.852 1 98.56 365 GLU B O 1
ATOM 6672 N N . ASP B 1 366 ? -13.422 37.781 11.828 1 98.56 366 ASP B N 1
ATOM 6673 C CA . ASP B 1 366 ? -12.422 38.375 12.711 1 98.56 366 ASP B CA 1
ATOM 6674 C C . ASP B 1 366 ? -11.781 39.625 12.055 1 98.56 366 ASP B C 1
ATOM 6676 O O . ASP B 1 366 ? -11.586 40.625 12.711 1 98.56 366 ASP B O 1
ATOM 6680 N N . TYR B 1 367 ? -11.438 39.5 10.828 1 98.5 367 TYR B N 1
ATOM 6681 C CA . TYR B 1 367 ? -10.82 40.562 10.078 1 98.5 367 TYR B CA 1
ATOM 6682 C C . TYR B 1 367 ? -11.758 41.781 10.008 1 98.5 367 TYR B C 1
ATOM 6684 O O . TYR B 1 367 ? -11.312 42.938 10.148 1 98.5 367 TYR B O 1
ATOM 6692 N N . ALA B 1 368 ? -12.961 41.562 9.766 1 98.19 368 ALA B N 1
ATOM 6693 C CA . ALA B 1 368 ? -13.945 42.625 9.703 1 98.19 368 ALA B CA 1
ATOM 6694 C C . ALA B 1 368 ? -14 43.406 11.023 1 98.19 368 ALA B C 1
ATOM 6696 O O . ALA B 1 368 ? -14.125 44.625 11.031 1 98.19 368 ALA B O 1
ATOM 6697 N N . LEU B 1 369 ? -13.883 42.688 12.117 1 98.12 369 LEU B N 1
ATOM 6698 C CA . LEU B 1 369 ? -13.898 43.312 13.43 1 98.12 369 LEU B CA 1
ATOM 6699 C C . LEU B 1 369 ? -12.633 44.125 13.656 1 98.12 369 LEU B C 1
ATOM 6701 O O . LEU B 1 369 ? -12.695 45.281 14.07 1 98.12 369 LEU B O 1
ATOM 6705 N N . THR B 1 370 ? -11.523 43.562 13.367 1 96.69 370 THR B N 1
ATOM 6706 C CA . THR B 1 370 ? -10.258 44.219 13.656 1 96.69 370 THR B CA 1
ATOM 6707 C C . THR B 1 370 ? -10.07 45.438 12.766 1 96.69 370 THR B C 1
ATOM 6709 O O . THR B 1 370 ? -9.453 46.406 13.18 1 96.69 370 THR B O 1
ATOM 6712 N N . GLN B 1 371 ? -10.617 45.438 11.57 1 96.88 371 GLN B N 1
ATOM 6713 C CA . GLN B 1 371 ? -10.562 46.594 10.68 1 96.88 371 GLN B CA 1
ATOM 6714 C C . GLN B 1 371 ? -11.328 47.781 11.266 1 96.88 371 GLN B C 1
ATOM 6716 O O . GLN B 1 371 ? -11.031 48.938 10.953 1 96.88 371 GLN B O 1
ATOM 6721 N N . LYS B 1 372 ? -12.242 47.469 12.141 1 96.88 372 LYS B N 1
ATOM 6722 C CA . LYS B 1 372 ? -13.039 48.531 12.797 1 96.88 372 LYS B CA 1
ATOM 6723 C C . LYS B 1 372 ? -12.453 48.875 14.156 1 96.88 372 LYS B C 1
ATOM 6725 O O . LYS B 1 372 ? -13.062 49.625 14.914 1 96.88 372 LYS B O 1
ATOM 6730 N N . GLY B 1 373 ? -11.414 48.219 14.477 1 95.19 373 GLY B N 1
ATOM 6731 C CA . GLY B 1 373 ? -10.758 48.469 15.742 1 95.19 373 GLY B CA 1
ATOM 6732 C C . GLY B 1 373 ? -11.312 47.656 16.891 1 95.19 373 GLY B C 1
ATOM 6733 O O . GLY B 1 373 ? -11.023 47.938 18.062 1 95.19 373 GLY B O 1
ATOM 6734 N N . GLU B 1 374 ? -12.102 46.719 16.547 1 95.69 374 GLU B N 1
ATOM 6735 C CA . GLU B 1 374 ? -12.68 45.844 17.562 1 95.69 374 GLU B CA 1
ATOM 6736 C C . GLU B 1 374 ? -11.836 44.594 17.766 1 95.69 374 GLU B C 1
ATOM 6738 O O . GLU B 1 374 ? -12.016 43.594 17.062 1 95.69 374 GLU B O 1
ATOM 6743 N N . TRP B 1 375 ? -11.031 44.625 18.797 1 94.75 375 TRP B N 1
ATOM 6744 C CA . TRP B 1 375 ? -10.148 43.531 19.125 1 94.75 375 TRP B CA 1
ATOM 6745 C C . TRP B 1 375 ? -10.688 42.75 20.328 1 94.75 375 TRP B C 1
ATOM 6747 O O . TRP B 1 375 ? -10.43 43.094 21.469 1 94.75 375 TRP B O 1
ATOM 6757 N N . ARG B 1 376 ? -11.211 41.625 20.047 1 94.06 376 ARG B N 1
ATOM 6758 C CA . ARG B 1 376 ? -11.875 40.875 21.094 1 94.06 376 ARG B CA 1
ATOM 6759 C C . ARG B 1 376 ? -10.859 40.219 22.047 1 94.06 376 ARG B C 1
ATOM 6761 O O . ARG B 1 376 ? -11.18 39.938 23.188 1 94.06 376 ARG B O 1
ATOM 6768 N N . ILE B 1 377 ? -9.633 40.062 21.609 1 92.56 377 ILE B N 1
ATOM 6769 C CA . ILE B 1 377 ? -8.57 39.531 22.438 1 92.56 377 ILE B CA 1
ATOM 6770 C C . ILE B 1 377 ? -8.258 40.5 23.578 1 92.56 377 ILE B C 1
ATOM 6772 O O . ILE B 1 377 ? -7.801 40.094 24.641 1 92.56 377 ILE B O 1
ATOM 6776 N N . LYS B 1 378 ? -8.547 41.719 23.406 1 91.88 378 LYS B N 1
ATOM 6777 C CA . LYS B 1 378 ? -8.336 42.75 24.406 1 91.88 378 LYS B CA 1
ATOM 6778 C C . LYS B 1 378 ? -9.602 42.969 25.234 1 91.88 378 LYS B C 1
ATOM 6780 O O . LYS B 1 378 ? -9.523 43.219 26.438 1 91.88 378 LYS B O 1
ATOM 6785 N N . ASP B 1 379 ? -10.727 42.938 24.5 1 93.5 379 ASP B N 1
ATOM 6786 C CA . ASP B 1 379 ? -12.039 43.125 25.125 1 93.5 379 ASP B CA 1
ATOM 6787 C C . ASP B 1 379 ? -13.078 42.219 24.484 1 93.5 379 ASP B C 1
ATOM 6789 O O . ASP B 1 379 ? -13.688 42.562 23.484 1 93.5 379 ASP B O 1
ATOM 6793 N N . ALA B 1 380 ? -13.352 41.125 25.141 1 91.56 380 ALA B N 1
ATOM 6794 C CA . ALA B 1 380 ? -14.258 40.125 24.609 1 91.56 380 ALA B CA 1
ATOM 6795 C C . ALA B 1 380 ? -15.656 40.688 24.391 1 91.56 380 ALA B C 1
ATOM 6797 O O . ALA B 1 380 ? -16.422 40.156 23.594 1 91.56 380 ALA B O 1
ATOM 6798 N N . SER B 1 381 ? -15.977 41.688 25.078 1 92.88 381 SER B N 1
ATOM 6799 C CA . SER B 1 381 ? -17.312 42.281 25.031 1 92.88 381 SER B CA 1
ATOM 6800 C C . SER B 1 381 ? -17.453 43.281 23.891 1 92.88 381 SER B C 1
ATOM 6802 O O . SER B 1 381 ? -18.547 43.75 23.594 1 92.88 381 SER B O 1
ATOM 6804 N N . ALA B 1 382 ? -16.359 43.5 23.219 1 92.38 382 ALA B N 1
ATOM 6805 C CA . ALA B 1 382 ? -16.328 44.5 22.172 1 92.38 382 ALA B CA 1
ATOM 6806 C C . ALA B 1 382 ? -17.297 44.156 21.031 1 92.38 382 ALA B C 1
ATOM 6808 O O . ALA B 1 382 ? -17.844 45.031 20.375 1 92.38 382 ALA B O 1
ATOM 6809 N N . ALA B 1 383 ? -17.453 42.938 20.719 1 95.44 383 ALA B N 1
ATOM 6810 C CA . ALA B 1 383 ? -18.312 42.438 19.656 1 95.44 383 ALA B CA 1
ATOM 6811 C C . ALA B 1 383 ? -18.656 40.969 19.875 1 95.44 383 ALA B C 1
ATOM 6813 O O . ALA B 1 383 ? -18.031 40.312 20.688 1 95.44 383 ALA B O 1
ATOM 6814 N N . PRO B 1 384 ? -19.719 40.594 19.141 1 94.94 384 PRO B N 1
ATOM 6815 C CA . PRO B 1 384 ? -19.969 39.125 19.188 1 94.94 384 PRO B CA 1
ATOM 6816 C C . PRO B 1 384 ? -18.812 38.344 18.578 1 94.94 384 PRO B C 1
ATOM 6818 O O . PRO B 1 384 ? -18.156 38.781 17.641 1 94.94 384 PRO B O 1
ATOM 6821 N N . ALA B 1 385 ? -18.625 37.219 19.109 1 95.69 385 ALA B N 1
ATOM 6822 C CA . ALA B 1 385 ? -17.531 36.344 18.656 1 95.69 385 ALA B CA 1
ATOM 6823 C C . ALA B 1 385 ? -17.75 35.938 17.203 1 95.69 385 ALA B C 1
ATOM 6825 O O . ALA B 1 385 ? -18.891 35.719 16.766 1 95.69 385 ALA B O 1
ATOM 6826 N N . PRO B 1 386 ? -16.672 35.812 16.422 1 97.62 386 PRO B N 1
ATOM 6827 C CA . PRO B 1 386 ? -16.781 35.188 15.102 1 97.62 386 PRO B CA 1
ATOM 6828 C C . PRO B 1 386 ? -17.281 33.75 15.172 1 97.62 386 PRO B C 1
ATOM 6830 O O . PRO B 1 386 ? -17.188 33.125 16.219 1 97.62 386 PRO B O 1
ATOM 6833 N N . SER B 1 387 ? -17.797 33.312 14.078 1 97.12 387 SER B N 1
ATOM 6834 C CA . SER B 1 387 ? -18.25 31.922 14.016 1 97.12 387 SER B CA 1
ATOM 6835 C C . SER B 1 387 ? -17.078 30.953 13.992 1 97.12 387 SER B C 1
ATOM 6837 O O . SER B 1 387 ? -16.016 31.25 13.422 1 97.12 387 SER B O 1
ATOM 6839 N N . PRO B 1 388 ? -17.297 29.766 14.617 1 97.81 388 PRO B N 1
ATOM 6840 C CA . PRO B 1 388 ? -16.266 28.734 14.469 1 97.81 388 PRO B CA 1
ATOM 6841 C C . PRO B 1 388 ? -16 28.375 13.008 1 97.81 388 PRO B C 1
ATOM 6843 O O . PRO B 1 388 ? -16.938 28.312 12.203 1 97.81 388 PRO B O 1
ATOM 6846 N N . PHE B 1 389 ? -14.711 28.141 12.711 1 98.38 389 PHE B N 1
ATOM 6847 C CA . PHE B 1 389 ? -14.344 27.859 11.328 1 98.38 389 PHE B CA 1
ATOM 6848 C C . PHE B 1 389 ? -13.672 26.5 11.211 1 98.38 389 PHE B C 1
ATOM 6850 O O . PHE B 1 389 ? -13.984 25.734 10.305 1 98.38 389 PHE B O 1
ATOM 6857 N N . PHE B 1 390 ? -12.75 26.172 12.094 1 98.5 390 PHE B N 1
ATOM 6858 C CA . PHE B 1 390 ? -12.094 24.859 12.102 1 98.5 390 PHE B CA 1
ATOM 6859 C C . PHE B 1 390 ? -12.297 24.172 13.445 1 98.5 390 PHE B C 1
ATOM 6861 O O . PHE B 1 390 ? -12.367 24.812 14.484 1 98.5 390 PHE B O 1
ATOM 6868 N N . VAL B 1 391 ? -12.398 22.891 13.391 1 98.5 391 VAL B N 1
ATOM 6869 C CA . VAL B 1 391 ? -12.328 22 14.547 1 98.5 391 VAL B CA 1
ATOM 6870 C C . VAL B 1 391 ? -11.055 21.156 14.461 1 98.5 391 VAL B C 1
ATOM 6872 O O . VAL B 1 391 ? -10.836 20.438 13.477 1 98.5 391 VAL B O 1
ATOM 6875 N N . HIS B 1 392 ? -10.203 21.266 15.422 1 98.5 392 HIS B N 1
ATOM 6876 C CA . HIS B 1 392 ? -8.938 20.547 15.484 1 98.5 392 HIS B CA 1
ATOM 6877 C C . HIS B 1 392 ? -8.898 19.578 16.656 1 98.5 392 HIS B C 1
ATOM 6879 O O . HIS B 1 392 ? -8.609 19.984 17.797 1 98.5 392 HIS B O 1
ATOM 6885 N N . ILE B 1 393 ? -9.109 18.297 16.422 1 97.81 393 ILE B N 1
ATOM 6886 C CA . ILE B 1 393 ? -9.133 17.281 17.469 1 97.81 393 ILE B CA 1
ATOM 6887 C C . ILE B 1 393 ? -7.707 16.844 17.781 1 97.81 393 ILE B C 1
ATOM 6889 O O . ILE B 1 393 ? -7.273 15.773 17.328 1 97.81 393 ILE B O 1
ATOM 6893 N N . ASN B 1 394 ? -7.078 17.516 18.625 1 91.38 394 ASN B N 1
ATOM 6894 C CA . ASN B 1 394 ? -5.625 17.438 18.734 1 91.38 394 ASN B CA 1
ATOM 6895 C C . ASN B 1 394 ? -5.188 16.297 19.641 1 91.38 394 ASN B C 1
ATOM 6897 O O . ASN B 1 394 ? -4.188 15.625 19.375 1 91.38 394 ASN B O 1
ATOM 6901 N N . PHE B 1 395 ? -6.004 16.062 20.891 1 90.31 395 PHE B N 1
ATOM 6902 C CA . PHE B 1 395 ? -5.578 14.945 21.734 1 90.31 395 PHE B CA 1
ATOM 6903 C C . PHE B 1 395 ? -6.66 14.594 22.734 1 90.31 395 PHE B C 1
ATOM 6905 O O . PHE B 1 395 ? -7.164 15.461 23.453 1 90.31 395 PHE B O 1
ATOM 6912 N N . PRO B 1 396 ? -6.875 13.367 22.828 1 93.94 396 PRO B N 1
ATOM 6913 C CA . PRO B 1 396 ? -6.473 12.266 21.953 1 93.94 396 PRO B CA 1
ATOM 6914 C C . PRO B 1 396 ? -7.145 12.312 20.594 1 93.94 396 PRO B C 1
ATOM 6916 O O . PRO B 1 396 ? -8.203 12.922 20.438 1 93.94 396 PRO B O 1
ATOM 6919 N N . LYS B 1 397 ? -6.488 11.734 19.641 1 95 397 LYS B N 1
ATOM 6920 C CA . LYS B 1 397 ? -7.062 11.664 18.297 1 95 397 LYS B CA 1
ATOM 6921 C C . LYS B 1 397 ? -8.273 10.734 18.266 1 95 397 LYS B C 1
ATOM 6923 O O . LYS B 1 397 ? -8.297 9.711 18.953 1 95 397 LYS B O 1
ATOM 6928 N N . PHE B 1 398 ? -9.219 11.117 17.484 1 97.5 398 PHE B N 1
ATOM 6929 C CA . PHE B 1 398 ? -10.422 10.305 17.375 1 97.5 398 PHE B CA 1
ATOM 6930 C C . PHE B 1 398 ? -10.242 9.211 16.328 1 97.5 398 PHE B C 1
ATOM 6932 O O . PHE B 1 398 ? -11.039 9.102 15.398 1 97.5 398 PHE B O 1
ATOM 6939 N N . ASN B 1 399 ? -9.273 8.422 16.531 1 98.06 399 ASN B N 1
ATOM 6940 C CA . ASN B 1 399 ? -9.086 7.203 15.75 1 98.06 399 ASN B CA 1
ATOM 6941 C C . ASN B 1 399 ? -10.031 6.094 16.203 1 98.06 399 ASN B C 1
ATOM 6943 O O . ASN B 1 399 ? -10.008 5.688 17.359 1 98.06 399 ASN B O 1
ATOM 6947 N N . PRO B 1 400 ? -10.812 5.578 15.289 1 98.06 400 PRO B N 1
ATOM 6948 C CA . PRO B 1 400 ? -11.789 4.555 15.672 1 98.06 400 PRO B CA 1
ATOM 6949 C C . PRO B 1 400 ? -11.156 3.373 16.391 1 98.06 400 PRO B C 1
ATOM 6951 O O . PRO B 1 400 ? -11.805 2.734 17.234 1 98.06 400 PRO B O 1
ATOM 6954 N N . ALA B 1 401 ? -9.961 3.072 16.172 1 97.56 401 ALA B N 1
ATOM 6955 C CA . ALA B 1 401 ? -9.297 1.907 16.75 1 97.56 401 ALA B CA 1
ATOM 6956 C C . ALA B 1 401 ? -8.867 2.178 18.188 1 97.56 401 ALA B C 1
ATOM 6958 O O . ALA B 1 401 ? -8.609 1.245 18.953 1 97.56 401 ALA B O 1
ATOM 6959 N N . THR B 1 402 ? -8.789 3.508 18.609 1 96.75 402 THR B N 1
ATOM 6960 C CA . THR B 1 402 ? -8.172 3.77 19.906 1 96.75 402 THR B CA 1
ATOM 6961 C C . THR B 1 402 ? -9.047 4.699 20.75 1 96.75 402 THR B C 1
ATOM 6963 O O . THR B 1 402 ? -8.805 4.891 21.938 1 96.75 402 THR B O 1
ATOM 6966 N N . VAL B 1 403 ? -10.07 5.277 20.219 1 97.06 403 VAL B N 1
ATOM 6967 C CA . VAL B 1 403 ? -10.812 6.371 20.844 1 97.06 403 VAL B CA 1
ATOM 6968 C C . VAL B 1 403 ? -11.578 5.859 22.062 1 97.06 403 VAL B C 1
ATOM 6970 O O . VAL B 1 403 ? -11.922 6.633 22.953 1 97.06 403 VAL B O 1
ATOM 6973 N N . PHE B 1 404 ? -11.789 4.578 22.25 1 96.25 404 PHE B N 1
ATOM 6974 C CA . PHE B 1 404 ? -12.609 4.027 23.328 1 96.25 404 PHE B CA 1
ATOM 6975 C C . PHE B 1 404 ? -11.734 3.547 24.484 1 96.25 404 PHE B C 1
ATOM 6977 O O . PHE B 1 404 ? -12.109 2.623 25.203 1 96.25 404 PHE B O 1
ATOM 6984 N N . SER B 1 405 ? -10.648 4.164 24.672 1 91.25 405 SER B N 1
ATOM 6985 C CA . SER B 1 405 ? -9.773 3.844 25.797 1 91.25 405 SER B CA 1
ATOM 6986 C C . SER B 1 405 ? -10.391 4.285 27.109 1 91.25 405 SER B C 1
ATOM 6988 O O . SER B 1 405 ? -11.25 5.168 27.141 1 91.25 405 SER B O 1
ATOM 6990 N N . GLU B 1 406 ? -9.883 3.723 28.141 1 85.88 406 GLU B N 1
ATOM 6991 C CA . GLU B 1 406 ? -10.359 4.09 29.469 1 85.88 406 GLU B CA 1
ATOM 6992 C C . GLU B 1 406 ? -10.055 5.551 29.781 1 85.88 406 GLU B C 1
ATOM 6994 O O . GLU B 1 406 ? -8.938 6.02 29.547 1 85.88 406 GLU B O 1
ATOM 6999 N N . ASN B 1 407 ? -11.031 6.219 30.281 1 81.31 407 ASN B N 1
ATOM 7000 C CA . ASN B 1 407 ? -10.93 7.641 30.594 1 81.31 407 ASN B CA 1
ATOM 7001 C C . ASN B 1 407 ? -10.617 8.469 29.344 1 81.31 407 ASN B C 1
ATOM 7003 O O . ASN B 1 407 ? -9.922 9.484 29.422 1 81.31 407 ASN B O 1
ATOM 7007 N N . GLY B 1 408 ? -11.109 7.887 28.281 1 91.06 408 GLY B N 1
ATOM 7008 C CA . GLY B 1 408 ? -10.945 8.594 27.031 1 91.06 408 GLY B CA 1
ATOM 7009 C C . GLY B 1 408 ? -12.023 9.633 26.781 1 91.06 408 GLY B C 1
ATOM 7010 O O . GLY B 1 408 ? -12.805 9.953 27.672 1 91.06 408 GLY B O 1
ATOM 7011 N N . PRO B 1 409 ? -12.055 10.125 25.547 1 95.31 409 PRO B N 1
ATOM 7012 C CA . PRO B 1 409 ? -12.953 11.242 25.266 1 95.31 409 PRO B CA 1
ATOM 7013 C C . PRO B 1 409 ? -14.422 10.828 25.234 1 95.31 409 PRO B C 1
ATOM 7015 O O . PRO B 1 409 ? -15.312 11.68 25.391 1 95.31 409 PRO B O 1
ATOM 7018 N N . VAL B 1 410 ? -14.703 9.477 25.125 1 96.88 410 VAL B N 1
ATOM 7019 C CA . VAL B 1 410 ? -16.109 9.109 24.969 1 96.88 410 VAL B CA 1
ATOM 7020 C C . VAL B 1 410 ? -16.484 8.047 26 1 96.88 410 VAL B C 1
ATOM 7022 O O . VAL B 1 410 ? -17.531 7.418 25.906 1 96.88 410 VAL B O 1
ATOM 7025 N N . VAL B 1 411 ? -15.586 7.828 26.922 1 94.56 411 VAL B N 1
ATOM 7026 C CA . VAL B 1 411 ? -15.836 6.859 27.984 1 94.56 411 VAL B CA 1
ATOM 7027 C C . VAL B 1 411 ? -15.625 7.52 29.344 1 94.56 411 VAL B C 1
ATOM 7029 O O . VAL B 1 411 ? -14.539 8.016 29.641 1 94.56 411 VAL B O 1
ATOM 7032 N N . LYS B 1 412 ? -16.562 7.438 30.172 1 91.56 412 LYS B N 1
ATOM 7033 C CA . LYS B 1 412 ? -16.5 8.031 31.5 1 91.56 412 LYS B CA 1
ATOM 7034 C C . LYS B 1 412 ? -15.633 7.195 32.438 1 91.56 412 LYS B C 1
ATOM 7036 O O . LYS B 1 412 ? -15.141 6.133 32.062 1 91.56 412 LYS B O 1
ATOM 7041 N N . GLU B 1 413 ? -15.469 7.727 33.562 1 89 413 GLU B N 1
ATOM 7042 C CA . GLU B 1 413 ? -14.648 7.07 34.594 1 89 413 GLU B CA 1
ATOM 7043 C C . GLU B 1 413 ? -15.266 5.738 35 1 89 413 GLU B C 1
ATOM 7045 O O . GLU B 1 413 ? -14.539 4.801 35.375 1 89 413 GLU B O 1
ATOM 7050 N N . ASP B 1 414 ? -16.562 5.59 34.906 1 90.06 414 ASP B N 1
ATOM 7051 C CA . ASP B 1 414 ? -17.234 4.371 35.344 1 90.06 414 ASP B CA 1
ATOM 7052 C C . ASP B 1 414 ? -17.359 3.383 34.188 1 90.06 414 ASP B C 1
ATOM 7054 O O . ASP B 1 414 ? -18 2.334 34.312 1 90.06 414 ASP B O 1
ATOM 7058 N N . GLY B 1 415 ? -16.906 3.791 33.062 1 91.56 415 GLY B N 1
ATOM 7059 C CA . GLY B 1 415 ? -16.891 2.889 31.906 1 91.56 415 GLY B CA 1
ATOM 7060 C C . GLY B 1 415 ? -18.047 3.115 30.953 1 91.56 415 GLY B C 1
ATOM 7061 O O . GLY B 1 415 ? -18.047 2.576 29.844 1 91.56 415 GLY B O 1
ATOM 7062 N N . SER B 1 416 ? -18.953 3.926 31.359 1 93.75 416 SER B N 1
ATOM 7063 C CA . SER B 1 416 ? -20.094 4.191 30.484 1 93.75 416 SER B CA 1
ATOM 7064 C C . SER B 1 416 ? -19.734 5.207 29.391 1 93.75 416 SER B C 1
ATOM 7066 O O . SER B 1 416 ? -18.781 5.965 29.547 1 93.75 416 SER B O 1
ATOM 7068 N N . TYR B 1 417 ? -20.547 5.266 28.359 1 95.69 417 TYR B N 1
ATOM 7069 C CA . TYR B 1 417 ? -20.297 6.156 27.234 1 95.69 417 TYR B CA 1
ATOM 7070 C C . TYR B 1 417 ? -20.781 7.57 27.547 1 95.69 417 TYR B C 1
ATOM 7072 O O . TYR B 1 417 ? -21.688 7.758 28.344 1 95.69 417 TYR B O 1
ATOM 7080 N N . THR B 1 418 ? -20.141 8.508 26.969 1 95 418 THR B N 1
ATOM 7081 C CA . THR B 1 418 ? -20.547 9.906 27.016 1 95 418 THR B CA 1
ATOM 7082 C C . THR B 1 418 ? -20.25 10.586 25.672 1 95 418 THR B C 1
ATOM 7084 O O . THR B 1 418 ? -19.562 10.023 24.812 1 95 418 THR B O 1
ATOM 7087 N N . LEU B 1 419 ? -20.922 11.734 25.453 1 95.56 419 LEU B N 1
ATOM 7088 C CA . LEU B 1 419 ? -20.547 12.555 24.312 1 95.56 419 LEU B CA 1
ATOM 7089 C C . LEU B 1 419 ? -19.141 13.109 24.453 1 95.56 419 LEU B C 1
ATOM 7091 O O . LEU B 1 419 ? -18.719 13.461 25.562 1 95.56 419 LEU B O 1
ATOM 7095 N N . ALA B 1 420 ? -18.453 13.18 23.328 1 96.31 420 ALA B N 1
ATOM 7096 C CA . ALA B 1 420 ? -17.094 13.695 23.359 1 96.31 420 ALA B CA 1
ATOM 7097 C C . ALA B 1 420 ? -17.062 15.172 23.719 1 96.31 420 ALA B C 1
ATOM 7099 O O . ALA B 1 420 ? -16.125 15.656 24.344 1 96.31 420 ALA B O 1
ATOM 7100 N N . TRP B 1 421 ? -18.078 15.891 23.281 1 97.19 421 TRP B N 1
ATOM 7101 C CA . TRP B 1 421 ? -18.156 17.328 23.516 1 97.19 421 TRP B CA 1
ATOM 7102 C C . TRP B 1 421 ? -19.391 17.672 24.344 1 97.19 421 TRP B C 1
ATOM 7104 O O . TRP B 1 421 ? -20.516 17.672 23.828 1 97.19 421 TRP B O 1
ATOM 7114 N N . THR B 1 422 ? -19.172 18.031 25.609 1 95.94 422 THR B N 1
ATOM 7115 C CA . THR B 1 422 ? -20.266 18.453 26.484 1 95.94 422 THR B CA 1
ATOM 7116 C C . THR B 1 422 ? -19.938 19.797 27.141 1 95.94 422 THR B C 1
ATOM 7118 O O . THR B 1 422 ? -20.797 20.391 27.797 1 95.94 422 THR B O 1
ATOM 7121 N N . ALA B 1 423 ? -18.688 20.281 26.938 1 95.62 423 ALA B N 1
ATOM 7122 C CA . ALA B 1 423 ? -18.25 21.531 27.562 1 95.62 423 ALA B CA 1
ATOM 7123 C C . ALA B 1 423 ? -17.156 22.203 26.719 1 95.62 423 ALA B C 1
ATOM 7125 O O . ALA B 1 423 ? -16.344 21.531 26.094 1 95.62 423 ALA B O 1
ATOM 7126 N N . PRO B 1 424 ? -17.125 23.547 26.703 1 96 424 PRO B N 1
ATOM 7127 C CA . PRO B 1 424 ? -18.125 24.469 27.234 1 96 424 PRO B CA 1
ATOM 7128 C C . PRO B 1 424 ? -19.406 24.516 26.406 1 96 424 PRO B C 1
ATOM 7130 O O . PRO B 1 424 ? -19.344 24.469 25.188 1 96 424 PRO B O 1
ATOM 7133 N N . GLU B 1 425 ? -20.469 24.688 26.984 1 95.19 425 GLU B N 1
ATOM 7134 C CA . GLU B 1 425 ? -21.766 24.625 26.328 1 95.19 425 GLU B CA 1
ATOM 7135 C C . GLU B 1 425 ? -21.906 25.703 25.266 1 95.19 425 GLU B C 1
ATOM 7137 O O . GLU B 1 425 ? -22.469 25.484 24.203 1 95.19 425 GLU B O 1
ATOM 7142 N N . GLU B 1 426 ? -21.422 26.844 25.578 1 94.25 426 GLU B N 1
ATOM 7143 C CA . GLU B 1 426 ? -21.547 27.969 24.656 1 94.25 426 GLU B CA 1
ATOM 7144 C C . GLU B 1 426 ? -20.797 27.703 23.359 1 94.25 426 GLU B C 1
ATOM 7146 O O . GLU B 1 426 ? -21.203 28.156 22.297 1 94.25 426 GLU B O 1
ATOM 7151 N N . VAL B 1 427 ? -19.641 27.016 23.422 1 95.38 427 VAL B N 1
ATOM 7152 C CA . VAL B 1 427 ? -18.859 26.672 22.25 1 95.38 427 VAL B CA 1
ATOM 7153 C C . VAL B 1 427 ? -19.609 25.641 21.406 1 95.38 427 VAL B C 1
ATOM 7155 O O . VAL B 1 427 ? -19.719 25.797 20.188 1 95.38 427 VAL B O 1
ATOM 7158 N N . ILE B 1 428 ? -20.172 24.703 22.031 1 95.69 428 ILE B N 1
ATOM 7159 C CA . ILE B 1 428 ? -20.938 23.656 21.344 1 95.69 428 ILE B CA 1
ATOM 7160 C C . ILE B 1 428 ? -22.125 24.297 20.609 1 95.69 428 ILE B C 1
ATOM 7162 O O . ILE B 1 428 ? -22.422 23.953 19.469 1 95.69 428 ILE B O 1
ATOM 7166 N N . GLU B 1 429 ? -22.781 25.188 21.297 1 94.62 429 GLU B N 1
ATOM 7167 C CA . GLU B 1 429 ? -23.953 25.859 20.719 1 94.62 429 GLU B CA 1
ATOM 7168 C C . GLU B 1 429 ? -23.578 26.688 19.5 1 94.62 429 GLU B C 1
ATOM 7170 O O . GLU B 1 429 ? -24.375 26.812 18.562 1 94.62 429 GLU B O 1
ATOM 7175 N N . SER B 1 430 ? -22.391 27.125 19.5 1 94.12 430 SER B N 1
ATOM 7176 C CA . SER B 1 430 ? -21.953 27.984 18.406 1 94.12 430 SER B CA 1
ATOM 7177 C C . SER B 1 430 ? -21.766 27.188 17.109 1 94.12 430 SER B C 1
ATOM 7179 O O . SER B 1 430 ? -21.719 27.766 16.031 1 94.12 430 SER B O 1
ATOM 7181 N N . PHE B 1 431 ? -21.578 25.828 17.156 1 92.81 431 PHE B N 1
ATOM 7182 C CA . PHE B 1 431 ? -21.453 24.969 15.984 1 92.81 431 PHE B CA 1
ATOM 7183 C C . PHE B 1 431 ? -22.781 24.859 15.242 1 92.81 431 PHE B C 1
ATOM 7185 O O . PHE B 1 431 ? -22.812 24.578 14.039 1 92.81 431 PHE B O 1
ATOM 7192 N N . GLY B 1 432 ? -23.797 25.125 15.891 1 84.44 432 GLY B N 1
ATOM 7193 C CA . GLY B 1 432 ? -25.109 24.719 15.383 1 84.44 432 GLY B CA 1
ATOM 7194 C C . GLY B 1 432 ? -25.438 23.266 15.656 1 84.44 432 GLY B C 1
ATOM 7195 O O . GLY B 1 432 ? -24.594 22.516 16.172 1 84.44 432 GLY B O 1
ATOM 7196 N N . PRO B 1 433 ? -26.578 22.891 15.312 1 83.94 433 PRO B N 1
ATOM 7197 C CA . PRO B 1 433 ? -27 21.531 15.648 1 83.94 433 PRO B CA 1
ATOM 7198 C C . PRO B 1 433 ? -26.391 20.484 14.727 1 83.94 433 PRO B C 1
ATOM 7200 O O . PRO B 1 433 ? -26.203 20.734 13.531 1 83.94 433 PRO B O 1
ATOM 7203 N N . GLY B 1 434 ? -25.922 19.422 15.281 1 93.38 434 GLY B N 1
ATOM 7204 C CA . GLY B 1 434 ? -25.719 18.219 14.477 1 93.38 434 GLY B CA 1
ATOM 7205 C C . GLY B 1 434 ? -24.25 17.953 14.156 1 93.38 434 GLY B C 1
ATOM 7206 O O . GLY B 1 434 ? -23.922 16.938 13.555 1 93.38 434 GLY B O 1
ATOM 7207 N N . VAL B 1 435 ? -23.328 18.891 14.547 1 96.06 435 VAL B N 1
ATOM 7208 C CA . VAL B 1 435 ? -21.938 18.734 14.148 1 96.06 435 VAL B CA 1
ATOM 7209 C C . VAL B 1 435 ? -21.344 17.484 14.781 1 96.06 435 VAL B C 1
ATOM 7211 O O . VAL B 1 435 ? -20.672 16.688 14.117 1 96.06 435 VAL B O 1
ATOM 7214 N N . GLN B 1 436 ? -21.547 17.344 16.062 1 96.56 436 GLN B N 1
ATOM 7215 C CA . GLN B 1 436 ? -21 16.188 16.766 1 96.56 436 GLN B CA 1
ATOM 7216 C C . GLN B 1 436 ? -21.609 14.883 16.234 1 96.56 436 GLN B C 1
ATOM 7218 O O . GLN B 1 436 ? -20.891 13.891 16.078 1 96.56 436 GLN B O 1
ATOM 7223 N N . ARG B 1 437 ? -22.922 14.883 16 1 97.12 437 ARG B N 1
ATOM 7224 C CA . ARG B 1 437 ? -23.562 13.711 15.422 1 97.12 437 ARG B CA 1
ATOM 7225 C C . ARG B 1 437 ? -22.984 13.391 14.047 1 97.12 437 ARG B C 1
ATOM 7227 O O . ARG B 1 437 ? -22.734 12.227 13.734 1 97.12 437 ARG B O 1
ATOM 7234 N N . GLN B 1 438 ? -22.844 14.43 13.227 1 97.88 438 GLN B N 1
ATOM 7235 C CA . GLN B 1 438 ? -22.266 14.242 11.898 1 97.88 438 GLN B CA 1
ATOM 7236 C C . GLN B 1 438 ? -20.859 13.672 11.984 1 97.88 438 GLN B C 1
ATOM 7238 O O . GLN B 1 438 ? -20.484 12.797 11.195 1 97.88 438 GLN B O 1
ATOM 7243 N N . LEU B 1 439 ? -20.062 14.203 12.859 1 98.38 439 LEU B N 1
ATOM 7244 C CA . LEU B 1 439 ? -18.703 13.719 13.062 1 98.38 439 LEU B CA 1
ATOM 7245 C C . LEU B 1 439 ? -18.688 12.227 13.359 1 98.38 439 LEU B C 1
ATOM 7247 O O . LEU B 1 439 ? -17.938 11.469 12.742 1 98.38 439 LEU B O 1
ATOM 7251 N N . TRP B 1 440 ? -19.516 11.766 14.242 1 98.31 440 TRP B N 1
ATOM 7252 C CA . TRP B 1 440 ? -19.5 10.367 14.648 1 98.31 440 TRP B CA 1
ATOM 7253 C C . TRP B 1 440 ? -20.125 9.477 13.57 1 98.31 440 TRP B C 1
ATOM 7255 O O . TRP B 1 440 ? -19.812 8.289 13.484 1 98.31 440 TRP B O 1
ATOM 7265 N N . SER B 1 441 ? -21.016 10.078 12.766 1 98.44 441 SER B N 1
ATOM 7266 C CA . SER B 1 441 ? -21.453 9.352 11.57 1 98.44 441 SER B CA 1
ATOM 7267 C C . SER B 1 441 ? -20.266 9.055 10.648 1 98.44 441 SER B C 1
ATOM 7269 O O . SER B 1 441 ? -20.141 7.945 10.141 1 98.44 441 SER B O 1
ATOM 7271 N N . GLU B 1 442 ? -19.391 10.07 10.414 1 98.75 442 GLU B N 1
ATOM 7272 C CA . GLU B 1 442 ? -18.219 9.898 9.562 1 98.75 442 GLU B CA 1
ATOM 7273 C C . GLU B 1 442 ? -17.203 8.961 10.203 1 98.75 442 GLU B C 1
ATOM 7275 O O . GLU B 1 442 ? -16.531 8.195 9.508 1 98.75 442 GLU B O 1
ATOM 7280 N N . ILE B 1 443 ? -17.094 9.016 11.555 1 98.81 443 ILE B N 1
ATOM 7281 C CA . ILE B 1 443 ? -16.219 8.102 12.266 1 98.81 443 ILE B CA 1
ATOM 7282 C C . ILE B 1 443 ? -16.719 6.668 12.094 1 98.81 443 ILE B C 1
ATOM 7284 O O . ILE B 1 443 ? -15.938 5.754 11.836 1 98.81 443 ILE B O 1
ATOM 7288 N N . ARG B 1 444 ? -18.031 6.453 12.234 1 98.62 444 ARG B N 1
ATOM 7289 C CA . ARG B 1 444 ? -18.625 5.133 12.062 1 98.62 444 ARG B CA 1
ATOM 7290 C C . ARG B 1 444 ? -18.391 4.613 10.648 1 98.62 444 ARG B C 1
ATOM 7292 O O . ARG B 1 444 ? -18.016 3.455 10.461 1 98.62 444 ARG B O 1
ATOM 7299 N N . TRP B 1 445 ? -18.656 5.453 9.664 1 98.69 445 TRP B N 1
ATOM 7300 C CA . TRP B 1 445 ? -18.406 5.051 8.281 1 98.69 445 TRP B CA 1
ATOM 7301 C C . TRP B 1 445 ? -16.953 4.602 8.109 1 98.69 445 TRP B C 1
ATOM 7303 O O . TRP B 1 445 ? -16.703 3.547 7.523 1 98.69 445 TRP B O 1
ATOM 7313 N N . THR B 1 446 ? -16.016 5.41 8.594 1 98.81 446 THR B N 1
ATOM 7314 C CA . THR B 1 446 ? -14.594 5.156 8.438 1 98.81 446 THR B CA 1
ATOM 7315 C C . THR B 1 446 ? -14.203 3.838 9.102 1 98.81 446 THR B C 1
ATOM 7317 O O . THR B 1 446 ? -13.477 3.031 8.516 1 98.81 446 THR B O 1
ATOM 7320 N N . ALA B 1 447 ? -14.711 3.648 10.367 1 98.81 447 ALA B N 1
ATOM 7321 C CA . ALA B 1 447 ? -14.422 2.424 11.109 1 98.81 447 ALA B CA 1
ATOM 7322 C C . ALA B 1 447 ? -14.836 1.189 10.305 1 98.81 447 ALA B C 1
ATOM 7324 O O . ALA B 1 447 ? -14.055 0.244 10.172 1 98.81 447 ALA B O 1
ATOM 7325 N N . CYS B 1 448 ? -15.977 1.237 9.734 1 98.12 448 CYS B N 1
ATOM 7326 C CA . CYS B 1 448 ? -16.531 0.074 9.047 1 98.12 448 CYS B CA 1
ATOM 7327 C C . CYS B 1 448 ? -15.914 -0.096 7.668 1 98.12 448 CYS B C 1
ATOM 7329 O O . CYS B 1 448 ? -15.664 -1.221 7.23 1 98.12 448 CYS B O 1
ATOM 7331 N N . ALA B 1 449 ? -15.664 0.979 6.996 1 97.5 449 ALA B N 1
ATOM 7332 C CA . ALA B 1 449 ? -15.117 0.929 5.645 1 97.5 449 ALA B CA 1
ATOM 7333 C C . ALA B 1 449 ? -13.672 0.437 5.656 1 97.5 449 ALA B C 1
ATOM 7335 O O . ALA B 1 449 ? -13.242 -0.261 4.738 1 97.5 449 ALA B O 1
ATOM 7336 N N . LEU B 1 450 ? -12.898 0.814 6.699 1 98.06 450 LEU B N 1
ATOM 7337 C CA . LEU B 1 450 ? -11.453 0.593 6.668 1 98.06 450 LEU B CA 1
ATOM 7338 C C . LEU B 1 450 ? -11.086 -0.691 7.402 1 98.06 450 LEU B C 1
ATOM 7340 O O . LEU B 1 450 ? -9.977 -1.203 7.246 1 98.06 450 LEU B O 1
ATOM 7344 N N . GLU B 1 451 ? -11.945 -1.202 8.328 1 97 451 GLU B N 1
ATOM 7345 C CA . GLU B 1 451 ? -11.602 -2.406 9.086 1 97 451 GLU B CA 1
ATOM 7346 C C . GLU B 1 451 ? -11.273 -3.566 8.148 1 97 451 GLU B C 1
ATOM 7348 O O . GLU B 1 451 ? -12.008 -3.83 7.195 1 97 451 GLU B O 1
ATOM 7353 N N . GLY B 1 452 ? -10.164 -4.203 8.406 1 93.94 452 GLY B N 1
ATOM 7354 C CA . GLY B 1 452 ? -9.727 -5.336 7.602 1 93.94 452 GLY B CA 1
ATOM 7355 C C . GLY B 1 452 ? -8.969 -4.926 6.355 1 93.94 452 GLY B C 1
ATOM 7356 O O . GLY B 1 452 ? -8.406 -5.77 5.652 1 93.94 452 GLY B O 1
ATOM 7357 N N . LYS B 1 453 ? -8.883 -3.602 6.02 1 96 453 LYS B N 1
ATOM 7358 C CA . LYS B 1 453 ? -8.281 -3.143 4.77 1 96 453 LYS B CA 1
ATOM 7359 C C . LYS B 1 453 ? -7.152 -2.156 5.035 1 96 453 LYS B C 1
ATOM 7361 O O . LYS B 1 453 ? -6.266 -1.979 4.195 1 96 453 LYS B O 1
ATOM 7366 N N . SER B 1 454 ? -7.207 -1.464 6.152 1 95.81 454 SER B N 1
ATOM 7367 C CA . SER B 1 454 ? -6.188 -0.473 6.48 1 95.81 454 SER B CA 1
ATOM 7368 C C . SER B 1 454 ? -4.949 -1.131 7.078 1 95.81 454 SER B C 1
ATOM 7370 O O . SER B 1 454 ? -5.059 -1.985 7.961 1 95.81 454 SER B O 1
ATOM 7372 N N . LEU B 1 455 ? -3.824 -0.694 6.66 1 94.5 455 LEU B N 1
ATOM 7373 C CA . LEU B 1 455 ? -2.562 -1.257 7.129 1 94.5 455 LEU B CA 1
ATOM 7374 C C . LEU B 1 455 ? -2.355 -0.964 8.609 1 94.5 455 LEU B C 1
ATOM 7376 O O . LEU B 1 455 ? -1.827 -1.802 9.344 1 94.5 455 LEU B O 1
ATOM 7380 N N . SER B 1 456 ? -2.756 0.209 9.055 1 95.88 456 SER B N 1
ATOM 7381 C CA . SER B 1 456 ? -2.521 0.6 10.445 1 95.88 456 SER B CA 1
ATOM 7382 C C . SER B 1 456 ? -3.395 -0.205 11.398 1 95.88 456 SER B C 1
ATOM 7384 O O . SER B 1 456 ? -3.168 -0.2 12.609 1 95.88 456 SER B O 1
ATOM 7386 N N . TRP B 1 457 ? -4.418 -0.853 10.93 1 97 457 TRP B N 1
ATOM 7387 C CA . TRP B 1 457 ? -5.316 -1.651 11.758 1 97 457 TRP B CA 1
ATOM 7388 C C . TRP B 1 457 ? -5.121 -3.141 11.492 1 97 457 TRP B C 1
ATOM 7390 O O . TRP B 1 457 ? -6.008 -3.949 11.773 1 97 457 TRP B O 1
ATOM 7400 N N . LYS B 1 458 ? -4.047 -3.5 10.789 1 92.25 458 LYS B N 1
ATOM 7401 C CA . LYS B 1 458 ? -3.793 -4.898 10.445 1 92.25 458 LYS B CA 1
ATOM 7402 C C . LYS B 1 458 ? -3.877 -5.793 11.68 1 92.25 458 LYS B C 1
ATOM 7404 O O . LYS B 1 458 ? -3.246 -5.512 12.703 1 92.25 458 LYS B O 1
ATOM 7409 N N . GLY B 1 459 ? -4.656 -6.836 11.625 1 92.06 459 GLY B N 1
ATOM 7410 C CA . GLY B 1 459 ? -4.781 -7.812 12.695 1 92.06 459 GLY B CA 1
ATOM 7411 C C . GLY B 1 459 ? -5.801 -7.418 13.742 1 92.06 459 GLY B C 1
ATOM 7412 O O . GLY B 1 459 ? -6.109 -8.203 14.648 1 92.06 459 GLY B O 1
ATOM 7413 N N . GLN B 1 460 ? -6.297 -6.199 13.672 1 95.31 460 GLN B N 1
ATOM 7414 C CA . GLN B 1 460 ? -7.285 -5.73 14.641 1 95.31 460 GLN B CA 1
ATOM 7415 C C . GLN B 1 460 ? -8.703 -5.988 14.141 1 95.31 460 GLN B C 1
ATOM 7417 O O . GLN B 1 460 ? -8.984 -5.84 12.953 1 95.31 460 GLN B O 1
ATOM 7422 N N . THR B 1 461 ? -9.586 -6.379 15.047 1 95.38 461 THR B N 1
ATOM 7423 C CA . THR B 1 461 ? -10.984 -6.648 14.719 1 95.38 461 THR B CA 1
ATOM 7424 C C . THR B 1 461 ? -11.922 -5.949 15.695 1 95.38 461 THR B C 1
ATOM 7426 O O . THR B 1 461 ? -11.477 -5.449 16.734 1 95.38 461 THR B O 1
ATOM 7429 N N . GLY B 1 462 ? -13.094 -5.773 15.352 1 97.56 462 GLY B N 1
ATOM 7430 C CA . GLY B 1 462 ? -14.117 -5.258 16.25 1 97.56 462 GLY B CA 1
ATOM 7431 C C . GLY B 1 462 ? -14.195 -3.742 16.266 1 97.56 462 GLY B C 1
ATOM 7432 O O . GLY B 1 462 ? -14.922 -3.154 17.062 1 97.56 462 GLY B O 1
ATOM 7433 N N . ILE B 1 463 ? -13.453 -3.084 15.445 1 98.25 463 ILE B N 1
ATOM 7434 C CA . ILE B 1 463 ? -13.414 -1.626 15.422 1 98.25 463 ILE B CA 1
ATOM 7435 C C . ILE B 1 463 ? -14.773 -1.079 14.984 1 98.25 463 ILE B C 1
ATOM 7437 O O . ILE B 1 463 ? -15.344 -0.21 15.648 1 98.25 463 ILE B O 1
ATOM 7441 N N . CYS B 1 464 ? -15.297 -1.59 13.875 1 98.38 464 CYS B N 1
ATOM 7442 C CA . CYS B 1 464 ? -16.594 -1.164 13.367 1 98.38 464 CYS B CA 1
ATOM 7443 C C . CYS B 1 464 ? -17.703 -1.433 14.383 1 98.38 464 CYS B C 1
ATOM 7445 O O . CYS B 1 464 ? -18.531 -0.56 14.656 1 98.38 464 CYS B O 1
ATOM 7447 N N . GLU B 1 465 ? -17.656 -2.576 14.938 1 98.31 465 GLU B N 1
ATOM 7448 C CA . GLU B 1 465 ? -18.688 -2.975 15.898 1 98.31 465 GLU B CA 1
ATOM 7449 C C . GLU B 1 465 ? -18.688 -2.057 17.125 1 98.31 465 GLU B C 1
ATOM 7451 O O . GLU B 1 465 ? -19.75 -1.655 17.609 1 98.31 465 GLU B O 1
ATOM 7456 N N . LYS B 1 466 ? -17.531 -1.768 17.609 1 97.62 466 LYS B N 1
ATOM 7457 C CA . LYS B 1 466 ? -17.406 -0.914 18.781 1 97.62 466 LYS B CA 1
ATOM 7458 C C . LYS B 1 466 ? -17.969 0.482 18.516 1 97.62 466 LYS B C 1
ATOM 7460 O O . LYS B 1 466 ? -18.672 1.05 19.344 1 97.62 466 LYS B O 1
ATOM 7465 N N . VAL B 1 467 ? -17.594 1.056 17.375 1 98.5 467 VAL B N 1
ATOM 7466 C CA . VAL B 1 467 ? -18.094 2.387 17.031 1 98.5 467 VAL B CA 1
ATOM 7467 C C . VAL B 1 467 ? -19.594 2.348 16.828 1 98.5 467 VAL B C 1
ATOM 7469 O O . VAL B 1 467 ? -20.312 3.271 17.234 1 98.5 467 VAL B O 1
ATOM 7472 N N . ALA B 1 468 ? -20.094 1.261 16.219 1 98.06 468 ALA B N 1
ATOM 7473 C CA . ALA B 1 468 ? -21.531 1.112 16 1 98.06 468 ALA B CA 1
ATOM 7474 C C . ALA B 1 468 ? -22.266 1.03 17.344 1 98.06 468 ALA B C 1
ATOM 7476 O O . ALA B 1 468 ? -23.344 1.61 17.5 1 98.06 468 ALA B O 1
ATOM 7477 N N . HIS B 1 469 ? -21.688 0.318 18.25 1 97.81 469 HIS B N 1
ATOM 7478 C CA . HIS B 1 469 ? -22.281 0.217 19.578 1 97.81 469 HIS B CA 1
ATOM 7479 C C . HIS B 1 469 ? -22.359 1.582 20.25 1 97.81 469 HIS B C 1
ATOM 7481 O O . HIS B 1 469 ? -23.391 1.934 20.844 1 97.81 469 HIS B O 1
ATOM 7487 N N . TYR B 1 470 ? -21.312 2.305 20.188 1 98.12 470 TYR B N 1
ATOM 7488 C CA . TYR B 1 470 ? -21.281 3.652 20.75 1 98.12 470 TYR B CA 1
ATOM 7489 C C . TYR B 1 470 ? -22.312 4.543 20.078 1 98.12 470 TYR B C 1
ATOM 7491 O O . TYR B 1 470 ? -23.047 5.281 20.75 1 98.12 470 TYR B O 1
ATOM 7499 N N . TRP B 1 471 ? -22.391 4.484 18.75 1 97.81 471 TRP B N 1
ATOM 7500 C CA . TRP B 1 471 ? -23.359 5.266 17.984 1 97.81 471 TRP B CA 1
ATOM 7501 C C . TRP B 1 471 ? -24.781 4.973 18.422 1 97.81 471 TRP B C 1
ATOM 7503 O O . TRP B 1 471 ? -25.578 5.895 18.641 1 97.81 471 TRP B O 1
ATOM 7513 N N . ASN B 1 472 ? -25.078 3.705 18.594 1 97.31 472 ASN B N 1
ATOM 7514 C CA . ASN B 1 472 ? -26.422 3.293 18.984 1 97.31 472 ASN B CA 1
ATOM 7515 C C . ASN B 1 472 ? -26.75 3.725 20.406 1 97.31 472 ASN B C 1
ATOM 7517 O O . ASN B 1 472 ? -27.891 4.086 20.703 1 97.31 472 ASN B O 1
ATOM 7521 N N . ALA B 1 473 ? -25.781 3.721 21.219 1 96.69 473 ALA B N 1
ATOM 7522 C CA . ALA B 1 473 ? -25.984 4.055 22.625 1 96.69 473 ALA B CA 1
ATOM 7523 C C . ALA B 1 473 ? -26.125 5.562 22.812 1 96.69 473 ALA B C 1
ATOM 7525 O O . ALA B 1 473 ? -26.781 6.02 23.75 1 96.69 473 ALA B O 1
ATOM 7526 N N . THR B 1 474 ? -25.5 6.363 21.922 1 96 474 THR B N 1
ATOM 7527 C CA . THR B 1 474 ? -25.344 7.785 22.219 1 96 474 THR B CA 1
ATOM 7528 C C . THR B 1 474 ? -26.203 8.625 21.266 1 96 474 THR B C 1
ATOM 7530 O O . THR B 1 474 ? -26.672 9.703 21.625 1 96 474 THR B O 1
ATOM 7533 N N . PHE B 1 475 ? -26.453 8.148 20.047 1 94.69 475 PHE B N 1
ATOM 7534 C CA . PHE B 1 475 ? -27.094 9 19.047 1 94.69 475 PHE B CA 1
ATOM 7535 C C . PHE B 1 475 ? -28.391 8.375 18.562 1 94.69 475 PHE B C 1
ATOM 7537 O O . PHE B 1 475 ? -29.141 9 17.797 1 94.69 475 PHE B O 1
ATOM 7544 N N . GLN B 1 476 ? -28.625 7.133 18.844 1 85.06 476 GLN B N 1
ATOM 7545 C CA . GLN B 1 476 ? -29.891 6.52 18.484 1 85.06 476 GLN B CA 1
ATOM 7546 C C . GLN B 1 476 ? -30.812 6.383 19.688 1 85.06 476 GLN B C 1
ATOM 7548 O O . GLN B 1 476 ? -30.328 6.285 20.828 1 85.06 476 GLN B O 1
#